Protein 8GQZ (pdb70)

Solvent-accessible surface area: 33503 Å² total; per-residue (Å²): 150,129,78,116,95,65,69,6,59,90,58,1,45,109,22,10,78,74,73,25,102,90,20,136,109,8,74,178,94,56,2,152,24,58,10,25,102,3,37,0,65,24,7,19,20,11,0,152,44,3,57,1,8,23,6,17,6,1,20,20,32,64,91,72,0,2,62,0,51,41,54,22,3,81,72,1,42,200,76,1,12,68,18,181,67,13,85,13,1,10,0,2,0,0,0,5,0,2,1,0,22,56,54,4,68,103,56,27,2,159,56,7,10,46,53,3,12,86,43,13,142,4,30,106,37,0,53,104,11,2,79,90,16,34,137,116,0,78,6,4,1,1,0,3,1,0,0,6,0,0,21,32,74,6,90,5,40,138,2,58,90,117,63,31,57,138,184,74,20,34,31,69,4,4,36,0,0,1,13,0,2,3,21,0,5,21,0,0,0,14,0,0,37,23,24,57,85,85,34,145,59,80,99,33,50,90,130,3,15,10,0,63,10,0,0,30,5,0,47,33,127,66,107,56,0,15,7,3,0,12,2,5,0,0,1,4,0,1,40,16,1,4,24,2,2,0,0,0,2,19,0,0,1,1,0,16,9,3,4,1,8,0,4,1,0,2,3,4,0,1,26,0,23,84,33,4,65,32,12,13,77,9,7,96,34,6,61,123,0,80,144,119,19,188,39,64,20,43,103,140,33,0,76,131,28,1,69,65,7,16,111,61,68,133,104,9,12,15,23,23,63,48,76,11,143,84,16,4,10,24,1,52,3,3,53,91,6,0,81,130,41,10,64,128,54,76,1,3,96,0,4,22,3,7,60,102,17,0,12,26,5,4,84,156,36,59,160,40,130,18,15,100,2,39,7,25,7,0,0,4,2,1,0,23,94,28,34,0,70,35,31,49,0,2,7,0,0,25,0,0,0,8,0,2,3,1,0,2,8,5,0,8,4,18,23,44,31,28,55,25,2,113,2,54,1,39,5,8,105,74,0,73,98,44,3,149,154,66,87,82,216,147,65,67,6,59,92,58,2,46,105,21,10,82,75,68,26,102,75,17,135,118,10,68,176,98,52,2,149,23,60,10,24,102,1,39,0,62,24,6,16,20,10,0,150,42,4,58,1,8,25,6,17,6,1,18,23,32,62,82,66,0,2,59,0,53,37,53,16,2,78,62,0,53,165,52,1,13,62,19,187,86,14,102,11,0,7,0,2,0,0,0,5,0,2,1,1,24,56,56,4,66,102,57,28,6,155,57,9,11,44,53,4,12,85,47,9,150,6,32,110,35,0,44,97,12,2,75,89,14,32,143,108,0,78,8,3,1,2,0,3,1,0,0,5,0,0,20,23,65,0,84,4,39,110,3,57,89,144,61,30,54,139,172,76,19,33,31,61,4,3,34,0,0,3,11,0,2,2,21,0,4,21,0,0,0,16,0,0,38,22,27,58,98,89,30,153,58,93,98,35,52,88,127,4,16,12,0,62,9,0,0,42,4,0,44,28,134,81,157,28,0,10,20,2,0,19,2,5,0,0,0,3,0,1,41,16,1,4,23,3,3,0,0,0,1,19,0,0,1,1,0,14,9,3,2,0,9,0,4,2,0,2,3,5,0,0,26,0,26,86,33,4,71,29,9,8,67,8,7,94,26,6,70,111,0,74,129,110,18,191,38,64,35,54,102,147,33,0,68,132,18,0,83,71,13,18,112,57,69,157,99,10,9,12,26,22,66,53,72,11,153,92,18,6,17,21,1,55,5,2,50,84,3,0,69,139,53,7,70,103,50,71,1,3,102,0,5,25,22,5,53,113,6,0,10,29,6,4,85,156,38,62,165,38,150,25,15,88,2,41,5,21,7,0,1,4,1,1,1,22,92,28,34,0,71,34,28,48,0,1,6,0,0,21,0,0,0,8,0,1,2,1,0,3,8,5,0,9,3,16,24,37,33,27,55,24,1,123,3,54,1,38,7,11,112,76,0,63,93,47,3,151,166,75,90,124

Foldseek 3Di:
DPDDDDALVRLLVVPQVVVLVVVVVCCVPCVPPDDDDDDPVCQVPVVPPPPDDDAQQWDADLAQFIAGLNHGPVRQQPQADDDVPDSGHFLLQSLSCSQNVDGDDPVNQQVLQLLLQVLADDDPVLVVVLLPDDLPPFLLVNLLVSLLVCLVVQQLVVCVVVVDDLQCNLVSLVVLLSSSLSHLLVSLLQSLCNNPHPSDFDGADSRDGDLCRSQVRVPHNDDLSSSLSRLLLNLLADDDQPAQLNVQLVQVCQVVDHSSNSLSRSSVSLPDCVHPQLLVVLVVVLVVLCVVVVLPLDLVSVLVVLCVCVVVVHDNGFWADPRRQEAHVLQVVLLVSCCVPPVVDSSVSNLVSCQVRQVVSVVVVPDGHNGHGYNSSRSQVVCVVVPVNPSSSVSSSSSSSHSSRNSSVSSSCSNSVPHNDDDDDDDPVVVVVVVCVVVVD/DDALVRLLVVPQVVVLVVVVVCCVVCVPPDPDDDDPVCQVPVVPPPPDDDAQQWDADQAQFIAGLNHGPVRQLPQEDDDPPASFHFLLQSLSCSQNVDGDDPVNQQVLQLLLQVLADADPVLLVVLLPDDLVPFLLLNLLVSLLVCLVVQPLVVCVVVPDDLLCNLVSLVVVLSSSLSHLLVSLLQNLCNNPHPSDFDGADSRDGDLCSSCVRVPHNPVLSSSVSRLLLNLLADDDQPAQLLVQLVQVCQVVDHSSNSLSRSSVSCPPCVHPQLLVVLVVVLVVLCVVLVLPLDLVSLLVVLVVCVVVVHDNGFWADPRRQEAHVLQVVLLVSCVVPPCPPSSNSNLVSCQVRVVVSVVVVPDGHNGHGYNSSRSQVVCVVSPVNPSSSVSSSSSSSHSSRNSSRSSSCSNSVPHNDDDDDDDPVVVVVVVVVVVD

Structure (mmCIF, N/CA/C/O backbone):
data_8GQZ
#
_entry.id   8GQZ
#
_cell.length_a   62.328
_cell.length_b   102.398
_cell.length_c   146.870
_cell.angle_alpha   90.000
_cell.angle_beta   90.000
_cell.angle_gamma   90.000
#
_symmetry.space_group_name_H-M   'P 21 21 21'
#
loop_
_entity.id
_entity.type
_entity.pdbx_description
1 polymer 'Citrate synthase'
2 non-polymer 'SODIUM ION'
3 non-polymer 'CHLORIDE ION'
4 non-polymer 'ACETATE ION'
5 non-polymer GLYCEROL
6 water water
#
loop_
_atom_site.group_PDB
_atom_site.id
_atom_site.type_symbol
_atom_site.label_atom_id
_atom_site.label_alt_id
_atom_site.label_comp_id
_atom_site.label_asym_id
_atom_site.label_entity_id
_atom_site.label_seq_id
_atom_site.pdbx_PDB_ins_code
_atom_site.Cartn_x
_atom_site.Cartn_y
_atom_site.Cartn_z
_atom_site.occupancy
_atom_site.B_iso_or_equiv
_atom_site.auth_seq_id
_atom_site.auth_comp_id
_atom_site.auth_asym_id
_atom_site.auth_atom_id
_atom_site.pdbx_PDB_model_num
ATOM 1 N N . SER A 1 38 ? 38.41256 130.18927 9.13437 1.000 37.81469 38 SER A N 1
ATOM 2 C CA . SER A 1 38 ? 38.86172 130.63377 10.45757 1.000 30.21223 38 SER A CA 1
ATOM 3 C C . SER A 1 38 ? 40.08573 129.88029 10.93950 1.000 36.91179 38 SER A C 1
ATOM 4 O O . SER A 1 38 ? 40.16213 128.65029 10.80818 1.000 33.48793 38 SER A O 1
ATOM 7 N N . SER A 1 39 ? 41.03461 130.60722 11.53668 1.000 24.73739 39 SER A N 1
ATOM 8 C CA . SER A 1 39 ? 42.20899 129.98906 12.12493 1.000 26.62326 39 SER A CA 1
ATOM 9 C C . SER A 1 39 ? 42.03265 129.80201 13.63033 1.000 31.96882 39 SER A C 1
ATOM 10 O O . SER A 1 39 ? 43.00197 129.57964 14.36400 1.000 34.28930 39 SER A O 1
ATOM 13 N N . ALA A 1 40 ? 40.80035 129.88354 14.10466 1.000 31.33547 40 ALA A N 1
ATOM 14 C CA . ALA A 1 40 ? 40.50810 129.54716 15.49349 1.000 39.84158 40 ALA A CA 1
ATOM 15 C C . ALA A 1 40 ? 39.96350 128.11401 15.54339 1.000 34.72144 40 ALA A C 1
ATOM 16 O O . ALA A 1 40 ? 39.23908 127.69226 14.63343 1.000 42.93503 40 ALA A O 1
ATOM 18 N N . SER A 1 41 ? 40.29887 127.36955 16.60326 1.000 57.86859 41 SER A N 1
ATOM 19 C CA . SER A 1 41 ? 39.79891 125.99691 16.78010 1.000 53.72101 41 SER A CA 1
ATOM 20 C C . SER A 1 41 ? 38.30561 125.96451 17.14770 1.000 54.29863 41 SER A C 1
ATOM 21 O O . SER A 1 41 ? 37.76664 126.92950 17.70346 1.000 50.63858 41 SER A O 1
ATOM 24 N N . GLU A 1 42 ? 37.64436 124.82884 16.83754 1.000 46.91368 42 GLU A N 1
ATOM 25 C CA . GLU A 1 42 ? 36.22442 124.59959 17.15016 1.000 50.19890 42 GLU A CA 1
ATOM 26 C C . GLU A 1 42 ? 36.00319 124.44929 18.67210 1.000 32.53261 42 GLU A C 1
ATOM 27 O O . GLU A 1 42 ? 36.93056 124.20748 19.45666 1.000 45.63932 42 GLU A O 1
ATOM 33 N N . GLN A 1 43 ? 34.75820 124.61707 19.09302 1.000 37.83332 43 GLN A N 1
ATOM 34 C CA . GLN A 1 43 ? 34.47711 124.42929 20.50917 1.000 29.44365 43 GLN A CA 1
ATOM 35 C C . GLN A 1 43 ? 34.62873 122.95652 20.88144 1.000 28.09235 43 GLN A C 1
ATOM 36 O O . GLN A 1 43 ? 34.18793 122.05845 20.14226 1.000 28.85758 43 GLN A O 1
ATOM 42 N N . THR A 1 44 ? 35.19674 122.72684 22.06815 1.000 30.79281 44 THR A N 1
ATOM 43 C CA . THR A 1 44 ? 35.10649 121.40703 22.67981 1.000 26.62973 44 THR A CA 1
ATOM 44 C C . THR A 1 44 ? 33.72812 121.17510 23.29971 1.000 22.79347 44 THR A C 1
ATOM 45 O O . THR A 1 44 ? 32.89550 122.07987 23.45043 1.000 23.61545 44 THR A O 1
ATOM 49 N N . LEU A 1 45 ? 33.52159 119.93630 23.73707 1.000 20.51433 45 LEU A N 1
ATOM 50 C CA . LEU A 1 45 ? 32.22091 119.61775 24.33247 1.000 19.56731 45 LEU A CA 1
ATOM 51 C C . LEU A 1 45 ? 31.96252 120.48838 25.56447 1.000 17.86714 45 LEU A C 1
ATOM 52 O O . LEU A 1 45 ? 30.86715 121.04317 25.72896 1.000 19.16907 45 LEU A O 1
ATOM 57 N N . LYS A 1 46 ? 32.96000 120.57364 26.44101 1.000 17.81209 46 LYS A N 1
ATOM 58 C CA . LYS A 1 46 ? 32.76664 121.33317 27.67015 1.000 17.19968 46 LYS A CA 1
ATOM 59 C C . LYS A 1 46 ? 32.46401 122.80312 27.37078 1.000 20.91287 46 LYS A C 1
ATOM 60 O O . LYS A 1 46 ? 31.58213 123.40922 27.99968 1.000 22.02590 46 LYS A O 1
ATOM 66 N N . GLU A 1 47 ? 33.17351 123.37370 26.37002 1.000 25.11708 47 GLU A N 1
ATOM 67 C CA . GLU A 1 47 ? 32.94701 124.77700 26.02215 1.000 23.13433 47 GLU A CA 1
ATOM 68 C C . GLU A 1 47 ? 31.56441 124.97246 25.42347 1.000 21.51553 47 GLU A C 1
ATOM 69 O O . GLU A 1 47 ? 30.88590 125.96684 25.73322 1.000 23.56554 47 GLU A O 1
ATOM 75 N N . ARG A 1 48 ? 31.14123 124.06914 24.53564 1.000 21.85035 48 ARG A N 1
ATOM 76 C CA . ARG A 1 48 ? 29.80357 124.19928 23.98536 1.000 21.41498 48 ARG A CA 1
ATOM 77 C C . ARG A 1 48 ? 28.72830 124.06600 25.07153 1.000 23.90914 48 ARG A C 1
ATOM 78 O O . ARG A 1 48 ? 27.78685 124.84308 25.11038 1.000 19.57987 48 ARG A O 1
ATOM 86 N N . PHE A 1 49 ? 28.83718 123.06289 25.95927 1.000 22.25694 49 PHE A N 1
ATOM 87 C CA . PHE A 1 49 ? 27.82903 122.95540 27.02100 1.000 19.55956 49 PHE A CA 1
ATOM 88 C C . PHE A 1 49 ? 27.80099 124.21663 27.88598 1.000 18.04861 49 PHE A C 1
ATOM 89 O O . PHE A 1 49 ? 26.73414 124.70785 28.24837 1.000 18.25964 49 PHE A O 1
ATOM 97 N N . ALA A 1 50 ? 28.97803 124.71788 28.24613 1.000 19.17250 50 ALA A N 1
ATOM 98 C CA . ALA A 1 50 ? 29.00247 125.91373 29.09458 1.000 23.65687 50 ALA A CA 1
ATOM 99 C C . ALA A 1 50 ? 28.31736 127.09817 28.42056 1.000 21.59431 50 ALA A C 1
ATOM 100 O O . ALA A 1 50 ? 27.70510 127.93150 29.11938 1.000 25.21845 50 ALA A O 1
ATOM 102 N N . GLU A 1 51 ? 28.39753 127.15284 27.07032 1.000 22.34701 51 GLU A N 1
ATOM 103 C CA . GLU A 1 51 ? 27.77130 128.25841 26.34508 1.000 26.29952 51 GLU A CA 1
ATOM 104 C C . GLU A 1 51 ? 26.26460 128.16157 26.36035 1.000 27.88040 51 GLU A C 1
ATOM 105 O O . GLU A 1 51 ? 25.57136 129.16923 26.55443 1.000 27.48366 51 GLU A O 1
ATOM 111 N N . ILE A 1 52 ? 25.72459 126.96013 26.20001 1.000 21.23369 52 ILE A N 1
ATOM 112 C CA . ILE A 1 52 ? 24.28565 126.83241 26.03232 1.000 22.07388 52 ILE A CA 1
ATOM 113 C C . ILE A 1 52 ? 23.48370 126.56281 27.31639 1.000 17.64284 52 ILE A C 1
ATOM 114 O O . ILE A 1 52 ? 22.27618 126.80677 27.32985 1.000 19.21529 52 ILE A O 1
ATOM 119 N N . ILE A 1 53 ? 24.09547 125.97937 28.36333 1.000 19.79206 53 ILE A N 1
ATOM 120 C CA . ILE A 1 53 ? 23.31132 125.54640 29.53413 1.000 19.46617 53 ILE A CA 1
ATOM 121 C C . ILE A 1 53 ? 22.66596 126.66434 30.37399 1.000 18.16435 53 ILE A C 1
ATOM 122 O O . ILE A 1 53 ? 21.53824 126.49573 30.84509 1.000 20.72120 53 ILE A O 1
ATOM 127 N N . PRO A 1 54 ? 23.26331 127.84885 30.48295 1.000 21.51922 54 PRO A N 1
ATOM 128 C CA . PRO A 1 54 ? 22.60377 128.88589 31.30350 1.000 23.03916 54 PRO A CA 1
ATOM 129 C C . PRO A 1 54 ? 21.24608 129.27956 30.78208 1.000 22.67684 54 PRO A C 1
ATOM 130 O O . PRO A 1 54 ? 20.28244 129.39222 31.55619 1.000 22.49838 54 PRO A O 1
ATOM 134 N N . ALA A 1 55 ? 21.11242 129.46910 29.45871 1.000 23.99190 55 ALA A N 1
ATOM 135 C CA . ALA A 1 55 ? 19.79995 129.79304 28.98029 1.000 21.60560 55 ALA A CA 1
ATOM 136 C C . ALA A 1 55 ? 18.81039 128.65771 29.17696 1.000 24.72934 55 ALA A C 1
ATOM 137 O O . ALA A 1 55 ? 17.63049 128.90642 29.45937 1.000 24.08915 55 ALA A O 1
ATOM 139 N N . LYS A 1 56 ? 19.26234 127.39365 29.04919 1.000 19.94180 56 LYS A N 1
ATOM 140 C CA . LYS A 1 56 ? 18.31299 126.30041 29.26070 1.000 20.19441 56 LYS A CA 1
ATOM 141 C C . LYS A 1 56 ? 17.89134 126.21172 30.72640 1.000 18.35849 56 LYS A C 1
ATOM 142 O O . LYS A 1 56 ? 16.73782 125.86253 31.02197 1.000 22.06786 56 LYS A O 1
ATOM 148 N N . ALA A 1 57 ? 18.85392 126.41954 31.62137 1.000 20.50802 57 ALA A N 1
ATOM 149 C CA . ALA A 1 57 ? 18.56743 126.42799 33.06397 1.000 21.06460 57 ALA A CA 1
ATOM 150 C C . ALA A 1 57 ? 17.58250 127.54606 33.38642 1.000 27.83705 57 ALA A C 1
ATOM 151 O O . ALA A 1 57 ? 16.60858 127.35017 34.12721 1.000 24.51962 57 ALA A O 1
ATOM 153 N N . GLU A 1 58 ? 17.78169 128.70797 32.77283 1.000 27.77949 58 GLU A N 1
ATOM 154 C CA . GLU A 1 58 ? 16.85046 129.81100 32.97723 1.000 28.95298 58 GLU A CA 1
ATOM 155 C C . GLU A 1 58 ? 15.44315 129.49596 32.47027 1.000 33.00017 58 GLU A C 1
ATOM 156 O O . GLU A 1 58 ? 14.44692 129.87226 33.09942 1.000 28.43911 58 GLU A O 1
ATOM 162 N N . GLU A 1 59 ? 15.33115 128.81248 31.32006 1.000 24.20840 59 GLU A N 1
ATOM 163 C CA . GLU A 1 59 ? 14.03531 128.39848 30.81373 1.000 21.51449 59 GLU A CA 1
ATOM 164 C C . GLU A 1 59 ? 13.36043 127.41774 31.77198 1.000 24.61967 59 GLU A C 1
ATOM 165 O O . GLU A 1 59 ? 12.14012 127.48494 31.98653 1.000 23.77574 59 GLU A O 1
ATOM 171 N N . ILE A 1 60 ? 14.14128 126.48030 32.35904 1.000 21.91636 60 ILE A N 1
ATOM 172 C CA . ILE A 1 60 ? 13.54207 125.53960 33.30129 1.000 23.16761 60 ILE A CA 1
ATOM 173 C C . ILE A 1 60 ? 13.01931 126.28399 34.52990 1.000 23.49595 60 ILE A C 1
ATOM 174 O O . ILE A 1 60 ? 11.89712 126.03599 35.00799 1.000 23.69260 60 ILE A O 1
ATOM 179 N N . LYS A 1 61 ? 13.83797 127.20252 35.03320 1.000 24.46592 61 LYS A N 1
ATOM 180 C CA . LYS A 1 61 ? 13.46911 127.99897 36.21072 1.000 25.45347 61 LYS A CA 1
ATOM 181 C C . LYS A 1 61 ? 12.18376 128.76967 35.96474 1.000 29.03443 61 LYS A C 1
ATOM 182 O O . LYS A 1 61 ? 11.26565 128.74952 36.78923 1.000 30.62440 61 LYS A O 1
ATOM 188 N N . LYS A 1 62 ? 12.06795 129.41019 34.79969 1.000 28.14060 62 LYS A N 1
ATOM 189 C CA . LYS A 1 62 ? 10.84987 130.14194 34.48050 1.000 25.54535 62 LYS A CA 1
ATOM 190 C C . LYS A 1 62 ? 9.65280 129.21559 34.28691 1.000 32.46413 62 LYS A C 1
ATOM 191 O O . LYS A 1 62 ? 8.52837 129.54288 34.67934 1.000 27.05962 62 LYS A O 1
ATOM 197 N N . PHE A 1 63 ? 9.86496 128.04518 33.67624 1.000 23.74463 63 PHE A N 1
ATOM 198 C CA . PHE A 1 63 ? 8.79033 127.08863 33.48863 1.000 24.26263 63 PHE A CA 1
ATOM 199 C C . PHE A 1 63 ? 8.21273 126.66267 34.85464 1.000 24.51353 63 PHE A C 1
ATOM 200 O O . PHE A 1 63 ? 6.98316 126.61974 35.05731 1.000 24.83888 63 PHE A O 1
ATOM 208 N N . LYS A 1 64 ? 9.11984 126.32918 35.79031 1.000 24.72722 64 LYS A N 1
ATOM 209 C CA . LYS A 1 64 ? 8.70772 125.94609 37.13813 1.000 26.93282 64 LYS A CA 1
ATOM 210 C C . LYS A 1 64 ? 7.98487 127.08255 37.83132 1.000 31.08912 64 LYS A C 1
ATOM 211 O O . LYS A 1 64 ? 6.96176 126.85493 38.47541 1.000 27.92531 64 LYS A O 1
ATOM 217 N N . LYS A 1 65 ? 8.50079 128.30910 37.70373 1.000 28.51097 65 LYS A N 1
ATOM 218 C CA . LYS A 1 65 ? 7.82310 129.46070 38.33341 1.000 32.75269 65 LYS A CA 1
ATOM 219 C C . LYS A 1 65 ? 6.42101 129.68703 37.78206 1.000 36.57190 65 LYS A C 1
ATOM 220 O O . LYS A 1 65 ? 5.46958 129.87679 38.54469 1.000 34.89720 65 LYS A O 1
ATOM 226 N N . GLU A 1 66 ? 6.26666 129.70905 36.45834 1.000 28.10788 66 GLU A N 1
ATOM 227 C CA . GLU A 1 66 ? 4.99380 130.07974 35.85353 1.000 26.59306 66 GLU A CA 1
ATOM 228 C C . GLU A 1 66 ? 4.00705 128.94169 35.69428 1.000 40.19035 66 GLU A C 1
ATOM 229 O O . GLU A 1 66 ? 2.81146 129.20332 35.52080 1.000 36.82227 66 GLU A O 1
ATOM 235 N N . HIS A 1 67 ? 4.44548 127.68373 35.74862 1.000 24.53999 67 HIS A N 1
ATOM 236 C CA . HIS A 1 67 ? 3.51447 126.59588 35.54185 1.000 23.66836 67 HIS A CA 1
ATOM 237 C C . HIS A 1 67 ? 3.61984 125.51933 36.60944 1.000 17.23623 67 HIS A C 1
ATOM 238 O O . HIS A 1 67 ? 2.92496 124.49524 36.48681 1.000 21.73876 67 HIS A O 1
ATOM 245 N N . GLY A 1 68 ? 4.41119 125.75142 37.64837 1.000 23.15066 68 GLY A N 1
ATOM 246 C CA . GLY A 1 68 ? 4.61900 124.74049 38.69109 1.000 23.06034 68 GLY A CA 1
ATOM 247 C C . GLY A 1 68 ? 3.36776 124.25828 39.37250 1.000 26.35302 68 GLY A C 1
ATOM 248 O O . GLY A 1 68 ? 3.32689 123.11565 39.86325 1.000 21.88709 68 GLY A O 1
ATOM 249 N N . LYS A 1 69 ? 2.30616 125.10845 39.44210 1.000 24.12646 69 LYS A N 1
ATOM 250 C CA . LYS A 1 69 ? 1.09928 124.71588 40.13051 1.000 26.29070 69 LYS A CA 1
ATOM 251 C C . LYS A 1 69 ? 0.10819 123.98706 39.22680 1.000 21.07741 69 LYS A C 1
ATOM 252 O O . LYS A 1 69 ? -0.93374 123.52009 39.70476 1.000 26.16424 69 LYS A O 1
ATOM 258 N N . THR A 1 70 ? 0.44510 123.78412 37.93329 1.000 21.90802 70 THR A N 1
ATOM 259 C CA . THR A 1 70 ? -0.42064 123.02461 37.05816 1.000 23.17384 70 THR A CA 1
ATOM 260 C C . THR A 1 70 ? -0.43899 121.54144 37.41505 1.000 23.75220 70 THR A C 1
ATOM 261 O O . THR A 1 70 ? 0.61977 120.92730 37.62866 1.000 22.41882 70 THR A O 1
ATOM 265 N N . VAL A 1 71 ? -1.62626 120.95682 37.47481 1.000 23.22022 71 VAL A N 1
ATOM 266 C CA . VAL A 1 71 ? -1.80316 119.53658 37.75488 1.000 22.89748 71 VAL A CA 1
ATOM 267 C C . VAL A 1 71 ? -1.52805 118.73463 36.48902 1.000 26.53124 71 VAL A C 1
ATOM 268 O O . VAL A 1 71 ? -2.18241 118.93357 35.45712 1.000 26.44063 71 VAL A O 1
ATOM 272 N N . ILE A 1 72 ? -0.52464 117.85387 36.55017 1.000 23.59664 72 ILE A N 1
ATOM 273 C CA . ILE A 1 72 ? -0.15111 117.02466 35.39396 1.000 20.90006 72 ILE A CA 1
ATOM 274 C C . I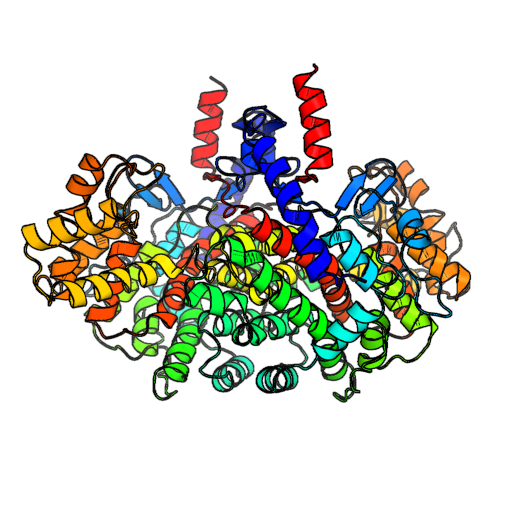LE A 1 72 ? -0.57068 115.57161 35.52449 1.000 22.23670 72 ILE A C 1
ATOM 275 O O . ILE A 1 72 ? -0.42245 114.81568 34.54312 1.000 24.51259 72 ILE A O 1
ATOM 280 N N . GLY A 1 73 ? -1.08974 115.15247 36.66061 1.000 19.75768 73 GLY A N 1
ATOM 281 C CA . GLY A 1 73 ? -1.55765 113.78517 36.82700 1.000 19.97750 73 GLY A CA 1
ATOM 282 C C . GLY A 1 73 ? -2.20209 113.58431 38.17341 1.000 20.05429 73 GLY A C 1
ATOM 283 O O . GLY A 1 73 ? -2.21613 114.48580 39.02848 1.000 24.34083 73 GLY A O 1
ATOM 284 N N . GLU A 1 74 ? -2.77450 112.39169 38.35271 1.000 23.78749 74 GLU A N 1
ATOM 285 C CA . GLU A 1 74 ? -3.33765 111.95178 39.61371 1.000 23.90065 74 GLU A CA 1
ATOM 286 C C . GLU A 1 74 ? -2.55597 110.73000 40.03142 1.000 25.33353 74 GLU A C 1
ATOM 287 O O . GLU A 1 74 ? -2.15445 109.94618 39.18210 1.000 25.92615 74 GLU A O 1
ATOM 293 N N . VAL A 1 75 ? -2.35370 110.56639 41.33123 1.000 21.00716 75 VAL A N 1
ATOM 294 C CA . VAL A 1 75 ? -1.80190 109.36397 41.90497 1.000 17.49565 75 VAL A CA 1
ATOM 295 C C . VAL A 1 75 ? -2.94172 108.49260 42.41710 1.000 19.68988 75 VAL A C 1
ATOM 296 O O . VAL A 1 75 ? -3.72988 108.93554 43.27713 1.000 19.92641 75 VAL A O 1
ATOM 300 N N . LEU A 1 76 ? -3.04324 107.26050 41.91849 1.000 17.61903 76 LEU A N 1
ATOM 301 C CA . LEU A 1 76 ? -3.98850 106.26335 42.40390 1.000 19.92329 76 LEU A CA 1
ATOM 302 C C . LEU A 1 76 ? -3.29696 105.38494 43.42760 1.000 17.31554 76 LEU A C 1
ATOM 303 O O . LEU A 1 76 ? -2.06408 105.18614 43.37227 1.000 17.02532 76 LEU A O 1
ATOM 308 N N . LEU A 1 77 ? -4.08253 104.83034 44.32792 1.000 17.11268 77 LEU A N 1
ATOM 309 C CA . LEU A 1 77 ? -3.54116 103.90310 45.30538 1.000 15.44070 77 LEU A CA 1
ATOM 310 C C . LEU A 1 77 ? -2.79376 102.77505 44.59918 1.000 17.78621 77 LEU A C 1
ATOM 311 O O . LEU A 1 77 ? -1.72170 102.34861 45.05220 1.000 16.51953 77 LEU A O 1
ATOM 316 N N . GLU A 1 78 ? -3.31319 102.29595 43.45722 1.000 17.49048 78 GLU A N 1
ATOM 317 C CA . GLU A 1 78 ? -2.65110 101.17971 42.79485 1.000 16.62166 78 GLU A CA 1
ATOM 318 C C . GLU A 1 78 ? -1.25196 101.56842 42.25806 1.000 17.64512 78 GLU A C 1
ATOM 319 O O . GLU A 1 78 ? -0.44366 100.67746 42.00176 1.000 19.13922 78 GLU A O 1
ATOM 325 N N . GLN A 1 79 ? -0.98826 102.85084 42.07377 1.000 14.65169 79 GLN A N 1
ATOM 326 C CA . GLN A 1 79 ? 0.36557 103.29144 41.63754 1.000 13.40136 79 GLN A CA 1
ATOM 327 C C . GLN A 1 79 ? 1.32456 103.23174 42.79688 1.000 15.94193 79 GLN A C 1
ATOM 328 O O . GLN A 1 79 ? 2.48207 102.83682 42.58694 1.000 16.87375 79 GLN A O 1
ATOM 334 N N . ALA A 1 80 ? 0.92328 103.61396 44.00452 1.000 16.33833 80 ALA A N 1
ATOM 335 C CA . ALA A 1 80 ? 1.85969 103.47591 45.13185 1.000 15.62007 80 ALA A CA 1
ATOM 336 C C . ALA A 1 80 ? 2.17341 102.02137 45.39304 1.000 16.80059 80 ALA A C 1
ATOM 337 O O . ALA A 1 80 ? 3.27993 101.69729 45.84062 1.000 18.23323 80 ALA A O 1
ATOM 339 N N . TYR A 1 81 ? 1.20250 101.08891 45.17101 1.000 15.15743 81 TYR A N 1
ATOM 340 C CA . TYR A 1 81 ? 1.42494 99.67255 45.31263 1.000 15.35675 81 TYR A CA 1
ATOM 341 C C . TYR A 1 81 ? 1.85818 99.02783 44.00034 1.000 16.24162 81 TYR A C 1
ATOM 342 O O . TYR A 1 81 ? 1.95094 97.80416 43.94835 1.000 20.61168 81 TYR A O 1
ATOM 351 N N . GLY A 1 82 ? 2.18566 99.81392 43.01477 1.000 14.46045 82 GLY A N 1
ATOM 352 C CA . GLY A 1 82 ? 2.51136 99.33302 41.66486 1.000 13.18428 82 GLY A CA 1
ATOM 353 C C . GLY A 1 82 ? 3.78269 99.91694 41.11702 1.000 14.36954 82 GLY A C 1
ATOM 354 O O . GLY A 1 82 ? 3.93945 100.15189 39.91711 1.000 16.11175 82 GLY A O 1
ATOM 355 N N . GLY A 1 83 ? 4.74034 100.11892 42.01588 1.000 13.28312 83 GLY A N 1
ATOM 356 C CA . GLY A 1 83 ? 6.04147 100.61651 41.54476 1.000 16.27210 83 GLY A CA 1
ATOM 357 C C . GLY A 1 83 ? 6.04013 102.00658 40.95584 1.000 13.33217 83 GLY A C 1
ATOM 358 O O . GLY A 1 83 ? 6.91613 102.33522 40.14629 1.000 16.02210 83 GLY A O 1
ATOM 359 N N . MET A 1 84 ? 5.06369 102.85805 41.27650 1.000 12.98359 84 MET A N 1
ATOM 360 C CA A MET A 1 84 ? 4.94531 104.19546 40.72877 0.519 14.30784 84 MET A CA 1
ATOM 361 C CA B MET A 1 84 ? 4.97792 104.19661 40.72412 0.481 14.32686 84 MET A CA 1
ATOM 362 C C . MET A 1 84 ? 4.68663 104.20660 39.23479 1.000 14.03553 84 MET A C 1
ATOM 363 O O . MET A 1 84 ? 4.91884 105.22451 38.57355 1.000 14.53178 84 MET A O 1
ATOM 372 N N . ARG A 1 85 ? 4.17403 103.07889 38.69734 1.000 15.13092 85 ARG A N 1
ATOM 373 C CA . ARG A 1 85 ? 3.97876 102.99097 37.24872 1.000 15.74754 85 ARG A CA 1
ATOM 374 C C . ARG A 1 85 ? 3.05675 104.08289 36.75907 1.000 17.73990 85 ARG A C 1
ATOM 375 O O . ARG A 1 85 ? 1.96470 104.26936 37.32818 1.000 16.48818 85 ARG A O 1
ATOM 383 N N . GLY A 1 86 ? 3.49792 104.85357 35.77195 1.000 15.19971 86 GLY A N 1
ATOM 384 C CA . GLY A 1 86 ? 2.65869 105.90413 35.21484 1.000 17.69011 86 GLY A CA 1
ATOM 385 C C . GLY A 1 86 ? 2.76251 107.23971 35.92595 1.000 17.40165 86 GLY A C 1
ATOM 386 O O . GLY A 1 86 ? 2.29557 108.24399 35.36729 1.000 21.14742 86 GLY A O 1
ATOM 387 N N . ILE A 1 87 ? 3.43840 107.31235 37.08573 1.000 14.31918 87 ILE A N 1
ATOM 388 C CA . ILE A 1 87 ? 3.53222 108.62107 37.72527 1.000 15.15559 87 ILE A CA 1
ATOM 389 C C . ILE A 1 87 ? 4.52084 109.47892 36.98041 1.000 14.53493 87 ILE A C 1
ATOM 390 O O . ILE A 1 87 ? 5.68900 109.07651 36.82162 1.000 14.72744 87 ILE A O 1
ATOM 395 N N . LYS A 1 88 ? 4.10603 110.67317 36.54287 1.000 15.64121 88 LYS A N 1
ATOM 396 C CA . LYS A 1 88 ? 4.97564 111.57918 35.80084 1.000 16.81798 88 LYS A CA 1
ATOM 397 C C . LYS A 1 88 ? 5.82290 112.37118 36.76954 1.000 17.50275 88 LYS A C 1
ATOM 398 O O . LYS A 1 88 ? 5.58795 113.54629 37.04926 1.000 20.59890 88 LYS A O 1
ATOM 404 N N . GLY A 1 89 ? 6.87436 111.71651 37.26207 1.000 14.91154 89 GLY A N 1
ATOM 405 C CA . GLY A 1 89 ? 7.61735 112.26570 38.38163 1.000 16.77996 89 GLY A CA 1
ATOM 406 C C . GLY A 1 89 ? 9.06152 112.63380 38.10241 1.000 14.63336 89 GLY A C 1
ATOM 407 O O . GLY A 1 89 ? 9.74593 113.17087 38.99096 1.000 17.80755 89 GLY A O 1
ATOM 408 N N . LEU A 1 90 ? 9.56819 112.29400 36.90856 1.000 13.75858 90 LEU A N 1
ATOM 409 C CA . LEU A 1 90 ? 10.98840 112.48649 36.62614 1.000 14.59927 90 LEU A CA 1
ATOM 410 C C . LEU A 1 90 ? 11.21170 113.37528 35.41606 1.000 12.71518 90 LEU A C 1
ATOM 411 O O . LEU A 1 90 ? 10.39342 113.32947 34.46065 1.000 14.39649 90 LEU A O 1
ATOM 416 N N . VAL A 1 91 ? 12.33667 114.09119 35.39002 1.000 13.00813 91 VAL A N 1
ATOM 417 C CA . VAL A 1 91 ? 12.71667 114.90169 34.23545 1.000 13.59624 91 VAL A CA 1
ATOM 418 C C . VAL A 1 91 ? 13.97542 114.26380 33.68545 1.000 14.28688 91 VAL A C 1
ATOM 419 O O . VAL A 1 91 ? 14.96013 114.07949 34.39894 1.000 16.56213 91 VAL A O 1
ATOM 423 N N . TRP A 1 92 ? 13.94069 113.85267 32.41168 1.000 14.20908 92 TRP A N 1
ATOM 424 C CA . TRP A 1 92 ? 15.09823 113.21150 31.78896 1.000 14.10498 92 TRP A CA 1
ATOM 425 C C . TRP A 1 92 ? 15.17196 113.78633 30.38222 1.000 13.25722 92 TRP A C 1
ATOM 426 O O . TRP A 1 92 ? 14.26221 113.50958 29.56382 1.000 13.92095 92 TRP A O 1
ATOM 437 N N . GLU A 1 93 ? 16.21069 114.54923 30.06897 1.000 14.38638 93 GLU A N 1
ATOM 438 C CA . GLU A 1 93 ? 16.22148 115.33971 28.84939 1.000 14.42254 93 GLU A CA 1
ATOM 439 C C . GLU A 1 93 ? 16.58689 114.52315 27.60998 1.000 14.40643 93 GLU A C 1
ATOM 440 O O . GLU A 1 93 ? 16.19158 114.90851 26.49269 1.000 17.50939 93 GLU A O 1
ATOM 446 N N . GLY A 1 94 ? 17.41395 113.47092 27.74308 1.000 14.83947 94 GLY A N 1
ATOM 447 C CA . GLY A 1 94 ? 18.09689 112.93947 26.55540 1.000 13.75682 94 GLY A CA 1
ATOM 448 C C . GLY A 1 94 ? 17.24695 112.05588 25.67717 1.000 12.35900 94 GLY A C 1
ATOM 449 O O . GLY A 1 94 ? 17.55226 111.94963 24.47952 1.000 14.71069 94 GLY A O 1
ATOM 450 N N . SER A 1 95 ? 16.25536 111.36534 26.22886 1.000 12.41381 95 SER A N 1
ATOM 451 C CA . SER A 1 95 ? 15.47269 110.44852 25.42220 1.000 13.94374 95 SER A CA 1
ATOM 452 C C . SER A 1 95 ? 14.06640 110.33431 25.96378 1.000 15.88158 95 SER A C 1
ATOM 453 O O . SER A 1 95 ? 13.81523 110.53404 27.18272 1.000 15.10216 95 SER A O 1
ATOM 456 N N . VAL A 1 96 ? 13.13214 110.13502 25.03505 1.000 14.96070 96 VAL A N 1
ATOM 457 C CA . VAL A 1 96 ? 11.70335 109.95693 25.33274 1.000 16.90607 96 VAL A CA 1
ATOM 458 C C . VAL A 1 96 ? 11.13791 108.89025 24.41412 1.000 13.03428 96 VAL A C 1
ATOM 459 O O . VAL A 1 96 ? 11.48050 108.87786 23.22576 1.000 15.74361 96 VAL A O 1
ATOM 463 N N . LEU A 1 97 ? 10.34516 107.95564 24.94998 1.000 14.68488 97 LEU A N 1
ATOM 464 C CA . LEU A 1 97 ? 9.73283 106.94101 24.09763 1.000 16.23641 97 LEU A CA 1
ATOM 465 C C . LEU A 1 97 ? 8.51326 107.52155 23.37709 1.000 18.73867 97 LEU A C 1
ATOM 466 O O . LEU A 1 97 ? 7.57976 107.98779 24.03582 1.000 19.02826 97 LEU A O 1
ATOM 471 N N . ASP A 1 98 ? 8.53137 107.45846 22.06531 1.000 16.89394 98 ASP A N 1
ATOM 472 C CA . ASP A 1 98 ? 7.37513 107.83763 21.22196 1.000 16.83124 98 ASP A CA 1
ATOM 473 C C . ASP A 1 98 ? 6.56857 106.56363 21.04669 1.000 22.41612 98 ASP A C 1
ATOM 474 O O . ASP A 1 98 ? 7.08119 105.59416 20.45905 1.000 20.93331 98 ASP A O 1
ATOM 479 N N . PRO A 1 99 ? 5.34013 106.47967 21.57349 1.000 24.21423 99 PRO A N 1
ATOM 480 C CA . PRO A 1 99 ? 4.61345 105.20656 21.51034 1.000 24.75886 99 PRO A CA 1
ATOM 481 C C . PRO A 1 99 ? 4.28486 104.78159 20.09417 1.000 28.39058 99 PRO A C 1
ATOM 482 O O . PRO A 1 99 ? 3.99545 103.59639 19.86969 1.000 31.62912 99 PRO A O 1
ATOM 486 N N . GLU A 1 100 ? 4.40605 105.67920 19.11700 1.000 31.69709 100 GLU A N 1
ATOM 487 C CA . GLU A 1 100 ? 4.19004 105.31353 17.72986 1.000 37.35580 100 GLU A CA 1
ATOM 488 C C . GLU A 1 100 ? 5.46760 105.07999 16.94004 1.000 36.44705 100 GLU A C 1
ATOM 489 O O . GLU A 1 100 ? 5.41273 104.45097 15.88754 1.000 46.07288 100 GLU A O 1
ATOM 495 N N A GLU A 1 101 ? 6.63079 105.55210 17.41492 0.492 28.03868 101 GLU A N 1
ATOM 496 N N B GLU A 1 101 ? 6.59961 105.57680 17.39144 0.508 28.06929 101 GLU A N 1
ATOM 497 C CA A GLU A 1 101 ? 7.84871 105.51107 16.61420 0.492 26.47538 101 GLU A CA 1
ATOM 498 C CA B GLU A 1 101 ? 7.80318 105.39217 16.61672 0.508 26.66223 101 GLU A CA 1
ATOM 499 C C A GLU A 1 101 ? 9.09067 105.00431 17.35498 0.492 23.60228 101 GLU A C 1
ATOM 500 C C B GLU A 1 101 ? 8.84550 104.52652 17.31209 0.508 25.14864 101 GLU A C 1
ATOM 501 O O A GLU A 1 101 ? 10.18660 104.98450 16.75365 0.492 20.92312 101 GLU A O 1
ATOM 502 O O B GLU A 1 101 ? 9.51990 103.74850 16.63944 0.508 28.44999 101 GLU A O 1
ATOM 513 N N . GLY A 1 102 ? 8.95802 104.59521 18.63142 1.000 22.31909 102 GLY A N 1
ATOM 514 C CA . GLY A 1 102 ? 10.08642 104.01118 19.31831 1.000 18.15230 102 GLY A CA 1
ATOM 515 C C . GLY A 1 102 ? 10.85258 105.07914 20.08903 1.000 19.55920 102 GLY A C 1
ATOM 516 O O . GLY A 1 102 ? 10.46998 106.26009 20.14731 1.000 17.33613 102 GLY A O 1
ATOM 517 N N . ILE A 1 103 ? 11.98968 104.66215 20.65525 1.000 14.90694 103 ILE A N 1
ATOM 518 C CA . ILE A 1 103 ? 12.74259 105.62505 21.46439 1.000 15.54004 103 ILE A CA 1
ATOM 519 C C . ILE A 1 103 ? 13.32192 106.71183 20.57535 1.000 15.25895 103 ILE A C 1
ATOM 520 O O . ILE A 1 103 ? 13.76697 106.45216 19.44440 1.000 16.36381 103 ILE A O 1
ATOM 525 N N . ARG A 1 104 ? 13.33516 107.96695 21.04239 1.000 13.60809 104 ARG A N 1
ATOM 526 C CA . ARG A 1 104 ? 13.98734 109.05037 20.35930 1.000 14.15232 104 ARG A CA 1
ATOM 527 C C . ARG A 1 104 ? 15.07505 109.62379 21.25341 1.000 12.41260 104 ARG A C 1
ATOM 528 O O . ARG A 1 104 ? 14.89050 109.69731 22.48283 1.000 15.24290 104 ARG A O 1
ATOM 536 N N . PHE A 1 105 ? 16.19270 110.04509 20.64662 1.000 13.78749 105 PHE A N 1
ATOM 537 C CA . PHE A 1 105 ? 17.32785 110.61845 21.34131 1.000 12.34531 105 PHE A CA 1
ATOM 538 C C . PHE A 1 105 ? 17.33747 112.08330 20.94411 1.000 15.73388 105 PHE A C 1
ATOM 539 O O . PHE A 1 105 ? 17.58808 112.43621 19.76553 1.000 14.03756 105 PHE A O 1
ATOM 547 N N . ARG A 1 106 ? 17.02714 112.96295 21.91456 1.000 15.17733 106 ARG A N 1
ATOM 548 C CA . ARG A 1 106 ? 16.94401 114.38417 21.61631 1.000 14.41563 106 ARG A CA 1
ATOM 549 C C . ARG A 1 106 ? 16.04209 114.62361 20.40718 1.000 13.22561 106 ARG A C 1
ATOM 550 O O . ARG A 1 106 ? 16.33825 115.45335 19.55057 1.000 17.84117 106 ARG A O 1
ATOM 558 N N . GLY A 1 107 ? 14.93810 113.90757 20.36187 1.000 14.04492 107 GLY A N 1
ATOM 559 C CA . GLY A 1 107 ? 13.94419 114.06742 19.30405 1.000 15.34618 107 GLY A CA 1
ATOM 560 C C . GLY A 1 107 ? 14.21713 113.25839 18.04378 1.000 15.46652 107 GLY A C 1
ATOM 561 O O . GLY A 1 107 ? 13.32646 113.22160 17.17223 1.000 19.06477 107 GLY A O 1
ATOM 562 N N . ARG A 1 108 ? 15.36771 112.62686 17.91093 1.000 14.55055 108 ARG A N 1
ATOM 563 C CA . ARG A 1 108 ? 15.69549 111.89976 16.66623 1.000 14.03394 108 ARG A CA 1
ATOM 564 C C . ARG A 1 108 ? 15.38501 110.42464 16.83025 1.000 14.63606 108 ARG A C 1
ATOM 565 O O . ARG A 1 108 ? 15.75494 109.80415 17.84716 1.000 15.94542 108 ARG A O 1
ATOM 573 N N . THR A 1 109 ? 14.87773 109.79686 15.78194 1.000 16.85331 109 THR A N 1
ATOM 574 C CA . THR A 1 109 ? 14.64149 108.35175 15.79561 1.000 15.69325 109 THR A CA 1
ATOM 575 C C . THR A 1 109 ? 15.94738 107.63579 15.59198 1.000 12.36764 109 THR A C 1
ATOM 576 O O . THR A 1 109 ? 16.95525 108.23788 15.23366 1.000 14.53458 109 THR A O 1
ATOM 580 N N . ILE A 1 110 ? 15.92452 106.31187 15.83675 1.000 13.94103 110 ILE A N 1
ATOM 581 C CA . ILE A 1 110 ? 17.13880 105.50559 15.57124 1.000 15.47906 110 ILE A CA 1
ATOM 582 C C . ILE A 1 110 ? 17.63061 105.68999 14.12489 1.000 15.29053 110 ILE A C 1
ATOM 583 O O . ILE A 1 110 ? 18.82910 105.94945 13.91806 1.000 17.08829 110 ILE A O 1
ATOM 588 N N . PRO A 1 111 ? 16.77299 105.57836 13.07971 1.000 13.84378 111 PRO A N 1
ATOM 589 C CA . PRO A 1 111 ? 17.29936 105.84135 11.74135 1.000 15.35207 111 PRO A CA 1
ATOM 590 C C . PRO A 1 111 ? 17.87230 107.22990 11.55808 1.000 15.46746 111 PRO A C 1
ATOM 591 O O . PRO A 1 111 ? 18.85626 107.38804 10.82066 1.000 16.96998 111 PRO A O 1
ATOM 595 N N . GLU A 1 112 ? 17.26639 108.24417 12.18478 1.000 14.16471 112 GLU A N 1
ATOM 596 C CA . GLU A 1 112 ? 17.81824 109.59416 12.10569 1.000 15.11691 112 GLU A CA 1
ATOM 597 C C . GLU A 1 112 ? 19.17513 109.70057 12.77671 1.000 17.77944 112 GLU A C 1
ATOM 598 O O . GLU A 1 112 ? 20.06971 110.34202 12.23306 1.000 17.08001 112 GLU A O 1
ATOM 604 N N . ILE A 1 113 ? 19.34516 109.06172 13.95399 1.000 17.33174 113 ILE A N 1
ATOM 605 C CA . ILE A 1 113 ? 20.66295 108.98732 14.61284 1.000 18.07553 113 ILE A CA 1
ATOM 606 C C . ILE A 1 113 ? 21.69819 108.34495 13.68641 1.000 17.46865 113 ILE A C 1
ATOM 607 O O . ILE A 1 113 ? 22.84371 108.80983 13.53465 1.000 17.85084 113 ILE A O 1
ATOM 612 N N . GLN A 1 114 ? 21.29608 107.24694 13.05579 1.000 16.56772 114 GLN A N 1
ATOM 613 C CA . GLN A 1 114 ? 22.21435 106.54479 12.18562 1.000 18.25809 114 GLN A CA 1
ATOM 614 C C . GLN A 1 114 ? 22.60948 107.43269 11.01989 1.000 21.02844 114 GLN A C 1
ATOM 615 O O . GLN A 1 114 ? 23.76689 107.39744 10.59176 1.000 22.73350 114 GLN A O 1
ATOM 621 N N . ARG A 1 115 ? 21.68519 108.24905 10.51183 1.000 18.13033 115 ARG A N 1
ATOM 622 C CA . ARG A 1 115 ? 22.04185 109.08213 9.36446 1.000 19.44480 115 ARG A CA 1
ATOM 623 C C . ARG A 1 115 ? 22.91021 110.25317 9.78059 1.000 18.74274 115 ARG A C 1
ATOM 624 O O . ARG A 1 115 ? 23.89926 110.57154 9.09074 1.000 21.48760 115 ARG A O 1
ATOM 632 N N . GLU A 1 116 ? 22.54814 110.91115 10.89208 1.000 19.00220 116 GLU A N 1
ATOM 633 C CA . GLU A 1 116 ? 23.10385 112.23320 11.16929 1.000 18.98899 116 GLU A CA 1
ATOM 634 C C . GLU A 1 116 ? 24.34427 112.21870 12.05229 1.000 19.74333 116 GLU A C 1
ATOM 635 O O . GLU A 1 116 ? 25.14604 113.12278 11.92076 1.000 18.55391 116 GLU A O 1
ATOM 641 N N . LEU A 1 117 ? 24.56678 111.20823 12.88321 1.000 15.79840 117 LEU A N 1
ATOM 642 C CA . LEU A 1 117 ? 25.77151 111.24571 13.72127 1.000 15.43141 117 LEU A CA 1
ATOM 643 C C . LEU A 1 117 ? 27.03281 110.95290 12.92006 1.000 17.29961 117 LEU A C 1
ATOM 644 O O . LEU A 1 117 ? 27.02045 110.10394 12.03387 1.000 19.46745 117 LEU A O 1
ATOM 649 N N . PRO A 1 118 ? 28.13866 111.61250 13.24071 1.000 16.29056 118 PRO A N 1
ATOM 650 C CA . PRO A 1 118 ? 29.43639 111.26890 12.65396 1.000 18.50845 118 PRO A CA 1
ATOM 651 C C . PRO A 1 118 ? 29.77736 109.78764 12.79629 1.000 19.78644 118 PRO A C 1
ATOM 652 O O . PRO A 1 118 ? 29.42041 109.12554 13.78635 1.000 17.98074 118 PRO A O 1
ATOM 656 N N . LYS A 1 119 ? 30.50993 109.28352 11.79374 1.000 17.43419 119 LYS A N 1
ATOM 657 C CA . LYS A 1 119 ? 30.96936 107.92110 11.67751 1.000 17.52900 119 LYS A CA 1
ATOM 658 C C . LYS A 1 119 ? 32.49733 107.87105 11.64394 1.000 17.94381 119 LYS A C 1
ATOM 659 O O . LYS A 1 119 ? 33.13928 108.82587 11.20246 1.000 21.83571 119 LYS A O 1
ATOM 665 N N . ALA A 1 120 ? 33.08171 106.75704 12.06426 1.000 17.31274 120 ALA A N 1
ATOM 666 C CA . ALA A 1 120 ? 34.53420 106.59723 11.91829 1.000 19.75258 120 ALA A CA 1
ATOM 667 C C . ALA A 1 120 ? 34.86972 106.50790 10.43796 1.000 24.49359 120 ALA A C 1
ATOM 668 O O . ALA A 1 120 ? 34.06063 106.07582 9.63199 1.000 20.59572 120 ALA A O 1
ATOM 670 N N . GLU A 1 121 ? 36.09053 106.90616 10.08405 1.000 24.27705 121 GLU A N 1
ATOM 671 C CA . GLU A 1 121 ? 36.50510 106.74282 8.69849 1.000 28.14814 121 GLU A CA 1
ATOM 672 C C . GLU A 1 121 ? 36.37925 105.28492 8.27905 1.000 22.81148 121 GLU A C 1
ATOM 673 O O . GLU A 1 121 ? 36.77759 104.38010 9.02773 1.000 27.23292 121 GLU A O 1
ATOM 679 N N . GLY A 1 122 ? 35.81081 105.06092 7.10231 1.000 26.46083 122 GLY A N 1
ATOM 680 C CA . GLY A 1 122 ? 35.62667 103.71619 6.61792 1.000 30.83747 122 GLY A CA 1
ATOM 681 C C . GLY A 1 122 ? 34.36183 103.02420 7.07288 1.000 30.45305 122 GLY A C 1
ATOM 682 O O . GLY A 1 122 ? 34.06061 101.93081 6.57898 1.000 28.48480 122 GLY A O 1
ATOM 683 N N . SER A 1 123 ? 33.60188 103.62008 7.98963 1.000 20.69194 123 SER A N 1
ATOM 684 C CA . SER A 1 123 ? 32.48663 102.90608 8.59270 1.000 18.22775 123 SER A CA 1
ATOM 685 C C . SER A 1 123 ? 31.15904 103.62614 8.33453 1.000 17.90932 123 SER A C 1
ATOM 686 O O . SER A 1 123 ? 31.11062 104.84292 8.14834 1.000 20.80136 123 SER A O 1
ATOM 689 N N . THR A 1 124 ? 30.07411 102.87688 8.39512 1.000 16.63205 124 THR A N 1
ATOM 690 C CA . THR A 1 124 ? 28.75382 103.47077 8.32542 1.000 18.31064 124 THR A CA 1
ATOM 691 C C . THR A 1 124 ? 28.03361 103.52589 9.67488 1.000 19.47570 124 THR A C 1
ATOM 692 O O . THR A 1 124 ? 26.85399 103.89874 9.73598 1.000 20.22160 124 THR A O 1
ATOM 696 N N . GLU A 1 125 ? 28.68224 103.10738 10.75562 1.000 15.27463 125 GLU A N 1
ATOM 697 C CA . GLU A 1 125 ? 27.98913 103.03124 12.07320 1.000 16.70792 125 GLU A CA 1
ATOM 698 C C . GLU A 1 125 ? 28.06212 104.37380 12.81405 1.000 15.94392 125 GLU A C 1
ATOM 699 O O . GLU A 1 125 ? 29.09674 105.08605 12.77477 1.000 18.96600 125 GLU A O 1
ATOM 705 N N . PRO A 1 126 ? 27.01113 104.76883 13.51489 1.000 17.03497 126 PRO A N 1
ATOM 706 C CA . PRO A 1 126 ? 27.07311 105.98745 14.32440 1.000 17.71333 126 PRO A CA 1
ATOM 707 C C . PRO A 1 126 ? 28.04816 105.80379 15.47808 1.000 17.35918 126 PRO A C 1
ATOM 708 O O . PRO A 1 126 ? 28.11523 104.72493 16.06231 1.000 21.66095 126 PRO A O 1
ATOM 712 N N . LEU A 1 127 ? 28.84965 106.84422 15.73742 1.000 17.40705 127 LEU A N 1
ATOM 713 C CA . LEU A 1 127 ? 29.81080 106.74863 16.86889 1.000 16.19816 127 LEU A CA 1
ATOM 714 C C . LEU A 1 127 ? 29.12145 107.02676 18.21215 1.000 14.99035 127 LEU A C 1
ATOM 715 O O . LEU A 1 127 ? 28.44826 108.06046 18.36518 1.000 15.89211 127 LEU A O 1
ATOM 720 N N . PRO A 1 128 ? 29.26202 106.14095 19.17850 1.000 14.31396 128 PRO A N 1
ATOM 721 C CA . PRO A 1 128 ? 28.59545 106.38178 20.48279 1.000 13.76850 128 PRO A CA 1
ATOM 722 C C . PRO A 1 128 ? 29.06655 107.64172 21.17970 1.000 15.63929 128 PRO A C 1
ATOM 723 O O . PRO A 1 128 ? 28.23948 108.23614 21.91906 1.000 14.66795 128 PRO A O 1
ATOM 727 N N . GLU A 1 129 ? 30.32942 108.05162 21.02264 1.000 14.34810 129 GLU A N 1
ATOM 728 C CA . GLU A 1 129 ? 30.70617 109.31946 21.62339 1.000 15.43540 129 GLU A CA 1
ATOM 729 C C . GLU A 1 129 ? 30.02709 110.49787 20.94044 1.000 15.49800 129 GLU A C 1
ATOM 730 O O . GLU A 1 129 ? 29.83468 111.55173 21.54818 1.000 16.21201 129 GLU A O 1
ATOM 736 N N . ALA A 1 130 ? 29.69521 110.38230 19.64399 1.000 15.42202 130 ALA A N 1
ATOM 737 C CA . ALA A 1 130 ? 28.86746 111.41126 19.00885 1.000 14.77431 130 ALA A CA 1
ATOM 738 C C . ALA A 1 130 ? 27.49829 111.47061 19.64283 1.000 15.12553 130 ALA A C 1
ATOM 739 O O . ALA A 1 130 ? 26.93325 112.55765 19.81706 1.000 15.41001 130 ALA A O 1
ATOM 741 N N . LEU A 1 131 ? 26.94776 110.31441 20.00843 1.000 15.11328 131 LEU A N 1
ATOM 742 C CA . LEU A 1 131 ? 25.67402 110.32547 20.70283 1.000 12.81127 131 LEU A CA 1
ATOM 743 C C . LEU A 1 131 ? 25.81181 110.95240 22.08587 1.000 15.65836 131 LEU A C 1
ATOM 744 O O . LEU A 1 131 ? 24.93499 111.72400 22.47942 1.000 14.82361 131 LEU A O 1
ATOM 749 N N . PHE A 1 132 ? 26.93653 110.70306 22.78481 1.000 14.56788 132 PHE A N 1
ATOM 750 C CA . PHE A 1 132 ? 27.14373 111.34460 24.09726 1.000 14.11694 132 PHE A CA 1
ATOM 751 C C . PHE A 1 132 ? 27.04718 112.86097 23.92718 1.000 15.80756 132 PHE A C 1
ATOM 752 O O . PHE A 1 132 ? 26.38388 113.55826 24.69297 1.000 14.45313 132 PHE A O 1
ATOM 760 N N . TRP A 1 133 ? 27.70736 113.39837 22.88438 1.000 14.91366 133 TRP A N 1
ATOM 761 C CA . TRP A 1 133 ? 27.61946 114.82600 22.59074 1.000 14.32051 133 TRP A CA 1
ATOM 762 C C . TRP A 1 133 ? 26.17880 115.28087 22.39544 1.000 15.22142 133 TRP A C 1
ATOM 763 O O . TRP A 1 133 ? 25.73615 116.27963 22.95290 1.000 15.88511 133 TRP A O 1
ATOM 774 N N . LEU A 1 134 ? 25.43901 114.58069 21.53559 1.000 13.65425 134 LEU A N 1
ATOM 775 C CA . LEU A 1 134 ? 24.04871 114.93433 21.27919 1.000 14.30393 134 LEU A CA 1
ATOM 776 C C . LEU A 1 134 ? 23.20583 114.86806 22.56891 1.000 14.60954 134 LEU A C 1
ATOM 777 O O . LEU A 1 134 ? 22.34639 115.71801 22.81547 1.000 15.96637 134 LEU A O 1
ATOM 782 N N . LEU A 1 135 ? 23.36863 113.81211 23.36347 1.000 14.50413 135 LEU A N 1
ATOM 783 C CA . LEU A 1 135 ? 22.54736 113.70840 24.57860 1.000 14.56738 135 LEU A CA 1
ATOM 784 C C . LEU A 1 135 ? 22.82682 114.86879 25.50766 1.000 15.58189 135 LEU A C 1
ATOM 785 O O . LEU A 1 135 ? 21.87386 115.42137 26.08682 1.000 14.26479 135 LEU A O 1
ATOM 790 N N . LEU A 1 136 ? 24.07633 115.27839 25.62981 1.000 13.89004 136 LEU A N 1
ATOM 791 C CA . LEU A 1 136 ? 24.41668 116.32858 26.59922 1.000 15.77038 136 LEU A CA 1
ATOM 792 C C . LEU A 1 136 ? 23.98951 117.70819 26.08969 1.000 15.83211 136 LEU A C 1
ATOM 793 O O . LEU A 1 136 ? 23.46358 118.51846 26.86096 1.000 16.63197 136 LEU A O 1
ATOM 798 N N . THR A 1 137 ? 24.16061 117.98466 24.77150 1.000 16.79168 137 THR A N 1
ATOM 799 C CA . THR A 1 137 ? 23.95396 119.33445 24.25440 1.000 18.77020 137 THR A CA 1
ATOM 800 C C . THR A 1 137 ? 22.64894 119.49639 23.48038 1.000 17.91495 137 THR A C 1
ATOM 801 O O . THR A 1 137 ? 22.23864 120.64706 23.25988 1.000 20.01131 137 THR A O 1
ATOM 805 N N . GLY A 1 138 ? 22.01149 118.41351 23.03368 1.000 16.83624 138 GLY A N 1
ATOM 806 C CA . GLY A 1 138 ? 20.87790 118.53181 22.11404 1.000 17.35835 138 GLY A CA 1
ATOM 807 C C . GLY A 1 138 ? 21.29027 118.85687 20.68995 1.000 22.85497 138 GLY A C 1
ATOM 808 O O . GLY A 1 138 ? 20.40563 119.11838 19.86214 1.000 21.17250 138 GLY A O 1
ATOM 809 N N . GLU A 1 139 ? 22.58412 118.80959 20.37511 1.000 16.87583 139 GLU A N 1
ATOM 810 C CA . GLU A 1 139 ? 23.12107 119.22436 19.05632 1.000 17.66632 139 GLU A CA 1
ATOM 811 C C . GLU A 1 139 ? 23.93847 118.09626 18.44979 1.000 20.39356 139 GLU A C 1
ATOM 812 O O . GLU A 1 139 ? 24.56969 117.31194 19.15057 1.000 18.63737 139 GLU A O 1
ATOM 818 N N . ILE A 1 140 ? 23.98485 118.06173 17.10758 1.000 19.66338 140 ILE A N 1
ATOM 819 C CA . ILE A 1 140 ? 24.80427 117.09708 16.38132 1.000 21.54687 140 ILE A CA 1
ATOM 820 C C . ILE A 1 140 ? 26.21639 117.66574 16.24656 1.000 20.46309 140 ILE A C 1
ATOM 821 O O . ILE A 1 140 ? 26.37975 118.77375 15.69815 1.000 24.38780 140 ILE A O 1
ATOM 826 N N . PRO A 1 141 ? 27.24853 116.96747 16.69696 1.000 20.39199 141 PRO A N 1
ATOM 827 C CA . PRO A 1 141 ? 28.61946 117.45063 16.54382 1.000 18.55520 141 PRO A CA 1
ATOM 828 C C . PRO A 1 141 ? 29.13610 117.23108 15.11960 1.000 21.19188 141 PRO A C 1
ATOM 829 O O . PRO A 1 141 ? 28.61659 116.37787 14.39570 1.000 21.63264 141 PRO A O 1
ATOM 833 N N . THR A 1 142 ? 30.17766 117.99761 14.76664 1.000 21.37391 142 THR A N 1
ATOM 834 C CA . THR A 1 142 ? 30.90826 117.76880 13.51036 1.000 21.10023 142 THR A CA 1
ATOM 835 C C . THR A 1 142 ? 31.88211 116.59796 13.65265 1.000 23.93321 142 THR A C 1
ATOM 836 O O . THR A 1 142 ? 32.18444 116.13599 14.76034 1.000 20.63349 142 THR A O 1
ATOM 840 N N . ASP A 1 143 ? 32.36915 116.09065 12.51866 1.000 21.73436 143 ASP A N 1
ATOM 841 C CA . ASP A 1 143 ? 33.41582 115.06631 12.51173 1.000 19.04161 143 ASP A CA 1
ATOM 842 C C . ASP A 1 143 ? 34.60752 115.50799 13.36135 1.000 25.12861 143 ASP A C 1
ATOM 843 O O . ASP A 1 143 ? 35.15193 114.72339 14.14331 1.000 20.61791 143 ASP A O 1
ATOM 848 N N . ALA A 1 144 ? 35.05245 116.75045 13.18946 1.000 20.75641 144 ALA A N 1
ATOM 849 C CA . ALA A 1 144 ? 36.24768 117.18212 13.89472 1.000 21.12433 144 ALA A CA 1
ATOM 850 C C . ALA A 1 144 ? 36.01057 117.25970 15.40412 1.000 20.16167 144 ALA A C 1
ATOM 851 O O . ALA A 1 144 ? 36.88718 116.86577 16.19841 1.000 21.55709 144 ALA A O 1
ATOM 853 N N . GLN A 1 145 ? 34.83614 117.72617 15.79466 1.000 18.45111 145 GLN A N 1
ATOM 854 C CA . GLN A 1 145 ? 34.48452 117.75534 17.22694 1.000 20.52820 145 GLN A CA 1
ATOM 855 C C . GLN A 1 145 ? 34.50506 116.34531 17.80646 1.000 21.86870 145 GLN A C 1
ATOM 856 O O . GLN A 1 145 ? 34.98772 116.12360 18.92515 1.000 19.86168 145 GLN A O 1
ATOM 862 N N . VAL A 1 146 ? 33.91576 115.39150 17.10162 1.000 19.55238 146 VAL A N 1
ATOM 863 C CA . VAL A 1 146 ? 33.90090 114.02030 17.60852 1.000 19.09750 146 VAL A CA 1
ATOM 864 C C . VAL A 1 146 ? 35.31744 113.46031 17.69781 1.000 21.02746 146 VAL A C 1
ATOM 865 O O . VAL A 1 146 ? 35.65468 112.74925 18.66161 1.000 19.10334 146 VAL A O 1
ATOM 869 N N . LYS A 1 147 ? 36.16511 113.70242 16.67668 1.000 20.37520 147 LYS A N 1
ATOM 870 C CA . LYS A 1 147 ? 37.53096 113.17435 16.74164 1.000 18.57071 147 LYS A CA 1
ATOM 871 C C . LYS A 1 147 ? 38.25714 113.69059 17.97105 1.000 17.91265 147 LYS A C 1
ATOM 872 O O . LYS A 1 147 ? 38.99589 112.94069 18.61027 1.000 20.75651 147 LYS A O 1
ATOM 878 N N . ALA A 1 148 ? 38.03753 114.95052 18.31410 1.000 18.55882 148 ALA A N 1
ATOM 879 C CA . ALA A 1 148 ? 38.68555 115.53429 19.48669 1.000 17.79660 148 ALA A CA 1
ATOM 880 C C . ALA A 1 148 ? 38.10853 114.96596 20.77083 1.000 21.36761 148 ALA A C 1
ATOM 881 O O . ALA A 1 148 ? 38.85134 114.75901 21.74254 1.000 19.23226 148 ALA A O 1
ATOM 883 N N . LEU A 1 149 ? 36.79648 114.74731 20.81039 1.000 17.47027 149 LEU A N 1
ATOM 884 C CA . LEU A 1 149 ? 36.21898 114.09338 21.99794 1.000 17.71549 149 LEU A CA 1
ATOM 885 C C . LEU A 1 149 ? 36.73991 112.67565 22.14773 1.000 16.95938 149 LEU A C 1
ATOM 886 O O . LEU A 1 149 ? 37.06054 112.23877 23.25640 1.000 16.40673 149 LEU A O 1
ATOM 891 N N . SER A 1 150 ? 36.82365 111.91661 21.05794 1.000 16.55577 150 SER A N 1
ATOM 892 C CA . SER A 1 150 ? 37.39987 110.57220 21.12304 1.000 15.33384 150 SER A CA 1
ATOM 893 C C . SER A 1 150 ? 38.82456 110.61061 21.67187 1.000 15.46524 150 SER A C 1
ATOM 894 O O . SER A 1 150 ? 39.18600 109.80099 22.53473 1.000 17.21466 150 SER A O 1
ATOM 897 N N . ALA A 1 151 ? 39.63515 111.58470 21.22146 1.000 16.21432 151 ALA A N 1
ATOM 898 C CA . ALA A 1 151 ? 40.99748 111.68136 21.71860 1.000 17.07373 151 ALA A CA 1
ATOM 899 C C . ALA A 1 151 ? 41.02273 112.01587 23.21397 1.000 17.29128 151 ALA A C 1
ATOM 900 O O . ALA A 1 151 ? 41.86340 111.50546 23.94373 1.000 18.70271 151 ALA A O 1
ATOM 902 N N . ASP A 1 152 ? 40.08630 112.84247 23.67103 1.000 17.67749 152 ASP A N 1
ATOM 903 C CA . ASP A 1 152 ? 40.01836 113.20839 25.09741 1.000 16.62574 152 ASP A CA 1
ATOM 904 C C . ASP A 1 152 ? 39.62842 111.99354 25.94647 1.000 18.32354 152 ASP A C 1
ATOM 905 O O . ASP A 1 152 ? 40.27712 111.68171 26.96902 1.000 18.21884 152 ASP A O 1
ATOM 910 N N . LEU A 1 153 ? 38.63538 111.21330 25.47837 1.000 17.51358 153 LEU A N 1
ATOM 911 C CA . LEU A 1 153 ? 38.25627 110.00484 26.21092 1.000 15.55011 153 LEU A CA 1
ATOM 912 C C . LEU A 1 153 ? 39.40187 109.01695 26.25586 1.000 16.10986 153 LEU A C 1
ATOM 913 O O . LEU A 1 153 ? 39.63932 108.37785 27.29440 1.000 17.75800 153 LEU A O 1
ATOM 918 N N . ALA A 1 154 ? 40.13658 108.87493 25.12906 1.000 16.06193 154 ALA A N 1
ATOM 919 C CA . ALA A 1 154 ? 41.26266 107.94290 25.13158 1.000 17.12476 154 ALA A CA 1
ATOM 920 C C . ALA A 1 154 ? 42.37493 108.40684 26.07358 1.000 17.34870 154 ALA A C 1
ATOM 921 O O . ALA A 1 154 ? 42.99610 107.57672 26.76653 1.000 19.05461 154 ALA A O 1
ATOM 923 N N . ALA A 1 155 ? 42.57731 109.70692 26.19012 1.000 16.22994 155 ALA A N 1
ATOM 924 C CA . ALA A 1 155 ? 43.60618 110.21828 27.10427 1.000 18.33243 155 ALA A CA 1
ATOM 925 C C . ALA A 1 155 ? 43.23267 110.00144 28.56515 1.000 23.86799 155 ALA A C 1
ATOM 926 O O . ALA A 1 155 ? 44.12295 110.01489 29.43981 1.000 21.66873 155 ALA A O 1
ATOM 928 N N . ARG A 1 156 ? 41.92927 109.81033 28.84923 1.000 16.15758 156 ARG A N 1
ATOM 929 C CA . ARG A 1 156 ? 41.43729 109.64653 30.22356 1.000 16.84945 156 ARG A CA 1
ATOM 930 C C . ARG A 1 156 ? 41.27593 108.18374 30.58824 1.000 18.41303 156 ARG A C 1
ATOM 931 O O . ARG A 1 156 ? 40.67122 107.88137 31.64859 1.000 23.35684 156 ARG A O 1
ATOM 939 N N . SER A 1 157 ? 41.80156 107.26765 29.80202 1.000 16.31707 157 SER A N 1
ATOM 940 C CA . SER A 1 157 ? 41.49378 105.85845 29.95123 1.000 20.68525 157 SER A CA 1
ATOM 941 C C . SER A 1 157 ? 42.34425 105.08305 30.95656 1.000 20.05466 157 SER A C 1
ATOM 942 O O . SER A 1 157 ? 41.99656 103.93389 31.22336 1.000 23.56973 157 SER A O 1
ATOM 945 N N . GLU A 1 158 ? 43.43161 105.63734 31.49925 1.000 20.55926 158 GLU A N 1
ATOM 946 C CA . GLU A 1 158 ? 44.26657 104.83923 32.40359 1.000 21.47626 158 GLU A CA 1
ATOM 947 C C . GLU A 1 158 ? 43.57185 104.65013 33.75584 1.000 18.99664 158 GLU A C 1
ATOM 948 O O . GLU A 1 158 ? 43.03035 105.60527 34.31542 1.000 23.09103 158 GLU A O 1
ATOM 954 N N . ILE A 1 159 ? 43.55928 103.41993 34.26236 1.000 18.49737 159 ILE A N 1
ATOM 955 C CA . ILE A 1 159 ? 43.08027 103.23581 35.63508 1.000 17.68349 159 ILE A CA 1
ATOM 956 C C . ILE A 1 159 ? 44.24447 103.21142 36.61869 1.000 17.60652 159 ILE A C 1
ATOM 957 O O . ILE A 1 159 ? 45.34645 102.75102 36.27201 1.000 19.77721 159 ILE A O 1
ATOM 962 N N . PRO A 1 160 ? 44.00631 103.66352 37.83593 1.000 16.82597 160 PRO A N 1
ATOM 963 C CA . PRO A 1 160 ? 45.07022 103.64764 38.85153 1.000 15.94522 160 PRO A CA 1
ATOM 964 C C . PRO A 1 160 ? 45.50745 102.24988 39.21048 1.000 20.31582 160 PRO A C 1
ATOM 965 O O . PRO A 1 160 ? 44.76013 101.25655 39.13789 1.000 17.35248 160 PRO A O 1
ATOM 969 N N . GLU A 1 161 ? 46.74084 102.19886 39.75839 1.000 18.33671 161 GLU A N 1
ATOM 970 C CA . GLU A 1 161 ? 47.29762 100.91099 40.10967 1.000 19.12811 161 GLU A CA 1
ATOM 971 C C . GLU A 1 161 ? 46.41593 100.13166 41.07288 1.000 15.26432 161 GLU A C 1
ATOM 972 O O . GLU A 1 161 ? 46.34024 98.89741 40.98968 1.000 16.40994 161 GLU A O 1
ATOM 978 N N . HIS A 1 162 ? 45.81304 100.79978 42.08118 1.000 15.40303 162 HIS A N 1
ATOM 979 C CA . HIS A 1 162 ? 45.03713 100.02996 43.03510 1.000 15.84561 162 HIS A CA 1
ATOM 980 C C . HIS A 1 162 ? 43.82997 99.35258 42.38329 1.000 16.26649 162 HIS A C 1
ATOM 981 O O . HIS A 1 162 ? 43.37912 98.30393 42.86797 1.000 17.81804 162 HIS A O 1
ATOM 988 N N . VAL A 1 163 ? 43.32028 99.94006 41.28983 1.000 16.37378 163 VAL A N 1
ATOM 989 C CA . VAL A 1 163 ? 42.15541 99.33320 40.64052 1.000 16.65100 163 VAL A CA 1
ATOM 990 C C . VAL A 1 163 ? 42.60135 98.16584 39.76277 1.000 15.16627 163 VAL A C 1
ATOM 991 O O . VAL A 1 163 ? 41.96056 97.11191 39.72451 1.000 13.93583 163 VAL A O 1
ATOM 995 N N . ILE A 1 164 ? 43.76785 98.30024 39.11977 1.000 14.45983 164 ILE A N 1
ATOM 996 C CA . ILE A 1 164 ? 44.36145 97.19355 38.37441 1.000 13.53317 164 ILE A CA 1
ATOM 997 C C . ILE A 1 164 ? 44.57788 96.00938 39.27236 1.000 15.00116 164 ILE A C 1
ATOM 998 O O . ILE A 1 164 ? 44.17738 94.88226 38.98060 1.000 16.25199 164 ILE A O 1
ATOM 1003 N N . GLN A 1 165 ? 45.22518 96.24426 40.45378 1.000 14.48030 165 GLN A N 1
ATOM 1004 C CA . GLN A 1 165 ? 45.50487 95.11456 41.32050 1.000 16.02904 165 GLN A CA 1
ATOM 1005 C C . GLN A 1 165 ? 44.25181 94.55215 41.94762 1.000 14.54080 165 GLN A C 1
ATOM 1006 O O . GLN A 1 165 ? 44.12731 93.33154 42.12261 1.000 17.62592 165 GLN A O 1
ATOM 1012 N N . LEU A 1 166 ? 43.26491 95.41537 42.28661 1.000 17.56024 166 LEU A N 1
ATOM 1013 C CA . LEU A 1 166 ? 42.05138 94.87107 42.87948 1.000 17.07581 166 LEU A CA 1
ATOM 1014 C C . LEU A 1 166 ? 41.32578 93.98274 41.85624 1.000 15.20440 166 LEU A C 1
ATOM 1015 O O . LEU A 1 166 ? 40.90670 92.87795 42.18865 1.000 16.41711 166 LEU A O 1
ATOM 1020 N N . LEU A 1 167 ? 41.24998 94.43207 40.60125 1.000 15.35326 167 LEU A N 1
ATOM 1021 C CA . LEU A 1 167 ? 40.56696 93.60983 39.58990 1.000 16.72574 167 LEU A CA 1
ATOM 1022 C C . LEU A 1 167 ? 41.29696 92.29912 39.38079 1.000 18.60607 167 LEU A C 1
ATOM 1023 O O . LEU A 1 167 ? 40.67527 91.23768 39.29323 1.000 19.55709 167 LEU A O 1
ATOM 1028 N N . ASP A 1 168 ? 42.64626 92.33849 39.34266 1.000 17.03907 168 ASP A N 1
ATOM 1029 C CA . ASP A 1 168 ? 43.35960 91.12194 39.05528 1.000 16.19480 168 ASP A CA 1
ATOM 1030 C C . ASP A 1 168 ? 43.28792 90.15295 40.22199 1.000 18.85389 168 ASP A C 1
ATOM 1031 O O . ASP A 1 168 ? 43.56194 88.96982 40.03898 1.000 23.80622 168 ASP A O 1
ATOM 1036 N N . SER A 1 169 ? 42.89791 90.60653 41.42278 1.000 17.06519 169 SER A N 1
ATOM 1037 C CA . SER A 1 169 ? 42.75477 89.71614 42.56155 1.000 18.32736 169 SER A CA 1
ATOM 1038 C C . SER A 1 169 ? 41.33257 89.22994 42.84517 1.000 17.31555 169 SER A C 1
ATOM 1039 O O . SER A 1 169 ? 41.15785 88.35917 43.69658 1.000 19.33471 169 SER A O 1
ATOM 1042 N N . LEU A 1 170 ? 40.29619 89.74368 42.13225 1.000 16.41071 170 LEU A N 1
ATOM 1043 C CA . LEU A 1 170 ? 38.97960 89.26383 42.45984 1.000 15.76500 170 LEU A CA 1
ATOM 1044 C C . LEU A 1 170 ? 38.78550 87.82785 41.96840 1.000 14.91584 170 LEU A C 1
ATOM 1045 O O . LEU A 1 170 ? 39.32279 87.45135 40.90713 1.000 16.24246 170 LEU A O 1
ATOM 1050 N N . PRO A 1 171 ? 37.99255 87.03756 42.67066 1.000 16.00787 171 PRO A N 1
ATOM 1051 C CA . PRO A 1 171 ? 37.74209 85.65634 42.23063 1.000 16.85622 171 PRO A CA 1
ATOM 1052 C C . PRO A 1 171 ? 37.03163 85.65234 40.88326 1.000 19.34941 171 PRO A C 1
ATOM 1053 O O . PRO A 1 171 ? 36.13224 86.46632 40.61063 1.000 17.21720 171 PRO A O 1
ATOM 1057 N N . LYS A 1 172 ? 37.41883 84.66967 40.06457 1.000 18.38470 172 LYS A N 1
ATOM 1058 C CA . LYS A 1 172 ? 36.78342 84.54693 38.74319 1.000 17.40642 172 LYS A CA 1
ATOM 1059 C C . LYS A 1 172 ? 35.31282 84.20536 38.87131 1.000 23.14160 172 LYS A C 1
ATOM 1060 O O . LYS A 1 172 ? 34.57202 84.42751 37.88880 1.000 26.92847 172 LYS A O 1
ATOM 1066 N N . ASP A 1 173 ? 34.85700 83.62997 39.97161 1.000 19.60268 173 ASP A N 1
ATOM 1067 C CA . ASP A 1 173 ? 33.44839 83.35752 40.23363 1.000 21.57840 173 ASP A CA 1
ATOM 1068 C C . ASP A 1 173 ? 32.66065 84.53501 40.81007 1.000 25.74349 173 ASP A C 1
ATOM 1069 O O . ASP A 1 173 ? 31.47644 84.36963 41.13348 1.000 25.69584 173 ASP A O 1
ATOM 1074 N N . LEU A 1 174 ? 33.27532 85.70003 41.04671 1.000 16.13579 174 LEU A N 1
ATOM 1075 C CA . LEU A 1 174 ? 32.49462 86.87121 41.44229 1.000 14.95077 174 LEU A CA 1
ATOM 1076 C C . LEU A 1 174 ? 31.91993 87.45941 40.14264 1.000 14.97726 174 LEU A C 1
ATOM 1077 O O . LEU A 1 174 ? 32.67337 87.75697 39.21360 1.000 15.64310 174 LEU A O 1
ATOM 1082 N N . HIS A 1 175 ? 30.58885 87.61170 40.10187 1.000 14.85791 175 HIS A N 1
ATOM 1083 C CA . HIS A 1 175 ? 29.87685 87.90539 38.85048 1.000 12.47781 175 HIS A CA 1
ATOM 1084 C C . HIS A 1 175 ? 30.48609 89.13438 38.18734 1.000 13.73700 175 HIS A C 1
ATOM 1085 O O . HIS A 1 175 ? 30.83675 90.12169 38.87021 1.000 12.76266 175 HIS A O 1
ATOM 1092 N N . PRO A 1 176 ? 30.62048 89.15613 36.86592 1.000 12.25180 176 PRO A N 1
ATOM 1093 C CA . PRO A 1 176 ? 31.19352 90.32001 36.21101 1.000 12.12822 176 PRO A CA 1
ATOM 1094 C C . PRO A 1 176 ? 30.55428 91.63879 36.56880 1.000 12.06729 176 PRO A C 1
ATOM 1095 O O . PRO A 1 176 ? 31.27237 92.65026 36.61705 1.000 11.66708 176 PRO A O 1
ATOM 1099 N N . MET A 1 177 ? 29.22772 91.68957 36.80239 1.000 11.52301 177 MET A N 1
ATOM 1100 C CA . MET A 1 177 ? 28.63333 92.98396 37.15198 1.000 13.55885 177 MET A CA 1
ATOM 1101 C C . MET A 1 177 ? 29.05752 93.43514 38.54496 1.000 11.47841 177 MET A C 1
ATOM 1102 O O . MET A 1 177 ? 29.16785 94.64242 38.75605 1.000 11.93105 177 MET A O 1
ATOM 1107 N N . ALA A 1 178 ? 29.26925 92.50627 39.47250 1.000 11.15281 178 ALA A N 1
ATOM 1108 C CA . ALA A 1 178 ? 29.76675 92.90948 40.79690 1.000 10.88544 178 ALA A CA 1
ATOM 1109 C C . ALA A 1 178 ? 31.21020 93.40878 40.69961 1.000 12.77743 178 ALA A C 1
ATOM 1110 O O . ALA A 1 178 ? 31.55973 94.42122 41.30470 1.000 12.32985 178 ALA A O 1
ATOM 1112 N N . GLN A 1 179 ? 32.05411 92.76171 39.88370 1.000 12.05275 179 GLN A N 1
ATOM 1113 C CA . GLN A 1 179 ? 33.40482 93.28589 39.66621 1.000 10.77159 179 GLN A CA 1
ATOM 1114 C C . GLN A 1 179 ? 33.35892 94.66411 39.07214 1.000 11.23077 179 GLN A C 1
ATOM 1115 O O . GLN A 1 179 ? 34.16881 95.53740 39.39765 1.000 11.98081 179 GLN A O 1
ATOM 1121 N N . PHE A 1 180 ? 32.44460 94.87518 38.11379 1.000 11.01152 180 PHE A N 1
ATOM 1122 C CA . PHE A 1 180 ? 32.36911 96.15436 37.42936 1.000 10.84738 180 PHE A CA 1
ATOM 1123 C C . PHE A 1 180 ? 32.01261 97.27766 38.40347 1.000 10.73770 180 PHE A C 1
ATOM 1124 O O . PHE A 1 180 ? 32.66924 98.31660 38.42835 1.000 12.13193 180 PHE A O 1
ATOM 1132 N N . SER A 1 181 ? 30.95428 97.08554 39.21037 1.000 11.49222 181 SER A N 1
ATOM 1133 C CA A SER A 1 181 ? 30.62064 98.17303 40.09787 0.597 11.21410 181 SER A CA 1
ATOM 1134 C CA B SER A 1 181 ? 30.56730 98.10797 40.17371 0.403 11.37280 181 SER A CA 1
ATOM 1135 C C . SER A 1 181 ? 31.65008 98.34778 41.21512 1.000 11.94386 181 SER A C 1
ATOM 1136 O O . SER A 1 181 ? 31.87355 99.50670 41.62614 1.000 12.40445 181 SER A O 1
ATOM 1141 N N . ILE A 1 182 ? 32.32849 97.27629 41.63951 1.000 10.60496 182 ILE A N 1
ATOM 1142 C CA . ILE A 1 182 ? 33.42043 97.44093 42.60816 1.000 10.89150 182 ILE A CA 1
ATOM 1143 C C . ILE A 1 182 ? 34.50970 98.31692 42.01661 1.000 11.39438 182 ILE A C 1
ATOM 1144 O O . ILE A 1 182 ? 34.99122 99.23654 42.68046 1.000 12.92718 182 ILE A O 1
ATOM 1149 N N . ALA A 1 183 ? 34.91615 98.06132 40.75334 1.000 11.18826 183 ALA A N 1
ATOM 1150 C CA . ALA A 1 183 ? 35.99348 98.84202 40.19092 1.000 11.68859 183 ALA A CA 1
ATOM 1151 C C . ALA A 1 183 ? 35.61961 100.29880 40.01062 1.000 13.15840 183 ALA A C 1
ATOM 1152 O O . ALA A 1 183 ? 36.43560 101.21154 40.25561 1.000 13.46312 183 ALA A O 1
ATOM 1154 N N . VAL A 1 184 ? 34.35668 100.57768 39.58606 1.000 11.99201 184 VAL A N 1
ATOM 1155 C CA . VAL A 1 184 ? 33.92975 101.95488 39.45635 1.000 12.59964 184 VAL A CA 1
ATOM 1156 C C . VAL A 1 184 ? 33.92223 102.65981 40.81578 1.000 13.12793 184 VAL A C 1
ATOM 1157 O O . VAL A 1 184 ? 34.37577 103.81380 40.92048 1.000 13.62995 184 VAL A O 1
ATOM 1161 N N . THR A 1 185 ? 33.43627 101.97230 41.86163 1.000 11.29228 185 THR A N 1
ATOM 1162 C CA . THR A 1 185 ? 33.44614 102.59122 43.19379 1.000 11.80363 185 THR A CA 1
ATOM 1163 C C . THR A 1 185 ? 34.88044 102.85623 43.67749 1.000 13.06650 185 THR A C 1
ATOM 1164 O O . THR A 1 185 ? 35.13125 103.89006 44.33653 1.000 13.56926 185 THR A O 1
ATOM 1168 N N . ALA A 1 186 ? 35.79480 101.97188 43.32862 1.000 10.75779 186 ALA A N 1
ATOM 1169 C CA . ALA A 1 186 ? 37.17579 102.15194 43.78492 1.000 12.38794 186 ALA A CA 1
ATOM 1170 C C . ALA A 1 186 ? 37.85164 103.34534 43.13612 1.000 13.55350 186 ALA A C 1
ATOM 1171 O O . ALA A 1 186 ? 38.87540 103.81916 43.68221 1.000 14.09527 186 ALA A O 1
ATOM 1173 N N . LEU A 1 187 ? 37.32718 103.91565 42.06406 1.000 13.31132 187 LEU A N 1
ATOM 1174 C CA . LEU A 1 187 ? 37.82412 105.17601 41.49542 1.000 14.09449 187 LEU A CA 1
ATOM 1175 C C . LEU A 1 187 ? 37.38080 106.41696 42.27381 1.000 14.36587 187 LEU A C 1
ATOM 1176 O O . LEU A 1 187 ? 37.81161 107.52460 41.92187 1.000 15.77352 187 LEU A O 1
ATOM 1181 N N . GLU A 1 188 ? 36.53052 106.26311 43.30283 1.000 14.82661 188 GLU A N 1
ATOM 1182 C CA . GLU A 1 188 ? 36.05953 107.42761 44.06441 1.000 15.23654 188 GLU A CA 1
ATOM 1183 C C . GLU A 1 188 ? 37.20210 108.22973 44.65792 1.000 14.87454 188 GLU A C 1
ATOM 1184 O O . GLU A 1 188 ? 37.05023 109.44690 44.82250 1.000 16.60676 188 GLU A O 1
ATOM 1190 N N . SER A 1 189 ? 38.36582 107.59611 44.90660 1.000 14.81836 189 SER A N 1
ATOM 1191 C CA . SER A 1 189 ? 39.50101 108.36823 45.41587 1.000 17.23339 189 SER A CA 1
ATOM 1192 C C . SER A 1 189 ? 39.98180 109.39749 44.41596 1.000 18.19511 189 SER A C 1
ATOM 1193 O O . SER A 1 189 ? 40.64870 110.35129 44.84261 1.000 23.51280 189 SER A O 1
ATOM 1196 N N . GLU A 1 190 ? 39.61088 109.27694 43.14547 1.000 16.23210 190 GLU A N 1
ATOM 1197 C CA . GLU A 1 190 ? 39.96426 110.21666 42.09027 1.000 21.47419 190 GLU A CA 1
ATOM 1198 C C . GLU A 1 190 ? 38.93930 111.32194 41.92502 1.000 19.48910 190 GLU A C 1
ATOM 1199 O O . GLU A 1 190 ? 39.12187 112.20773 41.08468 1.000 20.69664 190 GLU A O 1
ATOM 1205 N N . SER A 1 191 ? 37.84015 111.28638 42.65737 1.000 15.08007 191 SER A N 1
ATOM 1206 C CA . SER A 1 191 ? 36.72944 112.17767 42.30213 1.000 15.47159 191 SER A CA 1
ATOM 1207 C C . SER A 1 191 ? 37.03742 113.65795 42.47362 1.000 13.75790 191 SER A C 1
ATOM 1208 O O . SER A 1 191 ? 37.27878 114.12348 43.61621 1.000 16.00416 191 SER A O 1
ATOM 1211 N N . LYS A 1 192 ? 36.94785 114.41590 41.38299 1.000 14.44356 192 LYS A N 1
ATOM 1212 C CA . LYS A 1 192 ? 37.13685 115.86690 41.41728 1.000 16.32953 192 LYS A CA 1
ATOM 1213 C C . LYS A 1 192 ? 35.93895 116.57447 42.01599 1.000 15.89320 192 LYS A C 1
ATOM 1214 O O . LYS A 1 192 ? 36.09032 117.57720 42.71494 1.000 16.31414 192 LYS A O 1
ATOM 1220 N N . PHE A 1 193 ? 34.72337 116.03308 41.80230 1.000 14.90820 193 PHE A N 1
ATOM 1221 C CA . PHE A 1 193 ? 33.55734 116.63241 42.42743 1.000 13.54527 193 PHE A CA 1
ATOM 1222 C C . PHE A 1 193 ? 33.59892 116.46242 43.93938 1.000 14.49142 193 PHE A C 1
ATOM 1223 O O . PHE A 1 193 ? 33.32691 117.40916 44.66773 1.000 16.15164 193 PHE A O 1
ATOM 1231 N N . ALA A 1 194 ? 33.93123 115.25388 44.42029 1.000 14.79687 194 ALA A N 1
ATOM 1232 C CA . ALA A 1 194 ? 33.99359 115.07038 45.88320 1.000 13.91374 194 ALA A CA 1
ATOM 1233 C C . ALA A 1 194 ? 34.99241 116.01179 46.52063 1.000 16.13014 194 ALA A C 1
ATOM 1234 O O . ALA A 1 194 ? 34.71484 116.58908 47.58239 1.000 16.92969 194 ALA A O 1
ATOM 1236 N N . LYS A 1 195 ? 36.14195 116.21045 45.87791 1.000 15.53397 195 LYS A N 1
ATOM 1237 C CA . LYS A 1 195 ? 37.14281 117.11486 46.45110 1.000 18.66999 195 LYS A CA 1
ATOM 1238 C C . LYS A 1 195 ? 36.65217 118.56029 46.43297 1.000 19.87326 195 LYS A C 1
ATOM 1239 O O . LYS A 1 195 ? 36.79431 119.27677 47.43124 1.000 18.62723 195 LYS A O 1
ATOM 1245 N N . ALA A 1 196 ? 36.05450 119.00383 45.31794 1.000 16.99602 196 ALA A N 1
ATOM 1246 C CA . ALA A 1 196 ? 35.53231 120.37203 45.25907 1.000 17.71822 196 ALA A CA 1
ATOM 1247 C C . ALA A 1 196 ? 34.43464 120.58875 46.29221 1.000 19.66798 196 ALA A C 1
ATOM 1248 O O . ALA A 1 196 ? 34.37140 121.64217 46.93230 1.000 18.81367 196 ALA A O 1
ATOM 1250 N N . TYR A 1 197 ? 33.51085 119.61326 46.45487 1.000 17.91198 197 TYR A N 1
ATOM 1251 C CA . TYR A 1 197 ? 32.47604 119.78490 47.47776 1.000 16.97341 197 TYR A CA 1
ATOM 1252 C C . TYR A 1 197 ? 33.09934 119.95320 48.84225 1.000 18.63586 197 TYR A C 1
ATOM 1253 O O . TYR A 1 197 ? 32.66323 120.81525 49.64602 1.000 21.19312 197 TYR A O 1
ATOM 1262 N N . ALA A 1 198 ? 34.11609 119.13799 49.13760 1.000 17.18783 198 ALA A N 1
ATOM 1263 C CA . ALA A 1 198 ? 34.74246 119.21533 50.46085 1.000 20.59382 198 ALA A CA 1
ATOM 1264 C C . ALA A 1 198 ? 35.41966 120.56337 50.67130 1.000 21.06135 198 ALA A C 1
ATOM 1265 O O . ALA A 1 198 ? 35.58220 121.02310 51.82705 1.000 22.93793 198 ALA A O 1
ATOM 1267 N N . GLN A 1 199 ? 35.85944 121.21121 49.58521 1.000 24.28603 199 GLN A N 1
ATOM 1268 C CA . GLN A 1 199 ? 36.42489 122.57482 49.69827 1.000 21.25589 199 GLN A CA 1
ATOM 1269 C C . GLN A 1 199 ? 35.37408 123.65187 49.72268 1.000 23.02627 199 GLN A C 1
ATOM 1270 O O . GLN A 1 199 ? 35.72577 124.83561 49.77589 1.000 26.67788 199 GLN A O 1
ATOM 1276 N N . GLY A 1 200 ? 34.09525 123.30343 49.67661 1.000 19.25521 200 GLY A N 1
ATOM 1277 C CA . GLY A 1 200 ? 33.05659 124.29233 49.80558 1.000 20.74986 200 GLY A CA 1
ATOM 1278 C C . GLY A 1 200 ? 32.87621 125.15998 48.56771 1.000 22.21738 200 GLY A C 1
ATOM 1279 O O . GLY A 1 200 ? 32.34871 126.28477 48.68110 1.000 25.77544 200 GLY A O 1
ATOM 1280 N N . VAL A 1 201 ? 33.15451 124.63044 47.36473 1.000 19.95905 201 VAL A N 1
ATOM 1281 C CA . VAL A 1 201 ? 32.89850 125.41138 46.14534 1.000 20.77328 201 VAL A CA 1
ATOM 1282 C C . VAL A 1 201 ? 31.43918 125.81337 45.98680 1.000 22.89356 201 VAL A C 1
ATOM 1283 O O . VAL A 1 201 ? 30.49742 125.13574 46.43737 1.000 20.40759 201 VAL A O 1
ATOM 1287 N N . SER A 1 202 ? 31.24748 126.92821 45.29347 1.000 21.58621 202 SER A N 1
ATOM 1288 C CA . SER A 1 202 ? 29.91962 127.39549 44.98592 1.000 21.24818 202 SER A CA 1
ATOM 1289 C C . SER A 1 202 ? 29.16050 126.33082 44.18602 1.000 21.07854 202 SER A C 1
ATOM 1290 O O . SER A 1 202 ? 29.72593 125.62131 43.34147 1.000 20.90868 202 SER A O 1
ATOM 1293 N N . LYS A 1 203 ? 27.84220 126.24542 44.41236 1.000 20.77189 203 LYS A N 1
ATOM 1294 C CA . LYS A 1 203 ? 27.00534 125.40953 43.54461 1.000 20.66140 203 LYS A CA 1
ATOM 1295 C C . LYS A 1 203 ? 27.14963 125.73945 42.05510 1.000 23.34379 203 LYS A C 1
ATOM 1296 O O . LYS A 1 203 ? 26.85644 124.87904 41.20148 1.000 22.56254 203 LYS A O 1
ATOM 1302 N N . LYS A 1 204 ? 27.61050 126.95000 41.69647 1.000 23.82048 204 LYS A N 1
ATOM 1303 C CA . LYS A 1 204 ? 27.71228 127.31517 40.27018 1.000 24.76523 204 LYS A CA 1
ATOM 1304 C C . LYS A 1 204 ? 28.69931 126.39907 39.57054 1.000 26.21090 204 LYS A C 1
ATOM 1305 O O . LYS A 1 204 ? 28.64918 126.24087 38.34514 1.000 26.66096 204 LYS A O 1
ATOM 1311 N N . GLU A 1 205 ? 29.65387 125.87601 40.31422 1.000 20.02241 205 GLU A N 1
ATOM 1312 C CA . GLU A 1 205 ? 30.76872 125.08724 39.81635 1.000 19.92339 205 GLU A CA 1
ATOM 1313 C C . GLU A 1 205 ? 30.47540 123.59443 39.80809 1.000 16.24156 205 GLU A C 1
ATOM 1314 O O . GLU A 1 205 ? 31.30525 122.82153 39.30849 1.000 18.96463 205 GLU A O 1
ATOM 1320 N N . TYR A 1 206 ? 29.31140 123.17548 40.31411 1.000 19.13902 206 TYR A N 1
ATOM 1321 C CA . TYR A 1 206 ? 29.05486 121.74117 40.44952 1.000 18.70592 206 TYR A CA 1
ATOM 1322 C C . TYR A 1 206 ? 29.07649 121.02100 39.09665 1.000 16.72730 206 TYR A C 1
ATOM 1323 O O . TYR A 1 206 ? 29.65731 119.93964 38.99249 1.000 18.07543 206 TYR A O 1
ATOM 1332 N N . TRP A 1 207 ? 28.38278 121.55308 38.06883 1.000 16.77004 207 TRP A N 1
ATOM 1333 C CA . TRP A 1 207 ? 28.36664 120.78130 36.82823 1.000 15.05766 207 TRP A CA 1
ATOM 1334 C C . TRP A 1 207 ? 29.74634 120.61178 36.23255 1.000 17.87370 207 TRP A C 1
ATOM 1335 O O . TRP A 1 207 ? 30.03203 119.56868 35.62996 1.000 16.18224 207 TRP A O 1
ATOM 1346 N N . SER A 1 208 ? 30.62330 121.62895 36.34965 1.000 16.80974 208 SER A N 1
ATOM 1347 C CA . SER A 1 208 ? 31.94213 121.53479 35.74735 1.000 16.51636 208 SER A CA 1
ATOM 1348 C C . SER A 1 208 ? 32.73181 120.35878 36.33409 1.000 16.89366 208 SER A C 1
ATOM 1349 O O . SER A 1 208 ? 33.35257 119.56512 35.59161 1.000 16.15655 208 SER A O 1
ATOM 1352 N N . TYR A 1 209 ? 32.71468 120.22213 37.68199 1.000 15.16064 209 TYR A N 1
ATOM 1353 C CA . TYR A 1 209 ? 33.42975 119.10059 38.27411 1.000 17.38573 209 TYR A CA 1
ATOM 1354 C C . TYR A 1 209 ? 32.72379 117.77544 37.98848 1.000 15.29403 209 TYR A C 1
ATOM 1355 O O . TYR A 1 209 ? 33.40261 116.75426 37.81739 1.000 15.32570 209 TYR A O 1
ATOM 1364 N N . THR A 1 210 ? 31.39295 117.79145 37.92782 1.000 14.94732 210 THR A N 1
ATOM 1365 C CA . THR A 1 210 ? 30.69188 116.56477 37.55711 1.000 15.05369 210 THR A CA 1
ATOM 1366 C C . THR A 1 210 ? 31.01643 116.16059 36.11722 1.000 15.94013 210 THR A C 1
ATOM 1367 O O . THR A 1 210 ? 31.16745 114.95847 35.82332 1.000 14.72990 210 THR A O 1
ATOM 1371 N N . PHE A 1 211 ? 31.16396 117.14490 35.20643 1.000 15.33850 211 PHE A N 1
ATOM 1372 C CA . PHE A 1 211 ? 31.56764 116.87116 33.83213 1.000 14.15486 211 PHE A CA 1
ATOM 1373 C C . PHE A 1 211 ? 32.94580 116.19000 33.79636 1.000 15.26130 211 PHE A C 1
ATOM 1374 O O . PHE A 1 211 ? 33.13945 115.19180 33.09085 1.000 14.89133 211 PHE A O 1
ATOM 1382 N N . GLU A 1 212 ? 33.93641 116.72312 34.54041 1.000 14.78293 212 GLU A N 1
ATOM 1383 C CA . GLU A 1 212 ? 35.26635 116.12019 34.51724 1.000 16.26691 212 GLU A CA 1
ATOM 1384 C C . GLU A 1 212 ? 35.23528 114.70203 35.02972 1.000 14.81246 212 GLU A C 1
ATOM 1385 O O . GLU A 1 212 ? 35.81726 113.80234 34.41378 1.000 14.92892 212 GLU A O 1
ATOM 1391 N N . ASP A 1 213 ? 34.54732 114.46934 36.16783 1.000 14.24461 213 ASP A N 1
ATOM 1392 C CA . ASP A 1 213 ? 34.45505 113.09857 36.67504 1.000 13.68960 213 ASP A CA 1
ATOM 1393 C C . ASP A 1 213 ? 33.75076 112.19681 35.67216 1.000 15.90094 213 ASP A C 1
ATOM 1394 O O . ASP A 1 213 ? 34.09799 111.01628 35.54049 1.000 14.45097 213 ASP A O 1
ATOM 1399 N N . SER A 1 214 ? 32.72309 112.73892 34.98661 1.000 14.40467 214 SER A N 1
ATOM 1400 C CA . SER A 1 214 ? 31.94510 111.91640 34.06800 1.000 14.58871 214 SER A CA 1
ATOM 1401 C C . SER A 1 214 ? 32.80679 111.49323 32.90087 1.000 15.05208 214 SER A C 1
ATOM 1402 O O . SER A 1 214 ? 32.72746 110.33057 32.46967 1.000 14.65634 214 SER A O 1
ATOM 1405 N N . LEU A 1 215 ? 33.55965 112.43134 32.30975 1.000 14.23129 215 LEU A N 1
ATOM 1406 C CA . LEU A 1 215 ? 34.41948 112.04356 31.16688 1.000 14.77834 215 LEU A CA 1
ATOM 1407 C C . LEU A 1 215 ? 35.55958 111.13910 31.61745 1.000 14.56853 215 LEU A C 1
ATOM 1408 O O . LEU A 1 215 ? 35.94192 110.18192 30.91127 1.000 14.44376 215 LEU A O 1
ATOM 1413 N N . ASP A 1 216 ? 36.09893 111.40610 32.81751 1.000 14.07857 216 ASP A N 1
ATOM 1414 C CA . ASP A 1 216 ? 37.13161 110.51469 33.32924 1.000 16.19039 216 ASP A CA 1
ATOM 1415 C C . ASP A 1 216 ? 36.57227 109.11335 33.49856 1.000 16.67967 216 ASP A C 1
ATOM 1416 O O . ASP A 1 216 ? 37.22339 108.12139 33.15958 1.000 17.23170 216 ASP A O 1
ATOM 1421 N N . LEU A 1 217 ? 35.37731 108.99827 34.08367 1.000 13.99611 217 LEU A N 1
ATOM 1422 C CA . LEU A 1 217 ? 34.79551 107.68805 34.28904 1.000 14.47428 217 LEU A CA 1
ATOM 1423 C C . LEU A 1 217 ? 34.46629 107.00622 32.96503 1.000 13.40481 217 LEU A C 1
ATOM 1424 O O . LEU A 1 217 ? 34.82132 105.83505 32.77544 1.000 12.52675 217 LEU A O 1
ATOM 1429 N N . LEU A 1 218 ? 33.80765 107.73568 32.05285 1.000 12.80371 218 LEU A N 1
ATOM 1430 C CA . LEU A 1 218 ? 33.48007 107.13894 30.74866 1.000 11.40211 218 LEU A CA 1
ATOM 1431 C C . LEU A 1 218 ? 34.75366 106.59383 30.08068 1.000 14.29417 218 LEU A C 1
ATOM 1432 O O . LEU A 1 218 ? 34.78004 105.46724 29.54043 1.000 14.82619 218 LEU A O 1
ATOM 1437 N N . GLY A 1 219 ? 35.84003 107.39033 30.11961 1.000 12.94018 219 GLY A N 1
ATOM 1438 C CA . GLY A 1 219 ? 37.08189 106.98763 29.45414 1.000 14.30475 219 GLY A CA 1
ATOM 1439 C C . GLY A 1 219 ? 37.65365 105.70317 30.03232 1.000 14.31637 219 GLY A C 1
ATOM 1440 O O . GLY A 1 219 ? 38.28676 104.89826 29.30093 1.000 14.97194 219 GLY A O 1
ATOM 1441 N N . LYS A 1 220 ? 37.40019 105.43424 31.30245 1.000 12.09469 220 LYS A N 1
ATOM 1442 C CA . LYS A 1 220 ? 37.95665 104.22828 31.91725 1.000 12.26955 220 LYS A CA 1
ATOM 1443 C C . LYS A 1 220 ? 37.07273 102.99549 31.77156 1.000 14.03214 220 LYS A C 1
ATOM 1444 O O . LYS A 1 220 ? 37.54387 101.89172 32.03607 1.000 15.52939 220 LYS A O 1
ATOM 1450 N N . LEU A 1 221 ? 35.77666 103.12721 31.37381 1.000 13.30656 221 LEU A N 1
ATOM 1451 C CA . LEU A 1 221 ? 34.95291 101.92014 31.38580 1.000 14.11447 221 LEU A CA 1
ATOM 1452 C C . LEU A 1 221 ? 35.43452 100.84544 30.42535 1.000 12.38645 221 LEU A C 1
ATOM 1453 O O . LEU A 1 221 ? 35.33883 99.65993 30.78002 1.000 14.26650 221 LEU A O 1
ATOM 1458 N N . PRO A 1 222 ? 35.93447 101.16068 29.21468 1.000 14.93348 222 PRO A N 1
ATOM 1459 C CA . PRO A 1 222 ? 36.41238 100.06505 28.34897 1.000 15.45501 222 PRO A CA 1
ATOM 1460 C C . PRO A 1 222 ? 37.54753 99.28448 28.94350 1.000 14.24347 222 PRO A C 1
ATOM 1461 O O . PRO A 1 222 ? 37.57897 98.05214 28.80644 1.000 15.54153 222 PRO A O 1
ATOM 1465 N N . VAL A 1 223 ? 38.46529 99.95406 29.65975 1.000 14.74929 223 VAL A N 1
ATOM 1466 C CA . VAL A 1 223 ? 39.57258 99.23216 30.28970 1.000 17.48899 223 VAL A CA 1
ATOM 1467 C C . VAL A 1 223 ? 39.08836 98.38627 31.44703 1.000 14.18858 223 VAL A C 1
ATOM 1468 O O . VAL A 1 223 ? 39.51413 97.23911 31.61438 1.000 15.69323 223 VAL A O 1
ATOM 1472 N N . ILE A 1 224 ? 38.16001 98.91191 32.26058 1.000 12.82421 224 ILE A N 1
ATOM 1473 C CA . ILE A 1 224 ? 37.65088 98.11083 33.36613 1.000 13.43663 224 ILE A CA 1
ATOM 1474 C C . ILE A 1 224 ? 36.90320 96.88355 32.83414 1.000 12.03827 224 ILE A C 1
ATOM 1475 O O . ILE A 1 224 ? 37.10771 95.74158 33.28234 1.000 13.64463 224 ILE A O 1
ATOM 1480 N N . ALA A 1 225 ? 35.93738 97.12482 31.90042 1.000 11.92093 225 ALA A N 1
ATOM 1481 C CA . ALA A 1 225 ? 35.13478 96.02689 31.43119 1.000 12.09675 225 ALA A CA 1
ATOM 1482 C C . ALA A 1 225 ? 36.00631 94.97042 30.72853 1.000 12.21839 225 ALA A C 1
ATOM 1483 O O . ALA A 1 225 ? 35.77910 93.77028 30.90411 1.000 12.89478 225 ALA A O 1
ATOM 1485 N N . SER A 1 226 ? 37.02698 95.42818 29.98333 1.000 13.37439 226 SER A N 1
ATOM 1486 C CA . SER A 1 226 ? 37.87344 94.48700 29.27316 1.000 15.28938 226 SER A CA 1
ATOM 1487 C C . SER A 1 226 ? 38.79027 93.73312 30.18657 1.000 15.72540 226 SER A C 1
ATOM 1488 O O . SER A 1 226 ? 39.00400 92.54264 29.94537 1.000 13.23243 226 SER A O 1
ATOM 1491 N N . LYS A 1 227 ? 39.27321 94.35805 31.27765 1.000 12.78564 227 LYS A N 1
ATOM 1492 C CA . LYS A 1 227 ? 40.08269 93.58826 32.22791 1.000 15.25127 227 LYS A CA 1
ATOM 1493 C C . LYS A 1 227 ? 39.24687 92.50293 32.85164 1.000 13.54483 227 LYS A C 1
ATOM 1494 O O . LYS A 1 227 ? 39.70417 91.37988 33.09309 1.000 14.64564 227 LYS A O 1
ATOM 1500 N N . ILE A 1 228 ? 37.98551 92.82689 33.22958 1.000 12.14145 228 ILE A N 1
ATOM 1501 C CA . ILE A 1 228 ? 37.12621 91.77423 33.74586 1.000 11.68082 228 ILE A CA 1
ATOM 1502 C C . ILE A 1 228 ? 37.02199 90.63403 32.71893 1.000 11.99795 228 ILE A C 1
ATOM 1503 O O . ILE A 1 228 ? 37.08556 89.46020 33.06965 1.000 13.93108 228 ILE A O 1
ATOM 1508 N N . TYR A 1 229 ? 36.70113 90.96842 31.46534 1.000 12.80437 229 TYR A N 1
ATOM 1509 C CA . TYR A 1 229 ? 36.54426 89.91045 30.47457 1.000 12.28255 229 TYR A CA 1
ATOM 1510 C C . TYR A 1 229 ? 37.83559 89.07114 30.30974 1.000 12.11280 229 TYR A C 1
ATOM 1511 O O . TYR A 1 229 ? 37.76128 87.82532 30.31946 1.000 13.48597 229 TYR A O 1
ATOM 1520 N N . ARG A 1 230 ? 38.97782 89.74724 30.17291 1.000 13.14810 230 ARG A N 1
ATOM 1521 C CA . ARG A 1 230 ? 40.23111 89.00142 29.96775 1.000 14.05111 230 ARG A CA 1
ATOM 1522 C C . ARG A 1 230 ? 40.57507 88.15147 31.18412 1.000 16.13980 230 ARG A C 1
ATOM 1523 O O . ARG A 1 230 ? 40.97988 86.98251 31.05242 1.000 16.52177 230 ARG A O 1
ATOM 1531 N N . ASN A 1 231 ? 40.34161 88.68204 32.41577 1.000 14.10419 231 ASN A N 1
ATOM 1532 C CA . ASN A 1 231 ? 40.68221 87.93131 33.62152 1.000 14.21725 231 ASN A CA 1
ATOM 1533 C C . ASN A 1 231 ? 39.75355 86.76111 33.82436 1.000 16.06389 231 ASN A C 1
ATOM 1534 O O . ASN A 1 231 ? 40.18014 85.65529 34.16185 1.000 17.52074 231 ASN A O 1
ATOM 1539 N N . VAL A 1 232 ? 38.43879 86.98054 33.70726 1.000 13.67239 232 VAL A N 1
ATOM 1540 C CA . VAL A 1 232 ? 37.48954 85.93956 34.06884 1.000 14.15379 232 VAL A CA 1
ATOM 1541 C C . VAL A 1 232 ? 37.43749 84.84962 33.00743 1.000 16.25674 232 VAL A C 1
ATOM 1542 O O . VAL A 1 232 ? 37.37348 83.65163 33.32877 1.000 18.48848 232 VAL A O 1
ATOM 1546 N N . PHE A 1 233 ? 37.38389 85.27106 31.75333 1.000 15.70714 233 PHE A N 1
ATOM 1547 C CA . PHE A 1 233 ? 37.10829 84.35270 30.63571 1.000 16.89993 233 PHE A CA 1
ATOM 1548 C C . PHE A 1 233 ? 38.31103 84.00188 29.78150 1.000 21.42050 233 PHE A C 1
ATOM 1549 O O . PHE A 1 233 ? 38.23034 83.00974 29.05647 1.000 22.90458 233 PHE A O 1
ATOM 1557 N N . LYS A 1 234 ? 39.39862 84.78100 29.80729 1.000 18.79868 234 LYS A N 1
ATOM 1558 C CA . LYS A 1 234 ? 40.52522 84.50438 28.91417 1.000 17.78036 234 LYS A CA 1
ATOM 1559 C C . LYS A 1 234 ? 41.82030 84.34025 29.73870 1.000 16.51270 234 LYS A C 1
ATOM 1560 O O . LYS A 1 234 ? 41.77448 83.71151 30.79421 1.000 19.96682 234 LYS A O 1
ATOM 1566 N N . ASP A 1 235 ? 42.93148 84.86349 29.24905 1.000 19.67338 235 ASP A N 1
ATOM 1567 C CA . ASP A 1 235 ? 44.23537 84.55288 29.81537 1.000 17.79989 235 ASP A CA 1
ATOM 1568 C C . ASP A 1 235 ? 44.76560 85.68663 30.68325 1.000 22.21131 235 ASP A C 1
ATOM 1569 O O . ASP A 1 235 ? 45.95377 85.67021 31.04903 1.000 24.84061 235 ASP A O 1
ATOM 1574 N N . GLY A 1 236 ? 43.91182 86.66476 31.05391 1.000 18.32475 236 GLY A N 1
ATOM 1575 C CA . GLY A 1 236 ? 44.33203 87.78584 31.88575 1.000 19.59433 236 GLY A CA 1
ATOM 1576 C C . GLY A 1 236 ? 45.16110 88.81963 31.19564 1.000 22.41066 236 GLY A C 1
ATOM 1577 O O . GLY A 1 236 ? 45.57366 89.78822 31.85019 1.000 27.15162 236 GLY A O 1
ATOM 1578 N N . LYS A 1 237 ? 45.46907 88.64710 29.91581 1.000 20.30309 237 LYS A N 1
ATOM 1579 C CA . LYS A 1 237 ? 46.38867 89.54205 29.24336 1.000 22.80044 237 LYS A CA 1
ATOM 1580 C C . LYS A 1 237 ? 45.57169 90.56705 28.49446 1.000 23.73168 237 LYS A C 1
ATOM 1581 O O . LYS A 1 237 ? 44.54826 90.23052 27.89345 1.000 22.41406 237 LYS A O 1
ATOM 1587 N N . ILE A 1 238 ? 45.97216 91.81518 28.56273 1.000 20.15968 238 ILE A N 1
ATOM 1588 C CA . ILE A 1 238 ? 45.18426 92.86849 27.92403 1.000 20.05092 238 ILE A CA 1
ATOM 1589 C C . ILE A 1 238 ? 46.13321 93.79364 27.17634 1.000 21.36486 238 ILE A C 1
ATOM 1590 O O . ILE A 1 238 ? 47.25379 94.05725 27.65543 1.000 24.28023 238 ILE A O 1
ATOM 1595 N N . THR A 1 239 ? 45.69908 94.28836 26.01749 1.000 18.45637 239 THR A N 1
ATOM 1596 C CA . THR A 1 239 ? 46.41314 95.30259 25.27162 1.000 21.67712 239 THR A CA 1
ATOM 1597 C C . THR A 1 239 ? 46.21548 96.67021 25.92513 1.000 20.77002 239 THR A C 1
ATOM 1598 O O . THR A 1 239 ? 45.55316 96.81608 26.95352 1.000 22.33768 239 THR A O 1
ATOM 1602 N N . SER A 1 240 ? 46.79875 97.70554 25.32148 1.000 25.98446 240 SER A N 1
ATOM 1603 C CA . SER A 1 240 ? 46.67031 99.05743 25.83314 1.000 25.14187 240 SER A CA 1
ATOM 1604 C C . SER A 1 240 ? 45.77555 99.86336 24.90351 1.000 20.65858 240 SER A C 1
ATOM 1605 O O . SER A 1 240 ? 45.53764 99.46844 23.76046 1.000 27.02359 240 SER A O 1
ATOM 1608 N N . THR A 1 241 ? 45.22160 100.95965 25.42577 1.000 23.74658 241 THR A N 1
ATOM 1609 C CA . THR A 1 241 ? 44.35667 101.85912 24.65633 1.000 21.32283 241 THR A CA 1
ATOM 1610 C C . THR A 1 241 ? 45.13372 102.47128 23.49411 1.000 24.00215 241 THR A C 1
ATOM 1611 O O . THR A 1 241 ? 46.29533 102.88304 23.65145 1.000 23.15728 241 THR A O 1
ATOM 1615 N N . ASP A 1 242 ? 44.49284 102.57159 22.33864 1.000 18.39694 242 ASP A N 1
ATOM 1616 C CA . ASP A 1 242 ? 45.03944 103.27019 21.18554 1.000 18.44589 242 ASP A CA 1
ATOM 1617 C C . ASP A 1 242 ? 44.61107 104.74046 21.29530 1.000 20.32088 242 ASP A C 1
ATOM 1618 O O . ASP A 1 242 ? 43.38780 105.03794 21.28396 1.000 19.07046 242 ASP A O 1
ATOM 1623 N N . PRO A 1 243 ? 45.54495 105.68919 21.48347 1.000 18.75699 243 PRO A N 1
ATOM 1624 C CA . PRO A 1 243 ? 45.17200 107.10147 21.58953 1.000 19.62126 243 PRO A CA 1
ATOM 1625 C C . PRO A 1 243 ? 44.36722 107.64622 20.44594 1.000 21.33538 243 PRO A C 1
ATOM 1626 O O . PRO A 1 243 ? 43.71716 108.67654 20.64859 1.000 21.73544 243 PRO A O 1
ATOM 1630 N N . ASN A 1 244 ? 44.44425 107.06650 19.24536 1.000 19.85203 244 ASN A N 1
ATOM 1631 C CA . ASN A 1 244 ? 43.73889 107.63596 18.11120 1.000 21.19488 244 ASN A CA 1
ATOM 1632 C C . ASN A 1 244 ? 42.46303 106.88368 17.78032 1.000 19.80147 244 ASN A C 1
ATOM 1633 O O . ASN A 1 244 ? 41.80794 107.17949 16.76181 1.000 23.85239 244 ASN A O 1
ATOM 1638 N N . ALA A 1 245 ? 42.10656 105.89274 18.59435 1.000 19.27578 245 ALA A N 1
ATOM 1639 C CA . ALA A 1 245 ? 40.90100 105.11606 18.29930 1.000 17.46342 245 ALA A CA 1
ATOM 1640 C C . ALA A 1 245 ? 39.67262 105.74558 18.94023 1.000 16.52266 245 ALA A C 1
ATOM 1641 O O . ALA A 1 245 ? 39.73299 106.38483 19.99681 1.000 16.59884 245 ALA A O 1
ATOM 1643 N N . ASP A 1 246 ? 38.52269 105.57384 18.28188 1.000 16.66008 246 ASP A N 1
ATOM 1644 C CA . ASP A 1 246 ? 37.24197 105.95531 18.90675 1.000 14.66057 246 ASP A CA 1
ATOM 1645 C C . ASP A 1 246 ? 36.86224 104.93402 19.98913 1.000 16.42643 246 ASP A C 1
ATOM 1646 O O . ASP A 1 246 ? 37.52761 103.89918 20.18533 1.000 16.12545 246 ASP A O 1
ATOM 1651 N N . TYR A 1 247 ? 35.80007 105.27914 20.73040 1.000 15.71914 247 TYR A N 1
ATOM 1652 C CA . TYR A 1 247 ? 35.46336 104.58702 21.97409 1.000 14.24840 247 TYR A CA 1
ATOM 1653 C C . TYR A 1 247 ? 35.12184 103.10690 21.78154 1.000 14.82094 247 TYR A C 1
ATOM 1654 O O . TYR A 1 247 ? 35.62024 102.22695 22.51004 1.000 14.93366 247 TYR A O 1
ATOM 1663 N N . GLY A 1 248 ? 34.18544 102.81622 20.84132 1.000 13.87092 248 GLY A N 1
ATOM 1664 C CA . GLY A 1 248 ? 33.83317 101.42637 20.58674 1.000 14.85795 248 GLY A CA 1
ATOM 1665 C C . GLY A 1 248 ? 34.99143 100.61734 20.03621 1.000 13.47660 248 GLY A C 1
ATOM 1666 O O . GLY A 1 248 ? 35.10456 99.41297 20.31457 1.000 14.75527 248 GLY A O 1
ATOM 1667 N N . LYS A 1 249 ? 35.83710 101.25568 19.20060 1.000 14.75450 249 LYS A N 1
ATOM 1668 C CA . LYS A 1 249 ? 37.04536 100.58645 18.71880 1.000 16.30916 249 LYS A CA 1
ATOM 1669 C C . LYS A 1 249 ? 38.01758 100.21827 19.85620 1.000 16.21000 249 LYS A C 1
ATOM 1670 O O . LYS A 1 249 ? 38.52465 99.08516 19.90963 1.000 16.53235 249 LYS A O 1
ATOM 1676 N N . ASN A 1 250 ? 38.23936 101.13177 20.83038 1.000 13.85920 250 ASN A N 1
ATOM 1677 C CA . ASN A 1 250 ? 39.08090 100.73702 21.95959 1.000 15.99124 250 ASN A CA 1
ATOM 1678 C C . ASN A 1 250 ? 38.41014 99.62335 22.77374 1.000 13.63292 250 ASN A C 1
ATOM 1679 O O . ASN A 1 250 ? 39.07534 98.66918 23.17729 1.000 15.79857 250 ASN A O 1
ATOM 1684 N N . LEU A 1 251 ? 37.07453 99.68041 23.00250 1.000 12.15490 251 LEU A N 1
ATOM 1685 C CA . LEU A 1 251 ? 36.46537 98.56227 23.73014 1.000 13.94897 251 LEU A CA 1
ATOM 1686 C C . LEU A 1 251 ? 36.70937 97.24835 22.99741 1.000 12.73078 251 LEU A C 1
ATOM 1687 O O . LEU A 1 251 ? 37.08676 96.22643 23.60822 1.000 13.89656 251 LEU A O 1
ATOM 1692 N N . ALA A 1 252 ? 36.47798 97.25594 21.66953 1.000 14.33846 252 ALA A N 1
ATOM 1693 C CA . ALA A 1 252 ? 36.63470 95.99925 20.92383 1.000 15.22229 252 ALA A CA 1
ATOM 1694 C C . ALA A 1 252 ? 38.06011 95.46841 20.97963 1.000 15.82194 252 ALA A C 1
ATOM 1695 O O . ALA A 1 252 ? 38.24545 94.28206 21.24889 1.000 15.93080 252 ALA A O 1
ATOM 1697 N N . GLN A 1 253 ? 39.05746 96.35394 20.83390 1.000 16.02152 253 GLN A N 1
ATOM 1698 C CA . GLN A 1 253 ? 40.43740 95.88148 20.81336 1.000 17.31656 253 GLN A CA 1
ATOM 1699 C C . GLN A 1 253 ? 40.89531 95.45584 22.21556 1.000 15.08994 253 GLN A C 1
ATOM 1700 O O . GLN A 1 253 ? 41.60704 94.44974 22.35974 1.000 18.47360 253 GLN A O 1
ATOM 1706 N N . LEU A 1 254 ? 40.46318 96.18270 23.26791 1.000 14.32710 254 LEU A N 1
ATOM 1707 C CA . LEU A 1 254 ? 40.79656 95.73714 24.61531 1.000 14.15304 254 LEU A CA 1
ATOM 1708 C C . LEU A 1 254 ? 40.18307 94.38437 24.97649 1.000 12.94286 254 LEU A C 1
ATOM 1709 O O . LEU A 1 254 ? 40.79057 93.57177 25.70493 1.000 15.40247 254 LEU A O 1
ATOM 1714 N N . LEU A 1 255 ? 38.96954 94.08673 24.44621 1.000 12.68422 255 LEU A N 1
ATOM 1715 C CA . LEU A 1 255 ? 38.39627 92.77095 24.67336 1.000 13.02238 255 LEU A CA 1
ATOM 1716 C C . LEU A 1 255 ? 39.17409 91.68292 23.91344 1.000 13.15140 255 LEU A C 1
ATOM 1717 O O . LEU A 1 255 ? 39.03619 90.52087 24.26181 1.000 17.54340 255 LEU A O 1
ATOM 1722 N N A GLY A 1 256 ? 39.94304 92.00919 22.88994 0.482 15.67023 256 GLY A N 1
ATOM 1723 N N B GLY A 1 256 ? 39.88879 92.09513 22.85015 0.518 15.53611 256 GLY A N 1
ATOM 1724 C CA A GLY A 1 256 ? 40.65573 90.97462 22.16631 0.482 13.96590 256 GLY A CA 1
ATOM 1725 C CA B GLY A 1 256 ? 40.83381 91.31338 22.07541 0.518 15.12928 256 GLY A CA 1
ATOM 1726 C C A GLY A 1 256 ? 40.04034 90.58962 20.84819 0.482 14.64811 256 GLY A C 1
ATOM 1727 C C B GLY A 1 256 ? 40.52373 91.28657 20.58811 0.518 15.74343 256 GLY A C 1
ATOM 1728 O O A GLY A 1 256 ? 40.38900 89.52937 20.32332 0.482 16.85528 256 GLY A O 1
ATOM 1729 O O B GLY A 1 256 ? 41.04263 90.39470 19.92518 0.518 14.50840 256 GLY A O 1
ATOM 1730 N N A TYR A 1 257 ? 39.14916 91.40498 20.29873 0.482 13.04522 257 TYR A N 1
ATOM 1731 N N B TYR A 1 257 ? 39.77631 92.25610 20.04015 0.518 14.56946 257 TYR A N 1
ATOM 1732 C CA A TYR A 1 257 ? 38.49553 91.16544 19.01286 0.482 13.53313 257 TYR A CA 1
ATOM 1733 C CA B TYR A 1 257 ? 39.28241 92.19701 18.65390 0.518 15.27218 257 TYR A CA 1
ATOM 1734 C C A TYR A 1 257 ? 38.85849 92.30820 18.06366 0.482 16.28000 257 TYR A C 1
ATOM 1735 C C B TYR A 1 257 ? 39.79712 93.40204 17.89035 0.518 16.60446 257 TYR A C 1
ATOM 1736 O O A TYR A 1 257 ? 38.03666 93.19907 17.77718 0.482 21.96213 257 TYR A O 1
ATOM 1737 O O B TYR A 1 257 ? 39.54314 94.55017 18.27189 0.518 18.77785 257 TYR A O 1
ATOM 1754 N N A GLU A 1 258 ? 40.03625 92.22942 17.48317 0.482 25.14594 258 GLU A N 1
ATOM 1755 N N B GLU A 1 258 ? 40.47964 93.16375 16.77731 0.518 25.88181 258 GLU A N 1
ATOM 1756 C CA A GLU A 1 258 ? 40.54557 93.31141 16.63865 0.482 25.58551 258 GLU A CA 1
ATOM 1757 C CA B GLU A 1 258 ? 41.04228 94.24575 15.97965 0.518 23.26844 258 GLU A CA 1
ATOM 1758 C C A GLU A 1 258 ? 40.21570 93.04752 15.16836 0.482 31.49876 258 GLU A C 1
ATOM 1759 C C B GLU A 1 258 ? 40.37181 94.33106 14.63422 0.518 20.67490 258 GLU A C 1
ATOM 1760 O O A GLU A 1 258 ? 41.07535 92.68309 14.36535 0.482 42.64057 258 GLU A O 1
ATOM 1761 O O B GLU A 1 258 ? 40.73732 95.20365 13.83653 0.518 20.72373 258 GLU A O 1
ATOM 1772 N N A ASN A 1 259 ? 38.94808 93.25003 14.80870 0.482 22.09003 259 ASN A N 1
ATOM 1773 N N B ASN A 1 259 ? 39.42091 93.42408 14.37838 0.518 20.31459 259 ASN A N 1
ATOM 1774 C CA A ASN A 1 259 ? 38.52660 93.19897 13.40638 0.482 22.99342 259 ASN A CA 1
ATOM 1775 C CA B ASN A 1 259 ? 38.77395 93.27179 13.08883 0.518 24.43248 259 ASN A CA 1
ATOM 1776 C C A ASN A 1 259 ? 37.46878 94.26617 13.10533 0.482 23.68421 259 ASN A C 1
ATOM 1777 C C B ASN A 1 259 ? 37.51533 94.10492 13.01630 0.518 23.68352 259 ASN A C 1
ATOM 1778 O O A ASN A 1 259 ? 36.70876 94.68753 13.98668 0.482 15.84472 259 ASN A O 1
ATOM 1779 O O B ASN A 1 259 ? 36.64329 94.08682 13.91925 0.518 20.91627 259 ASN A O 1
ATOM 1788 N N . LYS A 1 260 ? 37.40078 94.69297 11.84260 1.000 21.90968 260 LYS A N 1
ATOM 1789 C CA . LYS A 1 260 ? 36.53865 95.81128 11.52598 1.000 23.23453 260 LYS A CA 1
ATOM 1790 C C . LYS A 1 260 ? 35.10917 95.51938 11.90566 1.000 16.97746 260 LYS A C 1
ATOM 1791 O O . LYS A 1 260 ? 34.40565 96.41792 12.37827 1.000 17.51298 260 LYS A O 1
ATOM 1797 N N . ASP A 1 261 ? 34.60784 94.32947 11.59930 1.000 15.74688 261 ASP A N 1
ATOM 1798 C CA . ASP A 1 261 ? 33.14838 94.16793 11.72190 1.000 15.47358 261 ASP A CA 1
ATOM 1799 C C . ASP A 1 261 ? 32.73017 94.14283 13.18882 1.000 17.29988 261 ASP A C 1
ATOM 1800 O O . ASP A 1 261 ? 31.64194 94.64100 13.51866 1.000 15.76880 261 ASP A O 1
ATOM 1805 N N . PHE A 1 262 ? 33.55727 93.56915 14.06474 1.000 15.04879 262 PHE A N 1
ATOM 1806 C CA . PHE A 1 262 ? 33.20769 93.56579 15.50046 1.000 12.67289 262 PHE A CA 1
ATOM 1807 C C . PHE A 1 262 ? 33.37901 94.95143 16.07406 1.000 13.99507 262 PHE A C 1
ATOM 1808 O O . PHE A 1 262 ? 32.58317 95.35554 16.95473 1.000 13.46839 262 PHE A O 1
ATOM 1816 N N . ILE A 1 263 ? 34.35061 95.73793 15.60918 1.000 13.56100 263 ILE A N 1
ATOM 1817 C CA . ILE A 1 263 ? 34.44772 97.14996 15.96238 1.000 14.03760 263 ILE A CA 1
ATOM 1818 C C . ILE A 1 263 ? 33.13696 97.86240 15.62944 1.000 13.57797 263 ILE A C 1
ATOM 1819 O O . ILE A 1 263 ? 32.57272 98.59307 16.44479 1.000 14.73372 263 ILE A O 1
ATOM 1824 N N . ASP A 1 264 ? 32.64227 97.66985 14.39361 1.000 13.97952 264 ASP A N 1
ATOM 1825 C CA . ASP A 1 264 ? 31.37054 98.24849 14.00368 1.000 13.09990 264 ASP A CA 1
ATOM 1826 C C . ASP A 1 264 ? 30.21954 97.76409 14.87760 1.000 12.35707 264 ASP A C 1
ATOM 1827 O O . ASP A 1 264 ? 29.34283 98.57888 15.20574 1.000 13.03871 264 ASP A O 1
ATOM 1832 N N . LEU A 1 265 ? 30.19188 96.48791 15.27388 1.000 11.62084 265 LEU A N 1
ATOM 1833 C CA . LEU A 1 265 ? 29.13821 96.02125 16.15098 1.000 12.30567 265 LEU A CA 1
ATOM 1834 C C . LEU A 1 265 ? 29.21930 96.79785 17.46038 1.000 13.47396 265 LEU A C 1
ATOM 1835 O O . LEU A 1 265 ? 28.18043 97.17546 18.02667 1.000 13.74336 265 LEU A O 1
ATOM 1840 N N . MET A 1 266 ? 30.41133 96.97807 18.02073 1.000 13.00692 266 MET A N 1
ATOM 1841 C CA . MET A 1 266 ? 30.48174 97.70076 19.30491 1.000 12.78217 266 MET A CA 1
ATOM 1842 C C . MET A 1 266 ? 30.02361 99.14069 19.16045 1.000 12.14347 266 MET A C 1
ATOM 1843 O O . MET A 1 266 ? 29.31387 99.67729 20.05134 1.000 12.34293 266 MET A O 1
ATOM 1848 N N . ARG A 1 267 ? 30.35487 99.81110 18.05739 1.000 12.13242 267 ARG A N 1
ATOM 1849 C CA . ARG A 1 267 ? 29.83636 101.15278 17.84565 1.000 11.63911 267 ARG A CA 1
ATOM 1850 C C . ARG A 1 267 ? 28.30715 101.17043 17.83106 1.000 12.86367 267 ARG A C 1
ATOM 1851 O O . ARG A 1 267 ? 27.67363 101.99636 18.51242 1.000 13.89919 267 ARG A O 1
ATOM 1859 N N . LEU A 1 268 ? 27.70372 100.24268 17.08587 1.000 12.15025 268 LEU A N 1
ATOM 1860 C CA . LEU A 1 268 ? 26.23786 100.21571 17.02104 1.000 12.29338 268 LEU A CA 1
ATOM 1861 C C . LEU A 1 268 ? 25.64481 99.82945 18.36539 1.000 12.12676 268 LEU A C 1
ATOM 1862 O O . LEU A 1 268 ? 24.67490 100.44069 18.83946 1.000 12.46638 268 LEU A O 1
ATOM 1867 N N . TYR A 1 269 ? 26.17899 98.77463 18.98444 1.000 11.70900 269 TYR A N 1
ATOM 1868 C CA . TYR A 1 269 ? 25.62794 98.25586 20.24786 1.000 12.23637 269 TYR A CA 1
ATOM 1869 C C . TYR A 1 269 ? 25.63745 99.36437 21.30396 1.000 12.52068 269 TYR A C 1
ATOM 1870 O O . TYR A 1 269 ? 24.63529 99.59524 22.01385 1.000 12.35143 269 TYR A O 1
ATOM 1879 N N . LEU A 1 270 ? 26.77587 100.04677 21.45341 1.000 10.87233 270 LEU A N 1
ATOM 1880 C CA . LEU A 1 270 ? 26.83448 101.08097 22.50009 1.000 12.14158 270 LEU A CA 1
ATOM 1881 C C . LEU A 1 270 ? 25.86032 102.21279 22.20852 1.000 12.06337 270 LEU A C 1
ATOM 1882 O O . LEU A 1 270 ? 25.18001 102.69679 23.12026 1.000 13.90641 270 LEU A O 1
ATOM 1887 N N . THR A 1 271 ? 25.72592 102.59522 20.94403 1.000 11.67247 271 THR A N 1
ATOM 1888 C CA . THR A 1 271 ? 24.81842 103.66321 20.55786 1.000 11.74570 271 THR A CA 1
ATOM 1889 C C . THR A 1 271 ? 23.39100 103.27618 20.89439 1.000 13.29572 271 THR A C 1
ATOM 1890 O O . THR A 1 271 ? 22.66988 104.05651 21.52022 1.000 13.20929 271 THR A O 1
ATOM 1894 N N . ILE A 1 272 ? 22.95537 102.06610 20.51695 1.000 11.97572 272 ILE A N 1
ATOM 1895 C CA . ILE A 1 272 ? 21.51999 101.78040 20.66481 1.000 13.19089 272 ILE A CA 1
ATOM 1896 C C . ILE A 1 272 ? 21.11323 101.46204 22.08305 1.000 13.41093 272 ILE A C 1
ATOM 1897 O O . ILE A 1 272 ? 19.93170 101.59322 22.42678 1.000 14.61838 272 ILE A O 1
ATOM 1902 N N . HIS A 1 273 ? 22.03459 101.01852 22.93179 1.000 12.13556 273 HIS A N 1
ATOM 1903 C CA . HIS A 1 273 ? 21.74555 100.67642 24.31993 1.000 12.73123 273 HIS A CA 1
ATOM 1904 C C . HIS A 1 273 ? 21.97935 101.84901 25.26390 1.000 11.66428 273 HIS A C 1
ATOM 1905 O O . HIS A 1 273 ? 21.69924 101.72447 26.47378 1.000 13.99838 273 HIS A O 1
ATOM 1912 N N . SER A 1 274 ? 22.41388 102.98555 24.75125 1.000 12.35801 274 SER A N 1
ATOM 1913 C CA . SER A 1 274 ? 22.88309 104.10867 25.56054 1.000 11.92999 274 SER A CA 1
ATOM 1914 C C . SER A 1 274 ? 21.81781 104.61804 26.51642 1.000 12.69003 274 SER A C 1
ATOM 1915 O O . SER A 1 274 ? 22.09135 104.87023 27.70735 1.000 14.27012 274 SER A O 1
ATOM 1918 N N . ASP A 1 275 ? 20.58774 104.84081 26.04003 1.000 11.97474 275 ASP A N 1
ATOM 1919 C CA . ASP A 1 275 ? 19.61898 105.57394 26.84304 1.000 13.66828 275 ASP A CA 1
ATOM 1920 C C . ASP A 1 275 ? 18.22336 105.10140 26.51926 1.000 11.74634 275 ASP A C 1
ATOM 1921 O O . ASP A 1 275 ? 17.92775 104.75734 25.35921 1.000 13.63786 275 ASP A O 1
ATOM 1926 N N . HIS A 1 276 ? 17.36644 105.08987 27.54490 1.000 12.27168 276 HIS A N 1
ATOM 1927 C CA . HIS A 1 276 ? 15.96291 104.79135 27.29492 1.000 12.79681 276 HIS A CA 1
ATOM 1928 C C . HIS A 1 276 ? 15.10325 105.40058 28.40116 1.000 12.09167 276 HIS A C 1
ATOM 1929 O O . HIS A 1 276 ? 14.54158 104.68298 29.26303 1.000 13.35130 276 HIS A O 1
ATOM 1936 N N . GLU A 1 277 ? 15.00680 106.73191 28.34497 1.000 12.55224 277 GLU A N 1
ATOM 1937 C CA . GLU A 1 277 ? 14.23838 107.51766 29.35900 1.000 12.29266 277 GLU A CA 1
ATOM 1938 C C . GLU A 1 277 ? 14.85287 107.43077 30.75323 1.000 14.03451 277 GLU A C 1
ATOM 1939 O O . GLU A 1 277 ? 15.93570 106.85416 30.97114 1.000 13.84915 277 GLU A O 1
ATOM 1945 N N . GLY A 1 278 ? 14.20031 108.05821 31.73218 1.000 12.44755 278 GLY A N 1
ATOM 1946 C CA . GLY A 1 278 ? 14.80571 108.16126 33.04390 1.000 12.73114 278 GLY A CA 1
ATOM 1947 C C . GLY A 1 278 ? 14.14247 107.25892 34.02864 1.000 11.87592 278 GLY A C 1
ATOM 1948 O O . GLY A 1 278 ? 14.64809 107.13021 35.16864 1.000 13.62314 278 GLY A O 1
ATOM 1949 N N . GLY A 1 279 ? 13.05980 106.58514 33.68519 1.000 12.20033 279 GLY A N 1
ATOM 1950 C CA . GLY A 1 279 ? 12.39907 105.73069 34.65113 1.000 12.40919 279 GLY A CA 1
ATOM 1951 C C . GLY A 1 279 ? 12.83903 104.30608 34.74625 1.000 11.78241 279 GLY A C 1
ATOM 1952 O O . GLY A 1 279 ? 12.38049 103.59104 35.64929 1.000 15.06106 279 GLY A O 1
ATOM 1953 N N . ASN A 1 280 ? 13.73111 103.85084 33.84204 1.000 11.45940 280 ASN A N 1
ATOM 1954 C CA . ASN A 1 280 ? 14.25726 102.50310 34.02005 1.000 11.25259 280 ASN A CA 1
ATOM 1955 C C . ASN A 1 280 ? 15.18185 102.45108 35.24023 1.000 11.42750 280 ASN A C 1
ATOM 1956 O O . ASN A 1 280 ? 15.67335 103.49209 35.69355 1.000 12.40901 280 ASN A O 1
ATOM 1961 N N . VAL A 1 281 ? 15.38953 101.24552 35.78568 1.000 10.84973 281 VAL A N 1
ATOM 1962 C CA . VAL A 1 281 ? 16.01583 101.19318 37.10871 1.000 10.45925 281 VAL A CA 1
ATOM 1963 C C . VAL A 1 281 ? 17.43483 101.75304 37.08374 1.000 11.43645 281 VAL A C 1
ATOM 1964 O O . VAL A 1 281 ? 17.83699 102.41974 38.05346 1.000 12.15588 281 VAL A O 1
ATOM 1968 N N . SER A 1 282 ? 18.22539 101.46093 36.05444 1.000 11.96427 282 SER A N 1
ATOM 1969 C CA . SER A 1 282 ? 19.62299 101.95155 36.07442 1.000 12.31937 282 SER A CA 1
ATOM 1970 C C . SER A 1 282 ? 19.71512 103.47173 35.93487 1.000 13.74238 282 SER A C 1
ATOM 1971 O O . SER A 1 282 ? 20.45734 104.13212 36.69042 1.000 13.55427 282 SER A O 1
ATOM 1974 N N . ALA A 1 283 ? 18.94013 104.07894 35.05475 1.000 11.06046 283 ALA A N 1
ATOM 1975 C CA . ALA A 1 283 ? 18.92884 105.53286 34.92062 1.000 10.52885 283 ALA A CA 1
ATOM 1976 C C . ALA A 1 283 ? 18.38355 106.17233 36.19630 1.000 12.32768 283 ALA A C 1
ATOM 1977 O O . ALA A 1 283 ? 18.97365 107.14384 36.68957 1.000 12.09076 283 ALA A O 1
ATOM 1979 N N . HIS A 1 284 ? 17.28072 105.63348 36.71609 1.000 10.30250 284 HIS A N 1
ATOM 1980 C CA . HIS A 1 284 ? 16.65094 106.22353 37.89081 1.000 11.18700 284 HIS A CA 1
ATOM 1981 C C . HIS A 1 284 ? 17.58756 106.10379 39.08273 1.000 10.79989 284 HIS A C 1
ATOM 1982 O O . HIS A 1 284 ? 17.75605 107.07528 39.82778 1.000 11.73907 284 HIS A O 1
ATOM 1989 N N . THR A 1 285 ? 18.22000 104.93929 39.26564 1.000 9.69620 285 THR A N 1
ATOM 1990 C CA . THR A 1 285 ? 19.11823 104.79524 40.42485 1.000 9.76295 285 THR A CA 1
ATOM 1991 C C . THR A 1 285 ? 20.27266 105.77724 40.28397 1.000 11.28986 285 THR A C 1
ATOM 1992 O O . THR A 1 285 ? 20.69715 106.40105 41.28112 1.000 11.41841 285 THR A O 1
ATOM 1996 N N . THR A 1 286 ? 20.87414 105.88471 39.09850 1.000 11.08759 286 THR A N 1
ATOM 1997 C CA . THR A 1 286 ? 21.98334 106.83038 38.94280 1.000 12.18003 286 THR A CA 1
ATOM 1998 C C . THR A 1 286 ? 21.57900 108.25254 39.28889 1.000 12.36842 286 THR A C 1
ATOM 1999 O O . THR A 1 286 ? 22.28983 108.96045 40.02205 1.000 11.55594 286 THR A O 1
ATOM 2003 N N . HIS A 1 287 ? 20.41835 108.68232 38.81837 1.000 12.06454 287 HIS A N 1
ATOM 2004 C CA . HIS A 1 287 ? 19.93025 110.00430 39.12818 1.000 11.83290 287 HIS A CA 1
ATOM 2005 C C . HIS A 1 287 ? 19.63234 110.15627 40.62672 1.000 12.44403 287 HIS A C 1
ATOM 2006 O O . HIS A 1 287 ? 19.92663 111.21400 41.19265 1.000 12.82615 287 HIS A O 1
ATOM 2013 N N . LEU A 1 288 ? 18.98546 109.14751 41.22556 1.000 10.96975 288 LEU A N 1
ATOM 2014 C CA . LEU A 1 288 ? 18.61285 109.21351 42.63829 1.000 9.92178 288 LEU A CA 1
ATOM 2015 C C . LEU A 1 288 ? 19.84958 109.35455 43.53555 1.000 12.15581 288 LEU A C 1
ATOM 2016 O O . LEU A 1 288 ? 19.92152 110.26242 44.41075 1.000 12.27875 288 LEU A O 1
ATOM 2021 N N . VAL A 1 289 ? 20.83423 108.46339 43.35487 1.000 11.58218 289 VAL A N 1
ATOM 2022 C CA . VAL A 1 289 ? 22.07068 108.58079 44.14440 1.000 10.95984 289 VAL A CA 1
ATOM 2023 C C . VAL A 1 289 ? 22.77398 109.87908 43.82546 1.000 10.76635 289 VAL A C 1
ATOM 2024 O O . VAL A 1 289 ? 23.27351 110.55518 44.75478 1.000 12.23572 289 VAL A O 1
ATOM 2028 N N . GLY A 1 290 ? 22.83706 110.29645 42.55531 1.000 11.25132 290 GLY A N 1
ATOM 2029 C CA . GLY A 1 290 ? 23.44819 111.58868 42.25379 1.000 10.35555 290 GLY A CA 1
ATOM 2030 C C . GLY A 1 290 ? 22.74471 112.76204 42.89614 1.000 13.26248 290 GLY A C 1
ATOM 2031 O O . GLY A 1 290 ? 23.37332 113.79751 43.13550 1.000 13.08465 290 GLY A O 1
ATOM 2032 N N . SER A 1 291 ? 21.42696 112.64659 43.12450 1.000 11.88685 291 SER A N 1
ATOM 2033 C CA . SER A 1 291 ? 20.67065 113.78333 43.66942 1.000 12.51362 291 SER A CA 1
ATOM 2034 C C . SER A 1 291 ? 21.07432 114.08207 45.11046 1.000 12.08487 291 SER A C 1
ATOM 2035 O O . SER A 1 291 ? 20.78031 115.18946 45.56867 1.000 14.03815 291 SER A O 1
ATOM 2038 N N . ALA A 1 292 ? 21.73801 113.16349 45.77771 1.000 11.84150 292 ALA A N 1
ATOM 2039 C CA . ALA A 1 292 ? 22.27895 113.41461 47.12554 1.000 12.55990 292 ALA A CA 1
ATOM 2040 C C . ALA A 1 292 ? 23.70441 113.94930 47.05005 1.000 12.70327 292 ALA A C 1
ATOM 2041 O O . ALA A 1 292 ? 24.37166 114.10251 48.08463 1.000 12.53520 292 ALA A O 1
ATOM 2043 N N . LEU A 1 293 ? 24.16434 114.23105 45.83514 1.000 11.86833 293 LEU A N 1
ATOM 2044 C CA . LEU A 1 293 ? 25.47929 114.76764 45.51147 1.000 13.48963 293 LEU A CA 1
ATOM 2045 C C . LEU A 1 293 ? 26.59441 113.74477 45.65608 1.000 13.77944 293 LEU A C 1
ATOM 2046 O O . LEU A 1 293 ? 27.75237 114.12482 45.75648 1.000 14.63955 293 LEU A O 1
ATOM 2051 N N . SER A 1 294 ? 26.28874 112.44410 45.64367 1.000 12.41692 294 SER A N 1
ATOM 2052 C CA . SER A 1 294 ? 27.36730 111.46601 45.39209 1.000 12.34501 294 SER A CA 1
ATOM 2053 C C . SER A 1 294 ? 27.94338 111.70663 43.99870 1.000 14.18163 294 SER A C 1
ATOM 2054 O O . SER A 1 294 ? 27.22973 112.08742 43.06540 1.000 13.81279 294 SER A O 1
ATOM 2057 N N . SER A 1 295 ? 29.22893 111.41247 43.84000 1.000 13.53067 295 SER A N 1
ATOM 2058 C CA . SER A 1 295 ? 29.90785 111.70620 42.60343 1.000 13.12546 295 SER A CA 1
ATOM 2059 C C . SER A 1 295 ? 29.44842 110.77678 41.49593 1.000 12.63940 295 SER A C 1
ATOM 2060 O O . SER A 1 295 ? 28.75694 109.79736 41.75587 1.000 13.69031 295 SER A O 1
ATOM 2063 N N . PRO A 1 296 ? 29.84663 111.04098 40.26795 1.000 12.51973 296 PRO A N 1
ATOM 2064 C CA . PRO A 1 296 ? 29.48978 110.10118 39.19358 1.000 12.09931 296 PRO A CA 1
ATOM 2065 C C . PRO A 1 296 ? 29.97578 108.69524 39.41302 1.000 11.64195 296 PRO A C 1
ATOM 2066 O O . PRO A 1 296 ? 29.31800 107.73940 38.93907 1.000 12.31376 296 PRO A O 1
ATOM 2070 N N . TYR A 1 297 ? 31.09894 108.50486 40.13553 1.000 10.56383 297 TYR A N 1
ATOM 2071 C CA . TYR A 1 297 ? 31.56617 107.15821 40.40826 1.000 10.92437 297 TYR A CA 1
ATOM 2072 C C . TYR A 1 297 ? 30.59262 106.38557 41.29832 1.000 12.00907 297 TYR A C 1
ATOM 2073 O O . TYR A 1 297 ? 30.20264 105.23965 40.99454 1.000 12.90619 297 TYR A O 1
ATOM 2082 N N . LEU A 1 298 ? 30.19298 106.97911 42.44142 1.000 11.72453 298 LEU A N 1
ATOM 2083 C CA . LEU A 1 298 ? 29.26406 106.26749 43.30286 1.000 11.88971 298 LEU A CA 1
ATOM 2084 C C . LEU A 1 298 ? 27.87567 106.16887 42.67130 1.000 11.47633 298 LEU A C 1
ATOM 2085 O O . LEU A 1 298 ? 27.19886 105.16746 42.90657 1.000 11.62446 298 LEU A O 1
ATOM 2090 N N . SER A 1 299 ? 27.46580 107.18936 41.91570 1.000 11.28034 299 SER A N 1
ATOM 2091 C CA . SER A 1 299 ? 26.13605 107.14773 41.23970 1.000 11.24846 299 SER A CA 1
ATOM 2092 C C . SER A 1 299 ? 26.07958 106.05881 40.17683 1.000 11.96526 299 SER A C 1
ATOM 2093 O O . SER A 1 299 ? 25.11464 105.26001 40.13515 1.000 11.30928 299 SER A O 1
ATOM 2096 N N . LEU A 1 300 ? 27.10225 105.99906 39.30841 1.000 12.02204 300 LEU A N 1
ATOM 2097 C CA . LEU A 1 300 ? 27.07495 104.95297 38.28719 1.000 11.64818 300 LEU A CA 1
ATOM 2098 C C . LEU A 1 300 ? 27.23453 103.57866 38.91293 1.000 13.09225 300 LEU A C 1
ATOM 2099 O O . LEU A 1 300 ? 26.60278 102.62132 38.48054 1.000 11.91599 300 LEU A O 1
ATOM 2104 N N . ALA A 1 301 ? 28.07231 103.42455 39.94675 1.000 11.32598 301 ALA A N 1
ATOM 2105 C CA . ALA A 1 301 ? 28.16407 102.11774 40.57010 1.000 11.74436 301 ALA A CA 1
ATOM 2106 C C . ALA A 1 301 ? 26.81425 101.66354 41.08186 1.000 12.80811 301 ALA A C 1
ATOM 2107 O O . ALA A 1 301 ? 26.46423 100.47748 40.91387 1.000 11.74367 301 ALA A O 1
ATOM 2109 N N . ALA A 1 302 ? 26.04593 102.56848 41.73377 1.000 11.38609 302 ALA A N 1
ATOM 2110 C CA . ALA A 1 302 ? 24.70271 102.17246 42.19187 1.000 11.00074 302 ALA A CA 1
ATOM 2111 C C . ALA A 1 302 ? 23.80438 101.80127 40.99390 1.000 11.78437 302 ALA A C 1
ATOM 2112 O O . ALA A 1 302 ? 23.06840 100.79789 41.04824 1.000 11.63365 302 ALA A O 1
ATOM 2114 N N . GLY A 1 303 ? 23.84540 102.61656 39.93379 1.000 11.49710 303 GLY A N 1
ATOM 2115 C CA . GLY A 1 303 ? 23.06034 102.30670 38.72777 1.000 11.84289 303 GLY A CA 1
ATOM 2116 C C . GLY A 1 303 ? 23.42528 100.96495 38.12997 1.000 13.83025 303 GLY A C 1
ATOM 2117 O O . GLY A 1 303 ? 22.54798 100.23544 37.64669 1.000 12.66707 303 GLY A O 1
ATOM 2118 N N . LEU A 1 304 ? 24.72680 100.62176 38.17376 1.000 10.73822 304 LEU A N 1
ATOM 2119 C CA . LEU A 1 304 ? 25.14138 99.31338 37.67978 1.000 11.89554 304 LEU A CA 1
ATOM 2120 C C . LEU A 1 304 ? 24.57378 98.19733 38.53180 1.000 12.85911 304 LEU A C 1
ATOM 2121 O O . LEU A 1 304 ? 24.16824 97.13621 37.98895 1.000 13.28751 304 LEU A O 1
ATOM 2126 N N . ASN A 1 305 ? 24.41474 98.40899 39.85513 1.000 10.79000 305 ASN A N 1
ATOM 2127 C CA . ASN A 1 305 ? 23.80808 97.37391 40.70212 1.000 10.61952 305 ASN A CA 1
ATOM 2128 C C . ASN A 1 305 ? 22.32120 97.21575 40.35769 1.000 10.58650 305 ASN A C 1
ATOM 2129 O O . ASN A 1 305 ? 21.79429 96.10645 40.49290 1.000 13.00233 305 ASN A O 1
ATOM 2134 N N . GLY A 1 306 ? 21.69095 98.31310 39.91148 1.000 12.31443 306 GLY A N 1
ATOM 2135 C CA . GLY A 1 306 ? 20.30676 98.19919 39.42766 1.000 11.84411 306 GLY A CA 1
ATOM 2136 C C . GLY A 1 306 ? 20.24730 97.46081 38.09469 1.000 12.19174 306 GLY A C 1
ATOM 2137 O O . GLY A 1 306 ? 19.38842 96.59559 37.88855 1.000 13.40081 306 GLY A O 1
ATOM 2138 N N . LEU A 1 307 ? 21.18296 97.77860 37.18196 1.000 12.72039 307 LEU A N 1
ATOM 2139 C CA . LEU A 1 307 ? 21.23073 97.06568 35.89734 1.000 11.46763 307 LEU A CA 1
ATOM 2140 C C . LEU A 1 307 ? 21.49500 95.57428 36.10609 1.000 12.41222 307 LEU A C 1
ATOM 2141 O O . LEU A 1 307 ? 21.01906 94.72377 35.28567 1.000 13.80827 307 LEU A O 1
ATOM 2146 N N . ALA A 1 308 ? 22.23128 95.20527 37.16052 1.000 12.41668 308 ALA A N 1
ATOM 2147 C CA . ALA A 1 308 ? 22.48945 93.81376 37.45810 1.000 11.56801 308 ALA A CA 1
ATOM 2148 C C . ALA A 1 308 ? 21.23614 93.05492 37.87320 1.000 12.68765 308 ALA A C 1
ATOM 2149 O O . ALA A 1 308 ? 21.25973 91.80494 37.97270 1.000 16.30711 308 ALA A O 1
ATOM 2151 N N . GLY A 1 309 ? 20.15754 93.74415 38.20194 1.000 14.17260 309 GLY A N 1
ATOM 2152 C CA . GLY A 1 309 ? 18.96985 93.01961 38.61665 1.000 13.50428 309 GLY A CA 1
ATOM 2153 C C . GLY A 1 309 ? 18.37596 92.27295 37.43057 1.000 14.41615 309 GLY A C 1
ATOM 2154 O O . GLY A 1 309 ? 18.23540 92.81665 36.31977 1.000 15.58867 309 GLY A O 1
ATOM 2155 N N . PRO A 1 310 ? 17.96418 91.02441 37.67472 1.000 13.16582 310 PRO A N 1
ATOM 2156 C CA . PRO A 1 310 ? 17.53166 90.20398 36.50502 1.000 16.96598 310 PRO A CA 1
ATOM 2157 C C . PRO A 1 310 ? 16.26504 90.67790 35.86224 1.000 19.80818 310 PRO A C 1
ATOM 2158 O O . PRO A 1 310 ? 16.01545 90.25001 34.73608 1.000 21.85314 310 PRO A O 1
ATOM 2162 N N . LEU A 1 311 ? 15.48436 91.55650 36.47447 1.000 15.39905 311 LEU A N 1
ATOM 2163 C CA . LEU A 1 311 ? 14.30133 92.13862 35.81831 1.000 15.30240 311 LEU A CA 1
ATOM 2164 C C . LEU A 1 311 ? 14.64599 93.33691 34.98051 1.000 14.33947 311 LEU A C 1
ATOM 2165 O O . LEU A 1 311 ? 13.76368 93.91739 34.30239 1.000 17.91032 311 LEU A O 1
ATOM 2170 N N . HIS A 1 312 ? 15.92070 93.76276 35.00700 1.000 13.95520 312 HIS A N 1
ATOM 2171 C CA . HIS A 1 312 ? 16.29969 94.91517 34.21819 1.000 12.25652 312 HIS A CA 1
ATOM 2172 C C . HIS A 1 312 ? 17.39711 94.63995 33.21542 1.000 14.51558 312 HIS A C 1
ATOM 2173 O O . HIS A 1 312 ? 17.23200 94.99530 32.04292 1.000 16.75616 312 HIS A O 1
ATOM 2180 N N . GLY A 1 313 ? 18.48802 93.97101 33.60542 1.000 13.96885 313 GLY A N 1
ATOM 2181 C CA . GLY A 1 313 ? 19.60376 93.93078 32.68871 1.000 14.94605 313 GLY A CA 1
ATOM 2182 C C . GLY A 1 313 ? 19.93999 92.61509 32.01963 1.000 15.08749 313 GLY A C 1
ATOM 2183 O O . GLY A 1 313 ? 21.00289 92.53552 31.37993 1.000 15.65190 313 GLY A O 1
ATOM 2184 N N . ARG A 1 314 ? 19.08507 91.57257 32.11554 1.000 14.35111 314 ARG A N 1
ATOM 2185 C CA . ARG A 1 314 ? 19.47288 90.24153 31.60634 1.000 16.09341 314 ARG A CA 1
ATOM 2186 C C . ARG A 1 314 ? 18.50435 89.71382 30.53370 1.000 16.39462 314 ARG A C 1
ATOM 2187 O O . ARG A 1 314 ? 18.53650 88.52509 30.17894 1.000 17.01545 314 ARG A O 1
ATOM 2195 N N . ALA A 1 315 ? 17.75647 90.59073 29.92364 1.000 14.13642 315 ALA A N 1
ATOM 2196 C CA . ALA A 1 315 ? 16.80557 90.13336 28.90938 1.000 13.51836 315 ALA A CA 1
ATOM 2197 C C . ALA A 1 315 ? 17.52203 89.56396 27.69195 1.000 15.54167 315 ALA A C 1
ATOM 2198 O O . ALA A 1 315 ? 16.99236 88.62768 27.07841 1.000 15.73971 315 ALA A O 1
ATOM 2200 N N . ASN A 1 316 ? 18.69646 90.08966 27.29477 1.000 13.45374 316 ASN A N 1
ATOM 2201 C CA . ASN A 1 316 ? 19.48699 89.50557 26.20859 1.000 14.89136 316 ASN A CA 1
ATOM 2202 C C . ASN A 1 316 ? 19.80255 88.05087 26.52782 1.000 13.11574 316 ASN A C 1
ATOM 2203 O O . ASN A 1 316 ? 19.58005 87.15452 25.69737 1.000 14.16643 316 ASN A O 1
ATOM 2208 N N . GLN A 1 317 ? 20.27382 87.78059 27.73363 1.000 12.93192 317 GLN A N 1
ATOM 2209 C CA . GLN A 1 317 ? 20.64319 86.42160 28.10635 1.000 13.46115 317 GLN A CA 1
ATOM 2210 C C . GLN A 1 317 ? 19.42387 85.52658 28.20818 1.000 15.08490 317 GLN A C 1
ATOM 2211 O O . GLN A 1 317 ? 19.50233 84.33065 27.90456 1.000 15.73894 317 GLN A O 1
ATOM 2217 N N . GLU A 1 318 ? 18.31593 86.04682 28.71297 1.000 14.10602 318 GLU A N 1
ATOM 2218 C CA . GLU A 1 318 ? 17.07339 85.26940 28.80440 1.000 15.49134 318 GLU A CA 1
ATOM 2219 C C . GLU A 1 318 ? 16.59839 84.85713 27.40622 1.000 14.87443 318 GLU A C 1
ATOM 2220 O O . GLU A 1 318 ? 16.19822 83.70666 27.18946 1.000 15.51687 318 GLU A O 1
ATOM 2226 N N . VAL A 1 319 ? 16.66658 85.76860 26.44121 1.000 13.20791 319 VAL A N 1
ATOM 2227 C CA . VAL A 1 319 ? 16.32853 85.38633 25.05806 1.000 14.41225 319 VAL A CA 1
ATOM 2228 C C . VAL A 1 319 ? 17.29002 84.32427 24.54859 1.000 14.91122 319 VAL A C 1
ATOM 2229 O O . VAL A 1 319 ? 16.85556 83.32457 23.94266 1.000 14.06380 319 VAL A O 1
ATOM 2233 N N A LEU A 1 320 ? 18.60568 84.53282 24.74815 0.559 13.87051 320 LEU A N 1
ATOM 2234 N N B LEU A 1 320 ? 18.61515 84.49371 24.76024 0.441 13.88411 320 LEU A N 1
ATOM 2235 C CA A LEU A 1 320 ? 19.59510 83.56309 24.29232 0.559 14.29950 320 LEU A CA 1
ATOM 2236 C CA B LEU A 1 320 ? 19.55133 83.49233 24.23027 0.441 14.26962 320 LEU A CA 1
ATOM 2237 C C A LEU A 1 320 ? 19.30357 82.16473 24.83816 0.559 15.23772 320 LEU A C 1
ATOM 2238 C C B LEU A 1 320 ? 19.32316 82.11657 24.84391 0.441 15.29126 320 LEU A C 1
ATOM 2239 O O A LEU A 1 320 ? 19.29584 81.18846 24.07800 0.559 16.11625 320 LEU A O 1
ATOM 2240 O O B LEU A 1 320 ? 19.42405 81.10174 24.14423 0.441 16.02937 320 LEU A O 1
ATOM 2249 N N . GLU A 1 321 ? 19.04745 82.05052 26.14643 1.000 14.20521 321 GLU A N 1
ATOM 2250 C CA . GLU A 1 321 ? 18.78662 80.74848 26.75855 1.000 15.71849 321 GLU A CA 1
ATOM 2251 C C . GLU A 1 321 ? 17.57862 80.10358 26.09942 1.000 15.86292 321 GLU A C 1
ATOM 2252 O O . GLU A 1 321 ? 17.55947 78.88119 25.84762 1.000 17.78748 321 GLU A O 1
ATOM 2258 N N . TRP A 1 322 ? 16.53597 80.89974 25.86217 1.000 14.39480 322 TRP A N 1
ATOM 2259 C CA . TRP A 1 322 ? 15.33483 80.38349 25.23173 1.000 13.91601 322 TRP A CA 1
ATOM 2260 C C . TRP A 1 322 ? 15.62638 79.92094 23.80454 1.000 16.34668 322 TRP A C 1
ATOM 2261 O O . TRP A 1 322 ? 15.15318 78.85464 23.38989 1.000 15.97307 322 TRP A O 1
ATOM 2272 N N . LEU A 1 323 ? 16.42658 80.70370 23.03962 1.000 14.96062 323 LEU A N 1
ATOM 2273 C CA . LEU A 1 323 ? 16.76178 80.27101 21.67940 1.000 13.80449 323 LEU A CA 1
ATOM 2274 C C . LEU A 1 323 ? 17.56608 78.98083 21.69624 1.000 15.13657 323 LEU A C 1
ATOM 2275 O O . LEU A 1 323 ? 17.37109 78.11160 20.81427 1.000 16.80721 323 LEU A O 1
ATOM 2280 N N . PHE A 1 324 ? 18.50077 78.83845 22.63798 1.000 14.39716 324 PHE A N 1
ATOM 2281 C CA . PHE A 1 324 ? 19.32677 77.61097 22.65644 1.000 14.74959 324 PHE A CA 1
ATOM 2282 C C . PHE A 1 324 ? 18.48025 76.39015 23.02295 1.000 16.93539 324 PHE A C 1
ATOM 2283 O O . PHE A 1 324 ? 18.69414 75.30541 22.45146 1.000 18.97217 324 PHE A O 1
ATOM 2291 N N . LYS A 1 325 ? 17.51447 76.55239 23.94705 1.000 16.36551 325 LYS A N 1
ATOM 2292 C CA . LYS A 1 325 ? 16.60514 75.45030 24.28804 1.000 17.17113 325 LYS A CA 1
ATOM 2293 C C . LYS A 1 325 ? 15.76519 75.07952 23.06992 1.000 20.41592 325 LYS A C 1
ATOM 2294 O O . LYS A 1 325 ? 15.60092 73.90269 22.74151 1.000 19.30541 325 LYS A O 1
ATOM 2300 N N . LEU A 1 326 ? 15.25688 76.07916 22.35954 1.000 16.63997 326 LEU A N 1
ATOM 2301 C CA . LEU A 1 326 ? 14.48959 75.81462 21.14195 1.000 17.64448 326 LEU A CA 1
ATOM 2302 C C . LEU A 1 326 ? 15.34351 75.06764 20.14058 1.000 20.48306 326 LEU A C 1
ATOM 2303 O O . LEU A 1 326 ? 14.89605 74.06743 19.56805 1.000 20.31099 326 LEU A O 1
ATOM 2308 N N . ARG A 1 327 ? 16.56363 75.58306 19.86296 1.000 16.93484 327 ARG A N 1
ATOM 2309 C CA . ARG A 1 327 ? 17.48095 74.95068 18.91013 1.000 18.65174 327 ARG A CA 1
ATOM 2310 C C . ARG A 1 327 ? 17.74920 73.48193 19.23721 1.000 21.79298 327 ARG A C 1
ATOM 2311 O O . ARG A 1 327 ? 17.83707 72.63712 18.31320 1.000 23.35717 327 ARG A O 1
ATOM 2319 N N . GLU A 1 328 ? 17.93014 73.14360 20.51057 1.000 23.24681 328 GLU A N 1
ATOM 2320 C CA . GLU A 1 328 ? 18.14881 71.73014 20.85862 1.000 24.83176 328 GLU A CA 1
ATOM 2321 C C . GLU A 1 328 ? 16.87928 70.91253 20.65660 1.000 27.78224 328 GLU A C 1
ATOM 2322 O O . GLU A 1 328 ? 16.92688 69.77798 20.17602 1.000 31.99569 328 GLU A O 1
ATOM 2328 N N . GLU A 1 329 ? 15.73335 71.47544 20.97644 1.000 21.94904 329 GLU A N 1
ATOM 2329 C CA . GLU A 1 329 ? 14.48285 70.72902 20.86053 1.000 25.68208 329 GLU A CA 1
ATOM 2330 C C . GLU A 1 329 ? 14.10687 70.44676 19.40201 1.000 34.43367 329 GLU A C 1
ATOM 2331 O O . GLU A 1 329 ? 13.57682 69.37084 19.09969 1.000 34.17600 329 GLU A O 1
ATOM 2337 N N . VAL A 1 330 ? 14.33070 71.40286 18.48233 1.000 24.32888 330 VAL A N 1
ATOM 2338 C CA . VAL A 1 330 ? 13.90625 71.21326 17.08653 1.000 24.62887 330 VAL A CA 1
ATOM 2339 C C . VAL A 1 330 ? 15.04579 70.67597 16.24410 1.000 31.64460 330 VAL A C 1
ATOM 2340 O O . VAL A 1 330 ? 14.89046 70.48936 15.02151 1.000 30.10342 330 VAL A O 1
ATOM 2344 N N . LYS A 1 331 ? 16.18735 70.39799 16.86514 1.000 29.02916 331 LYS A N 1
ATOM 2345 C CA . LYS A 1 331 ? 17.34015 69.84703 16.18737 1.000 33.12385 331 LYS A CA 1
ATOM 2346 C C . LYS A 1 331 ? 17.66239 70.65307 14.93297 1.000 42.15139 331 LYS A C 1
ATOM 2347 O O . LYS A 1 331 ? 17.87241 70.11898 13.83575 1.000 35.13936 331 LYS A O 1
ATOM 2353 N N . GLY A 1 332 ? 17.65541 71.97489 15.10787 1.000 34.78151 332 GLY A N 1
ATOM 2354 C CA . GLY A 1 332 ? 18.10625 72.88379 14.08167 1.000 28.18607 332 GLY A CA 1
ATOM 2355 C C . GLY A 1 332 ? 17.14045 73.07523 12.92151 1.000 34.77817 332 GLY A C 1
ATOM 2356 O O . GLY A 1 332 ? 17.48675 73.79043 11.98068 1.000 38.90175 332 GLY A O 1
ATOM 2357 N N . ASP A 1 333 ? 15.93114 72.48135 12.96595 1.000 33.49407 333 ASP A N 1
ATOM 2358 C CA . ASP A 1 333 ? 14.90833 72.63517 11.90701 1.000 27.66826 333 ASP A CA 1
ATOM 2359 C C . ASP A 1 333 ? 14.22289 73.97022 12.13822 1.000 26.72554 333 ASP A C 1
ATOM 2360 O O . ASP A 1 333 ? 13.38380 74.10347 13.04351 1.000 24.77884 333 ASP A O 1
ATOM 2365 N N . TYR A 1 334 ? 14.61280 74.98438 11.36414 1.000 25.89687 334 TYR A N 1
ATOM 2366 C CA . TYR A 1 334 ? 13.99717 76.30301 11.46746 1.000 27.14947 334 TYR A CA 1
ATOM 2367 C C . TYR A 1 334 ? 12.95156 76.57100 10.39607 1.000 23.65716 334 TYR A C 1
ATOM 2368 O O . TYR A 1 334 ? 12.67726 77.73929 10.07398 1.000 25.76184 334 TYR A O 1
ATOM 2377 N N . SER A 1 335 ? 12.27489 75.52949 9.90394 1.000 28.46724 335 SER A N 1
ATOM 2378 C CA . SER A 1 335 ? 11.15931 75.79073 9.00095 1.000 29.26389 335 SER A CA 1
ATOM 2379 C C . SER A 1 335 ? 10.09913 76.61295 9.71538 1.000 24.15173 335 SER A C 1
ATOM 2380 O O . SER A 1 335 ? 9.90341 76.51720 10.93661 1.000 21.13675 335 SER A O 1
ATOM 2383 N N . LYS A 1 336 ? 9.39960 77.43903 8.95049 1.000 23.73606 336 LYS A N 1
ATOM 2384 C CA . LYS A 1 336 ? 8.33618 78.21241 9.55355 1.000 22.33082 336 LYS A CA 1
ATOM 2385 C C . LYS A 1 336 ? 7.32489 77.31908 10.27251 1.000 20.86603 336 LYS A C 1
ATOM 2386 O O . LYS A 1 336 ? 6.86766 77.66560 11.36265 1.000 21.82710 336 LYS A O 1
ATOM 2392 N N . GLU A 1 337 ? 6.96529 76.15574 9.69209 1.000 22.10928 337 GLU A N 1
ATOM 2393 C CA . GLU A 1 337 ? 5.97155 75.32283 10.34664 1.000 21.51304 337 GLU A CA 1
ATOM 2394 C C . GLU A 1 337 ? 6.47843 74.75985 11.68285 1.000 19.73463 337 GLU A C 1
ATOM 2395 O O . GLU A 1 337 ? 5.68827 74.63165 12.62404 1.000 20.42402 337 GLU A O 1
ATOM 2401 N N . THR A 1 338 ? 7.76596 74.41057 11.78128 1.000 21.79566 338 THR A N 1
ATOM 2402 C CA . THR A 1 338 ? 8.27884 73.84819 13.04377 1.000 18.68204 338 THR A CA 1
ATOM 2403 C C . THR A 1 338 ? 8.37142 74.94450 14.09583 1.000 22.24859 338 THR A C 1
ATOM 2404 O O . THR A 1 338 ? 8.04116 74.73201 15.26860 1.000 19.23005 338 THR A O 1
ATOM 2408 N N . ILE A 1 339 ? 8.78021 76.14608 13.66910 1.000 18.52343 339 ILE A N 1
ATOM 2409 C CA . ILE A 1 339 ? 8.87326 77.23885 14.64270 1.000 17.67556 339 ILE A CA 1
ATOM 2410 C C . ILE A 1 339 ? 7.48457 77.65483 15.09941 1.000 19.48190 339 ILE A C 1
ATOM 2411 O O . ILE A 1 339 ? 7.24410 77.89232 16.30566 1.000 18.77977 339 ILE A O 1
ATOM 2416 N N . GLU A 1 340 ? 6.51110 77.71659 14.16388 1.000 18.52414 340 GLU A N 1
ATOM 2417 C CA . GLU A 1 340 ? 5.13846 78.03525 14.52930 1.000 17.92499 340 GLU A CA 1
ATOM 2418 C C . GLU A 1 340 ? 4.60682 77.01377 15.54430 1.000 18.43672 340 GLU A C 1
ATOM 2419 O O . GLU A 1 340 ? 3.99774 77.39251 16.55297 1.000 21.07943 340 GLU A O 1
ATOM 2425 N N . LYS A 1 341 ? 4.90621 75.71973 15.32672 1.000 18.86124 341 LYS A N 1
ATOM 2426 C CA . LYS A 1 341 ? 4.40843 74.71502 16.26115 1.000 20.27770 341 LYS A CA 1
ATOM 2427 C C . LYS A 1 341 ? 5.08642 74.87629 17.62196 1.000 21.72396 341 LYS A C 1
ATOM 2428 O O . LYS A 1 341 ? 4.42678 74.75668 18.66051 1.000 22.07446 341 LYS A O 1
ATOM 2434 N N . TYR A 1 342 ? 6.38100 75.20956 17.62441 1.000 19.04654 342 TYR A N 1
ATOM 2435 C CA . TYR A 1 342 ? 7.08715 75.38558 18.90238 1.000 17.05849 342 TYR A CA 1
ATOM 2436 C C . TYR A 1 342 ? 6.50859 76.53942 19.69770 1.000 19.04296 342 TYR A C 1
ATOM 2437 O O . TYR A 1 342 ? 6.35164 76.44780 20.92462 1.000 17.80052 342 TYR A O 1
ATOM 2446 N N . LEU A 1 343 ? 6.17786 77.64219 19.01449 1.000 17.56256 343 LEU A N 1
ATOM 2447 C CA . LEU A 1 343 ? 5.60054 78.79426 19.68007 1.000 17.10937 343 LEU A CA 1
ATOM 2448 C C . LEU A 1 343 ? 4.21417 78.49012 20.20428 1.000 20.76715 343 LEU A C 1
ATOM 2449 O O . LEU A 1 343 ? 3.89973 78.86085 21.33255 1.000 19.70003 343 LEU A O 1
ATOM 2454 N N . TRP A 1 344 ? 3.36509 77.82130 19.41817 1.000 19.33345 344 TRP A N 1
ATOM 2455 C CA . TRP A 1 344 ? 2.06163 77.41578 19.93281 1.000 19.19149 344 TRP A CA 1
ATOM 2456 C C . TRP A 1 344 ? 2.24274 76.46882 21.10239 1.000 19.73719 344 TRP A C 1
ATOM 2457 O O . TRP A 1 344 ? 1.54626 76.62103 22.10975 1.000 23.76606 344 TRP A O 1
ATOM 2468 N N . ASP A 1 345 ? 3.11925 75.47098 20.98304 1.000 19.41391 345 ASP A N 1
ATOM 2469 C CA . ASP A 1 345 ? 3.30747 74.55540 22.12946 1.000 22.59616 345 ASP A CA 1
ATOM 2470 C C . ASP A 1 345 ? 3.74831 75.30299 23.38970 1.000 24.59042 345 ASP A C 1
ATOM 2471 O O . ASP A 1 345 ? 3.21215 75.06292 24.49343 1.000 25.76394 345 ASP A O 1
ATOM 2476 N N . THR A 1 346 ? 4.70809 76.22938 23.25865 1.000 20.46699 346 THR A N 1
ATOM 2477 C CA . THR A 1 346 ? 5.11484 77.08832 24.38960 1.000 22.08928 346 THR A CA 1
ATOM 2478 C C . THR A 1 346 ? 3.93693 77.81466 25.01961 1.000 25.62260 346 THR A C 1
ATOM 2479 O O . THR A 1 346 ? 3.73660 77.79045 26.25831 1.000 22.59902 346 THR A O 1
ATOM 2483 N N . LEU A 1 347 ? 3.16686 78.52189 24.19728 1.000 20.92074 347 LEU A N 1
ATOM 2484 C CA . LEU A 1 347 ? 2.09034 79.36328 24.69472 1.000 23.73071 347 LEU A CA 1
ATOM 2485 C C . LEU A 1 347 ? 0.99930 78.49523 25.29889 1.000 27.99833 347 LEU A C 1
ATOM 2486 O O . LEU A 1 347 ? 0.48483 78.80942 26.38221 1.000 26.88841 347 LEU A O 1
ATOM 2491 N N . ASN A 1 348 ? 0.69118 77.37975 24.64172 1.000 24.07523 348 ASN A N 1
ATOM 2492 C CA . ASN A 1 348 ? -0.37949 76.50848 25.13415 1.000 26.82889 348 ASN A CA 1
ATOM 2493 C C . ASN A 1 348 ? -0.02563 75.86081 26.45819 1.000 31.30392 348 ASN A C 1
ATOM 2494 O O . ASN A 1 348 ? -0.94119 75.49730 27.21157 1.000 30.26213 348 ASN A O 1
ATOM 2499 N N . ALA A 1 349 ? 1.26659 75.70378 26.76599 1.000 25.82124 349 ALA A N 1
ATOM 2500 C CA . ALA A 1 349 ? 1.74197 75.18403 28.04216 1.000 26.05686 349 ALA A CA 1
ATOM 2501 C C . ALA A 1 349 ? 1.78056 76.24270 29.13598 1.000 25.53068 349 ALA A C 1
ATOM 2502 O O . ALA A 1 349 ? 2.05574 75.90028 30.29817 1.000 26.62829 349 ALA A O 1
ATOM 2504 N N . GLY A 1 350 ? 1.45011 77.47880 28.83520 1.000 24.60147 350 GLY A N 1
ATOM 2505 C CA . GLY A 1 350 ? 1.50098 78.52771 29.81664 1.000 31.10949 350 GLY A CA 1
ATOM 2506 C C . GLY A 1 350 ? 2.80756 79.25643 29.92727 1.000 34.99662 350 GLY A C 1
ATOM 2507 O O . GLY A 1 350 ? 2.94737 80.07136 30.85096 1.000 30.97277 350 GLY A O 1
ATOM 2508 N N . ARG A 1 351 ? 3.77879 78.97814 29.02860 1.000 26.21714 351 ARG A N 1
ATOM 2509 C CA . ARG A 1 351 ? 5.09630 79.61506 29.02259 1.000 24.29804 351 ARG A CA 1
ATOM 2510 C C . ARG A 1 351 ? 5.09250 80.86050 28.12988 1.000 25.46940 351 ARG A C 1
ATOM 2511 O O . ARG A 1 351 ? 4.17783 81.07790 27.34362 1.000 26.52371 351 ARG A O 1
ATOM 2519 N N . VAL A 1 352 ? 6.07291 81.74389 28.34625 1.000 25.92229 352 VAL A N 1
ATOM 2520 C CA . VAL A 1 352 ? 6.13017 83.00943 27.60390 1.000 24.51591 352 VAL A CA 1
ATOM 2521 C C . VAL A 1 352 ? 7.17643 82.92735 26.49707 1.000 22.69378 352 VAL A C 1
ATOM 2522 O O . VAL A 1 352 ? 8.07865 82.07915 26.51233 1.000 24.46644 352 VAL A O 1
ATOM 2526 N N . VAL A 1 353 ? 7.02000 83.80765 25.51758 1.000 24.28315 353 VAL A N 1
ATOM 2527 C CA . VAL A 1 353 ? 8.02207 84.02330 24.47413 1.000 19.96398 353 VAL A CA 1
ATOM 2528 C C . VAL A 1 353 ? 8.81032 85.26487 24.88019 1.000 21.98203 353 VAL A C 1
ATOM 2529 O O . VAL A 1 353 ? 8.27546 86.39286 24.76886 1.000 22.78806 353 VAL A O 1
ATOM 2533 N N . PRO A 1 354 ? 10.05205 85.12638 25.35072 1.000 17.34090 354 PRO A N 1
ATOM 2534 C CA . PRO A 1 354 ? 10.78592 86.29566 25.83408 1.000 18.56216 354 PRO A CA 1
ATOM 2535 C C . PRO A 1 354 ? 11.11691 87.24809 24.70913 1.000 15.93949 354 PRO A C 1
ATOM 2536 O O . PRO A 1 354 ? 11.33629 86.83443 23.55819 1.000 17.68591 354 PRO A O 1
ATOM 2540 N N . GLY A 1 355 ? 11.13003 88.53923 25.03441 1.000 16.82627 355 GLY A N 1
ATOM 2541 C CA . GLY A 1 355 ? 11.60281 89.55611 24.10668 1.000 17.73646 355 GLY A CA 1
ATOM 2542 C C . GLY A 1 355 ? 10.57482 90.05228 23.11865 1.000 17.04970 355 GLY A C 1
ATOM 2543 O O . GLY A 1 355 ? 10.97269 90.71066 22.14335 1.000 17.48834 355 GLY A O 1
ATOM 2544 N N . TYR A 1 356 ? 9.29114 89.66022 23.26153 1.000 17.65001 356 TYR A N 1
ATOM 2545 C CA . TYR A 1 356 ? 8.22140 90.09570 22.37616 1.000 16.99494 356 TYR A CA 1
ATOM 2546 C C . TYR A 1 356 ? 7.11390 90.66759 23.24684 1.000 20.07559 356 TYR A C 1
ATOM 2547 O O . TYR A 1 356 ? 6.86799 90.15815 24.33629 1.000 23.78707 356 TYR A O 1
ATOM 2556 N N . GLY A 1 357 ? 6.46832 91.70893 22.75078 1.000 18.52148 357 GLY A N 1
ATOM 2557 C CA . GLY A 1 357 ? 5.37107 92.31875 23.50360 1.000 20.90986 357 GLY A CA 1
ATOM 2558 C C . GLY A 1 357 ? 5.79540 93.60109 24.18974 1.000 22.73319 357 GLY A C 1
ATOM 2559 O O . GLY A 1 357 ? 6.82590 93.64508 24.85541 1.000 28.05691 357 GLY A O 1
ATOM 2560 N N A HIS A 1 358 ? 5.00671 94.65242 24.06393 0.594 25.42536 358 HIS A N 1
ATOM 2561 N N B HIS A 1 358 ? 4.99470 94.66254 24.03020 0.406 25.47234 358 HIS A N 1
ATOM 2562 C CA A HIS A 1 358 ? 5.30461 95.84550 24.81767 0.594 22.64656 358 HIS A CA 1
ATOM 2563 C CA B HIS A 1 358 ? 5.26794 95.99414 24.55589 0.406 23.59113 358 HIS A CA 1
ATOM 2564 C C A HIS A 1 358 ? 4.00999 96.41051 25.35956 0.594 29.75249 358 HIS A C 1
ATOM 2565 C C B HIS A 1 358 ? 4.00503 96.48342 25.27926 0.406 29.87829 358 HIS A C 1
ATOM 2566 O O A HIS A 1 358 ? 2.92682 96.24327 24.78453 0.594 30.43983 358 HIS A O 1
ATOM 2567 O O B HIS A 1 358 ? 2.89248 96.29225 24.77302 0.406 30.43004 358 HIS A O 1
ATOM 2580 N N . ALA A 1 359 ? 4.16535 97.10757 26.46113 1.000 32.86941 359 ALA A N 1
ATOM 2581 C CA . ALA A 1 359 ? 3.02301 97.71470 27.14035 1.000 43.36200 359 ALA A CA 1
ATOM 2582 C C . ALA A 1 359 ? 2.45017 98.88574 26.34727 1.000 44.82807 359 ALA A C 1
ATOM 2583 O O . ALA A 1 359 ? 1.22280 99.03702 26.24351 1.000 50.75669 359 ALA A O 1
ATOM 2585 N N . VAL A 1 360 ? 3.31119 99.71890 25.75676 1.000 36.66274 360 VAL A N 1
ATOM 2586 C CA . VAL A 1 360 ? 2.86349 100.91373 25.05625 1.000 42.96740 360 VAL A CA 1
ATOM 2587 C C . VAL A 1 360 ? 3.35344 100.97110 23.62398 1.000 39.94090 360 VAL A C 1
ATOM 2588 O O . VAL A 1 360 ? 2.60473 101.37756 22.73717 1.000 37.71368 360 VAL A O 1
ATOM 2592 N N . LEU A 1 361 ? 4.58255 100.53613 23.35990 1.000 32.06156 361 LEU A N 1
ATOM 2593 C CA . LEU A 1 361 ? 5.11834 100.69976 22.01855 1.000 28.29690 361 LEU A CA 1
ATOM 2594 C C . LEU A 1 361 ? 4.36537 99.81368 21.01362 1.000 29.34809 361 LEU A C 1
ATOM 2595 O O . LEU A 1 361 ? 4.23533 98.60787 21.21308 1.000 31.64076 361 LEU A O 1
ATOM 2600 N N . ARG A 1 362 ? 3.94245 100.38396 19.90259 1.000 25.97163 362 ARG A N 1
ATOM 2601 C CA . ARG A 1 362 ? 2.97075 99.72344 19.03520 1.000 25.79111 362 ARG A CA 1
ATOM 2602 C C . ARG A 1 362 ? 3.55427 99.06912 17.80437 1.000 30.92233 362 ARG A C 1
ATOM 2603 O O . ARG A 1 362 ? 2.80228 98.58267 16.96443 1.000 34.18103 362 ARG A O 1
ATOM 2611 N N . LYS A 1 363 ? 4.87505 99.04580 17.64660 1.000 26.09949 363 LYS A N 1
ATOM 2612 C CA . LYS A 1 363 ? 5.45796 98.35216 16.50527 1.000 24.64426 363 LYS A CA 1
ATOM 2613 C C . LYS A 1 363 ? 6.81913 97.80351 16.96227 1.000 17.28683 363 LYS A C 1
ATOM 2614 O O . LYS A 1 363 ? 7.19591 97.98465 18.10873 1.000 19.87658 363 LYS A O 1
ATOM 2620 N N . THR A 1 364 ? 7.50252 97.13101 16.04012 1.000 20.19013 364 THR A N 1
ATOM 2621 C CA . THR A 1 364 ? 8.85302 96.59562 16.34870 1.000 16.24081 364 THR A CA 1
ATOM 2622 C C . THR A 1 364 ? 9.72777 97.72554 16.84283 1.000 15.95234 364 THR A C 1
ATOM 2623 O O . THR A 1 364 ? 9.74020 98.82521 16.26624 1.000 17.40482 364 THR A O 1
ATOM 2627 N N . ASP A 1 365 ? 10.52211 97.41849 17.87244 1.000 14.35888 365 ASP A N 1
ATOM 2628 C CA . ASP A 1 365 ? 11.47320 98.39156 18.41538 1.000 14.78179 365 ASP A CA 1
ATOM 2629 C C . ASP A 1 365 ? 12.50118 98.75439 17.34068 1.000 13.94897 365 ASP A C 1
ATOM 2630 O O . ASP A 1 365 ? 13.13486 97.85164 16.76376 1.000 14.14662 365 ASP A O 1
ATOM 2635 N N . PRO A 1 366 ? 12.68690 100.03123 17.00296 1.000 13.96170 366 PRO A N 1
ATOM 2636 C CA . PRO A 1 366 ? 13.67236 100.36980 15.98946 1.000 13.89895 366 PRO A CA 1
ATOM 2637 C C . PRO A 1 366 ? 15.07588 99.92470 16.39712 1.000 12.28311 366 PRO A C 1
ATOM 2638 O O . PRO A 1 366 ? 15.91377 99.81935 15.47285 1.000 13.81036 366 PRO A O 1
ATOM 2642 N N . ARG A 1 367 ? 15.35113 99.69713 17.69814 1.000 13.29672 367 ARG A N 1
ATOM 2643 C CA . ARG A 1 367 ? 16.66808 99.16513 18.06045 1.000 12.85093 367 ARG A CA 1
ATOM 2644 C C . ARG A 1 367 ? 16.79892 97.71278 17.64115 1.000 15.58970 367 ARG A C 1
ATOM 2645 O O . ARG A 1 367 ? 17.92988 97.25612 17.36741 1.000 14.24475 367 ARG A O 1
ATOM 2653 N N . TYR A 1 368 ? 15.68781 96.94813 17.59350 1.000 13.25498 368 TYR A N 1
ATOM 2654 C CA . TYR A 1 368 ? 15.73083 95.60816 16.99422 1.000 12.31395 368 TYR A CA 1
ATOM 2655 C C . TYR A 1 368 ? 15.99899 95.70361 15.51441 1.000 14.04492 368 TYR A C 1
ATOM 2656 O O . TYR A 1 368 ? 16.86103 94.99309 14.99344 1.000 13.09558 368 TYR A O 1
ATOM 2665 N N . THR A 1 369 ? 15.25590 96.54826 14.80700 1.000 13.01609 369 THR A N 1
ATOM 2666 C CA . THR A 1 369 ? 15.41985 96.67778 13.36684 1.000 11.78643 369 THR A CA 1
ATOM 2667 C C . THR A 1 369 ? 16.87786 97.02637 13.01924 1.000 13.08292 369 THR A C 1
ATOM 2668 O O . THR A 1 369 ? 17.43510 96.49654 12.05520 1.000 13.80257 369 THR A O 1
ATOM 2672 N N . ALA A 1 370 ? 17.50927 97.91661 13.79189 1.000 12.07902 370 ALA A N 1
ATOM 2673 C CA . ALA A 1 370 ? 18.89811 98.28848 13.46441 1.000 12.40545 370 ALA A CA 1
ATOM 2674 C C . ALA A 1 370 ? 19.82622 97.08369 13.57899 1.000 11.43247 370 ALA A C 1
ATOM 2675 O O . ALA A 1 370 ? 20.75651 96.92693 12.79309 1.000 12.49498 370 ALA A O 1
ATOM 2677 N N . GLN A 1 371 ? 19.58625 96.23633 14.54167 1.000 11.69881 371 GLN A N 1
ATOM 2678 C CA . GLN A 1 371 ? 20.38863 95.02322 14.67311 1.000 11.62659 371 GLN A CA 1
ATOM 2679 C C . GLN A 1 371 ? 20.07957 94.00374 13.56715 1.000 12.22078 371 GLN A C 1
ATOM 2680 O O . GLN A 1 371 ? 21.01329 93.33061 13.07770 1.000 12.21810 371 GLN A O 1
ATOM 2686 N N . ARG A 1 372 ? 18.80789 93.85140 13.15927 1.000 12.13186 372 ARG A N 1
ATOM 2687 C CA . ARG A 1 372 ? 18.48687 93.00279 12.02140 1.000 12.25155 372 ARG A CA 1
ATOM 2688 C C . ARG A 1 372 ? 19.20029 93.49953 10.78404 1.000 12.10301 372 ARG A C 1
ATOM 2689 O O . ARG A 1 372 ? 19.76169 92.69854 10.03407 1.000 12.33189 372 ARG A O 1
ATOM 2697 N N . GLU A 1 373 ? 19.21060 94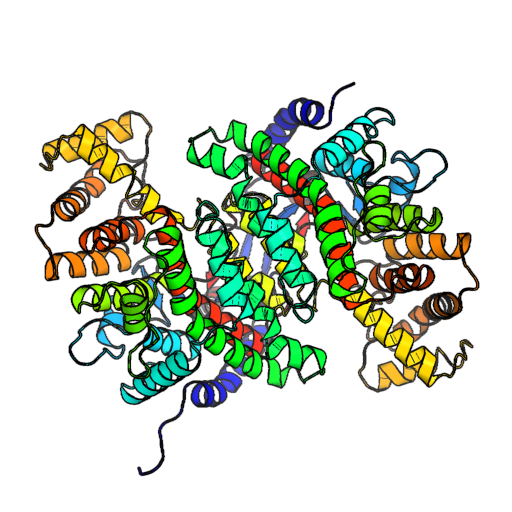.81475 10.56412 1.000 11.92358 373 GLU A N 1
ATOM 2698 C CA . GLU A 1 373 ? 19.91054 95.36116 9.39531 1.000 12.56709 373 GLU A CA 1
ATOM 2699 C C . GLU A 1 373 ? 21.39860 95.02120 9.46021 1.000 11.14025 373 GLU A C 1
ATOM 2700 O O . GLU A 1 373 ? 22.03351 94.72860 8.42755 1.000 13.55636 373 GLU A O 1
ATOM 2706 N N . PHE A 1 374 ? 21.99064 95.07716 10.65815 1.000 12.85962 374 PHE A N 1
ATOM 2707 C CA . PHE A 1 374 ? 23.39664 94.72100 10.80331 1.000 11.93924 374 PHE A CA 1
ATOM 2708 C C . PHE A 1 374 ? 23.62799 93.27546 10.43114 1.000 11.82000 374 PHE A C 1
ATOM 2709 O O . PHE A 1 374 ? 24.56504 92.97077 9.68210 1.000 12.31694 374 PHE A O 1
ATOM 2717 N N . ALA A 1 375 ? 22.76794 92.37478 10.90762 1.000 11.90686 375 ALA A N 1
ATOM 2718 C CA . ALA A 1 375 ? 22.89623 90.94277 10.56452 1.000 11.81242 375 ALA A CA 1
ATOM 2719 C C . ALA A 1 375 ? 22.71528 90.69015 9.07343 1.000 13.51563 375 ALA A C 1
ATOM 2720 O O . ALA A 1 375 ? 23.47435 89.90078 8.48349 1.000 12.72170 375 ALA A O 1
ATOM 2722 N N . LEU A 1 376 ? 21.72609 91.33959 8.45900 1.000 11.88972 376 LEU A N 1
ATOM 2723 C CA . LEU A 1 376 ? 21.52997 91.08708 7.02197 1.000 12.39616 376 LEU A CA 1
ATOM 2724 C C . LEU A 1 376 ? 22.72193 91.58822 6.21562 1.000 13.93779 376 LEU A C 1
ATOM 2725 O O . LEU A 1 376 ? 23.04258 91.03618 5.12934 1.000 15.72698 376 LEU A O 1
ATOM 2730 N N . LYS A 1 377 ? 23.37282 92.65972 6.64360 1.000 13.27243 377 LYS A N 1
ATOM 2731 C CA . LYS A 1 377 ? 24.52996 93.17371 5.90739 1.000 13.97184 377 LYS A CA 1
ATOM 2732 C C . LYS A 1 377 ? 25.75804 92.29457 6.10470 1.000 13.80053 377 LYS A C 1
ATOM 2733 O O . LYS A 1 377 ? 26.57785 92.14830 5.17678 1.000 16.64996 377 LYS A O 1
ATOM 2739 N N . HIS A 1 378 ? 25.96560 91.74134 7.32630 1.000 13.27051 378 HIS A N 1
ATOM 2740 C CA . HIS A 1 378 ? 27.22838 91.04839 7.62652 1.000 13.79733 378 HIS A CA 1
ATOM 2741 C C . HIS A 1 378 ? 27.16320 89.53957 7.60187 1.000 13.32210 378 HIS A C 1
ATOM 2742 O O . HIS A 1 378 ? 28.21505 88.90157 7.31033 1.000 16.98640 378 HIS A O 1
ATOM 2749 N N . PHE A 1 379 ? 26.05097 88.91586 7.91813 1.000 13.17112 379 PHE A N 1
ATOM 2750 C CA . PHE A 1 379 ? 25.98173 87.46582 8.03766 1.000 13.76309 379 PHE A CA 1
ATOM 2751 C C . PHE A 1 379 ? 24.55613 86.96506 7.88627 1.000 14.45634 379 PHE A C 1
ATOM 2752 O O . PHE A 1 379 ? 23.99268 86.33890 8.76635 1.000 13.81983 379 PHE A O 1
ATOM 2760 N N . PRO A 1 380 ? 23.93584 87.23788 6.72712 1.000 14.09479 380 PRO A N 1
ATOM 2761 C CA . PRO A 1 380 ? 22.51457 86.93372 6.57892 1.000 13.21967 380 PRO A CA 1
ATOM 2762 C C . PRO A 1 380 ? 22.13892 85.49632 6.69407 1.000 11.75324 380 PRO A C 1
ATOM 2763 O O . PRO A 1 380 ? 20.96530 85.19617 6.90916 1.000 16.16545 380 PRO A O 1
ATOM 2767 N N . ASP A 1 381 ? 23.10174 84.54185 6.53652 1.000 14.90565 381 ASP A N 1
ATOM 2768 C CA . ASP A 1 381 ? 22.72290 83.13252 6.61589 1.000 15.75090 381 ASP A CA 1
ATOM 2769 C C . ASP A 1 381 ? 23.39207 82.42587 7.78338 1.000 16.04182 381 ASP A C 1
ATOM 2770 O O . ASP A 1 381 ? 23.36245 81.19092 7.86670 1.000 17.58914 381 ASP A O 1
ATOM 2775 N N . TYR A 1 382 ? 23.92638 83.21197 8.74859 1.000 13.72592 382 TYR A N 1
ATOM 2776 C CA . TYR A 1 382 ? 24.37756 82.59338 10.00943 1.000 13.59268 382 TYR A CA 1
ATOM 2777 C C . TYR A 1 382 ? 23.21871 81.83875 10.65733 1.000 14.20262 382 TYR A C 1
ATOM 2778 O O . TYR A 1 382 ? 22.11028 82.36755 10.78829 1.000 14.21763 382 TYR A O 1
ATOM 2787 N N . GLU A 1 383 ? 23.45376 80.60879 11.11079 1.000 14.65921 383 GLU A N 1
ATOM 2788 C CA . GLU A 1 383 ? 22.37102 79.75904 11.53284 1.000 15.91741 383 GLU A CA 1
ATOM 2789 C C . GLU A 1 383 ? 21.54868 80.37324 12.67796 1.000 13.96267 383 GLU A C 1
ATOM 2790 O O . GLU A 1 383 ? 20.32186 80.29777 12.70406 1.000 15.63104 383 GLU A O 1
ATOM 2796 N N . LEU A 1 384 ? 22.22621 80.96596 13.68826 1.000 14.51197 384 LEU A N 1
ATOM 2797 C CA . LEU A 1 384 ? 21.43457 81.45758 14.81409 1.000 13.25100 384 LEU A CA 1
ATOM 2798 C C . LEU A 1 384 ? 20.65290 82.67823 14.38874 1.000 12.59834 384 LEU A C 1
ATOM 2799 O O . LEU A 1 384 ? 19.56776 82.91270 14.91829 1.000 14.27659 384 LEU A O 1
ATOM 2804 N N . PHE A 1 385 ? 21.17682 83.43561 13.41672 1.000 12.67083 385 PHE A N 1
ATOM 2805 C CA . PHE A 1 385 ? 20.36837 84.51056 12.86875 1.000 12.43088 385 PHE A CA 1
ATOM 2806 C C . PHE A 1 385 ? 19.18713 83.98073 12.06957 1.000 14.07919 385 PHE A C 1
ATOM 2807 O O . PHE A 1 385 ? 18.08925 84.56011 12.14066 1.000 14.47696 385 PHE A O 1
ATOM 2815 N N . LYS A 1 386 ? 19.37222 82.88187 11.31984 1.000 13.65369 386 LYS A N 1
ATOM 2816 C CA . LYS A 1 386 ? 18.20142 82.30768 10.66101 1.000 14.31517 386 LYS A CA 1
ATOM 2817 C C . LYS A 1 386 ? 17.12109 81.97713 11.66380 1.000 13.57172 386 LYS A C 1
ATOM 2818 O O . LYS A 1 386 ? 15.93246 82.20669 11.38807 1.000 13.60629 386 LYS A O 1
ATOM 2824 N N . LEU A 1 387 ? 17.48646 81.42470 12.84231 1.000 13.46468 387 LEU A N 1
ATOM 2825 C CA . LEU A 1 387 ? 16.46274 81.15137 13.85546 1.000 13.67492 387 LEU A CA 1
ATOM 2826 C C . LEU A 1 387 ? 15.77802 82.46852 14.33137 1.000 13.16797 387 LEU A C 1
ATOM 2827 O O . LEU A 1 387 ? 14.53936 82.57188 14.37656 1.000 13.28571 387 LEU A O 1
ATOM 2832 N N . VAL A 1 388 ? 16.59061 83.48668 14.69542 1.000 13.36765 388 VAL A N 1
ATOM 2833 C CA . VAL A 1 388 ? 16.04587 84.77566 15.12559 1.000 13.31465 388 VAL A CA 1
ATOM 2834 C C . VAL A 1 388 ? 15.12215 85.34165 14.05027 1.000 12.78195 388 VAL A C 1
ATOM 2835 O O . VAL A 1 388 ? 14.05889 85.87761 14.37101 1.000 12.82035 388 VAL A O 1
ATOM 2839 N N . SER A 1 389 ? 15.52267 85.20660 12.78834 1.000 13.03817 389 SER A N 1
ATOM 2840 C CA A SER A 1 389 ? 14.73688 85.73475 11.67126 0.618 12.57018 389 SER A CA 1
ATOM 2841 C CA B SER A 1 389 ? 14.73695 85.71959 11.65992 0.382 12.52697 389 SER A CA 1
ATOM 2842 C C . SER A 1 389 ? 13.43004 84.97121 11.49383 1.000 13.74261 389 SER A C 1
ATOM 2843 O O . SER A 1 389 ? 12.40941 85.57512 11.15715 1.000 13.52937 389 SER A O 1
ATOM 2848 N N . THR A 1 390 ? 13.45918 83.65012 11.67315 1.000 13.41346 390 THR A N 1
ATOM 2849 C CA . THR A 1 390 ? 12.23201 82.88630 11.56807 1.000 12.90380 390 THR A CA 1
ATOM 2850 C C . THR A 1 390 ? 11.26264 83.22927 12.69577 1.000 14.58820 390 THR A C 1
ATOM 2851 O O . THR A 1 390 ? 10.05090 83.38704 12.46846 1.000 14.24851 390 THR A O 1
ATOM 2855 N N . ILE A 1 391 ? 11.77561 83.42219 13.92445 1.000 13.88442 391 ILE A N 1
ATOM 2856 C CA . ILE A 1 391 ? 10.90386 83.90739 14.99963 1.000 13.23911 391 ILE A CA 1
ATOM 2857 C C . ILE A 1 391 ? 10.31544 85.26559 14.63140 1.000 12.99507 391 ILE A C 1
ATOM 2858 O O . ILE A 1 391 ? 9.13151 85.53519 14.89654 1.000 14.16267 391 ILE A O 1
ATOM 2863 N N . TYR A 1 392 ? 11.14104 86.16850 14.06073 1.000 13.73599 392 TYR A N 1
ATOM 2864 C CA A TYR A 1 392 ? 10.60894 87.47507 13.71419 0.628 13.64020 392 TYR A CA 1
ATOM 2865 C CA B TYR A 1 392 ? 10.66093 87.48844 13.64931 0.372 13.74616 392 TYR A CA 1
ATOM 2866 C C . TYR A 1 392 ? 9.45818 87.34311 12.71855 1.000 12.86140 392 TYR A C 1
ATOM 2867 O O . TYR A 1 392 ? 8.47752 88.09727 12.79084 1.000 15.58473 392 TYR A O 1
ATOM 2884 N N . GLU A 1 393 ? 9.54700 86.38664 11.80942 1.000 12.95115 393 GLU A N 1
ATOM 2885 C CA . GLU A 1 393 ? 8.50861 86.19494 10.80421 1.000 13.43471 393 GLU A CA 1
ATOM 2886 C C . GLU A 1 393 ? 7.26334 85.56425 11.39079 1.000 16.33689 393 GLU A C 1
ATOM 2887 O O . GLU A 1 393 ? 6.15646 85.94867 11.01810 1.000 15.71649 393 GLU A O 1
ATOM 2893 N N . VAL A 1 394 ? 7.41482 84.58375 12.31232 1.000 14.80202 394 VAL A N 1
ATOM 2894 C CA . VAL A 1 394 ? 6.25875 83.77038 12.72084 1.000 15.06531 394 VAL A CA 1
ATOM 2895 C C . VAL A 1 394 ? 5.65663 84.21857 14.04761 1.000 17.16943 394 VAL A C 1
ATOM 2896 O O . VAL A 1 394 ? 4.44196 84.06829 14.26823 1.000 17.60956 394 VAL A O 1
ATOM 2900 N N . ALA A 1 395 ? 6.47521 84.72093 14.98062 1.000 14.82693 395 ALA A N 1
ATOM 2901 C CA . ALA A 1 395 ? 5.95221 85.01826 16.31133 1.000 15.05400 395 ALA A CA 1
ATOM 2902 C C . ALA A 1 395 ? 4.86742 86.08816 16.35687 1.000 16.28484 395 ALA A C 1
ATOM 2903 O O . ALA A 1 395 ? 3.89547 85.89295 17.10946 1.000 17.55880 395 ALA A O 1
ATOM 2905 N N . PRO A 1 396 ? 4.93949 87.19768 15.60096 1.000 17.01462 396 PRO A N 1
ATOM 2906 C CA . PRO A 1 396 ? 3.87884 88.21977 15.75146 1.000 18.60815 396 PRO A CA 1
ATOM 2907 C C . PRO A 1 396 ? 2.49729 87.64970 15.45800 1.000 17.66993 396 PRO A C 1
ATOM 2908 O O . PRO A 1 396 ? 1.54189 87.94604 16.20771 1.000 19.25257 396 PRO A O 1
ATOM 2912 N N . GLY A 1 397 ? 2.36903 86.87452 14.38548 1.000 17.21214 397 GLY A N 1
ATOM 2913 C CA . GLY A 1 397 ? 1.07489 86.28759 14.04693 1.000 18.41116 397 GLY A CA 1
ATOM 2914 C C . GLY A 1 397 ? 0.59353 85.30983 15.10244 1.000 18.56336 397 GLY A C 1
ATOM 2915 O O . GLY A 1 397 ? -0.59586 85.29975 15.44473 1.000 21.66658 397 GLY A O 1
ATOM 2916 N N . VAL A 1 398 ? 1.48166 84.41229 15.58122 1.000 18.21527 398 VAL A N 1
ATOM 2917 C CA . VAL A 1 398 ? 1.06890 83.42819 16.58012 1.000 18.55297 398 VAL A CA 1
ATOM 2918 C C . VAL A 1 398 ? 0.65071 84.13066 17.85869 1.000 22.05187 398 VAL A C 1
ATOM 2919 O O . VAL A 1 398 ? -0.37063 83.80008 18.47255 1.000 21.43580 398 VAL A O 1
ATOM 2923 N N . LEU A 1 399 ? 1.46694 85.09011 18.30483 1.000 17.75550 399 LEU A N 1
ATOM 2924 C CA . LEU A 1 399 ? 1.14313 85.80461 19.52389 1.000 18.34989 399 LEU A CA 1
ATOM 2925 C C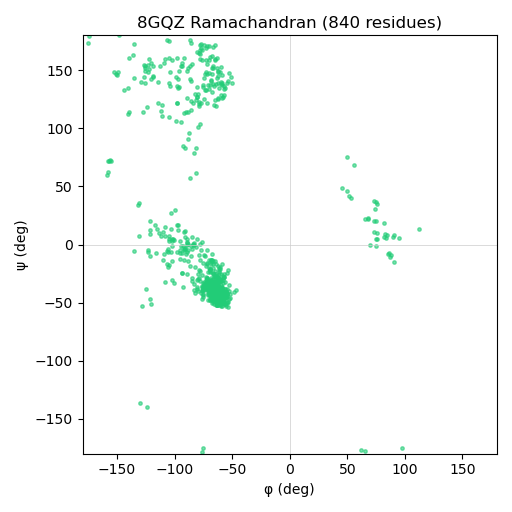 . LEU A 1 399 ? -0.16357 86.56626 19.38797 1.000 17.78544 399 LEU A C 1
ATOM 2926 O O . LEU A 1 399 ? -0.91558 86.65484 20.37171 1.000 21.91265 399 LEU A O 1
ATOM 2931 N N . THR A 1 400 ? -0.42416 87.14379 18.21303 1.000 19.97699 400 THR A N 1
ATOM 2932 C CA . THR A 1 400 ? -1.69756 87.83287 17.98147 1.000 20.65250 400 THR A CA 1
ATOM 2933 C C . THR A 1 400 ? -2.87099 86.85806 18.07686 1.000 20.31690 400 THR A C 1
ATOM 2934 O O . THR A 1 400 ? -3.88478 87.15324 18.72758 1.000 23.21101 400 THR A O 1
ATOM 2938 N N . LYS A 1 401 ? -2.77129 85.71784 17.40450 1.000 22.24696 401 LYS A N 1
ATOM 2939 C CA . LYS A 1 401 ? -3.88693 84.76605 17.39975 1.000 20.84746 401 LYS A CA 1
ATOM 2940 C C . LYS A 1 401 ? -4.10058 84.17734 18.77852 1.000 28.71357 401 LYS A C 1
ATOM 2941 O O . LYS A 1 401 ? -5.24737 83.92011 19.18091 1.000 27.59719 401 LYS A O 1
ATOM 2947 N N . HIS A 1 402 ? -3.01944 83.94998 19.52854 1.000 23.36125 402 HIS A N 1
ATOM 2948 C CA . HIS A 1 402 ? -3.18826 83.45249 20.89205 1.000 19.58397 402 HIS A CA 1
ATOM 2949 C C . HIS A 1 402 ? -3.92480 84.46620 21.76674 1.000 29.80848 402 HIS A C 1
ATOM 2950 O O . HIS A 1 402 ? -4.60248 84.08199 22.73530 1.000 31.34438 402 HIS A O 1
ATOM 2957 N N . GLY A 1 403 ? -3.72742 85.76157 21.50478 1.000 26.63527 403 GLY A N 1
ATOM 2958 C CA . GLY A 1 403 ? -4.55652 86.82001 22.05051 1.000 29.24174 403 GLY A CA 1
ATOM 2959 C C . GLY A 1 403 ? -4.25402 87.30265 23.45330 1.000 32.93421 403 GLY A C 1
ATOM 2960 O O . GLY A 1 403 ? -5.11165 87.95264 24.04697 1.000 32.92691 403 GLY A O 1
ATOM 2961 N N . LYS A 1 404 ? -3.06925 87.04460 23.99818 1.000 27.74054 404 LYS A N 1
ATOM 2962 C CA . LYS A 1 404 ? -2.72721 87.44181 25.36314 1.000 29.28223 404 LYS A CA 1
ATOM 2963 C C . LYS A 1 404 ? -1.50936 88.35417 25.42445 1.000 36.35950 404 LYS A C 1
ATOM 2964 O O . LYS A 1 404 ? -0.98560 88.57389 26.50968 1.000 35.59314 404 LYS A O 1
ATOM 2970 N N . THR A 1 405 ? -1.05251 88.89266 24.29353 1.000 34.05066 405 THR A N 1
ATOM 2971 C CA . THR A 1 405 ? 0.17893 89.68361 24.24091 1.000 32.17033 405 THR A CA 1
ATOM 2972 C C . THR A 1 405 ? -0.13167 91.00604 23.57241 1.000 27.20308 405 THR A C 1
ATOM 2973 O O . THR A 1 405 ? -0.43312 91.05463 22.37367 1.000 32.12126 405 THR A O 1
ATOM 2977 N N . LYS A 1 406 ? -0.03860 92.08814 24.32360 1.000 35.01245 406 LYS A N 1
ATOM 2978 C CA . LYS A 1 406 ? -0.24933 93.38782 23.71369 1.000 34.01981 406 LYS A CA 1
ATOM 2979 C C . LYS A 1 406 ? 0.99531 93.75686 22.89724 1.000 28.78407 406 LYS A C 1
ATOM 2980 O O . LYS A 1 406 ? 2.12685 93.54188 23.35622 1.000 36.70690 406 LYS A O 1
ATOM 2986 N N . ASN A 1 407 ? 0.77184 94.27347 21.67788 1.000 28.91072 407 ASN A N 1
ATOM 2987 C CA . ASN A 1 407 ? 1.83413 94.72563 20.76289 1.000 25.64400 407 ASN A CA 1
ATOM 2988 C C . ASN A 1 407 ? 2.92034 93.67005 20.59425 1.000 27.04724 407 ASN A C 1
ATOM 2989 O O . ASN A 1 407 ? 4.03817 93.83336 21.10162 1.000 25.60828 407 ASN A O 1
ATOM 2994 N N . PRO A 1 408 ? 2.64373 92.61745 19.82108 1.000 23.17108 408 PRO A N 1
ATOM 2995 C CA . PRO A 1 408 ? 3.43100 91.37246 19.85353 1.000 21.29728 408 PRO A CA 1
ATOM 2996 C C . PRO A 1 408 ? 4.64110 91.43820 18.93102 1.000 19.63593 408 PRO A C 1
ATOM 2997 O O . PRO A 1 408 ? 4.77876 90.67788 17.95724 1.000 23.20043 408 PRO A O 1
ATOM 3001 N N . TRP A 1 409 ? 5.46270 92.42963 19.18898 1.000 19.96624 409 TRP A N 1
ATOM 3002 C CA . TRP A 1 409 ? 6.60485 92.76818 18.36227 1.000 18.23265 409 TRP A CA 1
ATOM 3003 C C . TRP A 1 409 ? 7.84750 92.73311 19.23389 1.000 15.70264 409 TRP A C 1
ATOM 3004 O O . TRP A 1 409 ? 7.79278 92.90552 20.45410 1.000 17.02486 409 TRP A O 1
ATOM 3015 N N . PRO A 1 410 ? 9.01238 92.50060 18.60710 1.000 15.13443 410 PRO A N 1
ATOM 3016 C CA . PRO A 1 410 ? 10.21645 92.30733 19.44704 1.000 17.30034 410 PRO A CA 1
ATOM 3017 C C . PRO A 1 410 ? 10.89537 93.60621 19.86074 1.000 15.56417 410 PRO A C 1
ATOM 3018 O O . PRO A 1 410 ? 10.79925 94.65214 19.20643 1.000 15.93291 410 PRO A O 1
ATOM 3022 N N . ASN A 1 411 ? 11.61818 93.50257 20.99493 1.000 17.11345 411 ASN A N 1
ATOM 3023 C CA . ASN A 1 411 ? 12.45842 94.59788 21.49719 1.000 15.88016 411 ASN A CA 1
ATOM 3024 C C . ASN A 1 411 ? 13.94151 94.31780 21.25822 1.000 16.30637 411 ASN A C 1
ATOM 3025 O O . ASN A 1 411 ? 14.32806 93.23607 20.75411 1.000 15.40474 411 ASN A O 1
ATOM 3030 N N . VAL A 1 412 ? 14.75402 95.33210 21.60173 1.000 13.73611 412 VAL A N 1
ATOM 3031 C CA . VAL A 1 412 ? 16.21493 95.28441 21.40453 1.000 15.48515 412 VAL A CA 1
ATOM 3032 C C . VAL A 1 412 ? 16.83417 93.96640 21.89515 1.000 14.85080 412 VAL A C 1
ATOM 3033 O O . VAL A 1 412 ? 17.78375 93.42591 21.26697 1.000 14.52246 412 VAL A O 1
ATOM 3037 N N . ASP A 1 413 ? 16.34112 93.43994 23.02983 1.000 13.84916 413 ASP A N 1
ATOM 3038 C CA . ASP A 1 413 ? 17.00860 92.28210 23.62004 1.000 14.60082 413 ASP A CA 1
ATOM 3039 C C . ASP A 1 413 ? 16.74620 90.98987 22.85289 1.000 13.81238 413 ASP A C 1
ATOM 3040 O O . ASP A 1 413 ? 17.42316 89.97457 23.11578 1.000 15.31470 413 ASP A O 1
ATOM 3045 N N . SER A 1 414 ? 15.83978 90.99710 21.90287 1.000 12.34858 414 SER A N 1
ATOM 3046 C CA . SER A 1 414 ? 15.60795 89.80948 21.07539 1.000 11.91573 414 SER A CA 1
ATOM 3047 C C . SER A 1 414 ? 16.70917 89.63360 20.05125 1.000 12.60612 414 SER A C 1
ATOM 3048 O O . SER A 1 414 ? 16.81367 88.55980 19.44505 1.000 14.83003 414 SER A O 1
ATOM 3051 N N . HIS A 1 415 ? 17.52644 90.67324 19.79836 1.000 11.94405 415 HIS A N 1
ATOM 3052 C CA . HIS A 1 415 ? 18.48369 90.63290 18.68209 1.000 12.32639 415 HIS A CA 1
ATOM 3053 C C . HIS A 1 415 ? 19.92340 90.81433 19.13011 1.000 12.51293 415 HIS A C 1
ATOM 3054 O O . HIS A 1 415 ? 20.80413 90.62615 18.29150 1.000 13.41424 415 HIS A O 1
ATOM 3061 N N . SER A 1 416 ? 20.20096 91.17789 20.35978 1.000 12.75365 416 SER A N 1
ATOM 3062 C CA . SER A 1 416 ? 21.57931 91.53233 20.66360 1.000 12.34434 416 SER A CA 1
ATOM 3063 C C . SER A 1 416 ? 22.45429 90.30222 20.88838 1.000 12.00362 416 SER A C 1
ATOM 3064 O O . SER A 1 416 ? 23.62855 90.27215 20.42248 1.000 13.41369 416 SER A O 1
ATOM 3067 N N . GLY A 1 417 ? 21.93019 89.26807 21.52615 1.000 11.80805 417 GLY A N 1
ATOM 3068 C CA . GLY A 1 417 ? 22.76005 88.09527 21.78549 1.000 13.22503 417 GLY A CA 1
ATOM 3069 C C . GLY A 1 417 ? 23.26042 87.39875 20.53128 1.000 13.27904 417 GLY A C 1
ATOM 3070 O O . GLY A 1 417 ? 24.42083 87.01292 20.46935 1.000 13.61664 417 GLY A O 1
ATOM 3071 N N . VAL A 1 418 ? 22.42580 87.28219 19.50280 1.000 11.89763 418 VAL A N 1
ATOM 3072 C CA . VAL A 1 418 ? 22.87815 86.57724 18.29971 1.000 11.94384 418 VAL A CA 1
ATOM 3073 C C . VAL A 1 418 ? 24.05189 87.30380 17.67331 1.000 12.01872 418 VAL A C 1
ATOM 3074 O O . VAL A 1 418 ? 24.94285 86.67062 17.05923 1.000 13.24020 418 VAL A O 1
ATOM 3078 N N . LEU A 1 419 ? 24.06960 88.62993 17.70526 1.000 12.58606 419 LEU A N 1
ATOM 3079 C CA . LEU A 1 419 ? 25.18020 89.39628 17.12816 1.000 13.24573 419 LEU A CA 1
ATOM 3080 C C . LEU A 1 419 ? 26.47489 89.15573 17.87989 1.000 13.20349 419 LEU A C 1
ATOM 3081 O O . LEU A 1 419 ? 27.53976 88.94716 17.24215 1.000 13.07303 419 LEU A O 1
ATOM 3086 N N . LEU A 1 420 ? 26.42255 89.11872 19.21317 1.000 11.50033 420 LEU A N 1
ATOM 3087 C CA . LEU A 1 420 ? 27.64406 88.85460 19.97539 1.000 11.61524 420 LEU A CA 1
ATOM 3088 C C . LEU A 1 420 ? 28.10621 87.42451 19.73690 1.000 11.82186 420 LEU A C 1
ATOM 3089 O O . LEU A 1 420 ? 29.31860 87.17658 19.58683 1.000 12.64551 420 LEU A O 1
ATOM 3094 N N . GLN A 1 421 ? 27.17754 86.46573 19.69509 1.000 12.69995 421 GLN A N 1
ATOM 3095 C CA . GLN A 1 421 ? 27.53036 85.07962 19.43482 1.000 12.44068 421 GLN A CA 1
ATOM 3096 C C . GLN A 1 421 ? 28.28780 84.93165 18.10435 1.000 13.49028 421 GLN A C 1
ATOM 3097 O O . GLN A 1 421 ? 29.23898 84.13987 18.01046 1.000 14.03702 421 GLN A O 1
ATOM 3103 N N . TYR A 1 422 ? 27.84811 85.62139 17.07355 1.000 11.79561 422 TYR A N 1
ATOM 3104 C CA . TYR A 1 422 ? 28.49327 85.45074 15.76805 1.000 11.76306 422 TYR A CA 1
ATOM 3105 C C . TYR A 1 422 ? 29.98398 85.68999 15.88656 1.000 12.34501 422 TYR A C 1
ATOM 3106 O O . TYR A 1 422 ? 30.79997 84.97920 15.25929 1.000 13.59392 422 TYR A O 1
ATOM 3115 N N . TYR A 1 423 ? 30.39246 86.72821 16.63115 1.000 12.82781 423 TYR A N 1
ATOM 3116 C CA . TYR A 1 423 ? 31.77207 87.16684 16.74572 1.000 11.88935 423 TYR A CA 1
ATOM 3117 C C . TYR A 1 423 ? 32.53967 86.39442 17.79320 1.000 13.43240 423 TYR A C 1
ATOM 3118 O O . TYR A 1 423 ? 33.74722 86.68000 17.96832 1.000 16.02576 423 TYR A O 1
ATOM 3127 N N . GLY A 1 424 ? 31.90113 85.43587 18.46330 1.000 11.10636 424 GLY A N 1
ATOM 3128 C CA . GLY A 1 424 ? 32.58700 84.60018 19.43393 1.000 12.62809 424 GLY A CA 1
ATOM 3129 C C . GLY A 1 424 ? 32.56163 85.11999 20.83461 1.000 15.09320 424 GLY A C 1
ATOM 3130 O O . GLY A 1 424 ? 33.22052 84.52340 21.67301 1.000 14.66585 424 GLY A O 1
ATOM 3131 N N . LEU A 1 425 ? 31.80017 86.15932 21.10301 1.000 13.81675 425 LEU A N 1
ATOM 3132 C CA . LEU A 1 425 ? 31.67437 86.66993 22.49052 1.000 13.37117 425 LEU A CA 1
ATOM 3133 C C . LEU A 1 425 ? 30.45957 85.95146 23.05345 1.000 12.47928 425 LEU A C 1
ATOM 3134 O O . LEU A 1 425 ? 29.30260 86.42991 22.98628 1.000 13.86344 425 LEU A O 1
ATOM 3139 N N . THR A 1 426 ? 30.70590 84.74491 23.54821 1.000 11.97906 426 THR A N 1
ATOM 3140 C CA . THR A 1 426 ? 29.69712 83.75898 23.91105 1.000 12.61012 426 THR A CA 1
ATOM 3141 C C . THR A 1 426 ? 29.43754 83.66882 25.39697 1.000 14.44032 426 THR A C 1
ATOM 3142 O O . THR A 1 426 ? 28.63728 82.84343 25.83096 1.000 16.66353 426 THR A O 1
ATOM 3146 N N . GLU A 1 427 ? 30.16089 84.46635 26.18757 1.000 13.39892 427 GLU A N 1
ATOM 3147 C CA . GLU A 1 427 ? 30.06950 84.34895 27.64246 1.000 13.84178 427 GLU A CA 1
ATOM 3148 C C . GLU A 1 427 ? 28.91696 85.23567 28.09736 1.000 11.82020 427 GLU A C 1
ATOM 3149 O O . GLU A 1 427 ? 29.10757 86.42612 28.35204 1.000 13.50780 427 GLU A O 1
ATOM 3155 N N . ALA A 1 428 ? 27.74908 84.59883 28.26384 1.000 13.55619 428 ALA A N 1
ATOM 3156 C CA . ALA A 1 428 ? 26.52658 85.37181 28.51683 1.000 15.09075 428 ALA A CA 1
ATOM 3157 C C . ALA A 1 428 ? 26.57366 86.10928 29.83421 1.000 14.73877 428 ALA A C 1
ATOM 3158 O O . ALA A 1 428 ? 25.95027 87.18151 29.94426 1.000 13.83555 428 ALA A O 1
ATOM 3160 N N . SER A 1 429 ? 27.33667 85.59269 30.81797 1.000 14.45567 429 SER A N 1
ATOM 3161 C CA . SER A 1 429 ? 27.37955 86.29332 32.08204 1.000 14.48428 429 SER A CA 1
ATOM 3162 C C . SER A 1 429 ? 28.15084 87.58836 32.00519 1.000 16.33458 429 SER A C 1
ATOM 3163 O O . SER A 1 429 ? 28.17312 88.33903 33.03110 1.000 15.42186 429 SER A O 1
ATOM 3166 N N . PHE A 1 430 ? 28.76911 87.91539 30.86947 1.000 12.84442 430 PHE A N 1
ATOM 3167 C CA . PHE A 1 430 ? 29.41358 89.20031 30.68295 1.000 11.28763 430 PHE A CA 1
ATOM 3168 C C . PHE A 1 430 ? 28.49512 90.20260 29.99449 1.000 11.08643 430 PHE A C 1
ATOM 3169 O O . PHE A 1 430 ? 28.83500 91.38859 29.88983 1.000 13.22428 430 PHE A O 1
ATOM 3177 N N . TYR A 1 431 ? 27.35776 89.74333 29.41996 1.000 11.93544 431 TYR A N 1
ATOM 3178 C CA . TYR A 1 431 ? 26.62728 90.64872 28.50774 1.000 12.69642 431 TYR A CA 1
ATOM 3179 C C . TYR A 1 431 ? 26.11339 91.92597 29.19350 1.000 12.99022 431 TYR A C 1
ATOM 3180 O O . TYR A 1 431 ? 26.08370 92.97505 28.54446 1.000 12.30596 431 TYR A O 1
ATOM 3189 N N . THR A 1 432 ? 25.73041 91.85582 30.46411 1.000 12.30348 432 THR A N 1
ATOM 3190 C CA . THR A 1 432 ? 25.24167 93.07328 31.09516 1.000 13.31395 432 THR A CA 1
ATOM 3191 C C . THR A 1 432 ? 26.37768 94.04386 31.37617 1.000 10.22763 432 THR A C 1
ATOM 3192 O O . THR A 1 432 ? 26.11698 95.25894 31.47731 1.000 11.81228 432 THR A O 1
ATOM 3196 N N . VAL A 1 433 ? 27.64426 93.59679 31.40277 1.000 11.01847 433 VAL A N 1
ATOM 3197 C CA . VAL A 1 433 ? 28.73956 94.56585 31.50661 1.000 10.98676 433 VAL A CA 1
ATOM 3198 C C . VAL A 1 433 ? 28.78398 95.45513 30.28206 1.000 11.41708 433 VAL A C 1
ATOM 3199 O O . VAL A 1 433 ? 29.00533 96.66938 30.34769 1.000 11.46040 433 VAL A O 1
ATOM 3203 N N . LEU A 1 434 ? 28.59516 94.84926 29.08438 1.000 10.81547 434 LEU A N 1
ATOM 3204 C CA . LEU A 1 434 ? 28.55523 95.63631 27.84851 1.000 11.38323 434 LEU A CA 1
ATOM 3205 C C . LEU A 1 434 ? 27.40445 96.62250 27.88926 1.000 11.18022 434 LEU A C 1
ATOM 3206 O O . LEU A 1 434 ? 27.54885 97.78715 27.51712 1.000 12.38858 434 LEU A O 1
ATOM 3211 N N . PHE A 1 435 ? 26.24252 96.14152 28.34976 1.000 11.22465 435 PHE A N 1
ATOM 3212 C CA . PHE A 1 435 ? 25.09886 97.03668 28.50331 1.000 11.30997 435 PHE A CA 1
ATOM 3213 C C . PHE A 1 435 ? 25.42984 98.18579 29.44971 1.000 11.03257 435 PHE A C 1
ATOM 3214 O O . PHE A 1 435 ? 25.07349 99.33433 29.18389 1.000 12.32212 435 PHE A O 1
ATOM 3222 N N . GLY A 1 436 ? 26.17129 97.89706 30.52878 1.000 11.39861 436 GLY A N 1
ATOM 3223 C CA . GLY A 1 436 ? 26.52395 98.95412 31.47699 1.000 13.25232 436 GLY A CA 1
ATOM 3224 C C . GLY A 1 436 ? 27.47164 99.98785 30.90167 1.000 11.67729 436 GLY A C 1
ATOM 3225 O O . GLY A 1 436 ? 27.33060 101.18202 31.15402 1.000 12.73169 436 GLY A O 1
ATOM 3226 N N . VAL A 1 437 ? 28.42499 99.56767 30.05085 1.000 11.96059 437 VAL A N 1
ATOM 3227 C CA . VAL A 1 437 ? 29.25954 100.52709 29.36023 1.000 13.30322 437 VAL A CA 1
ATOM 3228 C C . VAL A 1 437 ? 28.36940 101.42203 28.50975 1.000 13.21840 437 VAL A C 1
ATOM 3229 O O . VAL A 1 437 ? 28.50378 102.66261 28.51096 1.000 14.09238 437 VAL A O 1
ATOM 3233 N N . ALA A 1 438 ? 27.46026 100.80383 27.74440 1.000 12.31310 438 ALA A N 1
ATOM 3234 C CA . ALA A 1 438 ? 26.57135 101.61865 26.90379 1.000 12.98295 438 ALA A CA 1
ATOM 3235 C C . ALA A 1 438 ? 25.72970 102.58694 27.75856 1.000 12.39426 438 ALA A C 1
ATOM 3236 O O . ALA A 1 438 ? 25.57387 103.77237 27.40731 1.000 12.27971 438 ALA A O 1
ATOM 3238 N N . ARG A 1 439 ? 25.15519 102.07825 28.84821 1.000 11.89084 439 ARG A N 1
ATOM 3239 C CA . ARG A 1 439 ? 24.21334 102.88038 29.62168 1.000 11.85916 439 ARG A CA 1
ATOM 3240 C C . ARG A 1 439 ? 24.87669 104.06329 30.30332 1.000 12.67752 439 ARG A C 1
ATOM 3241 O O . ARG A 1 439 ? 24.20482 105.09155 30.56809 1.000 12.82353 439 ARG A O 1
ATOM 3249 N N . ALA A 1 440 ? 26.18975 103.99285 30.56693 1.000 11.85803 440 ALA A N 1
ATOM 3250 C CA . ALA A 1 440 ? 26.87055 105.16095 31.07708 1.000 12.41880 440 ALA A CA 1
ATOM 3251 C C . ALA A 1 440 ? 26.82288 106.32265 30.09822 1.000 13.35711 440 ALA A C 1
ATOM 3252 O O . ALA A 1 440 ? 26.82709 107.48790 30.52110 1.000 14.35889 440 ALA A O 1
ATOM 3254 N N . ILE A 1 441 ? 26.78354 106.04999 28.77887 1.000 12.03563 441 ILE A N 1
ATOM 3255 C CA . ILE A 1 441 ? 26.62881 107.10969 27.79659 1.000 13.23079 441 ILE A CA 1
ATOM 3256 C C . ILE A 1 441 ? 25.34338 107.88248 27.98597 1.000 12.00026 441 ILE A C 1
ATOM 3257 O O . ILE A 1 441 ? 25.31873 109.09678 27.78350 1.000 14.86756 441 ILE A O 1
ATOM 3262 N N . GLY A 1 442 ? 24.24144 107.18207 28.36567 1.000 13.98798 442 GLY A N 1
ATOM 3263 C CA . GLY A 1 442 ? 22.97131 107.85150 28.58515 1.000 14.05317 442 GLY A CA 1
ATOM 3264 C C . GLY A 1 442 ? 22.89254 108.53035 29.94034 1.000 12.92154 442 GLY A C 1
ATOM 3265 O O . GLY A 1 442 ? 22.32064 109.61715 30.06326 1.000 14.25850 442 GLY A O 1
ATOM 3266 N N . VAL A 1 443 ? 23.39833 107.91241 31.00366 1.000 11.88538 443 VAL A N 1
ATOM 3267 C CA . VAL A 1 443 ? 23.08013 108.45489 32.32725 1.000 11.82488 443 VAL A CA 1
ATOM 3268 C C . VAL A 1 443 ? 24.02914 109.56288 32.71602 1.000 13.32837 443 VAL A C 1
ATOM 3269 O O . VAL A 1 443 ? 23.65699 110.44558 33.49795 1.000 15.32272 443 VAL A O 1
ATOM 3273 N N . LEU A 1 444 ? 25.29050 109.51432 32.26280 1.000 12.52263 444 LEU A N 1
ATOM 3274 C CA . LEU A 1 444 ? 26.22681 110.55986 32.69856 1.000 14.07964 444 LEU A CA 1
ATOM 3275 C C . LEU A 1 444 ? 25.82741 111.95671 32.21267 1.000 15.67706 444 LEU A C 1
ATOM 3276 O O . LEU A 1 444 ? 25.91259 112.90937 33.00733 1.000 15.47531 444 LEU A O 1
ATOM 3281 N N . PRO A 1 445 ? 25.30277 112.14178 30.99012 1.000 14.37113 445 PRO A N 1
ATOM 3282 C CA . PRO A 1 445 ? 24.86139 113.46985 30.60107 1.000 14.81949 445 PRO A CA 1
ATOM 3283 C C . PRO A 1 445 ? 23.78654 113.98665 31.52738 1.000 15.94730 445 PRO A C 1
ATOM 3284 O O . PRO A 1 445 ? 23.78251 115.19814 31.82396 1.000 15.83734 445 PRO A O 1
ATOM 3288 N N . GLN A 1 446 ? 22.86778 113.12733 31.99712 1.000 15.05102 446 GLN A N 1
ATOM 3289 C CA . GLN A 1 446 ? 21.81282 113.66364 32.84083 1.000 16.31538 446 GLN A CA 1
ATOM 3290 C C . GLN A 1 446 ? 22.35691 114.05185 34.22375 1.000 14.47538 446 GLN A C 1
ATOM 3291 O O . GLN A 1 446 ? 21.84864 114.99445 34.80965 1.000 16.09151 446 GLN A O 1
ATOM 3297 N N . LEU A 1 447 ? 23.40732 113.39955 34.71485 1.000 15.91756 447 LEU A N 1
ATOM 3298 C CA . LEU A 1 447 ? 24.00016 113.84638 35.99025 1.000 14.24977 447 LEU A CA 1
ATOM 3299 C C . LEU A 1 447 ? 24.57983 115.22446 35.82311 1.000 13.51486 447 LEU A C 1
ATOM 3300 O O . LEU A 1 447 ? 24.38238 116.10371 36.68345 1.000 15.24298 447 LEU A O 1
ATOM 3305 N N . ILE A 1 448 ? 25.28618 115.45133 34.69948 1.000 13.93938 448 ILE A N 1
ATOM 3306 C CA . ILE A 1 448 ? 25.86728 116.75066 34.45389 1.000 14.12703 448 ILE A CA 1
ATOM 3307 C C . ILE A 1 448 ? 24.77524 117.80966 34.34376 1.000 15.96296 448 ILE A C 1
ATOM 3308 O O . ILE A 1 448 ? 24.86915 118.89717 34.95059 1.000 17.21058 448 ILE A O 1
ATOM 3313 N N . ILE A 1 449 ? 23.68872 117.50719 33.58003 1.000 14.57060 449 ILE A N 1
ATOM 3314 C CA . ILE A 1 449 ? 22.56520 118.44265 33.44736 1.000 14.35689 449 ILE A CA 1
ATOM 3315 C C . ILE A 1 449 ? 21.88236 118.69108 34.78783 1.000 16.76427 449 ILE A C 1
ATOM 3316 O O . ILE A 1 449 ? 21.56315 119.83731 35.11714 1.000 16.37389 449 ILE A O 1
ATOM 3321 N N . ASP A 1 450 ? 21.65475 117.62459 35.57796 1.000 14.24331 450 ASP A N 1
ATOM 3322 C CA . ASP A 1 450 ? 21.02095 117.80402 36.88401 1.000 15.06009 450 ASP A CA 1
ATOM 3323 C C . ASP A 1 450 ? 21.80312 118.80575 37.72513 1.000 17.39248 450 ASP A C 1
ATOM 3324 O O . ASP A 1 450 ? 21.20564 119.68741 38.37747 1.000 17.52118 450 ASP A O 1
ATOM 3329 N N . ARG A 1 451 ? 23.13533 118.67957 37.74628 1.000 14.24544 451 ARG A N 1
ATOM 3330 C CA . ARG A 1 451 ? 23.95439 119.62725 38.51272 1.000 14.64540 451 ARG A CA 1
ATOM 3331 C C . ARG A 1 451 ? 23.93750 121.01758 37.92131 1.000 18.20492 451 ARG A C 1
ATOM 3332 O O . ARG A 1 451 ? 23.98029 122.00901 38.66620 1.000 19.94088 451 ARG A O 1
ATOM 3340 N N . ALA A 1 452 ? 23.83189 121.14667 36.59995 1.000 16.55709 452 ALA A N 1
ATOM 3341 C CA . ALA A 1 452 ? 23.85432 122.47183 36.00425 1.000 18.00148 452 ALA A CA 1
ATOM 3342 C C . ALA A 1 452 ? 22.56679 123.22280 36.28675 1.000 20.09748 452 ALA A C 1
ATOM 3343 O O . ALA A 1 452 ? 22.60250 124.44832 36.44926 1.000 23.73893 452 ALA A O 1
ATOM 3345 N N . VAL A 1 453 ? 21.42903 122.51668 36.36690 1.000 19.60239 453 VAL A N 1
ATOM 3346 C CA . VAL A 1 453 ? 20.11026 123.12096 36.57519 1.000 20.19858 453 VAL A CA 1
ATOM 3347 C C . VAL A 1 453 ? 19.74956 123.11607 38.05270 1.000 24.36512 453 VAL A C 1
ATOM 3348 O O . VAL A 1 453 ? 18.73656 123.71324 38.43064 1.000 30.91723 453 VAL A O 1
ATOM 3352 N N . GLY A 1 454 ? 20.54186 122.46810 38.90717 1.000 19.93831 454 GLY A N 1
ATOM 3353 C CA . GLY A 1 454 ? 20.26777 122.45224 40.34924 1.000 19.83029 454 GLY A CA 1
ATOM 3354 C C . GLY A 1 454 ? 19.12512 121.53414 40.74245 1.000 24.15778 454 GLY A C 1
ATOM 3355 O O . GLY A 1 454 ? 18.34928 121.87668 41.64306 1.000 22.82197 454 GLY A O 1
ATOM 3356 N N . ALA A 1 455 ? 18.97868 120.39851 40.09369 1.000 18.70533 455 ALA A N 1
ATOM 3357 C CA . ALA A 1 455 ? 17.94681 119.45043 40.46819 1.000 18.30794 455 ALA A CA 1
ATOM 3358 C C . ALA A 1 455 ? 18.11951 119.06560 41.93880 1.000 18.59871 455 ALA A C 1
ATOM 3359 O O . ALA A 1 455 ? 19.25611 118.83497 42.39671 1.000 18.04002 455 ALA A O 1
ATOM 3361 N N . PRO A 1 456 ? 17.04603 119.00308 42.69998 1.000 16.56256 456 PRO A N 1
ATOM 3362 C CA . PRO A 1 456 ? 17.16230 118.77002 44.15238 1.000 14.71788 456 PRO A CA 1
ATOM 3363 C C . PRO A 1 456 ? 17.23560 117.28778 44.50114 1.000 15.67876 456 PRO A C 1
ATOM 3364 O O . PRO A 1 456 ? 17.08089 116.40688 43.65712 1.000 15.59806 456 PRO A O 1
ATOM 3368 N N . ILE A 1 457 ? 17.47547 117.00751 45.77296 1.000 14.74415 457 ILE A N 1
ATOM 3369 C CA . ILE A 1 457 ? 17.48005 115.61948 46.21076 1.000 13.88897 457 ILE A CA 1
ATOM 3370 C C . ILE A 1 457 ? 16.10573 114.98880 45.93594 1.000 15.87123 457 ILE A C 1
ATOM 3371 O O . ILE A 1 457 ? 15.03896 115.59077 46.15593 1.000 15.82586 457 ILE A O 1
ATOM 3376 N N . GLU A 1 458 ? 16.10940 113.75040 45.44617 1.000 12.63538 458 GLU A N 1
ATOM 3377 C CA . GLU A 1 458 ? 14.84639 113.05068 45.18381 1.000 14.86250 458 GLU A CA 1
ATOM 3378 C C . GLU A 1 458 ? 14.28884 112.48396 46.49524 1.000 14.52021 458 GLU A C 1
ATOM 3379 O O . GLU A 1 458 ? 14.98170 111.77336 47.23474 1.000 15.68089 458 GLU A O 1
ATOM 3385 N N . ARG A 1 459 ? 13.00566 112.76049 46.78763 1.000 13.93897 459 ARG A N 1
ATOM 3386 C CA . ARG A 1 459 ? 12.44522 112.39423 48.07309 1.000 16.10226 459 ARG A CA 1
ATOM 3387 C C . ARG A 1 459 ? 10.93709 112.28238 47.93910 1.000 16.04023 459 ARG A C 1
ATOM 3388 O O . ARG A 1 459 ? 10.20422 113.13524 48.45555 1.000 18.99463 459 ARG A O 1
ATOM 3396 N N . PRO A 1 460 ? 10.43028 111.25858 47.26681 1.000 14.69879 460 PRO A N 1
ATOM 3397 C CA . PRO A 1 460 ? 8.98769 110.96302 47.32378 1.000 14.19493 460 PRO A CA 1
ATOM 3398 C C . PRO A 1 460 ? 8.65036 110.56336 48.74236 1.000 13.77773 460 PRO A C 1
ATOM 3399 O O . PRO A 1 460 ? 9.52602 110.34203 49.59652 1.000 14.46716 460 PRO A O 1
ATOM 3403 N N . LYS A 1 461 ? 7.34635 110.43188 48.99625 1.000 14.76557 461 LYS A N 1
ATOM 3404 C CA . LYS A 1 461 ? 6.84641 110.09156 50.31361 1.000 13.42617 461 LYS A CA 1
ATOM 3405 C C . LYS A 1 461 ? 6.39180 108.63924 50.37691 1.000 14.73535 461 LYS A C 1
ATOM 3406 O O . LYS A 1 461 ? 5.72404 108.13142 49.45851 1.000 14.15311 461 LYS A O 1
ATOM 3412 N N . SER A 1 462 ? 6.69010 107.96820 51.46726 1.000 11.88009 462 SER A N 1
ATOM 3413 C CA . SER A 1 462 ? 6.13515 106.66190 51.79115 1.000 13.48048 462 SER A CA 1
ATOM 3414 C C . SER A 1 462 ? 5.15403 106.74949 52.93925 1.000 13.57115 462 SER A C 1
ATOM 3415 O O . SER A 1 462 ? 5.15955 107.68862 53.77665 1.000 14.21326 462 SER A O 1
ATOM 3418 N N . PHE A 1 463 ? 4.27805 105.73361 52.93455 1.000 13.97454 463 PHE A N 1
ATOM 3419 C CA . PHE A 1 463 ? 3.44789 105.39373 54.08297 1.000 12.73330 463 PHE A CA 1
ATOM 3420 C C . PHE A 1 463 ? 3.43333 103.89223 54.28609 1.000 14.24368 463 PHE A C 1
ATOM 3421 O O . PHE A 1 463 ? 3.74623 103.12975 53.35623 1.000 13.10845 463 PHE A O 1
ATOM 3429 N N . SER A 1 464 ? 3.01892 103.42853 55.49333 1.000 12.76589 464 SER A N 1
ATOM 3430 C CA . SER A 1 464 ? 2.77625 102.00790 55.71966 1.000 13.31766 464 SER A CA 1
ATOM 3431 C C . SER A 1 464 ? 1.36761 101.65037 55.16487 1.000 13.11574 464 SER A C 1
ATOM 3432 O O . SER A 1 464 ? 0.60234 102.55761 54.90606 1.000 14.78996 464 SER A O 1
ATOM 3435 N N . THR A 1 465 ? 1.12816 100.36170 55.03474 1.000 14.32663 465 THR A N 1
ATOM 3436 C CA . THR A 1 465 ? -0.23192 99.92613 54.61627 1.000 14.17267 465 THR A CA 1
ATOM 3437 C C . THR A 1 465 ? -1.25864 100.39508 55.65530 1.000 16.45602 465 THR A C 1
ATOM 3438 O O . THR A 1 465 ? -2.33644 100.90994 55.28904 1.000 16.57675 465 THR A O 1
ATOM 3442 N N . GLU A 1 466 ? -0.92333 100.35095 56.96148 1.000 16.04991 466 GLU A N 1
ATOM 3443 C CA . GLU A 1 466 ? -1.94823 100.83971 57.88594 1.000 16.82695 466 GLU A CA 1
ATOM 3444 C C . GLU A 1 466 ? -2.23561 102.33298 57.69011 1.000 19.58752 466 GLU A C 1
ATOM 3445 O O . GLU A 1 466 ? -3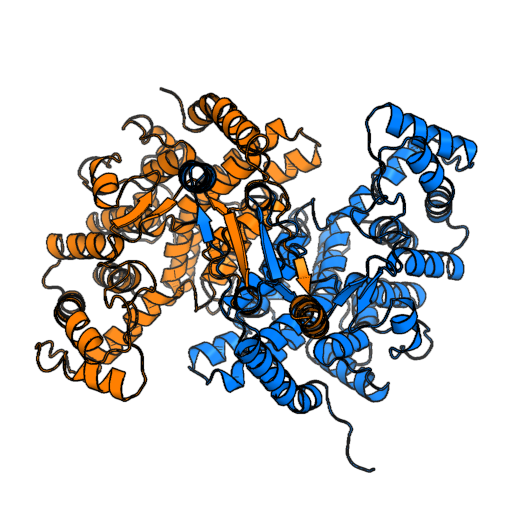.38927 102.77807 57.80191 1.000 17.71744 466 GLU A O 1
ATOM 3451 N N . LYS A 1 467 ? -1.24077 103.15816 57.37876 1.000 15.84357 467 LYS A N 1
ATOM 3452 C CA . LYS A 1 467 ? -1.53463 104.54426 57.15165 1.000 16.09183 467 LYS A CA 1
ATOM 3453 C C . LYS A 1 467 ? -2.18722 104.79645 55.79405 1.000 18.39088 467 LYS A C 1
ATOM 3454 O O . LYS A 1 467 ? -2.95839 105.75579 55.65625 1.000 18.56241 467 LYS A O 1
ATOM 3460 N N . TYR A 1 468 ? -1.78880 104.05110 54.75103 1.000 15.12303 468 TYR A N 1
ATOM 3461 C CA . TYR A 1 468 ? -2.54566 104.16862 53.50835 1.000 17.61991 468 TYR A CA 1
ATOM 3462 C C . TYR A 1 468 ? -4.02968 103.85159 53.71922 1.000 16.12814 468 TYR A C 1
ATOM 3463 O O . TYR A 1 468 ? -4.86182 104.48620 53.07343 1.000 18.38376 468 TYR A O 1
ATOM 3472 N N . LYS A 1 469 ? -4.31767 102.78903 54.47402 1.000 16.36227 469 LYS A N 1
ATOM 3473 C CA . LYS A 1 469 ? -5.72157 102.43319 54.74471 1.000 15.92395 469 LYS A CA 1
ATOM 3474 C C . LYS A 1 469 ? -6.43225 103.57649 55.42247 1.000 21.79686 469 LYS A C 1
ATOM 3475 O O . LYS A 1 469 ? -7.59373 103.86380 55.08024 1.000 19.06204 469 LYS A O 1
ATOM 3481 N N . GLU A 1 470 ? -5.76998 104.24790 56.38607 1.000 18.67110 470 GLU A N 1
ATOM 3482 C CA . GLU A 1 470 ? -6.38686 105.39661 57.05227 1.000 19.15305 470 GLU A CA 1
ATOM 3483 C C . GLU A 1 470 ? -6.62076 106.51540 56.07269 1.000 20.75219 470 GLU A C 1
ATOM 3484 O O . GLU A 1 470 ? -7.70706 107.11104 56.03491 1.000 22.25600 470 GLU A O 1
ATOM 3490 N N . LEU A 1 471 ? -5.65253 106.75245 55.18502 1.000 19.09955 471 LEU A N 1
ATOM 3491 C CA . LEU A 1 471 ? -5.75821 107.85493 54.25213 1.000 18.51635 471 LEU A CA 1
ATOM 3492 C C . LEU A 1 471 ? -6.86398 107.57626 53.23664 1.000 23.72410 471 LEU A C 1
ATOM 3493 O O . LEU A 1 471 ? -7.65133 108.46925 52.92298 1.000 24.98416 471 LEU A O 1
ATOM 3498 N N . VAL A 1 472 ? -6.95657 106.33011 52.75615 1.000 18.41605 472 VAL A N 1
ATOM 3499 C CA . VAL A 1 472 ? -7.98560 105.97313 51.78444 1.000 21.41752 472 VAL A CA 1
ATOM 3500 C C . VAL A 1 472 ? -9.36697 106.05627 52.43191 1.000 19.82521 472 VAL A C 1
ATOM 3501 O O . VAL A 1 472 ? -10.31498 106.53705 51.79598 1.000 24.30907 472 VAL A O 1
ATOM 3505 N N . LYS A 1 473 ? -9.48571 105.61948 53.69897 1.000 19.74444 473 LYS A N 1
ATOM 3506 C CA . LYS A 1 473 ? -10.78355 105.69884 54.36648 1.000 21.87524 473 LYS A CA 1
ATOM 3507 C C . LYS A 1 473 ? -11.23134 107.13003 54.45642 1.000 24.20875 473 LYS A C 1
ATOM 3508 O O . LYS A 1 473 ? -12.43284 107.43793 54.30815 1.000 22.79412 473 LYS A O 1
ATOM 3514 N N . LYS A 1 474 ? -10.30918 108.01957 54.78358 1.000 22.15629 474 LYS A N 1
ATOM 3515 C CA . LYS A 1 474 ? -10.61263 109.43590 54.84993 1.000 23.10714 474 LYS A CA 1
ATOM 3516 C C . LYS A 1 474 ? -11.11238 109.95778 53.51875 1.000 29.68982 474 LYS A C 1
ATOM 3517 O O . LYS A 1 474 ? -12.14994 110.63079 53.45430 1.000 29.60984 474 LYS A O 1
ATOM 3523 N N . ILE A 1 475 ? -10.41094 109.63415 52.42603 1.000 24.71724 475 ILE A N 1
ATOM 3524 C CA . ILE A 1 475 ? -10.83529 110.05303 51.07976 1.000 27.62146 475 ILE A CA 1
ATOM 3525 C C . ILE A 1 475 ? -12.17015 109.43262 50.70802 1.000 21.00724 475 ILE A C 1
ATOM 3526 O O . ILE A 1 475 ? -13.06846 110.11822 50.20347 1.000 27.16496 475 ILE A O 1
ATOM 3531 N N . GLU A 1 476 ? -12.36506 108.13836 50.97955 1.000 25.31463 476 GLU A N 1
ATOM 3532 C CA . GLU A 1 476 ? -13.55843 107.48778 50.47059 1.000 22.09190 476 GLU A CA 1
ATOM 3533 C C . GLU A 1 476 ? -14.79152 107.80722 51.32377 1.000 36.64625 476 GLU A C 1
ATOM 3534 O O . GLU A 1 476 ? -15.91720 107.45463 50.93559 1.000 34.44522 476 GLU A O 1
ATOM 3540 N N . SER A 1 477 ? -14.59513 108.44501 52.48082 1.000 33.76264 477 SER A N 1
ATOM 3541 C CA . SER A 1 477 ? -15.67002 108.83853 53.39545 1.000 44.72145 477 SER A CA 1
ATOM 3542 C C . SER A 1 477 ? -16.15583 110.24556 53.12584 1.000 50.83415 477 SER A C 1
ATOM 3543 O O . SER A 1 477 ? -17.35754 110.51210 53.25710 1.000 69.16505 477 SER A O 1
ATOM 3546 N N . LYS A 1 478 ? -15.24229 111.13912 52.75446 1.000 32.67876 478 LYS A N 1
ATOM 3547 C CA . LYS A 1 478 ? -15.58850 112.47655 52.26003 1.000 49.44256 478 LYS A CA 1
ATOM 3548 C C . LYS A 1 478 ? -14.38138 113.19495 51.66349 1.000 53.60961 478 LYS A C 1
ATOM 3549 O O . LYS A 1 478 ? -14.53249 114.11808 50.85438 1.000 73.57062 478 LYS A O 1
ATOM 3555 N N . GLU B 1 42 ? 10.43565 78.64538 71.50328 1.000 41.06196 42 GLU B N 1
ATOM 3556 C CA . GLU B 1 42 ? 9.59290 79.69801 70.93842 1.000 30.92179 42 GLU B CA 1
ATOM 3557 C C . GLU B 1 42 ? 9.96162 79.82154 69.44079 1.000 23.67855 42 GLU B C 1
ATOM 3558 O O . GLU B 1 42 ? 11.03515 79.36331 69.03434 1.000 30.88912 42 GLU B O 1
ATOM 3564 N N . GLN B 1 43 ? 9.09096 80.44614 68.65891 1.000 24.72927 43 GLN B N 1
ATOM 3565 C CA . GLN B 1 43 ? 9.40312 80.60688 67.23715 1.000 25.83162 43 GLN B CA 1
ATOM 3566 C C . GLN B 1 43 ? 10.66188 81.45634 67.03468 1.000 24.76843 43 GLN B C 1
ATOM 3567 O O . GLN B 1 43 ? 10.96225 82.37720 67.81503 1.000 24.07983 43 GLN B O 1
ATOM 3573 N N . THR B 1 44 ? 11.41777 81.10444 66.00639 1.000 23.87864 44 THR B N 1
ATOM 3574 C CA . THR B 1 44 ? 12.48412 81.97406 65.51892 1.000 18.23370 44 THR B CA 1
ATOM 3575 C C . THR B 1 44 ? 11.86507 83.09740 64.69271 1.000 18.14687 44 THR B C 1
ATOM 3576 O O . THR B 1 44 ? 10.68828 83.10754 64.36705 1.000 19.83106 44 THR B O 1
ATOM 3580 N N . LEU B 1 45 ? 12.72037 84.06985 64.33302 1.000 18.42228 45 LEU B N 1
ATOM 3581 C CA . LEU B 1 45 ? 12.20171 85.17096 63.54510 1.000 18.32835 45 LEU B CA 1
ATOM 3582 C C . LEU B 1 45 ? 11.64195 84.66178 62.21127 1.000 16.72570 45 LEU B C 1
ATOM 3583 O O . LEU B 1 45 ? 10.59024 85.14795 61.76958 1.000 17.15109 45 LEU B O 1
ATOM 3588 N N . LYS B 1 46 ? 12.39285 83.74459 61.53290 1.000 16.54929 46 LYS B N 1
ATOM 3589 C CA . LYS B 1 46 ? 11.93475 83.24360 60.21194 1.000 16.83564 46 LYS B CA 1
ATOM 3590 C C . LYS B 1 46 ? 10.61456 82.47398 60.33150 1.000 17.02415 46 LYS B C 1
ATOM 3591 O O . LYS B 1 46 ? 9.68933 82.67096 59.51739 1.000 17.83648 46 LYS B O 1
ATOM 3597 N N . GLU B 1 47 ? 10.49867 81.69633 61.42125 1.000 18.91002 47 GLU B N 1
ATOM 3598 C CA . GLU B 1 47 ? 9.25433 80.95722 61.65849 1.000 20.83943 47 GLU B CA 1
ATOM 3599 C C . GLU B 1 47 ? 8.08773 81.89435 61.91688 1.000 19.49347 47 GLU B C 1
ATOM 3600 O O . GLU B 1 47 ? 6.98173 81.66045 61.41598 1.000 21.51901 47 GLU B O 1
ATOM 3606 N N . ARG B 1 48 ? 8.26813 82.90406 62.77662 1.000 19.48059 48 ARG B N 1
ATOM 3607 C CA . ARG B 1 48 ? 7.17955 83.83319 63.02278 1.000 17.71708 48 ARG B CA 1
ATOM 3608 C C . ARG B 1 48 ? 6.78842 84.56261 61.75556 1.000 20.48313 48 ARG B C 1
ATOM 3609 O O . ARG B 1 48 ? 5.60121 84.70945 61.44394 1.000 20.68262 48 ARG B O 1
ATOM 3617 N N . PHE B 1 49 ? 7.78552 85.03720 60.99656 1.000 18.68690 49 PHE B N 1
ATOM 3618 C CA . PHE B 1 49 ? 7.43471 85.74406 59.78836 1.000 17.90979 49 PHE B CA 1
ATOM 3619 C C . PHE B 1 49 ? 6.67482 84.83721 58.81430 1.000 15.78862 49 PHE B C 1
ATOM 3620 O O . PHE B 1 49 ? 5.70505 85.29764 58.18865 1.000 17.48799 49 PHE B O 1
ATOM 3628 N N . ALA B 1 50 ? 7.14710 83.58373 58.65627 1.000 18.40987 50 ALA B N 1
ATOM 3629 C CA . ALA B 1 50 ? 6.47871 82.62929 57.74778 1.000 19.99031 50 ALA B CA 1
ATOM 3630 C C . ALA B 1 50 ? 5.02848 82.39750 58.15725 1.000 20.84074 50 ALA B C 1
ATOM 3631 O O . ALA B 1 50 ? 4.14097 82.34035 57.29225 1.000 21.38615 50 ALA B O 1
ATOM 3633 N N . GLU B 1 51 ? 4.76056 82.37588 59.47527 1.000 21.53668 51 GLU B N 1
ATOM 3634 C CA . GLU B 1 51 ? 3.39676 82.18294 59.95133 1.000 20.12898 51 GLU B CA 1
ATOM 3635 C C . GLU B 1 51 ? 2.49545 83.37877 59.64444 1.000 22.15604 51 GLU B C 1
ATOM 3636 O O . GLU B 1 51 ? 1.33105 83.20970 59.21620 1.000 22.85774 51 GLU B O 1
ATOM 3642 N N . ILE B 1 52 ? 2.99391 84.61249 59.86624 1.000 19.67974 52 ILE B N 1
ATOM 3643 C CA . ILE B 1 52 ? 2.14122 85.79331 59.78512 1.000 18.76797 52 ILE B CA 1
ATOM 3644 C C . ILE B 1 52 ? 2.05070 86.43080 58.40915 1.000 20.33896 52 ILE B C 1
ATOM 3645 O O . ILE B 1 52 ? 1.09693 87.15930 58.12398 1.000 20.06735 52 ILE B O 1
ATOM 3650 N N . ILE B 1 53 ? 3.06312 86.24761 57.56429 1.000 18.77943 53 ILE B N 1
ATOM 3651 C CA . ILE B 1 53 ? 3.05140 87.02267 56.31732 1.000 18.30895 53 ILE B CA 1
ATOM 3652 C C . ILE B 1 53 ? 1.94565 86.63407 55.32127 1.000 20.36110 53 ILE B C 1
ATOM 3653 O O . ILE B 1 53 ? 1.43411 87.53297 54.65530 1.000 20.28090 53 ILE B O 1
ATOM 3658 N N . PRO B 1 54 ? 1.47195 85.37286 55.25010 1.000 19.64439 54 PRO B N 1
ATOM 3659 C CA . PRO B 1 54 ? 0.43703 85.10718 54.21879 1.000 21.79273 54 PRO B CA 1
ATOM 3660 C C . PRO B 1 54 ? -0.80370 85.96710 54.39225 1.000 21.04140 54 PRO B C 1
ATOM 3661 O O . PRO B 1 54 ? -1.34493 86.51391 53.40668 1.000 23.50176 54 PRO B O 1
ATOM 3665 N N . ALA B 1 55 ? -1.30747 86.07589 55.63111 1.000 21.75979 55 ALA B N 1
ATOM 3666 C CA . ALA B 1 55 ? -2.50938 86.86643 55.82523 1.000 21.04791 55 ALA B CA 1
ATOM 3667 C C . ALA B 1 55 ? -2.26503 88.33394 55.58090 1.000 21.39577 55 ALA B C 1
ATOM 3668 O O . ALA B 1 55 ? -3.14007 89.03582 55.10755 1.000 20.93812 55 ALA B O 1
ATOM 3670 N N . LYS B 1 56 ? -1.05414 88.84262 55.90027 1.000 20.47075 56 LYS B N 1
ATOM 3671 C CA . LYS B 1 56 ? -0.79123 90.25168 55.61979 1.000 18.47137 56 LYS B CA 1
ATOM 3672 C C . LYS B 1 56 ? -0.67730 90.52592 54.12125 1.000 16.88554 56 LYS B C 1
ATOM 3673 O O . LYS B 1 56 ? -1.13314 91.58038 53.64360 1.000 18.78114 56 LYS B O 1
ATOM 3679 N N . ALA B 1 57 ? -0.07691 89.57965 53.38270 1.000 18.29976 57 ALA B N 1
ATOM 3680 C CA . ALA B 1 57 ? 0.00797 89.67649 51.92511 1.000 18.69911 57 ALA B CA 1
ATOM 3681 C C . ALA B 1 57 ? -1.39334 89.64655 51.32206 1.000 21.11992 57 ALA B C 1
ATOM 3682 O O . ALA B 1 57 ? -1.72109 90.44755 50.43210 1.000 20.72043 57 ALA B O 1
ATOM 3684 N N . GLU B 1 58 ? -2.26064 88.76847 51.84355 1.000 20.81889 58 GLU B N 1
ATOM 3685 C CA . GLU B 1 58 ? -3.64351 88.71109 51.32601 1.000 24.60016 58 GLU B CA 1
ATOM 3686 C C . GLU B 1 58 ? -4.42058 89.98975 51.64482 1.000 22.53394 58 GLU B C 1
ATOM 3687 O O . GLU B 1 58 ? -5.16751 90.50437 50.80183 1.000 23.76634 58 GLU B O 1
ATOM 3693 N N . GLU B 1 59 ? -4.21977 90.55963 52.83450 1.000 19.00860 59 GLU B N 1
ATOM 3694 C CA . GLU B 1 59 ? -4.82305 91.83404 53.15310 1.000 19.62954 59 GLU B CA 1
ATOM 3695 C C . GLU B 1 59 ? -4.38699 92.93177 52.18693 1.000 20.10601 59 GLU B C 1
ATOM 3696 O O . GLU B 1 59 ? -5.19158 93.74011 51.72799 1.000 20.10227 59 GLU B O 1
ATOM 3702 N N . ILE B 1 60 ? -3.08707 92.99744 51.85457 1.000 19.21712 60 ILE B N 1
ATOM 3703 C CA . ILE B 1 60 ? -2.65766 94.01608 50.91228 1.000 17.71859 60 ILE B CA 1
ATOM 3704 C C . ILE B 1 60 ? -3.25023 93.75559 49.51666 1.000 18.05050 60 ILE B C 1
ATOM 3705 O O . ILE B 1 60 ? -3.60588 94.69077 48.80285 1.000 20.38564 60 ILE B O 1
ATOM 3710 N N . LYS B 1 61 ? -3.34028 92.48957 49.12239 1.000 18.14103 61 LYS B N 1
ATOM 3711 C CA . LYS B 1 61 ? -3.89456 92.16445 47.80123 1.000 23.78125 61 LYS B CA 1
ATOM 3712 C C . LYS B 1 61 ? -5.34295 92.62372 47.70078 1.000 19.74595 61 LYS B C 1
ATOM 3713 O O . LYS B 1 61 ? -5.74558 93.23670 46.68835 1.000 21.51945 61 LYS B O 1
ATOM 3719 N N . LYS B 1 62 ? -6.14580 92.34456 48.74973 1.000 23.70059 62 LYS B N 1
ATOM 3720 C CA . LYS B 1 62 ? -7.53853 92.80303 48.77452 1.000 22.17137 62 LYS B CA 1
ATOM 3721 C C . LYS B 1 62 ? -7.59070 94.32424 48.79639 1.000 21.30655 62 LYS B C 1
ATOM 3722 O O . LYS B 1 62 ? -8.40044 94.94643 48.13030 1.000 21.43390 62 LYS B O 1
ATOM 3728 N N . PHE B 1 63 ? -6.72316 94.97280 49.59797 1.000 21.90642 63 PHE B N 1
ATOM 3729 C CA . PHE B 1 63 ? -6.76289 96.42560 49.64949 1.000 17.77303 63 PHE B CA 1
ATOM 3730 C C . PHE B 1 63 ? -6.46050 97.02585 48.28369 1.000 19.24136 63 PHE B C 1
ATOM 3731 O O . PHE B 1 63 ? -7.12257 97.96763 47.83160 1.000 19.33023 63 PHE B O 1
ATOM 3739 N N . LYS B 1 64 ? -5.42313 96.51237 47.59637 1.000 18.37716 64 LYS B N 1
ATOM 3740 C CA A LYS B 1 64 ? -5.10937 96.98461 46.25345 0.467 19.37539 64 LYS B CA 1
ATOM 3741 C CA B LYS B 1 64 ? -5.10850 96.99559 46.25803 0.533 19.37352 64 LYS B CA 1
ATOM 3742 C C . LYS B 1 64 ? -6.27201 96.78825 45.28756 1.000 19.21847 64 LYS B C 1
ATOM 3743 O O . LYS B 1 64 ? -6.57920 97.67467 44.51209 1.000 21.13108 64 LYS B O 1
ATOM 3754 N N . LYS B 1 65 ? -6.87564 95.60091 45.29780 1.000 20.48934 65 LYS B N 1
ATOM 3755 C CA . LYS B 1 65 ? -7.94941 95.33685 44.31525 1.000 20.14941 65 LYS B CA 1
ATOM 3756 C C . LYS B 1 65 ? -9.15271 96.20888 44.61577 1.000 23.47358 65 LYS B C 1
ATOM 3757 O O . LYS B 1 65 ? -9.68667 96.89507 43.70720 1.000 23.13778 65 LYS B O 1
ATOM 3763 N N . GLU B 1 66 ? -9.55410 96.26261 45.89602 1.000 19.90003 66 GLU B N 1
ATOM 3764 C CA . GLU B 1 66 ? -10.81148 96.95217 46.21808 1.000 20.70459 66 GLU B CA 1
ATOM 3765 C C . GLU B 1 66 ? -10.66109 98.46412 46.15060 1.000 27.19175 66 GLU B C 1
ATOM 3766 O O . GLU B 1 66 ? -11.56965 99.16592 45.70027 1.000 23.19163 66 GLU B O 1
ATOM 3772 N N . HIS B 1 67 ? -9.48240 99.01072 46.50637 1.000 19.03845 67 HIS B N 1
ATOM 3773 C CA . HIS B 1 67 ? -9.35660 100.45080 46.58017 1.000 14.63794 67 HIS B CA 1
ATOM 3774 C C . HIS B 1 67 ? -8.27631 101.01440 45.66761 1.000 16.63230 67 HIS B C 1
ATOM 3775 O O . HIS B 1 67 ? -8.03234 102.22347 45.70384 1.000 17.39998 67 HIS B O 1
ATOM 3782 N N . GLY B 1 68 ? -7.71913 100.18334 44.80659 1.000 18.42032 68 GLY B N 1
ATOM 3783 C CA . GLY B 1 68 ? -6.63234 100.65687 43.93745 1.000 16.99876 68 GLY B CA 1
ATOM 3784 C C . GLY B 1 68 ? -6.98521 101.85360 43.07864 1.000 19.90310 68 GLY B C 1
ATOM 3785 O O . GLY B 1 68 ? -6.10367 102.59183 42.61132 1.000 19.29869 68 GLY B O 1
ATOM 3786 N N . LYS B 1 69 ? -8.27332 102.02037 42.71777 1.000 18.82004 69 LYS B N 1
ATOM 3787 C CA . LYS B 1 69 ? -8.58158 103.12399 41.83853 1.000 16.21889 69 LYS B CA 1
ATOM 3788 C C . LYS B 1 69 ? -8.89704 104.40678 42.55539 1.000 17.43959 69 LYS B C 1
ATOM 3789 O O . LYS B 1 69 ? -9.16929 105.42999 41.92600 1.000 21.08010 69 LYS B O 1
ATOM 3795 N N . THR B 1 70 ? -8.76980 104.41127 43.86127 1.000 17.45134 70 THR B N 1
ATOM 3796 C CA . THR B 1 70 ? -8.99488 105.62545 44.61451 1.000 18.66455 70 THR B CA 1
ATOM 3797 C C . THR B 1 70 ? -7.84943 106.59513 44.40124 1.000 23.01181 70 THR B C 1
ATOM 3798 O O . THR B 1 70 ? -6.67393 106.20795 44.43595 1.000 19.43509 70 THR B O 1
ATOM 3802 N N . VAL B 1 71 ? -8.17256 107.84616 44.12910 1.000 19.91897 71 VAL B N 1
ATOM 3803 C CA . VAL B 1 71 ? -7.20670 108.89032 43.89021 1.000 18.83682 71 VAL B CA 1
ATOM 3804 C C . VAL B 1 71 ? -6.67503 109.35595 45.24434 1.000 23.92914 71 VAL B C 1
ATOM 3805 O O . VAL B 1 71 ? -7.44342 109.78968 46.10392 1.000 21.81538 71 VAL B O 1
ATOM 3809 N N . ILE B 1 72 ? -5.35617 109.25754 45.45323 1.000 19.69447 72 ILE B N 1
ATOM 3810 C CA . ILE B 1 72 ? -4.74656 109.61646 46.73664 1.000 19.53267 72 ILE B CA 1
ATOM 3811 C C . ILE B 1 72 ? -3.92329 110.88656 46.64913 1.000 18.08417 72 ILE B C 1
ATOM 3812 O O . ILE B 1 72 ? -3.44721 111.39090 47.70251 1.000 20.90671 72 ILE B O 1
ATOM 3817 N N . GLY B 1 73 ? -3.70752 111.42184 45.46130 1.000 20.18083 73 GLY B N 1
ATOM 3818 C CA . GLY B 1 73 ? -3.08475 112.72923 45.33740 1.000 19.04229 73 GLY B CA 1
ATOM 3819 C C . GLY B 1 73 ? -3.06006 113.21485 43.90553 1.000 20.41981 73 GLY B C 1
ATOM 3820 O O . GLY B 1 73 ? -3.56340 112.55809 43.00008 1.000 22.04005 73 GLY B O 1
ATOM 3821 N N . GLU B 1 74 ? -2.51659 114.41100 43.71238 1.000 22.71853 74 GLU B N 1
ATOM 3822 C CA . GLU B 1 74 ? -2.35015 115.03807 42.41259 1.000 23.61969 74 GLU B CA 1
ATOM 3823 C C . GLU B 1 74 ? -0.86697 115.28869 42.23725 1.000 24.69371 74 GLU B C 1
ATOM 3824 O O . GLU B 1 74 ? -0.19750 115.64458 43.19347 1.000 24.50694 74 GLU B O 1
ATOM 3830 N N . VAL B 1 75 ? -0.35294 115.12582 41.02258 1.000 20.69260 75 VAL B N 1
ATOM 3831 C CA . VAL B 1 75 ? 1.03496 115.45463 40.71642 1.000 18.05949 75 VAL B CA 1
ATOM 3832 C C . VAL B 1 75 ? 1.02915 116.82304 40.08227 1.000 20.02140 75 VAL B C 1
ATOM 3833 O O . VAL B 1 75 ? 0.37513 117.01293 39.03792 1.000 19.50009 75 VAL B O 1
ATOM 3837 N N . LEU B 1 76 ? 1.75968 117.76742 40.70346 1.000 18.58079 76 LEU B N 1
ATOM 3838 C CA . LEU B 1 76 ? 1.97363 119.09624 40.14392 1.000 17.78728 76 LEU B CA 1
ATOM 3839 C C . LEU B 1 76 ? 3.26368 119.12219 39.34314 1.000 20.19551 76 LEU B C 1
ATOM 3840 O O . LEU B 1 76 ? 4.23142 118.38172 39.63943 1.000 19.14807 76 LEU B O 1
ATOM 3845 N N . LEU B 1 77 ? 3.31231 120.02450 38.36186 1.000 19.92375 77 LEU B N 1
ATOM 3846 C CA . LEU B 1 77 ? 4.55840 120.21098 37.60844 1.000 18.44549 77 LEU B CA 1
ATOM 3847 C C . LEU B 1 77 ? 5.74445 120.44781 38.54959 1.000 22.48204 77 LEU B C 1
ATOM 3848 O O . LEU B 1 77 ? 6.82941 119.86873 38.37108 1.000 19.81827 77 LEU B O 1
ATOM 3853 N N . GLU B 1 78 ? 5.55535 121.27329 39.59166 1.000 19.07151 78 GLU B N 1
ATOM 3854 C CA . GLU B 1 78 ? 6.65486 121.54038 40.50175 1.000 19.77104 78 GLU B CA 1
ATOM 3855 C C . GLU B 1 78 ? 7.16355 120.27330 41.21273 1.000 17.64965 78 GLU B C 1
ATOM 3856 O O . GLU B 1 78 ? 8.32097 120.30121 41.70435 1.000 21.30116 78 GLU B O 1
ATOM 3862 N N . GLN B 1 79 ? 6.35160 119.21582 41.34036 1.000 17.16047 79 GLN B N 1
ATOM 3863 C CA . GLN B 1 79 ? 6.83561 117.97565 41.96748 1.000 16.02916 79 GLN B CA 1
ATOM 3864 C C . GLN B 1 79 ? 7.73992 117.18191 41.02577 1.000 17.99421 79 GLN B C 1
ATOM 3865 O O . GLN B 1 79 ? 8.75890 116.62411 41.45689 1.000 17.29036 79 GLN B O 1
ATOM 3871 N N . ALA B 1 80 ? 7.43916 117.17638 39.72659 1.000 16.86878 80 ALA B N 1
ATOM 3872 C CA . ALA B 1 80 ? 8.32550 116.50566 38.79257 1.000 16.51076 80 ALA B CA 1
ATOM 3873 C C . ALA B 1 80 ? 9.65852 117.21961 38.73295 1.000 17.75296 80 ALA B C 1
ATOM 3874 O O . ALA B 1 80 ? 10.70001 116.57757 38.58047 1.000 18.66398 80 ALA B O 1
ATOM 3876 N N . TYR B 1 81 ? 9.67770 118.56492 38.84613 1.000 16.79719 81 TYR B N 1
ATOM 3877 C CA . TYR B 1 81 ? 10.89026 119.36356 38.87812 1.000 15.29997 81 TYR B CA 1
ATOM 3878 C C . TYR B 1 81 ? 11.40396 119.58928 40.30996 1.000 17.05657 81 TYR B C 1
ATOM 3879 O O . TYR B 1 81 ? 12.33302 120.39294 40.50622 1.000 21.43328 81 TYR B O 1
ATOM 3888 N N . GLY B 1 82 ? 10.84988 118.85767 41.26466 1.000 16.74500 82 GLY B N 1
ATOM 3889 C CA . GLY B 1 82 ? 11.16342 119.08211 42.68627 1.000 16.55450 82 GLY B CA 1
ATOM 3890 C C . GLY B 1 82 ? 11.48355 117.79039 43.40292 1.000 16.44760 82 GLY B C 1
ATOM 3891 O O . GLY B 1 82 ? 11.19037 117.61650 44.60301 1.000 17.17009 82 GLY B O 1
ATOM 3892 N N . GLY B 1 83 ? 12.11103 116.85103 42.68773 1.000 16.50673 83 GLY B N 1
ATOM 3893 C CA . GLY B 1 83 ? 12.50831 115.62504 43.34887 1.000 15.53039 83 GLY B CA 1
ATOM 3894 C C . GLY B 1 83 ? 11.37811 114.72857 43.79639 1.000 16.77719 83 GLY B C 1
ATOM 3895 O O . GLY B 1 83 ? 11.57665 113.92389 44.71411 1.000 15.73803 83 GLY B O 1
ATOM 3896 N N . MET B 1 84 ? 10.20068 114.84640 43.21873 1.000 15.58591 84 MET B N 1
ATOM 3897 C CA A MET B 1 84 ? 9.03986 114.04144 43.63093 0.463 16.02629 84 MET B CA 1
ATOM 3898 C CA B MET B 1 84 ? 9.00916 114.08591 43.60733 0.537 16.00349 84 MET B CA 1
ATOM 3899 C C . MET B 1 84 ? 8.53618 114.36681 45.04355 1.000 13.37166 84 MET B C 1
ATOM 3900 O O . MET B 1 84 ? 7.78126 113.56670 45.62517 1.000 16.46333 84 MET B O 1
ATOM 3909 N N . ARG B 1 85 ? 8.93699 115.52085 45.57318 1.000 15.98915 85 ARG B N 1
ATOM 3910 C CA . ARG B 1 85 ? 8.60270 115.86727 46.96684 1.000 15.89092 85 ARG B CA 1
ATOM 3911 C C . ARG B 1 85 ? 7.08701 115.84984 47.13457 1.000 15.49128 85 ARG B C 1
ATOM 3912 O O . ARG B 1 85 ? 6.36717 116.46477 46.33827 1.000 17.98434 85 ARG B O 1
ATOM 3920 N N . GLY B 1 86 ? 6.60733 115.10242 48.12184 1.000 17.44352 86 GLY B N 1
ATOM 3921 C CA . GLY B 1 86 ? 5.18970 115.05431 48.38602 1.000 18.17341 86 GLY B CA 1
ATOM 3922 C C . GLY B 1 86 ? 4.41641 113.98006 47.66836 1.000 16.86115 86 GLY B C 1
ATOM 3923 O O . GLY B 1 86 ? 3.26308 113.74983 48.01890 1.000 20.35525 86 GLY B O 1
ATOM 3924 N N . ILE B 1 87 ? 4.98383 113.35016 46.62778 1.000 15.41714 87 ILE B N 1
ATOM 3925 C CA . ILE B 1 87 ? 4.25437 112.33671 45.89625 1.000 16.73358 87 ILE B CA 1
ATOM 3926 C C . ILE B 1 87 ? 4.13983 111.10489 46.76425 1.000 17.06896 87 ILE B C 1
ATOM 3927 O O . ILE B 1 87 ? 5.16350 110.52693 47.17213 1.000 14.41088 87 ILE B O 1
ATOM 3932 N N . LYS B 1 88 ? 2.91742 110.65595 47.03941 1.000 15.77118 88 LYS B N 1
ATOM 3933 C CA . LYS B 1 88 ? 2.67780 109.46170 47.82517 1.000 17.80442 88 LYS B CA 1
ATOM 3934 C C . LYS B 1 88 ? 2.82779 108.24241 46.94098 1.000 20.07402 88 LYS B C 1
ATOM 3935 O O . LYS B 1 88 ? 1.85772 107.60255 46.47612 1.000 19.77194 88 LYS B O 1
ATOM 3941 N N . GLY B 1 89 ? 4.07805 107.83099 46.77506 1.000 15.32218 89 GLY B N 1
ATOM 3942 C CA . GLY B 1 89 ? 4.34771 106.85937 45.71696 1.000 16.58031 89 GLY B CA 1
ATOM 3943 C C . GLY B 1 89 ? 5.01288 105.61107 46.23180 1.000 15.79575 89 GLY B C 1
ATOM 3944 O O . GLY B 1 89 ? 5.21405 104.65916 45.45467 1.000 16.45432 89 GLY B O 1
ATOM 3945 N N . LEU B 1 90 ? 5.37132 105.54094 47.50943 1.000 13.38648 90 LEU B N 1
ATOM 3946 C CA . LEU B 1 90 ? 6.07994 104.40838 48.06465 1.000 14.12982 90 LEU B CA 1
ATOM 3947 C C . LEU B 1 90 ? 5.36487 103.76860 49.24227 1.000 12.04930 90 LEU B C 1
ATOM 3948 O O . LEU B 1 90 ? 4.65253 104.47141 50.00545 1.000 13.52757 90 LEU B O 1
ATOM 3953 N N . VAL B 1 91 ? 5.51965 102.45947 49.40275 1.000 13.05089 91 VAL B N 1
ATOM 3954 C CA . VAL B 1 91 ? 4.97960 101.70453 50.52150 1.000 14.82846 91 VAL B CA 1
ATOM 3955 C C . VAL B 1 91 ? 6.13601 101.24816 51.37756 1.000 14.30036 91 VAL B C 1
ATOM 3956 O O . VAL B 1 91 ? 7.02563 100.54192 50.89399 1.000 15.38636 91 VAL B O 1
ATOM 3960 N N . TRP B 1 92 ? 6.15142 101.66036 52.66005 1.000 12.30628 92 TRP B N 1
ATOM 3961 C CA . TRP B 1 92 ? 7.28206 101.28019 53.51388 1.000 14.28786 92 TRP B CA 1
ATOM 3962 C C . TRP B 1 92 ? 6.67422 100.96422 54.87998 1.000 13.28362 92 TRP B C 1
ATOM 3963 O O . TRP B 1 92 ? 6.09887 101.86311 55.49404 1.000 15.45968 92 TRP B O 1
ATOM 3974 N N . GLU B 1 93 ? 6.70834 99.70955 55.28848 1.000 12.29474 93 GLU B N 1
ATOM 3975 C CA . GLU B 1 93 ? 5.89742 99.27005 56.44394 1.000 14.00014 93 GLU B CA 1
ATOM 3976 C C . GLU B 1 93 ? 6.48866 99.66235 57.80066 1.000 15.56981 93 GLU B C 1
ATOM 3977 O O . GLU B 1 93 ? 5.75170 99.83168 58.79034 1.000 16.24589 93 GLU B O 1
ATOM 3983 N N . GLY B 1 94 ? 7.81888 99.72344 57.89761 1.000 14.44251 94 GLY B N 1
ATOM 3984 C CA . GLY B 1 94 ? 8.39761 99.70142 59.22951 1.000 15.07899 94 GLY B CA 1
ATOM 3985 C C . GLY B 1 94 ? 8.37494 101.00934 59.98995 1.000 13.76413 94 GLY B C 1
ATOM 3986 O O . GLY B 1 94 ? 8.45770 100.98280 61.21661 1.000 14.52788 94 GLY B O 1
ATOM 3987 N N . SER B 1 95 ? 8.33079 102.13899 59.32108 1.000 13.45277 95 SER B N 1
ATOM 3988 C CA . SER B 1 95 ? 8.35159 103.42796 60.00597 1.000 12.60923 95 SER B CA 1
ATOM 3989 C C . SER B 1 95 ? 7.65266 104.49682 59.20638 1.000 13.64258 95 SER B C 1
ATOM 3990 O O . SER B 1 95 ? 7.63089 104.47631 57.95129 1.000 13.39149 95 SER B O 1
ATOM 3993 N N . VAL B 1 96 ? 7.05705 105.43829 59.94266 1.000 14.95960 96 VAL B N 1
ATOM 3994 C CA . VAL B 1 96 ? 6.26140 106.53287 59.38175 1.000 13.58848 96 VAL B CA 1
ATOM 3995 C C . VAL B 1 96 ? 6.52904 107.73377 60.25902 1.000 13.55580 96 VAL B C 1
ATOM 3996 O O . VAL B 1 96 ? 6.53378 107.61198 61.49109 1.000 15.05091 96 VAL B O 1
ATOM 4000 N N . LEU B 1 97 ? 6.79449 108.87174 59.66373 1.000 14.21288 97 LEU B N 1
ATOM 4001 C CA . LEU B 1 97 ? 6.97693 110.11518 60.44430 1.000 16.47369 97 LEU B CA 1
ATOM 4002 C C . LEU B 1 97 ? 5.64326 110.67406 60.90654 1.000 19.22270 97 LEU B C 1
ATOM 4003 O O . LEU B 1 97 ? 4.77946 110.98488 60.09061 1.000 19.87266 97 LEU B O 1
ATOM 4008 N N . ASP B 1 98 ? 5.48599 110.82023 62.21290 1.000 18.11193 98 ASP B N 1
ATOM 4009 C CA . ASP B 1 98 ? 4.29533 111.45501 62.78880 1.000 17.94427 98 ASP B CA 1
ATOM 4010 C C . ASP B 1 98 ? 4.63987 112.93532 62.94164 1.000 21.55188 98 ASP B C 1
ATOM 4011 O O . ASP B 1 98 ? 5.58839 113.26799 63.67006 1.000 21.11920 98 ASP B O 1
ATOM 4016 N N . PRO B 1 99 ? 3.99476 113.84269 62.20255 1.000 25.42600 99 PRO B N 1
ATOM 4017 C CA . PRO B 1 99 ? 4.38935 115.26621 62.29222 1.000 26.28886 99 PRO B CA 1
ATOM 4018 C C . PRO B 1 99 ? 4.27794 115.84467 63.68381 1.000 29.42859 99 PRO B C 1
ATOM 4019 O O . PRO B 1 99 ? 4.90635 116.87584 63.96336 1.000 29.75258 99 PRO B O 1
ATOM 4023 N N . GLU B 1 100 ? 3.55232 115.19120 64.58437 1.000 26.32139 100 GLU B N 1
ATOM 4024 C CA . GLU B 1 100 ? 3.40369 115.73763 65.91841 1.000 31.49298 100 GLU B CA 1
ATOM 4025 C C . GLU B 1 100 ? 4.27987 115.05437 66.93923 1.000 34.22027 100 GLU B C 1
ATOM 4026 O O . GLU B 1 100 ? 4.42232 115.57933 68.03473 1.000 41.69283 100 GLU B O 1
ATOM 4032 N N . GLU B 1 101 ? 4.85176 113.88351 66.62392 1.000 24.02020 101 GLU B N 1
ATOM 4033 C CA . GLU B 1 101 ? 5.53838 113.07266 67.62863 1.000 22.33291 101 GLU B CA 1
ATOM 4034 C C . GLU B 1 101 ? 6.87660 112.51424 67.16262 1.000 24.08136 101 GLU B C 1
ATOM 4035 O O . GLU B 1 101 ? 7.49580 111.76158 67.93812 1.000 27.00861 101 GLU B O 1
ATOM 4041 N N . GLY B 1 102 ? 7.25029 112.70555 65.90636 1.000 19.79258 102 GLY B N 1
ATOM 4042 C CA . GLY B 1 102 ? 8.53630 112.20574 65.45789 1.000 18.57598 102 GLY B CA 1
ATOM 4043 C C . GLY B 1 102 ? 8.37359 110.87387 64.75683 1.000 19.73274 102 GLY B C 1
ATOM 4044 O O . GLY B 1 102 ? 7.27640 110.35481 64.55384 1.000 16.94809 102 GLY B O 1
ATOM 4045 N N . ILE B 1 103 ? 9.50833 110.27776 64.40317 1.000 14.97850 103 ILE B N 1
ATOM 4046 C CA . ILE B 1 103 ? 9.45578 109.00243 63.70188 1.000 13.19752 103 ILE B CA 1
ATOM 4047 C C . ILE B 1 103 ? 8.88681 107.93055 64.61250 1.000 13.74416 103 ILE B C 1
ATOM 4048 O O . ILE B 1 103 ? 9.19649 107.87825 65.80332 1.000 15.68855 103 ILE B O 1
ATOM 4053 N N . ARG B 1 104 ? 7.99241 107.09568 64.07499 1.000 13.61530 104 ARG B N 1
ATOM 4054 C CA . ARG B 1 104 ? 7.48738 105.93980 64.79244 1.000 13.25242 104 ARG B CA 1
ATOM 4055 C C . ARG B 1 104 ? 7.92660 104.66420 64.09440 1.000 14.63145 104 ARG B C 1
ATOM 4056 O O . ARG B 1 104 ? 7.92923 104.61484 62.84619 1.000 15.48773 104 ARG B O 1
ATOM 4064 N N . PHE B 1 105 ? 8.30708 103.66487 64.87000 1.000 12.84554 105 PHE B N 1
ATOM 4065 C CA . PHE B 1 105 ? 8.72843 102.34466 64.38432 1.000 12.71745 105 PHE B CA 1
ATOM 4066 C C . PHE B 1 105 ? 7.58182 101.38488 64.66806 1.000 15.29055 105 PHE B C 1
ATOM 4067 O O . PHE B 1 105 ? 7.27734 101.09732 65.82127 1.000 15.09421 105 PHE B O 1
ATOM 4075 N N . ARG B 1 106 ? 6.91701 100.93741 63.62075 1.000 13.56865 106 ARG B N 1
ATOM 4076 C CA . ARG B 1 106 ? 5.70054 100.09604 63.75821 1.000 14.11659 106 ARG B CA 1
ATOM 4077 C C . ARG B 1 106 ? 4.77959 100.70658 64.81940 1.000 14.37758 106 ARG B C 1
ATOM 4078 O O . ARG B 1 106 ? 4.22081 100.00649 65.67117 1.000 16.92546 106 ARG B O 1
ATOM 4086 N N . GLY B 1 107 ? 4.55282 102.01381 64.67368 1.000 14.80701 107 GLY B N 1
ATOM 4087 C CA . GLY B 1 107 ? 3.57598 102.73238 65.49444 1.000 15.11525 107 GLY B CA 1
ATOM 4088 C C . GLY B 1 107 ? 4.12827 103.24710 66.79750 1.000 18.39049 107 GLY B C 1
ATOM 4089 O O . GLY B 1 107 ? 3.44440 104.07787 67.44436 1.000 19.15039 107 GLY B O 1
ATOM 4090 N N . ARG B 1 108 ? 5.34564 102.83429 67.20269 1.000 15.39262 108 ARG B N 1
ATOM 4091 C CA . ARG B 1 108 ? 5.89236 103.21486 68.51316 1.000 15.71617 108 ARG B CA 1
ATOM 4092 C C . ARG B 1 108 ? 6.81211 104.43004 68.40753 1.000 15.04574 108 ARG B C 1
ATOM 4093 O O . ARG B 1 108 ? 7.65786 104.49713 67.51330 1.000 15.38913 108 ARG B O 1
ATOM 4101 N N . THR B 1 109 ? 6.67176 105.39132 69.33337 1.000 15.67492 109 THR B N 1
ATOM 4102 C CA . THR B 1 109 ? 7.62201 106.50129 69.38345 1.000 15.38343 109 THR B CA 1
ATOM 4103 C C . THR B 1 109 ? 8.96318 106.01694 69.94518 1.000 14.33173 109 THR B C 1
ATOM 4104 O O . THR B 1 109 ? 9.09498 104.91599 70.46922 1.000 15.14494 109 THR B O 1
ATOM 4108 N N . ILE B 1 110 ? 9.99745 106.86617 69.84804 1.000 15.20280 110 ILE B N 1
ATOM 4109 C CA . ILE B 1 110 ? 11.29010 106.48254 70.44468 1.000 16.20530 110 ILE B CA 1
ATOM 4110 C C . ILE B 1 110 ? 11.18611 106.13251 71.92739 1.000 15.81749 110 ILE B C 1
ATOM 4111 O O . ILE B 1 110 ? 11.72294 105.09214 72.33359 1.000 14.89153 110 ILE B O 1
ATOM 4116 N N . PRO B 1 111 ? 10.49504 106.90980 72.77706 1.000 15.43635 111 PRO B N 1
ATOM 4117 C CA . PRO B 1 111 ? 10.42544 106.48116 74.17606 1.000 14.49337 111 PRO B CA 1
ATOM 4118 C C . PRO B 1 111 ? 9.68341 105.19317 74.34467 1.000 15.36113 111 PRO B C 1
ATOM 4119 O O . PRO B 1 111 ? 9.99790 104.39401 75.23734 1.000 16.37742 111 PRO B O 1
ATOM 4123 N N . GLU B 1 112 ? 8.67856 104.93486 73.48636 1.000 15.40078 112 GLU B N 1
ATOM 4124 C CA . GLU B 1 112 ? 7.97145 103.65120 73.56757 1.000 17.98717 112 GLU B CA 1
ATOM 4125 C C . GLU B 1 112 ? 8.87469 102.49900 73.16407 1.000 18.12259 112 GLU B C 1
ATOM 4126 O O . GLU B 1 112 ? 8.87701 101.44795 73.78882 1.000 17.34656 112 GLU B O 1
ATOM 4132 N N . ILE B 1 113 ? 9.69051 102.69585 72.11801 1.000 15.82081 113 ILE B N 1
ATOM 4133 C CA . ILE B 1 113 ? 10.67863 101.69296 71.75981 1.000 17.20189 113 ILE B CA 1
ATOM 4134 C C . ILE B 1 113 ? 11.66267 101.46389 72.90451 1.000 16.34097 113 ILE B C 1
ATOM 4135 O O . ILE B 1 113 ? 12.03536 100.33907 73.19384 1.000 15.82148 113 ILE B O 1
ATOM 4140 N N . GLN B 1 114 ? 12.14790 102.54043 73.54408 1.000 15.36632 114 GLN B N 1
ATOM 4141 C CA . GLN B 1 114 ? 13.06352 102.34771 74.66934 1.000 15.21506 114 GLN B CA 1
ATOM 4142 C C . GLN B 1 114 ? 12.45186 101.53839 75.79592 1.000 18.78248 114 GLN B C 1
ATOM 4143 O O . GLN B 1 114 ? 13.17741 100.77825 76.46251 1.000 20.87474 114 GLN B O 1
ATOM 4149 N N . ARG B 1 115 ? 11.14935 101.69271 76.04409 1.000 16.85831 115 ARG B N 1
ATOM 4150 C CA . ARG B 1 115 ? 10.50059 100.92738 77.10111 1.000 19.88463 115 ARG B CA 1
ATOM 4151 C C . ARG B 1 115 ? 10.26130 99.46945 76.67137 1.000 17.38881 115 ARG B C 1
ATOM 4152 O O . ARG B 1 115 ? 10.59792 98.54100 77.41607 1.000 20.16646 115 ARG B O 1
ATOM 4160 N N . GLU B 1 116 ? 9.72613 99.27855 75.43857 1.000 16.73145 116 GLU B N 1
ATOM 4161 C CA . GLU B 1 116 ? 9.15368 97.99422 75.06889 1.000 18.23362 116 GLU B CA 1
ATOM 4162 C C . GLU B 1 116 ? 10.19465 96.98280 74.59333 1.000 17.91737 116 GLU B C 1
ATOM 4163 O O . GLU B 1 116 ? 10.00386 95.78576 74.81150 1.000 19.42187 116 GLU B O 1
ATOM 4169 N N . LEU B 1 117 ? 11.28059 97.40808 73.90949 1.000 16.14826 117 LEU B N 1
ATOM 4170 C CA . LEU B 1 117 ? 12.20749 96.42066 73.36192 1.000 16.30692 117 LEU B CA 1
ATOM 4171 C C . LEU B 1 117 ? 13.02745 95.79143 74.47627 1.000 16.33619 117 LEU B C 1
ATOM 4172 O O . LEU B 1 117 ? 13.37513 96.45799 75.46189 1.000 18.34515 117 LEU B O 1
ATOM 4177 N N . PRO B 1 118 ? 13.38928 94.52393 74.34495 1.000 14.44943 118 PRO B N 1
ATOM 4178 C CA . PRO B 1 118 ? 14.26604 93.88432 75.31886 1.000 17.47443 118 PRO B CA 1
ATOM 4179 C C . PRO B 1 118 ? 15.64036 94.51702 75.35985 1.000 19.92245 118 PRO B C 1
ATOM 4180 O O . PRO B 1 118 ? 16.09197 95.23223 74.44720 1.000 17.37667 118 PRO B O 1
ATOM 4184 N N . LYS B 1 119 ? 16.29819 94.25967 76.46842 1.000 18.37077 119 LYS B N 1
ATOM 4185 C CA . LYS B 1 119 ? 17.57281 94.84609 76.85182 1.000 18.93354 119 LYS B CA 1
ATOM 4186 C C . LYS B 1 119 ? 18.57097 93.74690 77.15266 1.000 20.39655 119 LYS B C 1
ATOM 4187 O O . LYS B 1 119 ? 18.18715 92.66676 77.62284 1.000 22.18073 119 LYS B O 1
ATOM 4193 N N . ALA B 1 120 ? 19.84748 94.01596 76.90484 1.000 17.54142 120 ALA B N 1
ATOM 4194 C CA . ALA B 1 120 ? 20.89917 93.13313 77.41133 1.000 18.01888 120 ALA B CA 1
ATOM 4195 C C . ALA B 1 120 ? 20.92944 93.20357 78.94625 1.000 21.96135 120 ALA B C 1
ATOM 4196 O O . ALA B 1 120 ? 20.52806 94.19694 79.55532 1.000 17.90117 120 ALA B O 1
ATOM 4198 N N . GLU B 1 121 ? 21.36058 92.12614 79.59366 1.000 24.33249 121 GLU B N 1
ATOM 4199 C CA . GLU B 1 121 ? 21.33194 92.16801 81.06717 1.000 26.24481 121 GLU B CA 1
ATOM 4200 C C . GLU B 1 121 ? 22.23391 93.29373 81.57481 1.000 22.34765 121 GLU B C 1
ATOM 4201 O O . GLU B 1 121 ? 23.35203 93.47403 81.07160 1.000 25.84233 121 GLU B O 1
ATOM 4207 N N . GLY B 1 122 ? 21.73833 94.08663 82.54510 1.000 21.67544 122 GLY B N 1
ATOM 4208 C CA . GLY B 1 122 ? 22.54402 95.17257 83.06855 1.000 24.99106 122 GLY B CA 1
ATOM 4209 C C . GLY B 1 122 ? 22.48873 96.43519 82.23381 1.000 29.21742 122 GLY B C 1
ATOM 4210 O O . GLY B 1 122 ? 23.17486 97.40400 82.56335 1.000 26.73223 122 GLY B O 1
ATOM 4211 N N . SER B 1 123 ? 21.64471 96.47729 81.19689 1.000 20.69423 123 SER B N 1
ATOM 4212 C CA . SER B 1 123 ? 21.54704 97.64621 80.34536 1.000 17.01318 123 SER B CA 1
ATOM 4213 C C . SER B 1 123 ? 20.11597 98.09469 80.26485 1.000 18.01542 123 SER B C 1
ATOM 4214 O O . SER B 1 123 ? 19.19720 97.28271 80.39893 1.000 18.43612 123 SER B O 1
ATOM 4217 N N . THR B 1 124 ? 19.89839 99.38281 79.98453 1.000 16.17979 124 THR B N 1
ATOM 4218 C CA . THR B 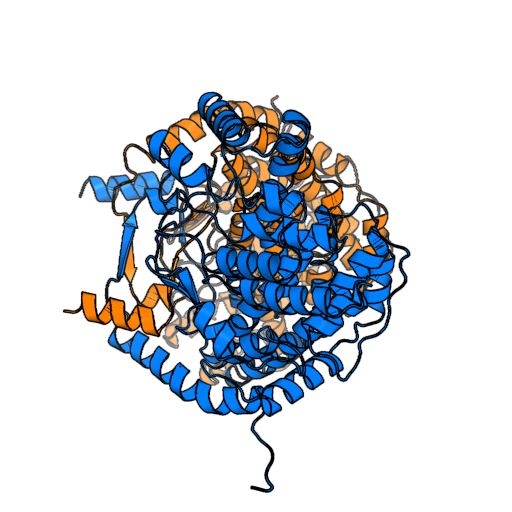1 124 ? 18.55343 99.84459 79.68729 1.000 18.66004 124 THR B CA 1
ATOM 4219 C C . THR B 1 124 ? 18.43669 100.35193 78.26369 1.000 15.89342 124 THR B C 1
ATOM 4220 O O . THR B 1 124 ? 17.47180 101.03665 77.92895 1.000 18.77585 124 THR B O 1
ATOM 4224 N N . GLU B 1 125 ? 19.44938 100.05629 77.41319 1.000 14.45939 125 GLU B N 1
ATOM 4225 C CA . GLU B 1 125 ? 19.29962 100.45994 76.00608 1.000 15.38785 125 GLU B CA 1
ATOM 4226 C C . GLU B 1 125 ? 18.54460 99.40293 75.21213 1.000 14.30528 125 GLU B C 1
ATOM 4227 O O . GLU B 1 125 ? 18.81560 98.20646 75.36415 1.000 18.54117 125 GLU B O 1
ATOM 4233 N N . PRO B 1 126 ? 17.68719 99.86336 74.31561 1.000 16.15111 126 PRO B N 1
ATOM 4234 C CA . PRO B 1 126 ? 16.95896 98.93146 73.45603 1.000 16.48862 126 PRO B CA 1
ATOM 4235 C C . PRO B 1 126 ? 17.93017 98.19344 72.55259 1.000 19.53558 126 PRO B C 1
ATOM 4236 O O . PRO B 1 126 ? 18.88265 98.78151 72.03286 1.000 23.70320 126 PRO B O 1
ATOM 4240 N N . LEU B 1 127 ? 17.71994 96.86921 72.38443 1.000 16.06811 127 LEU B N 1
ATOM 4241 C CA . LEU B 1 127 ? 18.65500 96.11224 71.50291 1.000 14.24284 127 LEU B CA 1
ATOM 4242 C C . LEU B 1 127 ? 18.29832 96.28659 70.03446 1.000 13.71273 127 LEU B C 1
ATOM 4243 O O . LEU B 1 127 ? 17.15607 96.05612 69.62802 1.000 15.04448 127 LEU B O 1
ATOM 4248 N N . PRO B 1 128 ? 19.24534 96.69549 69.20249 1.000 13.78001 128 PRO B N 1
ATOM 4249 C CA . PRO B 1 128 ? 18.89041 96.93141 67.78587 1.000 13.24265 128 PRO B CA 1
ATOM 4250 C C . PRO B 1 128 ? 18.45102 95.66488 67.06000 1.000 13.40740 128 PRO B C 1
ATOM 4251 O O . PRO B 1 128 ? 17.63527 95.77406 66.12485 1.000 14.40232 128 PRO B O 1
ATOM 4255 N N . GLU B 1 129 ? 18.95088 94.48424 67.42397 1.000 14.48415 129 GLU B N 1
ATOM 4256 C CA . GLU B 1 129 ? 18.39381 93.29045 66.79693 1.000 15.55031 129 GLU B CA 1
ATOM 4257 C C . GLU B 1 129 ? 16.97812 92.99952 67.23415 1.000 14.28030 129 GLU B C 1
ATOM 4258 O O . GLU B 1 129 ? 16.21955 92.39682 66.46461 1.000 14.44664 129 GLU B O 1
ATOM 4264 N N . ALA B 1 130 ? 16.54506 93.48140 68.41077 1.000 14.58364 130 ALA B N 1
ATOM 4265 C CA . ALA B 1 130 ? 15.12444 93.39082 68.72015 1.000 14.29593 130 ALA B CA 1
ATOM 4266 C C . ALA B 1 130 ? 14.31346 94.37391 67.89696 1.000 15.04412 130 ALA B C 1
ATOM 4267 O O . ALA B 1 130 ? 13.15499 94.09130 67.55258 1.000 15.10209 130 ALA B O 1
ATOM 4269 N N . LEU B 1 131 ? 14.89501 95.53906 67.53149 1.000 14.27929 131 LEU B N 1
ATOM 4270 C CA . LEU B 1 131 ? 14.18336 96.43084 66.60365 1.000 14.28024 131 LEU B CA 1
ATOM 4271 C C . LEU B 1 131 ? 14.06170 95.78842 65.21386 1.000 13.09858 131 LEU B C 1
ATOM 4272 O O . LEU B 1 131 ? 13.03083 95.93390 64.54539 1.000 14.07943 131 LEU B O 1
ATOM 4277 N N . PHE B 1 132 ? 15.10444 95.08106 64.76812 1.000 13.66666 132 PHE B N 1
ATOM 4278 C CA . PHE B 1 132 ? 15.03710 94.33895 63.47793 1.000 13.21417 132 PHE B CA 1
ATOM 4279 C C . PHE B 1 132 ? 13.84178 93.38249 63.46980 1.000 13.79086 132 PHE B C 1
ATOM 4280 O O . PHE B 1 132 ? 13.03869 93.38765 62.52561 1.000 13.94343 132 PHE B O 1
ATOM 4288 N N . TRP B 1 133 ? 13.67113 92.65747 64.57053 1.000 14.25728 133 TRP B N 1
ATOM 4289 C CA . TRP B 1 133 ? 12.50571 91.77250 64.73415 1.000 13.79708 133 TRP B CA 1
ATOM 4290 C C . TRP B 1 133 ? 11.19829 92.52831 64.63752 1.000 15.48120 133 TRP B C 1
ATOM 4291 O O . TRP B 1 133 ? 10.28217 92.10335 63.90060 1.000 15.42509 133 TRP B O 1
ATOM 4302 N N . LEU B 1 134 ? 11.07580 93.65087 65.35718 1.000 15.39028 134 LEU B N 1
ATOM 4303 C CA . LEU B 1 134 ? 9.85676 94.46040 65.33027 1.000 14.97937 134 LEU B CA 1
ATOM 4304 C C . LEU B 1 134 ? 9.59255 95.01866 63.92596 1.000 15.31268 134 LEU B C 1
ATOM 4305 O O . LEU B 1 134 ? 8.46034 95.01181 63.44369 1.000 15.47437 134 LEU B O 1
ATOM 4310 N N . LEU B 1 135 ? 10.62494 95.53173 63.24546 1.000 15.15106 135 LEU B N 1
ATOM 4311 C CA . LEU B 1 135 ? 10.38208 96.12423 61.93452 1.000 12.71232 135 LEU B CA 1
ATOM 4312 C C . LEU B 1 135 ? 9.87220 95.07389 60.97309 1.000 13.57359 135 LEU B C 1
ATOM 4313 O O . LEU B 1 135 ? 8.95168 95.36371 60.18128 1.000 14.60778 135 LEU B O 1
ATOM 4318 N N . LEU B 1 136 ? 10.41746 93.85613 61.05990 1.000 14.15373 136 LEU B N 1
ATOM 4319 C CA . LEU B 1 136 ? 10.00735 92.79832 60.09344 1.000 12.66708 136 LEU B CA 1
ATOM 4320 C C . LEU B 1 136 ? 8.62256 92.23481 60.40595 1.000 15.69052 136 LEU B C 1
ATOM 4321 O O . LEU B 1 136 ? 7.83979 91.99519 59.46875 1.000 16.98670 136 LEU B O 1
ATOM 4326 N N . THR B 1 137 ? 8.28664 92.04930 61.69958 1.000 15.60539 137 THR B N 1
ATOM 4327 C CA . THR B 1 137 ? 7.05823 91.32739 62.03521 1.000 16.84970 137 THR B CA 1
ATOM 4328 C C . THR B 1 137 ? 5.94899 92.22655 62.56153 1.000 17.48162 137 THR B C 1
ATOM 4329 O O . THR B 1 137 ? 4.81569 91.75877 62.69556 1.000 18.39585 137 THR B O 1
ATOM 4333 N N . GLY B 1 138 ? 6.24355 93.45432 62.99081 1.000 16.06076 138 GLY B N 1
ATOM 4334 C CA . GLY B 1 138 ? 5.30613 94.24080 63.78159 1.000 16.71388 138 GLY B CA 1
ATOM 4335 C C . GLY B 1 138 ? 5.13131 93.77599 65.21494 1.000 17.31870 138 GLY B C 1
ATOM 4336 O O . GLY B 1 138 ? 4.19564 94.24333 65.87695 1.000 22.09972 138 GLY B O 1
ATOM 4337 N N . GLU B 1 139 ? 5.94015 92.88182 65.69957 1.000 16.60014 139 GLU B N 1
ATOM 4338 C CA . GLU B 1 139 ? 5.79547 92.32315 67.04724 1.000 20.47687 139 GLU B CA 1
ATOM 4339 C C . GLU B 1 139 ? 7.09443 92.48893 67.84935 1.000 17.73001 139 GLU B C 1
ATOM 4340 O O . GLU B 1 139 ? 8.20964 92.53255 67.31139 1.000 18.42289 139 GLU B O 1
ATOM 4346 N N . ILE B 1 140 ? 6.96116 92.53882 69.18905 1.000 20.10432 140 ILE B N 1
ATOM 4347 C CA . ILE B 1 140 ? 8.10119 92.63988 70.09440 1.000 19.79178 140 ILE B CA 1
ATOM 4348 C C . ILE B 1 140 ? 8.58030 91.23374 70.44328 1.000 19.24608 140 ILE B C 1
ATOM 4349 O O . ILE B 1 140 ? 7.76253 90.42237 70.95695 1.000 22.23351 140 ILE B O 1
ATOM 4354 N N . PRO B 1 141 ? 9.84284 90.88636 70.26708 1.000 17.87754 141 PRO B N 1
ATOM 4355 C CA . PRO B 1 141 ? 10.31750 89.56194 70.65318 1.000 18.38575 141 PRO B CA 1
ATOM 4356 C C . PRO B 1 141 ? 10.48272 89.46799 72.16860 1.000 21.39006 141 PRO B C 1
ATOM 4357 O O . PRO B 1 141 ? 10.64943 90.47889 72.86200 1.000 20.55134 141 PRO B O 1
ATOM 4361 N N . THR B 1 142 ? 10.46891 88.22392 72.66331 1.000 18.89939 142 THR B N 1
ATOM 4362 C CA . THR B 1 142 ? 10.81393 87.96571 74.05723 1.000 24.10094 142 THR B CA 1
ATOM 4363 C C . THR B 1 142 ? 12.33251 88.03902 74.26178 1.000 21.19019 142 THR B C 1
ATOM 4364 O O . THR B 1 142 ? 13.11720 88.03966 73.31613 1.000 21.22847 142 THR B O 1
ATOM 4368 N N . ASP B 1 143 ? 12.76981 88.07529 75.51700 1.000 21.81566 143 ASP B N 1
ATOM 4369 C CA . ASP B 1 143 ? 14.19800 87.98412 75.82443 1.000 20.33620 143 ASP B CA 1
ATOM 4370 C C . ASP B 1 143 ? 14.83632 86.76817 75.16280 1.000 24.72971 143 ASP B C 1
ATOM 4371 O O . ASP B 1 143 ? 15.94791 86.84083 74.61212 1.000 20.54296 143 ASP B O 1
ATOM 4376 N N . ALA B 1 144 ? 14.18213 85.60753 75.28584 1.000 20.20218 144 ALA B N 1
ATOM 4377 C CA . ALA B 1 144 ? 14.76569 84.38268 74.74779 1.000 21.43757 144 ALA B CA 1
ATOM 4378 C C . ALA B 1 144 ? 14.83234 84.42754 73.21506 1.000 18.73952 144 ALA B C 1
ATOM 4379 O O . ALA B 1 144 ? 15.80482 83.93062 72.63890 1.000 21.42167 144 ALA B O 1
ATOM 4381 N N . GLN B 1 145 ? 13.79841 85.00119 72.57364 1.000 19.62404 145 GLN B N 1
ATOM 4382 C CA . GLN B 1 145 ? 13.83728 85.11686 71.10393 1.000 15.63782 145 GLN B CA 1
ATOM 4383 C C . GLN B 1 145 ? 15.00793 86.00372 70.67821 1.000 17.90790 145 GLN B C 1
ATOM 4384 O O . GLN B 1 145 ? 15.72976 85.69595 69.70846 1.000 19.54469 145 GLN B O 1
ATOM 4390 N N . VAL B 1 146 ? 15.16571 87.15490 71.34222 1.000 18.13980 146 VAL B N 1
ATOM 4391 C CA A VAL B 1 146 ? 16.20037 88.06436 70.89721 0.510 18.70829 146 VAL B CA 1
ATOM 4392 C CA B VAL B 1 146 ? 16.21830 88.06689 70.91645 0.490 18.70239 146 VAL B CA 1
ATOM 4393 C C . VAL B 1 146 ? 17.56790 87.44819 71.14314 1.000 17.79001 146 VAL B C 1
ATOM 4394 O O . VAL B 1 146 ? 18.45745 87.57663 70.31922 1.000 18.02150 146 VAL B O 1
ATOM 4401 N N . LYS B 1 147 ? 17.74481 86.70315 72.27414 1.000 19.61766 147 LYS B N 1
ATOM 4402 C CA . LYS B 1 147 ? 19.00089 86.01730 72.51373 1.000 17.64440 147 LYS B CA 1
ATOM 4403 C C . LYS B 1 147 ? 19.35640 85.03796 71.39001 1.000 17.65266 147 LYS B C 1
ATOM 4404 O O . LYS B 1 147 ? 20.51191 84.97446 70.95915 1.000 20.20618 147 LYS B O 1
ATOM 4410 N N . ALA B 1 148 ? 18.36084 84.30044 70.88582 1.000 20.56246 148 ALA B N 1
ATOM 4411 C CA . ALA B 1 148 ? 18.64185 83.35837 69.80833 1.000 21.61854 148 ALA B CA 1
ATOM 4412 C C . ALA B 1 148 ? 18.91763 84.09748 68.50224 1.000 15.65324 148 ALA B C 1
ATOM 4413 O O . ALA B 1 148 ? 19.75262 83.64505 67.70644 1.000 19.91703 148 ALA B O 1
ATOM 4415 N N . LEU B 1 149 ? 18.23196 85.22447 68.27457 1.000 18.07666 149 LEU B N 1
ATOM 4416 C CA . LEU B 1 149 ? 18.55111 85.98904 67.04474 1.000 15.45033 149 LEU B CA 1
ATOM 4417 C C . LEU B 1 149 ? 19.97085 86.56047 67.09630 1.000 17.61095 149 LEU B C 1
ATOM 4418 O O . LEU B 1 149 ? 20.71944 86.48797 66.10984 1.000 17.81043 149 LEU B O 1
ATOM 4423 N N . SER B 1 150 ? 20.39609 87.07947 68.25417 1.000 15.23367 150 SER B N 1
ATOM 4424 C CA . SER B 1 150 ? 21.74270 87.58927 68.38350 1.000 14.62493 150 SER B CA 1
ATOM 4425 C C . SER B 1 150 ? 22.75624 86.49547 68.11948 1.000 18.39765 150 SER B C 1
ATOM 4426 O O . SER B 1 150 ? 23.76636 86.71097 67.44229 1.000 17.11689 150 SER B O 1
ATOM 4429 N N . ALA B 1 151 ? 22.50632 85.26684 68.67009 1.000 18.77980 151 ALA B N 1
ATOM 4430 C CA . ALA B 1 151 ? 23.47309 84.20689 68.44086 1.000 18.86138 151 ALA B CA 1
ATOM 4431 C C . ALA B 1 151 ? 23.52246 83.79890 66.96624 1.000 17.82679 151 ALA B C 1
ATOM 4432 O O . ALA B 1 151 ? 24.59521 83.48692 66.46084 1.000 18.59046 151 ALA B O 1
ATOM 4434 N N . ASP B 1 152 ? 22.37571 83.84403 66.29249 1.000 18.87136 152 ASP B N 1
ATOM 4435 C CA . ASP B 1 152 ? 22.32325 83.53116 64.84145 1.000 17.22561 152 ASP B CA 1
ATOM 4436 C C . ASP B 1 152 ? 23.07813 84.58761 64.03718 1.000 20.10270 152 ASP B C 1
ATOM 4437 O O . ASP B 1 152 ? 23.94787 84.24974 63.21313 1.000 21.15654 152 ASP B O 1
ATOM 4442 N N . LEU B 1 153 ? 22.89567 85.87213 64.38365 1.000 16.92138 153 LEU B N 1
ATOM 4443 C CA . LEU B 1 153 ? 23.66359 86.91627 63.69510 1.000 18.11082 153 LEU B CA 1
ATOM 4444 C C . LEU B 1 153 ? 25.15019 86.74330 63.91279 1.000 18.30418 153 LEU B C 1
ATOM 4445 O O . LEU B 1 153 ? 25.97205 86.92187 63.00409 1.000 20.71684 153 LEU B O 1
ATOM 4450 N N . ALA B 1 154 ? 25.56139 86.43721 65.16483 1.000 17.55821 154 ALA B N 1
ATOM 4451 C CA . ALA B 1 154 ? 26.97506 86.28119 65.38741 1.000 18.67430 154 ALA B CA 1
ATOM 4452 C C . ALA B 1 154 ? 27.52102 85.06389 64.65211 1.000 21.84995 154 ALA B C 1
ATOM 4453 O O . ALA B 1 154 ? 28.65282 85.09918 64.18765 1.000 22.77156 154 ALA B O 1
ATOM 4455 N N . ALA B 1 155 ? 26.72189 84.00946 64.52963 1.000 17.83965 155 ALA B N 1
ATOM 4456 C CA . ALA B 1 155 ? 27.19890 82.80571 63.82276 1.000 21.26169 155 ALA B CA 1
ATOM 4457 C C . ALA B 1 155 ? 27.34432 83.03639 62.32080 1.000 21.71943 155 ALA B C 1
ATOM 4458 O O . ALA B 1 155 ? 28.09096 82.29015 61.65846 1.000 24.20737 155 ALA B O 1
ATOM 4460 N N . ARG B 1 156 ? 26.67269 84.05108 61.78402 1.000 21.76433 156 ARG B N 1
ATOM 4461 C CA . ARG B 1 156 ? 26.72713 84.36067 60.35544 1.000 21.11807 156 ARG B CA 1
ATOM 4462 C C . ARG B 1 156 ? 27.73211 85.47029 60.04058 1.000 23.13282 156 ARG B C 1
ATOM 4463 O O . ARG B 1 156 ? 27.77766 85.97936 58.89874 1.000 23.38101 156 ARG B O 1
ATOM 4471 N N . SER B 1 157 ? 28.63584 85.77313 60.94372 1.000 19.54090 157 SER B N 1
ATOM 4472 C CA . SER B 1 157 ? 29.42013 86.98768 60.77410 1.000 22.92089 157 SER B CA 1
ATOM 4473 C C . SER B 1 157 ? 30.76422 86.81631 60.07920 1.000 22.45680 157 SER B C 1
ATOM 4474 O O . SER B 1 157 ? 31.42725 87.82086 59.82764 1.000 24.64092 157 SER B O 1
ATOM 4477 N N . GLU B 1 158 ? 31.16135 85.61499 59.70313 1.000 25.46510 158 GLU B N 1
ATOM 4478 C CA . GLU B 1 158 ? 32.49000 85.44919 59.12077 1.000 30.61082 158 GLU B CA 1
ATOM 4479 C C . GLU B 1 158 ? 32.49995 85.97438 57.68570 1.000 25.24013 158 GLU B C 1
ATOM 4480 O O . GLU B 1 158 ? 31.54951 85.76471 56.92576 1.000 29.08191 158 GLU B O 1
ATOM 4486 N N . ILE B 1 159 ? 33.55249 86.69742 57.32276 1.000 22.75553 159 ILE B N 1
ATOM 4487 C CA . ILE B 1 159 ? 33.59259 87.18088 55.95684 1.000 23.27007 159 ILE B CA 1
ATOM 4488 C C . ILE B 1 159 ? 34.57951 86.34235 55.14324 1.000 23.87569 159 ILE B C 1
ATOM 4489 O O . ILE B 1 159 ? 35.55861 85.85382 55.70105 1.000 24.14376 159 ILE B O 1
ATOM 4494 N N . PRO B 1 160 ? 34.34468 86.14876 53.84776 1.000 27.13073 160 PRO B N 1
ATOM 4495 C CA . PRO B 1 160 ? 35.23941 85.30827 53.04583 1.000 27.48724 160 PRO B CA 1
ATOM 4496 C C . PRO B 1 160 ? 36.62593 85.91358 52.87404 1.000 32.85689 160 PRO B C 1
ATOM 4497 O O . PRO B 1 160 ? 36.82496 87.12606 52.94699 1.000 27.46229 160 PRO B O 1
ATOM 4501 N N . GLU B 1 161 ? 37.57498 85.04948 52.48592 1.000 31.99016 161 GLU B N 1
ATOM 4502 C CA . GLU B 1 161 ? 38.96970 85.46543 52.32034 1.000 25.27464 161 GLU B CA 1
ATOM 4503 C C . GLU B 1 161 ? 39.14218 86.51506 51.25209 1.000 22.84414 161 GLU B C 1
ATOM 4504 O O . GLU B 1 161 ? 39.95910 87.43290 51.41834 1.000 28.70484 161 GLU B O 1
ATOM 4510 N N . HIS B 1 162 ? 38.40236 86.40918 50.11947 1.000 25.43036 162 HIS B N 1
ATOM 4511 C CA . HIS B 1 162 ? 38.58680 87.39936 49.05547 1.000 24.74769 162 HIS B CA 1
ATOM 4512 C C . HIS B 1 162 ? 38.14632 88.78267 49.50328 1.000 22.03637 162 HIS B C 1
ATOM 4513 O O . HIS B 1 162 ? 38.66092 89.78979 48.98026 1.000 22.37899 162 HIS B O 1
ATOM 4520 N N . VAL B 1 163 ? 37.23017 88.85304 50.47777 1.000 24.10541 163 VAL B N 1
ATOM 4521 C CA . VAL B 1 163 ? 36.77200 90.15525 50.96522 1.000 21.97227 163 VAL B CA 1
ATOM 4522 C C . VAL B 1 163 ? 37.73959 90.71969 52.02201 1.000 16.77076 163 VAL B C 1
ATOM 4523 O O . VAL B 1 163 ? 38.05549 91.92583 51.97746 1.000 21.75953 163 VAL B O 1
ATOM 4527 N N . ILE B 1 164 ? 38.26804 89.87300 52.88699 1.000 20.28310 164 ILE B N 1
ATOM 4528 C CA . ILE B 1 164 ? 39.33672 90.28900 53.80222 1.000 21.74373 164 ILE B CA 1
ATOM 4529 C C . ILE B 1 164 ? 40.51829 90.81445 53.02288 1.000 26.72076 164 ILE B C 1
ATOM 4530 O O . ILE B 1 164 ? 41.04370 91.90577 53.31630 1.000 25.37682 164 ILE B O 1
ATOM 4535 N N . GLN B 1 165 ? 40.89042 90.08131 51.94958 1.000 24.29072 165 GLN B N 1
ATOM 4536 C CA . GLN B 1 165 ? 42.01226 90.47850 51.11202 1.000 24.74090 165 GLN B CA 1
ATOM 4537 C C . GLN B 1 165 ? 41.74966 91.77355 50.43534 1.000 21.57092 165 GLN B C 1
ATOM 4538 O O . GLN B 1 165 ? 42.63138 92.65160 50.41337 1.000 28.01983 165 GLN B O 1
ATOM 4544 N N . LEU B 1 166 ? 40.55592 91.90072 49.81236 1.000 20.15764 166 LEU B N 1
ATOM 4545 C CA . LEU B 1 166 ? 40.21082 93.10411 49.10713 1.000 20.76809 166 LEU B CA 1
ATOM 4546 C C . LEU B 1 166 ? 40.28785 94.27835 50.08303 1.000 19.29507 166 LEU B C 1
ATOM 4547 O O . LEU B 1 166 ? 40.84533 95.33587 49.75752 1.000 21.57660 166 LEU B O 1
ATOM 4552 N N . LEU B 1 167 ? 39.64572 94.14093 51.23712 1.000 21.68366 167 LEU B N 1
ATOM 4553 C CA . LEU B 1 167 ? 39.64639 95.26082 52.18103 1.000 19.82951 167 LEU B CA 1
ATOM 4554 C C . LEU B 1 167 ? 41.05323 95.65357 52.59603 1.000 22.92051 167 LEU B C 1
ATOM 4555 O O . LEU B 1 167 ? 41.39511 96.84528 52.60758 1.000 22.11284 167 LEU B O 1
ATOM 4560 N N . ASP B 1 168 ? 41.86944 94.65479 52.92665 1.000 20.96280 168 ASP B N 1
ATOM 4561 C CA . ASP B 1 168 ? 43.22065 94.93908 53.39867 1.000 21.30494 168 ASP B CA 1
ATOM 4562 C C . ASP B 1 168 ? 44.05546 95.67135 52.35074 1.000 25.56660 168 ASP B C 1
ATOM 4563 O O . ASP B 1 168 ? 44.98930 96.38877 52.73121 1.000 27.92931 168 ASP B O 1
ATOM 4568 N N . SER B 1 169 ? 43.74833 95.53609 51.04361 1.000 22.06389 169 SER B N 1
ATOM 4569 C CA . SER B 1 169 ? 44.47064 96.18958 49.96360 1.000 23.59143 169 SER B CA 1
ATOM 4570 C C . SER B 1 169 ? 43.91421 97.51231 49.49551 1.000 23.33042 169 SER B C 1
ATOM 4571 O O . SER B 1 169 ? 44.55885 98.19118 48.69427 1.000 23.82167 169 SER B O 1
ATOM 4574 N N . LEU B 1 170 ? 42.72765 97.94418 49.98271 1.000 17.53372 170 LEU B N 1
ATOM 4575 C CA . LEU B 1 170 ? 42.22932 99.18076 49.45616 1.000 17.92313 170 LEU B CA 1
ATOM 4576 C C . LEU B 1 170 ? 43.08572 100.32718 49.99883 1.000 16.38383 170 LEU B C 1
ATOM 4577 O O . LEU B 1 170 ? 43.53094 100.28592 51.16083 1.000 19.14620 170 LEU B O 1
ATOM 4582 N N . PRO B 1 171 ? 43.27879 101.37801 49.22661 1.000 16.03985 171 PRO B N 1
ATOM 4583 C CA . PRO B 1 171 ? 44.10714 102.49542 49.72167 1.000 18.74509 171 PRO B CA 1
ATOM 4584 C C . PRO B 1 171 ? 43.47222 103.24391 50.88215 1.000 20.95036 171 PRO B C 1
ATOM 4585 O O . PRO B 1 171 ? 42.24193 103.40219 50.98577 1.000 18.18872 171 PRO B O 1
ATOM 4589 N N . LYS B 1 172 ? 44.33213 103.82169 51.72038 1.000 19.32831 172 LYS B N 1
ATOM 4590 C CA . LYS B 1 172 ? 43.79342 104.54355 52.85287 1.000 19.36621 172 LYS B CA 1
ATOM 4591 C C . LYS B 1 172 ? 43.12884 105.84422 52.48932 1.000 14.84762 172 LYS B C 1
ATOM 4592 O O . LYS B 1 172 ? 42.40282 106.38056 53.36186 1.000 22.38508 172 LYS B O 1
ATOM 4598 N N . ASP B 1 173 ? 43.33247 106.40153 51.36931 1.000 19.89196 173 ASP B N 1
ATOM 4599 C CA . ASP B 1 173 ? 42.61709 107.59586 51.00376 1.000 27.06614 173 ASP B CA 1
ATOM 4600 C C . ASP B 1 173 ? 41.31763 107.26743 50.30776 1.000 24.34746 173 ASP B C 1
ATOM 4601 O O . ASP B 1 173 ? 40.68660 108.18764 49.77855 1.000 28.01071 173 ASP B O 1
ATOM 4606 N N . LEU B 1 174 ? 40.98262 105.97472 50.16315 1.000 17.76754 174 LEU B N 1
ATOM 4607 C CA . LEU B 1 174 ? 39.66293 105.66362 49.57791 1.000 15.44482 174 LEU B CA 1
ATOM 4608 C C . LEU B 1 174 ? 38.64590 105.71811 50.71345 1.000 12.70858 174 LEU B C 1
ATOM 4609 O O . LEU B 1 174 ? 38.79339 105.01156 51.72476 1.000 15.87614 174 LEU B O 1
ATOM 4614 N N . HIS B 1 175 ? 37.66796 106.61581 50.49413 1.000 13.80462 175 HIS B N 1
ATOM 4615 C CA . HIS B 1 175 ? 36.76747 106.97698 51.58500 1.000 12.83191 175 HIS B CA 1
ATOM 4616 C C . HIS B 1 175 ? 36.17184 105.73164 52.24896 1.000 13.22885 175 HIS B C 1
ATOM 4617 O O . HIS B 1 175 ? 35.79710 104.76220 51.53673 1.000 13.02252 175 HIS B O 1
ATOM 4624 N N . PRO B 1 176 ? 35.95510 105.73275 53.57561 1.000 11.81229 176 PRO B N 1
ATOM 4625 C CA . PRO B 1 176 ? 35.43685 104.52727 54.22412 1.000 10.56771 176 PRO B CA 1
ATOM 4626 C C . PRO B 1 176 ? 34.06427 104.08006 53.62284 1.000 12.20348 176 PRO B C 1
ATOM 4627 O O . PRO B 1 176 ? 33.81360 102.88869 53.62358 1.000 12.20323 176 PRO B O 1
ATOM 4631 N N . MET B 1 177 ? 33.20656 105.00215 53.17235 1.000 11.85654 177 MET B N 1
ATOM 4632 C CA . MET B 1 177 ? 31.93675 104.57526 52.57730 1.000 11.61619 177 MET B CA 1
ATOM 4633 C C . MET B 1 177 ? 32.14632 103.84604 51.27290 1.000 11.67370 177 MET B C 1
ATOM 4634 O O . MET B 1 177 ? 31.37217 102.92825 50.97435 1.000 13.01200 177 MET B O 1
ATOM 4639 N N . ALA B 1 178 ? 33.13513 104.25292 50.46359 1.000 11.70303 178 ALA B N 1
ATOM 4640 C CA . ALA B 1 178 ? 33.40059 103.52139 49.22537 1.000 11.11154 178 ALA B CA 1
ATOM 4641 C C . ALA B 1 178 ? 33.94340 102.15144 49.57697 1.000 12.89395 178 ALA B C 1
ATOM 4642 O O . ALA B 1 178 ? 33.58764 101.14415 48.95469 1.000 13.12556 178 ALA B O 1
ATOM 4644 N N . GLN B 1 179 ? 34.83527 102.05132 50.60048 1.000 11.48974 179 GLN B N 1
ATOM 4645 C CA . GLN B 1 179 ? 35.31729 100.73124 51.01574 1.000 11.69261 179 GLN B CA 1
ATOM 4646 C C . GLN B 1 179 ? 34.15341 99.85813 51.47746 1.000 11.61033 179 GLN B C 1
ATOM 4647 O O . GLN B 1 179 ? 34.12389 98.64970 51.21166 1.000 12.58839 179 GLN B O 1
ATOM 4653 N N . PHE B 1 180 ? 33.20235 100.44884 52.20002 1.000 11.84224 180 PHE B N 1
ATOM 4654 C CA . PHE B 1 180 ? 32.08363 99.66957 52.74218 1.000 11.71062 180 PHE B CA 1
ATOM 4655 C C . PHE B 1 180 ? 31.20074 99.11933 51.61799 1.000 10.85150 180 PHE B C 1
ATOM 4656 O O . PHE B 1 180 ? 30.90425 97.91341 51.64224 1.000 11.52133 180 PHE B O 1
ATOM 4664 N N . SER B 1 181 ? 30.83908 99.95088 50.63887 1.000 10.97382 181 SER B N 1
ATOM 4665 C CA A SER B 1 181 ? 29.99921 99.42356 49.58297 0.547 12.10290 181 SER B CA 1
ATOM 4666 C CA B SER B 1 181 ? 30.01717 99.47153 49.54008 0.453 12.06033 181 SER B CA 1
ATOM 4667 C C . SER B 1 181 ? 30.74008 98.42513 48.70812 1.000 13.84739 181 SER B C 1
ATOM 4668 O O . SER B 1 181 ? 30.13396 97.44177 48.26555 1.000 13.01546 181 SER B O 1
ATOM 4673 N N . ILE B 1 182 ? 32.05815 98.60025 48.50372 1.000 10.81284 182 ILE B N 1
ATOM 4674 C CA . ILE B 1 182 ? 32.81024 97.60483 47.76080 1.000 12.05817 182 ILE B CA 1
ATOM 4675 C C . ILE B 1 182 ? 32.75449 96.26524 48.46245 1.000 12.94865 182 ILE B C 1
ATOM 4676 O O . ILE B 1 182 ? 32.57690 95.21725 47.82675 1.000 13.21832 182 ILE B O 1
ATOM 4681 N N . ALA B 1 183 ? 32.98752 96.25492 49.78634 1.000 12.07098 183 ALA B N 1
ATOM 4682 C CA . ALA B 1 183 ? 33.00972 94.98935 50.47116 1.000 11.82874 183 ALA B CA 1
ATOM 4683 C C . ALA B 1 183 ? 31.65496 94.29385 50.44948 1.000 12.74395 183 ALA B C 1
ATOM 4684 O O . ALA B 1 183 ? 31.58119 93.07153 50.32981 1.000 13.84155 183 ALA B O 1
ATOM 4686 N N . VAL B 1 184 ? 30.57779 95.05250 50.59794 1.000 12.74702 184 VAL B N 1
ATOM 4687 C CA . VAL B 1 184 ? 29.25651 94.43517 50.53728 1.000 12.60022 184 VAL B CA 1
ATOM 4688 C C . VAL B 1 184 ? 28.98584 93.87428 49.14799 1.000 13.74997 184 VAL B C 1
ATOM 4689 O O . VAL B 1 184 ? 28.46905 92.75273 49.03912 1.000 15.12892 184 VAL B O 1
ATOM 4693 N N . THR B 1 185 ? 29.36991 94.59471 48.07716 1.000 11.85463 185 THR B N 1
ATOM 4694 C CA . THR B 1 185 ? 29.16919 94.05730 46.71760 1.000 13.06531 185 THR B CA 1
ATOM 4695 C C . THR B 1 185 ? 30.01604 92.81075 46.50837 1.000 15.29458 185 THR B C 1
ATOM 4696 O O . THR B 1 185 ? 29.58273 91.84838 45.81535 1.000 15.32830 185 THR B O 1
ATOM 4700 N N . ALA B 1 186 ? 31.22637 92.77989 47.06717 1.000 13.90731 186 ALA B N 1
ATOM 4701 C CA . ALA B 1 186 ? 32.07047 91.59918 46.92914 1.000 12.67124 186 ALA B CA 1
ATOM 4702 C C . ALA B 1 186 ? 31.45006 90.34889 47.53325 1.000 14.33664 186 ALA B C 1
ATOM 4703 O O . ALA B 1 186 ? 31.91036 89.23936 47.23797 1.000 18.38127 186 ALA B O 1
ATOM 4705 N N . LEU B 1 187 ? 30.50358 90.50000 48.46448 1.000 14.76514 187 LEU B N 1
ATOM 4706 C CA . LEU B 1 187 ? 29.81898 89.33297 49.01676 1.000 15.68565 187 LEU B CA 1
ATOM 4707 C C . LEU B 1 187 ? 28.75025 88.77395 48.08990 1.000 16.71592 187 LEU B C 1
ATOM 4708 O O . LEU B 1 187 ? 28.15446 87.76022 48.42410 1.000 17.03902 187 LEU B O 1
ATOM 4713 N N . GLU B 1 188 ? 28.53960 89.36397 46.91093 1.000 15.41602 188 GLU B N 1
ATOM 4714 C CA . GLU B 1 188 ? 27.47829 88.86235 46.02916 1.000 15.71063 188 GLU B CA 1
ATOM 4715 C C . GLU B 1 188 ? 27.70997 87.40054 45.65107 1.000 17.40184 188 GLU B C 1
ATOM 4716 O O . GLU B 1 188 ? 26.72934 86.70302 45.31868 1.000 19.20692 188 GLU B O 1
ATOM 4722 N N . SER B 1 189 ? 28.95401 86.92474 45.67589 1.000 18.57688 189 SER B N 1
ATOM 4723 C CA . SER B 1 189 ? 29.19491 85.53196 45.32327 1.000 21.42635 189 SER B CA 1
ATOM 4724 C C . SER B 1 189 ? 28.58034 84.57413 46.34141 1.000 24.33884 189 SER B C 1
ATOM 4725 O O . SER B 1 189 ? 28.41575 83.39966 46.03726 1.000 26.76306 189 SER B O 1
ATOM 4728 N N . GLU B 1 190 ? 28.23055 85.05744 47.54358 1.000 18.86326 190 GLU B N 1
ATOM 4729 C CA . GLU B 1 190 ? 27.54714 84.25843 48.53194 1.000 21.33204 190 GLU B CA 1
ATOM 4730 C C . GLU B 1 190 ? 26.03854 84.29713 48.39847 1.000 19.37911 190 GLU B C 1
ATOM 4731 O O . GLU B 1 190 ? 25.33479 83.60180 49.15325 1.000 20.12815 190 GLU B O 1
ATOM 4737 N N . SER B 1 191 ? 25.48867 85.10951 47.49402 1.000 16.63329 191 SER B N 1
ATOM 4738 C CA . SER B 1 191 ? 24.04190 85.32350 47.52520 1.000 17.20887 191 SER B CA 1
ATOM 4739 C C . SER B 1 191 ? 23.25353 84.08017 47.24066 1.000 19.81063 191 SER B C 1
ATOM 4740 O O . SER B 1 191 ? 23.35149 83.49341 46.13470 1.000 19.55112 191 SER B O 1
ATOM 4743 N N . LYS B 1 192 ? 22.44486 83.69846 48.23647 1.000 17.62175 192 LYS B N 1
ATOM 4744 C CA . LYS B 1 192 ? 21.51593 82.57452 48.09218 1.000 18.08305 192 LYS B CA 1
ATOM 4745 C C . LYS B 1 192 ? 20.32245 82.96096 47.22942 1.000 21.23381 192 LYS B C 1
ATOM 4746 O O . LYS B 1 192 ? 19.79418 82.10988 46.49737 1.000 19.84899 192 LYS B O 1
ATOM 4752 N N . PHE B 1 193 ? 19.88579 84.22541 47.27179 1.000 17.52492 193 PHE B N 1
ATOM 4753 C CA . PHE B 1 193 ? 18.82450 84.64458 46.37911 1.000 18.56508 193 PHE B CA 1
ATOM 4754 C C . PHE B 1 193 ? 19.28940 84.60752 44.92533 1.000 17.61000 193 PHE B C 1
ATOM 4755 O O . PHE B 1 193 ? 18.54415 84.09678 44.05836 1.000 18.87900 193 PHE B O 1
ATOM 4763 N N . ALA B 1 194 ? 20.50443 85.09081 44.62898 1.000 15.94626 194 ALA B N 1
ATOM 4764 C CA . ALA B 1 194 ? 20.94417 85.06876 43.22876 1.000 18.14102 194 ALA B CA 1
ATOM 4765 C C . ALA B 1 194 ? 20.96890 83.63914 42.70458 1.000 21.22688 194 ALA B C 1
ATOM 4766 O O . ALA B 1 194 ? 20.52385 83.36694 41.56495 1.000 20.25180 194 ALA B O 1
ATOM 4768 N N . LYS B 1 195 ? 21.48961 82.71438 43.50783 1.000 19.08673 195 LYS B N 1
ATOM 4769 C CA . LYS B 1 195 ? 21.55406 81.30432 43.09908 1.000 20.12981 195 LYS B CA 1
ATOM 4770 C C . LYS B 1 195 ? 20.14321 80.72664 42.92223 1.000 24.74778 195 LYS B C 1
ATOM 4771 O O . LYS B 1 195 ? 19.88268 80.00471 41.94815 1.000 25.49597 195 LYS B O 1
ATOM 4777 N N . ALA B 1 196 ? 19.21333 81.03699 43.82187 1.000 21.36166 196 ALA B N 1
ATOM 4778 C CA . ALA B 1 196 ? 17.85819 80.46969 43.71589 1.000 22.53623 196 ALA B CA 1
ATOM 4779 C C . ALA B 1 196 ? 17.13872 81.00385 42.47799 1.000 26.61449 196 ALA B C 1
ATOM 4780 O O . ALA B 1 196 ? 16.42717 80.25217 41.77094 1.000 24.49474 196 ALA B O 1
ATOM 4782 N N . TYR B 1 197 ? 17.32471 82.29258 42.17489 1.000 21.78579 197 TYR B N 1
ATOM 4783 C CA . TYR B 1 197 ? 16.75459 82.86473 40.96331 1.000 22.87221 197 TYR B CA 1
ATOM 4784 C C . TYR B 1 197 ? 17.32401 82.16883 39.72255 1.000 23.23160 197 TYR B C 1
ATOM 4785 O O . TYR B 1 197 ? 16.56394 81.78921 38.79159 1.000 26.63172 197 TYR B O 1
ATOM 4794 N N . ALA B 1 198 ? 18.63707 81.95308 39.69808 1.000 23.34336 198 ALA B N 1
ATOM 4795 C CA . ALA B 1 198 ? 19.25587 81.28243 38.55367 1.000 28.96702 198 ALA B CA 1
ATOM 4796 C C . ALA B 1 198 ? 18.72987 79.85985 38.39271 1.000 34.51392 198 ALA B C 1
ATOM 4797 O O . ALA B 1 198 ? 18.66181 79.36290 37.26729 1.000 32.59465 198 ALA B O 1
ATOM 4799 N N . GLN B 1 199 ? 18.36292 79.18596 39.49337 1.000 29.86609 199 GLN B N 1
ATOM 4800 C CA . GLN B 1 199 ? 17.82585 77.82737 39.42574 1.000 31.43421 199 GLN B CA 1
ATOM 4801 C C . GLN B 1 199 ? 16.34764 77.80155 39.11246 1.000 39.98293 199 GLN B C 1
ATOM 4802 O O . GLN B 1 199 ? 15.76495 76.70863 39.06161 1.000 36.43282 199 GLN B O 1
ATOM 4808 N N . GLY B 1 200 ? 15.73073 78.96865 38.95604 1.000 29.19536 200 GLY B N 1
ATOM 4809 C CA . GLY B 1 200 ? 14.33242 79.08497 38.59761 1.000 27.61627 200 GLY B CA 1
ATOM 4810 C C . GLY B 1 200 ? 13.31480 78.81331 39.68552 1.000 33.24840 200 GLY B C 1
ATOM 4811 O O . GLY B 1 200 ? 12.22392 78.32585 39.37751 1.000 31.39452 200 GLY B O 1
ATOM 4812 N N . VAL B 1 201 ? 13.59567 79.16068 40.95220 1.000 27.21793 201 VAL B N 1
ATOM 4813 C CA . VAL B 1 201 ? 12.60981 78.93744 41.99847 1.000 24.05049 201 VAL B CA 1
ATOM 4814 C C . VAL B 1 201 ? 11.39193 79.78600 41.75693 1.000 23.69537 201 VAL B C 1
ATOM 4815 O O . VAL B 1 201 ? 11.42666 80.82664 41.10111 1.000 26.13288 201 VAL B O 1
ATOM 4819 N N . SER B 1 202 ? 10.29158 79.37529 42.36566 1.000 27.93012 202 SER B N 1
ATOM 4820 C CA A SER B 1 202 ? 9.09207 80.15256 42.14294 0.562 29.53741 202 SER B CA 1
ATOM 4821 C CA B SER B 1 202 ? 9.03621 80.08473 42.23718 0.438 29.43838 202 SER B CA 1
ATOM 4822 C C . SER B 1 202 ? 9.09520 81.39624 43.02185 1.000 21.99591 202 SER B C 1
ATOM 4823 O O . SER B 1 202 ? 9.81963 81.49595 44.03630 1.000 25.23007 202 SER B O 1
ATOM 4828 N N . LYS B 1 203 ? 8.28817 82.36604 42.59132 1.000 24.91177 203 LYS B N 1
ATOM 4829 C CA . LYS B 1 203 ? 8.22989 83.66052 43.26854 1.000 26.33062 203 LYS B CA 1
ATOM 4830 C C . LYS B 1 203 ? 7.80942 83.50566 44.71685 1.000 31.40347 203 LYS B C 1
ATOM 4831 O O . LYS B 1 203 ? 8.21216 84.31305 45.55638 1.000 25.33510 203 LYS B O 1
ATOM 4837 N N . LYS B 1 204 ? 6.98294 82.50076 45.04050 1.000 30.34297 204 LYS B N 1
ATOM 4838 C CA . LYS B 1 204 ? 6.61295 82.24615 46.43243 1.000 25.75713 204 LYS B CA 1
ATOM 4839 C C . LYS B 1 204 ? 7.81670 81.98723 47.32174 1.000 22.89088 204 LYS B C 1
ATOM 4840 O O . LYS B 1 204 ? 7.70782 82.15672 48.54067 1.000 28.04425 204 LYS B O 1
ATOM 4846 N N . GLU B 1 205 ? 8.91910 81.48917 46.78361 1.000 24.45060 205 GLU B N 1
ATOM 4847 C CA . GLU B 1 205 ? 10.10742 81.21350 47.58899 1.000 29.52338 205 GLU B CA 1
ATOM 4848 C C . GLU B 1 205 ? 11.06109 82.40200 47.69244 1.000 23.36536 205 GLU B C 1
ATOM 4849 O O . GLU B 1 205 ? 12.06442 82.29590 48.41185 1.000 24.95804 205 GLU B O 1
ATOM 4855 N N . TYR B 1 206 ? 10.74073 83.53376 47.04954 1.000 20.00336 206 TYR B N 1
ATOM 4856 C CA . TYR B 1 206 ? 11.75134 84.61009 46.97177 1.000 20.99572 206 TYR B CA 1
ATOM 4857 C C . TYR B 1 206 ? 12.05169 85.14633 48.35486 1.000 20.83344 206 TYR B C 1
ATOM 4858 O O . TYR B 1 206 ? 13.22040 85.43009 48.65508 1.000 19.24503 206 TYR B O 1
ATOM 4867 N N . TRP B 1 207 ? 11.02085 85.36158 49.18302 1.000 16.90895 207 TRP B N 1
ATOM 4868 C CA . TRP B 1 207 ? 11.31073 86.05524 50.43667 1.000 16.45610 207 TRP B CA 1
ATOM 4869 C C . TRP B 1 207 ? 12.19649 85.22065 51.32283 1.000 19.91916 207 TRP B C 1
ATOM 4870 O O . TRP B 1 207 ? 12.98941 85.77671 52.08895 1.000 16.98876 207 TRP B O 1
ATOM 4881 N N . SER B 1 208 ? 12.08181 83.87731 51.27711 1.000 18.15668 208 SER B N 1
ATOM 4882 C CA . SER B 1 208 ? 12.88746 83.01918 52.13757 1.000 18.19240 208 SER B CA 1
ATOM 4883 C C . SER B 1 208 ? 14.35666 83.15636 51.81602 1.000 18.21299 208 SER B C 1
ATOM 4884 O O . SER B 1 208 ? 15.17724 83.23452 52.72903 1.000 19.41738 208 SER B O 1
ATOM 4887 N N . TYR B 1 209 ? 14.70230 83.22722 50.53639 1.000 17.96737 209 TYR B N 1
ATOM 4888 C CA . TYR B 1 209 ? 16.10545 83.39847 50.19768 1.000 17.28237 209 TYR B CA 1
ATOM 4889 C C . TYR B 1 209 ? 16.55641 84.82749 50.48518 1.000 18.22156 209 TYR B C 1
ATOM 4890 O O . TYR B 1 209 ? 17.71522 85.03704 50.84868 1.000 16.05083 209 TYR B O 1
ATOM 4899 N N . THR B 1 210 ? 15.67493 85.81277 50.26168 1.000 16.64518 210 THR B N 1
ATOM 4900 C CA . THR B 1 210 ? 16.02093 87.19377 50.58602 1.000 15.63867 210 THR B CA 1
ATOM 4901 C C . THR B 1 210 ? 16.27006 87.30427 52.08009 1.000 16.70293 210 THR B C 1
ATOM 4902 O O . THR B 1 210 ? 17.17262 88.01813 52.51400 1.000 15.42883 210 THR B O 1
ATOM 4906 N N . PHE B 1 211 ? 15.48416 86.60260 52.88719 1.000 14.81646 211 PHE B N 1
ATOM 4907 C CA . PHE B 1 211 ? 15.67221 86.60491 54.34289 1.000 16.16223 211 PHE B CA 1
ATOM 4908 C C . PHE B 1 211 ? 17.02723 86.01438 54.71123 1.000 16.57314 211 PHE B C 1
ATOM 4909 O O . PHE B 1 211 ? 17.77841 86.61144 55.52034 1.000 16.97003 211 PHE B O 1
ATOM 4917 N N . GLU B 1 212 ? 17.43116 84.90842 54.08710 1.000 16.93563 212 GLU B N 1
ATOM 4918 C CA . GLU B 1 212 ? 18.72694 84.31866 54.43605 1.000 17.21362 212 GLU B CA 1
ATOM 4919 C C . GLU B 1 212 ? 19.87561 85.24240 54.05029 1.000 16.34846 212 GLU B C 1
ATOM 4920 O O . GLU B 1 212 ? 20.81666 85.42302 54.84393 1.000 17.71552 212 GLU B O 1
ATOM 4926 N N . ASP B 1 213 ? 19.81735 85.83409 52.85484 1.000 15.54706 213 ASP B N 1
ATOM 4927 C CA . ASP B 1 213 ? 20.85713 86.79784 52.48452 1.000 16.77588 213 ASP B CA 1
ATOM 4928 C C . ASP B 1 213 ? 20.85836 87.97851 53.44232 1.000 14.86155 213 ASP B C 1
ATOM 4929 O O . ASP B 1 213 ? 21.92104 88.54188 53.72281 1.000 15.15063 213 ASP B O 1
ATOM 4934 N N . SER B 1 214 ? 19.67268 88.44153 53.83523 1.000 15.34863 214 SER B N 1
ATOM 4935 C CA . SER B 1 214 ? 19.58285 89.61155 54.71681 1.000 15.54843 214 SER B CA 1
ATOM 4936 C C . SER B 1 214 ? 20.21902 89.32558 56.06406 1.000 16.26122 214 SER B C 1
ATOM 4937 O O . SER B 1 214 ? 20.97105 90.17350 56.58848 1.000 16.29819 214 SER B O 1
ATOM 4940 N N . LEU B 1 215 ? 19.94849 88.15409 56.66407 1.000 15.65134 215 LEU B N 1
ATOM 4941 C CA . LEU B 1 215 ? 20.56415 87.86313 57.96633 1.000 17.77176 215 LEU B CA 1
ATOM 4942 C C . LEU B 1 215 ? 22.06452 87.63272 57.81320 1.000 16.04257 215 LEU B C 1
ATOM 4943 O O . LEU B 1 215 ? 22.85663 88.05428 58.67930 1.000 17.64868 215 LEU B O 1
ATOM 4948 N N . ASP B 1 216 ? 22.50046 86.96136 56.74303 1.000 15.48521 216 ASP B N 1
ATOM 4949 C CA . ASP B 1 216 ? 23.92539 86.79300 56.46683 1.000 17.58802 216 ASP B CA 1
ATOM 4950 C C . ASP B 1 216 ? 24.60970 88.14433 56.31628 1.000 19.41582 216 ASP B C 1
ATOM 4951 O O . ASP B 1 216 ? 25.67693 88.37229 56.90212 1.000 19.40457 216 ASP B O 1
ATOM 4956 N N . LEU B 1 217 ? 23.99034 89.06613 55.56529 1.000 15.39406 217 LEU B N 1
ATOM 4957 C CA . LEU B 1 217 ? 24.58241 90.38466 55.34085 1.000 14.71360 217 LEU B CA 1
ATOM 4958 C C . LEU B 1 217 ? 24.61443 91.17886 56.64681 1.000 14.14056 217 LEU B C 1
ATOM 4959 O O . LEU B 1 217 ? 25.67269 91.70860 57.00931 1.000 13.93343 217 LEU B O 1
ATOM 4964 N N . LEU B 1 218 ? 23.48533 91.24839 57.33853 1.000 14.34749 218 LEU B N 1
ATOM 4965 C CA . LEU B 1 218 ? 23.44736 91.97761 58.61537 1.000 12.92556 218 LEU B CA 1
ATOM 4966 C C . LEU B 1 218 ? 24.50153 91.45206 59.56178 1.000 15.73383 218 LEU B C 1
ATOM 4967 O O . LEU B 1 218 ? 25.25804 92.22690 60.17477 1.000 15.69722 218 LEU B O 1
ATOM 4972 N N . GLY B 1 219 ? 24.67782 90.12621 59.61329 1.000 14.43552 219 GLY B N 1
ATOM 4973 C CA . GLY B 1 219 ? 25.64558 89.53690 60.52638 1.000 14.92471 219 GLY B CA 1
ATOM 4974 C C . GLY B 1 219 ? 27.04635 89.98738 60.22548 1.000 16.84307 219 GLY B C 1
ATOM 4975 O O . GLY B 1 219 ? 27.87049 90.13735 61.15080 1.000 16.55371 219 GLY B O 1
ATOM 4976 N N . LYS B 1 220 ? 27.35447 90.16824 58.93195 1.000 16.88966 220 LYS B N 1
ATOM 4977 C CA . LYS B 1 220 ? 28.70256 90.49509 58.51658 1.000 14.31296 220 LYS B CA 1
ATOM 4978 C C . LYS B 1 220 ? 29.02746 91.98048 58.65197 1.000 14.79831 220 LYS B C 1
ATOM 4979 O O . LYS B 1 220 ? 30.21249 92.33311 58.61720 1.000 15.23793 220 LYS B O 1
ATOM 4985 N N . LEU B 1 221 ? 28.03315 92.86752 58.73581 1.000 14.82900 221 LEU B N 1
ATOM 4986 C CA . LEU B 1 221 ? 28.36608 94.29401 58.68452 1.000 14.64740 221 LEU B CA 1
ATOM 4987 C C . LEU B 1 221 ? 29.29525 94.72667 59.80500 1.000 14.99132 221 LEU B C 1
ATOM 4988 O O . LEU B 1 221 ? 30.18522 95.53949 59.52748 1.000 15.77164 221 LEU B O 1
ATOM 4993 N N . PRO B 1 222 ? 29.14922 94.28592 61.06807 1.000 15.42967 222 PRO B N 1
ATOM 4994 C CA . PRO B 1 222 ? 30.09347 94.75646 62.09498 1.000 17.03459 222 PRO B CA 1
ATOM 4995 C C . PRO B 1 222 ? 31.52859 94.38784 61.76030 1.000 15.37789 222 PRO B C 1
ATOM 4996 O O . PRO B 1 222 ? 32.46985 95.15817 62.04234 1.000 16.78123 222 PRO B O 1
ATOM 5000 N N . VAL B 1 223 ? 31.73790 93.20001 61.18327 1.000 16.25764 223 VAL B N 1
ATOM 5001 C CA . VAL B 1 223 ? 33.08206 92.78924 60.83795 1.000 19.65403 223 VAL B CA 1
ATOM 5002 C C . VAL B 1 223 ? 33.63187 93.63542 59.69158 1.000 15.64385 223 VAL B C 1
ATOM 5003 O O . VAL B 1 223 ? 34.77616 94.09401 59.74174 1.000 17.72963 223 VAL B O 1
ATOM 5007 N N . ILE B 1 224 ? 32.82275 93.90555 58.64707 1.000 15.31350 224 ILE B N 1
ATOM 5008 C CA . ILE B 1 224 ? 33.30394 94.73315 57.53743 1.000 15.08471 224 ILE B CA 1
ATOM 5009 C C . ILE B 1 224 ? 33.62779 96.14322 58.03060 1.000 14.51382 224 ILE B C 1
ATOM 5010 O O . ILE B 1 224 ? 34.66623 96.72203 57.71107 1.000 14.13358 224 ILE B O 1
ATOM 5015 N N . ALA B 1 225 ? 32.67604 96.73908 58.75822 1.000 14.91022 225 ALA B N 1
ATOM 5016 C CA . ALA B 1 225 ? 32.85271 98.11449 59.19434 1.000 14.07450 225 ALA B CA 1
ATOM 5017 C C . ALA B 1 225 ? 34.09436 98.22195 60.08166 1.000 13.36524 225 ALA B C 1
ATOM 5018 O O . ALA B 1 225 ? 34.86814 99.17640 59.93912 1.000 13.39649 225 ALA B O 1
ATOM 5020 N N . SER B 1 226 ? 34.29133 97.23996 60.95760 1.000 15.02998 226 SER B N 1
ATOM 5021 C CA . SER B 1 226 ? 35.39629 97.31086 61.90672 1.000 14.96004 226 SER B CA 1
ATOM 5022 C C . SER B 1 226 ? 36.70400 97.07653 61.20576 1.000 16.55646 226 SER B C 1
ATOM 5023 O O . SER B 1 226 ? 37.71203 97.68114 61.58060 1.000 16.72806 226 SER B O 1
ATOM 5026 N N . LYS B 1 227 ? 36.71938 96.22051 60.15930 1.000 14.19620 227 LYS B N 1
ATOM 5027 C CA . LYS B 1 227 ? 37.95782 96.02475 59.40563 1.000 14.95469 227 LYS B CA 1
ATOM 5028 C C . LYS B 1 227 ? 38.38175 97.31972 58.73323 1.000 17.25028 227 LYS B C 1
ATOM 5029 O O . LYS B 1 227 ? 39.56104 97.71862 58.75866 1.000 15.34609 227 LYS B O 1
ATOM 5035 N N . ILE B 1 228 ? 37.42237 98.05313 58.17574 1.000 14.84555 228 ILE B N 1
ATOM 5036 C CA . ILE B 1 228 ? 37.71396 99.36640 57.57633 1.000 14.17588 228 ILE B CA 1
ATOM 5037 C C . ILE B 1 228 ? 38.27682 100.29627 58.64086 1.000 14.14615 228 ILE B C 1
ATOM 5038 O O . ILE B 1 228 ? 39.28220 100.99099 58.41778 1.000 14.97354 228 ILE B O 1
ATOM 5043 N N . TYR B 1 229 ? 37.59228 100.38167 59.77144 1.000 13.15760 229 TYR B N 1
ATOM 5044 C CA . TYR B 1 229 ? 38.06039 101.25703 60.85654 1.000 14.13957 229 TYR B CA 1
ATOM 5045 C C . TYR B 1 229 ? 39.49159 100.91802 61.28590 1.000 15.68011 229 TYR B C 1
ATOM 5046 O O . TYR B 1 229 ? 40.35353 101.81802 61.36767 1.000 15.33352 229 TYR B O 1
ATOM 5055 N N . ARG B 1 230 ? 39.73254 99.66082 61.55799 1.000 14.27620 230 ARG B N 1
ATOM 5056 C CA . ARG B 1 230 ? 41.05947 99.27088 62.07686 1.000 15.27496 230 ARG B CA 1
ATOM 5057 C C . ARG B 1 230 ? 42.11088 99.50039 61.01431 1.000 19.39520 230 ARG B C 1
ATOM 5058 O O . ARG B 1 230 ? 43.23223 99.94245 61.32566 1.000 17.99925 230 ARG B O 1
ATOM 5066 N N . ASN B 1 231 ? 41.81286 99.20320 59.73428 1.000 16.03671 231 ASN B N 1
ATOM 5067 C CA . ASN B 1 231 ? 42.81897 99.35885 58.70690 1.000 14.41615 231 ASN B CA 1
ATOM 5068 C C . ASN B 1 231 ? 43.12608 100.81360 58.46024 1.000 16.91791 231 ASN B C 1
ATOM 5069 O O . ASN B 1 231 ? 44.30111 101.19662 58.27617 1.000 19.19351 231 ASN B O 1
ATOM 5074 N N . VAL B 1 232 ? 42.11881 101.65337 58.30040 1.000 15.82271 232 VAL B N 1
ATOM 5075 C CA . VAL B 1 232 ? 42.33024 103.02991 57.89875 1.000 14.38403 232 VAL B CA 1
ATOM 5076 C C . VAL B 1 232 ? 42.87409 103.85651 59.07153 1.000 17.71831 232 VAL B C 1
ATOM 5077 O O . VAL B 1 232 ? 43.73683 104.72062 58.87050 1.000 19.59103 232 VAL B O 1
ATOM 5081 N N . PHE B 1 233 ? 42.32667 103.65732 60.27825 1.000 15.48726 233 PHE B N 1
ATOM 5082 C CA . PHE B 1 233 ? 42.56937 104.58367 61.37852 1.000 15.83820 233 PHE B CA 1
ATOM 5083 C C . PHE B 1 233 ? 43.42511 104.01359 62.48601 1.000 19.49279 233 PHE B C 1
ATOM 5084 O O . PHE B 1 233 ? 43.83304 104.78675 63.38153 1.000 22.20539 233 PHE B O 1
ATOM 5092 N N . LYS B 1 234 ? 43.65686 102.69625 62.51865 1.000 16.36286 234 LYS B N 1
ATOM 5093 C CA . LYS B 1 234 ? 44.34059 102.05672 63.67051 1.000 18.16920 234 LYS B CA 1
ATOM 5094 C C . LYS B 1 234 ? 45.47141 101.17563 63.15950 1.000 18.48456 234 LYS B C 1
ATOM 5095 O O . LYS B 1 234 ? 46.13976 101.57563 62.21162 1.000 20.91925 234 LYS B O 1
ATOM 5101 N N . ASP B 1 235 ? 45.63023 99.97341 63.68533 1.000 19.16062 235 ASP B N 1
ATOM 5102 C CA . ASP B 1 235 ? 46.80869 99.16846 63.37167 1.000 23.86429 235 ASP B CA 1
ATOM 5103 C C . ASP B 1 235 ? 46.49022 97.99942 62.47771 1.000 26.16442 235 ASP B C 1
ATOM 5104 O O . ASP B 1 235 ? 47.32452 97.10036 62.30232 1.000 26.91698 235 ASP B O 1
ATOM 5109 N N . GLY B 1 236 ? 45.31254 98.01547 61.85638 1.000 22.61323 236 GLY B N 1
ATOM 5110 C CA . GLY B 1 236 ? 44.91305 96.90556 61.02686 1.000 25.16704 236 GLY B CA 1
ATOM 5111 C C . GLY B 1 236 ? 44.59831 95.62529 61.75458 1.000 25.90735 236 GLY B C 1
ATOM 5112 O O . GLY B 1 236 ? 44.27971 94.64313 61.08855 1.000 31.47494 236 GLY B O 1
ATOM 5113 N N . LYS B 1 237 ? 44.69856 95.57051 63.08534 1.000 24.03269 237 LYS B N 1
ATOM 5114 C CA . LYS B 1 237 ? 44.44295 94.33680 63.81813 1.000 26.35187 237 LYS B CA 1
ATOM 5115 C C . LYS B 1 237 ? 43.02237 94.28525 64.36902 1.000 25.92954 237 LYS B C 1
ATOM 5116 O O . LYS B 1 237 ? 42.54011 95.25210 64.96261 1.000 26.59455 237 LYS B O 1
ATOM 5122 N N . ILE B 1 238 ? 42.36610 93.15515 64.20878 1.000 23.83479 238 ILE B N 1
ATOM 5123 C CA . ILE B 1 238 ? 40.95959 93.06313 64.59531 1.000 24.48337 238 ILE B CA 1
ATOM 5124 C C . ILE B 1 238 ? 40.75623 91.84438 65.48372 1.000 27.41716 238 ILE B C 1
ATOM 5125 O O . ILE B 1 238 ? 41.35443 90.78500 65.23934 1.000 28.67800 238 ILE B O 1
ATOM 5130 N N . THR B 1 239 ? 39.92338 92.00360 66.53099 1.000 26.05422 239 THR B N 1
ATOM 5131 C CA . THR B 1 239 ? 39.54235 90.90583 67.40657 1.000 24.95616 239 THR B CA 1
ATOM 5132 C C . THR B 1 239 ? 38.52414 90.02200 66.69492 1.000 30.17583 239 THR B C 1
ATOM 5133 O O . THR B 1 239 ? 38.21729 90.19914 65.50146 1.000 28.95686 239 THR B O 1
ATOM 5137 N N . SER B 1 240 ? 37.98974 89.03253 67.39861 1.000 30.37817 240 SER B N 1
ATOM 5138 C CA . SER B 1 240 ? 37.05492 88.09981 66.78492 1.000 36.46126 240 SER B CA 1
ATOM 5139 C C . SER B 1 240 ? 35.66144 88.29131 67.38585 1.000 24.34145 240 SER B C 1
ATOM 5140 O O . SER B 1 240 ? 35.52718 88.83288 68.47258 1.000 29.41273 240 SER B O 1
ATOM 5143 N N . THR B 1 241 ? 34.62923 87.94594 66.61392 1.000 28.53729 241 THR B N 1
ATOM 5144 C CA . THR B 1 241 ? 33.26088 88.03485 67.09141 1.000 26.42150 241 THR B CA 1
ATOM 5145 C C . THR B 1 241 ? 33.10986 87.16609 68.33312 1.000 27.68942 241 THR B C 1
ATOM 5146 O O . THR B 1 241 ? 33.63110 86.05359 68.38794 1.000 27.97000 241 THR B O 1
ATOM 5150 N N . ASP B 1 242 ? 32.40618 87.68588 69.34757 1.000 21.79640 242 ASP B N 1
ATOM 5151 C CA . ASP B 1 242 ? 31.98619 86.88871 70.50420 1.000 22.02606 242 ASP B CA 1
ATOM 5152 C C . ASP B 1 242 ? 30.66184 86.20289 70.15763 1.000 25.62804 242 ASP B C 1
ATOM 5153 O O . ASP B 1 242 ? 29.65846 86.89573 69.89732 1.000 20.83993 242 ASP B O 1
ATOM 5158 N N . PRO B 1 243 ? 30.60704 84.86637 70.09100 1.000 23.19597 243 PRO B N 1
ATOM 5159 C CA . PRO B 1 243 ? 29.35501 84.18839 69.69384 1.000 22.66882 243 PRO B CA 1
ATOM 5160 C C . PRO B 1 243 ? 28.20557 84.46636 70.60132 1.000 21.81980 243 PRO B C 1
ATOM 5161 O O . PRO B 1 243 ? 27.05856 84.22410 70.21775 1.000 22.13357 243 PRO B O 1
ATOM 5165 N N . ASN B 1 244 ? 28.46192 84.91993 71.83836 1.000 20.24371 244 ASN B N 1
ATOM 5166 C CA . ASN B 1 244 ? 27.39137 85.13827 72.79295 1.000 20.07981 244 ASN B CA 1
ATOM 5167 C C . ASN B 1 244 ? 27.03219 86.60046 73.00441 1.000 23.04432 244 ASN B C 1
ATOM 5168 O O . ASN B 1 244 ? 26.12463 86.88436 73.80125 1.000 22.71547 244 ASN B O 1
ATOM 5173 N N . ALA B 1 245 ? 27.64661 87.51096 72.24714 1.000 20.13453 245 ALA B N 1
ATOM 5174 C CA . ALA B 1 245 ? 27.39803 88.94166 72.37615 1.000 21.04310 245 ALA B CA 1
ATOM 5175 C C . ALA B 1 245 ? 26.23640 89.36550 71.48872 1.000 20.68673 245 ALA B C 1
ATOM 5176 O O . ALA B 1 245 ? 25.99466 88.77979 70.43079 1.000 19.61714 245 ALA B O 1
ATOM 5178 N N . ASP B 1 246 ? 25.55613 90.42529 71.91129 1.000 17.98377 246 ASP B N 1
ATOM 5179 C CA . ASP B 1 246 ? 24.56556 91.07275 71.05649 1.000 17.04680 246 ASP B CA 1
ATOM 5180 C C . ASP B 1 246 ? 25.27516 91.92260 70.00761 1.000 18.05275 246 ASP B C 1
ATOM 5181 O O . ASP B 1 246 ? 26.47993 92.15883 70.03733 1.000 15.69488 246 ASP B O 1
ATOM 5186 N N . TYR B 1 247 ? 24.47680 92.37973 69.04350 1.000 16.18984 247 TYR B N 1
ATOM 5187 C CA . TYR B 1 247 ? 24.98611 92.96553 67.80452 1.000 15.48316 247 TYR B CA 1
ATOM 5188 C C . TYR B 1 247 ? 25.78837 94.24031 68.04989 1.000 14.93656 247 TYR B C 1
ATOM 5189 O O . TYR B 1 247 ? 26.90406 94.36279 67.53791 1.000 15.20962 247 TYR B O 1
ATOM 5198 N N . GLY B 1 248 ? 25.21528 95.20296 68.79777 1.000 15.16474 248 GLY B N 1
ATOM 5199 C CA . GLY B 1 248 ? 25.95217 96.43388 69.13693 1.000 14.47738 248 GLY B CA 1
ATOM 5200 C C . GLY B 1 248 ? 27.21257 96.17150 69.93269 1.000 14.45908 248 GLY B C 1
ATOM 5201 O O . GLY B 1 248 ? 28.22191 96.85451 69.73765 1.000 15.44547 248 GLY B O 1
ATOM 5202 N N . LYS B 1 249 ? 27.15762 95.21743 70.88027 1.000 16.48413 249 LYS B N 1
ATOM 5203 C CA . LYS B 1 249 ? 28.35633 94.87177 71.60756 1.000 14.78035 249 LYS B CA 1
ATOM 5204 C C . LYS B 1 249 ? 29.45449 94.30114 70.70394 1.000 15.34826 249 LYS B C 1
ATOM 5205 O O . LYS B 1 249 ? 30.61427 94.66988 70.83708 1.000 16.52598 249 LYS B O 1
ATOM 5211 N N . ASN B 1 250 ? 29.11031 93.40664 69.75947 1.000 15.14830 250 ASN B N 1
ATOM 5212 C CA . ASN B 1 250 ? 30.15140 92.94387 68.83884 1.000 14.74269 250 ASN B CA 1
ATOM 5213 C C . ASN B 1 250 ? 30.69530 94.08449 67.97432 1.000 16.13139 250 ASN B C 1
ATOM 5214 O O . ASN B 1 250 ? 31.90347 94.17018 67.75744 1.000 15.83475 250 ASN B O 1
ATOM 5219 N N . LEU B 1 251 ? 29.82580 94.98926 67.48180 1.000 13.96686 251 LEU B N 1
ATOM 5220 C CA . LEU B 1 251 ? 30.32407 96.16200 66.75199 1.000 16.85426 251 LEU B CA 1
ATOM 5221 C C . LEU B 1 251 ? 31.33762 96.94855 67.59573 1.000 14.34239 251 LEU B C 1
ATOM 5222 O O . LEU B 1 251 ? 32.43414 97.23649 67.12627 1.000 13.44580 251 LEU B O 1
ATOM 5227 N N . ALA B 1 252 ? 30.95229 97.30599 68.82390 1.000 14.36653 252 ALA B N 1
ATOM 5228 C CA . ALA B 1 252 ? 31.84999 98.10498 69.65756 1.000 14.43009 252 ALA B CA 1
ATOM 5229 C C . ALA B 1 252 ? 33.19674 97.39242 69.86172 1.000 15.15309 252 ALA B C 1
ATOM 5230 O O . ALA B 1 252 ? 34.26470 97.99108 69.68530 1.000 16.45541 252 ALA B O 1
ATOM 5232 N N . GLN B 1 253 ? 33.14324 96.11345 70.23817 1.000 16.38653 253 GLN B N 1
ATOM 5233 C CA . GLN B 1 253 ? 34.38813 95.40602 70.55641 1.000 15.82290 253 GLN B CA 1
ATOM 5234 C C . GLN B 1 253 ? 35.22666 95.15476 69.33316 1.000 16.93619 253 GLN B C 1
ATOM 5235 O O . GLN B 1 253 ? 36.46301 95.27885 69.38838 1.000 18.46742 253 GLN B O 1
ATOM 5241 N N . LEU B 1 254 ? 34.59180 94.85970 68.18924 1.000 16.01929 254 LEU B N 1
ATOM 5242 C CA . LEU B 1 254 ? 35.39598 94.72663 66.97446 1.000 16.43641 254 LEU B CA 1
ATOM 5243 C C . LEU B 1 254 ? 36.04113 96.05219 66.53253 1.000 16.31482 254 LEU B C 1
ATOM 5244 O O . LEU B 1 254 ? 37.10972 96.03858 65.94526 1.000 18.23344 254 LEU B O 1
ATOM 5249 N N . LEU B 1 255 ? 35.42743 97.20872 66.80436 1.000 13.64609 255 LEU B N 1
ATOM 5250 C CA . LEU B 1 255 ? 36.07746 98.46066 66.49378 1.000 15.09857 255 LEU B CA 1
ATOM 5251 C C . LEU B 1 255 ? 37.26870 98.67747 67.41448 1.000 16.59481 255 LEU B C 1
ATOM 5252 O O . LEU B 1 255 ? 38.09712 99.54566 67.12223 1.000 17.15618 255 LEU B O 1
ATOM 5257 N N . GLY B 1 256 ? 37.27715 97.98722 68.56360 1.000 17.02589 256 GLY B N 1
ATOM 5258 C CA . GLY B 1 256 ? 38.36956 98.11980 69.52859 1.000 16.83799 256 GLY B CA 1
ATOM 5259 C C . GLY B 1 256 ? 37.95318 98.78497 70.81183 1.000 20.62774 256 GLY B C 1
ATOM 5260 O O . GLY B 1 256 ? 38.84046 99.17816 71.59544 1.000 23.25358 256 GLY B O 1
ATOM 5261 N N . TYR B 1 257 ? 36.65794 98.94499 71.07678 1.000 17.28578 257 TYR B N 1
ATOM 5262 C CA . TYR B 1 257 ? 36.15050 99.68625 72.22834 1.000 16.40180 257 TYR B CA 1
ATOM 5263 C C . TYR B 1 257 ? 35.48680 98.70132 73.18923 1.000 20.82360 257 TYR B C 1
ATOM 5264 O O . TYR B 1 257 ? 34.41085 98.14808 72.92293 1.000 24.25255 257 TYR B O 1
ATOM 5273 N N . GLU B 1 258 ? 36.04604 98.54858 74.36155 1.000 21.56683 258 GLU B N 1
ATOM 5274 C CA . GLU B 1 258 ? 35.44952 97.64675 75.34027 1.000 23.18477 258 GLU B CA 1
ATOM 5275 C C . GLU B 1 258 ? 34.68802 98.37662 76.43732 1.000 21.88327 258 GLU B C 1
ATOM 5276 O O . GLU B 1 258 ? 34.07609 97.71682 77.28986 1.000 26.15868 258 GLU B O 1
ATOM 5282 N N . ASN B 1 259 ? 34.75053 99.70102 76.48092 1.000 19.55443 259 ASN B N 1
ATOM 5283 C CA . ASN B 1 259 ? 34.03827 100.43050 77.53735 1.000 17.74131 259 ASN B CA 1
ATOM 5284 C C . ASN B 1 259 ? 32.54287 100.07840 77.50791 1.000 19.40754 259 ASN B C 1
ATOM 5285 O O . ASN B 1 259 ? 31.89100 100.14264 76.44132 1.000 17.69272 259 ASN B O 1
ATOM 5290 N N . LYS B 1 260 ? 31.97098 99.69244 78.66649 1.000 17.71858 260 LYS B N 1
ATOM 5291 C CA . LYS B 1 260 ? 30.61370 99.20860 78.72222 1.000 17.98664 260 LYS B CA 1
ATOM 5292 C C . LYS B 1 260 ? 29.63929 100.30292 78.30638 1.000 16.46147 260 LYS B C 1
ATOM 5293 O O . LYS B 1 260 ? 28.54149 99.99594 77.80878 1.000 16.76505 260 LYS B O 1
ATOM 5299 N N . ASP B 1 261 ? 29.95778 101.58376 78.60933 1.000 15.06213 261 ASP B N 1
ATOM 5300 C CA . ASP B 1 261 ? 29.05443 102.66593 78.24028 1.000 15.09686 261 ASP B CA 1
ATOM 5301 C C . ASP B 1 261 ? 29.10784 102.90791 76.72884 1.000 12.87926 261 ASP B C 1
ATOM 5302 O O . ASP B 1 261 ? 28.07769 103.26990 76.13706 1.000 14.66423 261 ASP B O 1
ATOM 5307 N N . PHE B 1 262 ? 30.25657 102.71986 76.10555 1.000 14.56602 262 PHE B N 1
ATOM 5308 C CA . PHE B 1 262 ? 30.30142 102.82662 74.63801 1.000 12.61286 262 PHE B CA 1
ATOM 5309 C C . PHE B 1 262 ? 29.51360 101.69441 73.98282 1.000 15.18142 262 PHE B C 1
ATOM 5310 O O . PHE B 1 262 ? 28.83836 101.90719 72.95436 1.000 13.32945 262 PHE B O 1
ATOM 5318 N N . ILE B 1 263 ? 29.55057 100.49889 74.55786 1.000 15.07584 263 ILE B N 1
ATOM 5319 C CA . ILE B 1 263 ? 28.71091 99.41495 74.08590 1.000 13.73969 263 ILE B CA 1
ATOM 5320 C C . ILE B 1 263 ? 27.23838 99.82897 74.12996 1.000 15.10771 263 ILE B C 1
ATOM 5321 O O . ILE B 1 263 ? 26.46269 99.60235 73.17071 1.000 14.20906 263 ILE B O 1
ATOM 5326 N N . ASP B 1 264 ? 26.81003 100.45774 75.24984 1.000 13.87028 264 ASP B N 1
ATOM 5327 C CA . ASP B 1 264 ? 25.44667 100.95265 75.32355 1.000 12.03942 264 ASP B CA 1
ATOM 5328 C C . ASP B 1 264 ? 25.19463 102.04048 74.29568 1.000 12.63625 264 ASP B C 1
ATOM 5329 O O . ASP B 1 264 ? 24.11466 102.09937 73.70219 1.000 12.99331 264 ASP B O 1
ATOM 5334 N N . LEU B 1 265 ? 26.17834 102.91517 74.05816 1.000 12.84705 265 LEU B N 1
ATOM 5335 C CA . LEU B 1 265 ? 25.97431 103.89392 72.98642 1.000 14.18766 265 LEU B CA 1
ATOM 5336 C C . LEU B 1 265 ? 25.76035 103.20332 71.64702 1.000 12.19917 265 LEU B C 1
ATOM 5337 O O . LEU B 1 265 ? 24.92653 103.67490 70.88959 1.000 13.78718 265 LEU B O 1
ATOM 5342 N N . MET B 1 266 ? 26.52509 102.16479 71.32673 1.000 12.44556 266 MET B N 1
ATOM 5343 C CA . MET B 1 266 ? 26.28746 101.52121 70.01072 1.000 12.67436 266 MET B CA 1
ATOM 5344 C C . MET B 1 266 ? 24.88798 100.91364 69.93395 1.000 12.34508 266 MET B C 1
ATOM 5345 O O . MET B 1 266 ? 24.23805 101.00868 68.87772 1.000 12.82183 266 MET B O 1
ATOM 5350 N N . ARG B 1 267 ? 24.40588 100.28278 71.02359 1.000 12.80100 267 ARG B N 1
ATOM 5351 C CA . ARG B 1 267 ? 23.06337 99.74958 71.00212 1.000 12.29932 267 ARG B CA 1
ATOM 5352 C C . ARG B 1 267 ? 22.07298 100.85628 70.70978 1.000 12.62985 267 ARG B C 1
ATOM 5353 O O . ARG B 1 267 ? 21.15959 100.70681 69.85490 1.000 13.27529 267 ARG B O 1
ATOM 5361 N N . LEU B 1 268 ? 22.19200 101.98924 71.38131 1.000 11.31205 268 LEU B N 1
ATOM 5362 C CA . LEU B 1 268 ? 21.23748 103.07805 71.18253 1.000 12.92063 268 LEU B CA 1
ATOM 5363 C C . LEU B 1 268 ? 21.40824 103.68584 69.79659 1.000 12.18114 268 LEU B C 1
ATOM 5364 O O . LEU B 1 268 ? 20.41690 103.95042 69.11124 1.000 12.10732 268 LEU B O 1
ATOM 5369 N N . TYR B 1 269 ? 22.65644 103.91844 69.36681 1.000 11.24740 269 TYR B N 1
ATOM 5370 C CA . TYR B 1 269 ? 22.91491 104.57945 68.06528 1.000 11.06118 269 TYR B CA 1
ATOM 5371 C C . TYR B 1 269 ? 22.32084 103.75395 66.91938 1.000 11.35842 269 TYR B C 1
ATOM 5372 O O . TYR B 1 269 ? 21.65547 104.28433 66.02383 1.000 11.30254 269 TYR B O 1
ATOM 5381 N N . LEU B 1 270 ? 22.52625 102.44217 66.97232 1.000 11.07776 270 LEU B N 1
ATOM 5382 C CA . LEU B 1 270 ? 22.02009 101.60357 65.89650 1.000 10.89175 270 LEU B CA 1
ATOM 5383 C C . LEU B 1 270 ? 20.50845 101.59307 65.90015 1.000 11.75561 270 LEU B C 1
ATOM 5384 O O . LEU B 1 270 ? 19.87945 101.64182 64.82500 1.000 12.21564 270 LEU B O 1
ATOM 5389 N N . THR B 1 271 ? 19.89776 101.50143 67.09697 1.000 12.39059 271 THR B N 1
ATOM 5390 C CA . THR B 1 271 ? 18.43707 101.49297 67.15405 1.000 11.71833 271 THR B CA 1
ATOM 5391 C C . THR B 1 271 ? 17.87329 102.78897 66.56701 1.000 11.83102 271 THR B C 1
ATOM 5392 O O . THR B 1 271 ? 16.92117 102.76779 65.76816 1.000 12.93661 271 THR B O 1
ATOM 5396 N N . ILE B 1 272 ? 18.40615 103.94695 66.96923 1.000 12.26565 272 ILE B N 1
ATOM 5397 C CA . ILE B 1 272 ? 17.71272 105.15893 66.56844 1.000 12.85714 272 ILE B CA 1
ATOM 5398 C C . ILE B 1 272 ? 17.99579 105.56620 65.13129 1.000 13.21410 272 ILE B C 1
ATOM 5399 O O . ILE B 1 272 ? 17.19887 106.32843 64.59162 1.000 13.61291 272 ILE B O 1
ATOM 5404 N N . HIS B 1 273 ? 19.11280 105.12232 64.53621 1.000 12.38208 273 HIS B N 1
ATOM 5405 C CA . HIS B 1 273 ? 19.42641 105.47812 63.14558 1.000 12.22478 273 HIS B CA 1
ATOM 5406 C C . HIS B 1 273 ? 18.86857 104.44992 62.16237 1.000 13.45251 273 HIS B C 1
ATOM 5407 O O . HIS B 1 273 ? 19.00575 104.62185 60.92829 1.000 13.24359 273 HIS B O 1
ATOM 5414 N N . SER B 1 274 ? 18.26246 103.38021 62.68675 1.000 13.24324 274 SER B N 1
ATOM 5415 C CA . SER B 1 274 ? 17.86993 102.23888 61.86468 1.000 12.04476 274 SER B CA 1
ATOM 5416 C C . SER B 1 274 ? 16.99588 102.60177 60.66336 1.000 12.98573 274 SER B C 1
ATOM 5417 O O . SER B 1 274 ? 17.20020 102.07558 59.56003 1.000 13.28050 274 SER B O 1
ATOM 5420 N N . ASP B 1 275 ? 15.94097 103.37941 60.85912 1.000 12.46707 275 ASP B N 1
ATOM 5421 C CA . ASP B 1 275 ? 14.93477 103.54469 59.81967 1.000 11.62519 275 ASP B CA 1
ATOM 5422 C C . ASP B 1 275 ? 14.32131 104.92379 59.91623 1.000 12.10952 275 ASP B C 1
ATOM 5423 O O . ASP B 1 275 ? 14.14700 105.48509 61.02441 1.000 12.90721 275 ASP B O 1
ATOM 5428 N N . HIS B 1 276 ? 13.93028 105.45577 58.75953 1.000 11.83870 276 HIS B N 1
ATOM 5429 C CA . HIS B 1 276 ? 13.21834 106.72055 58.74646 1.000 13.41971 276 HIS B CA 1
ATOM 5430 C C . HIS B 1 276 ? 12.42323 106.82838 57.44438 1.000 13.22618 276 HIS B C 1
ATOM 5431 O O . HIS B 1 276 ? 12.73756 107.62794 56.53000 1.000 12.95992 276 HIS B O 1
ATOM 5438 N N . GLU B 1 277 ? 11.35625 106.02578 57.38177 1.000 12.14852 277 GLU B N 1
ATOM 5439 C CA . GLU B 1 277 ? 10.49994 105.91988 56.17671 1.000 11.21301 277 GLU B CA 1
ATOM 5440 C C . GLU B 1 277 ? 11.23488 105.40650 54.93743 1.000 13.05979 277 GLU B C 1
ATOM 5441 O O . GLU B 1 277 ? 12.40042 104.99627 54.97351 1.000 12.63372 277 GLU B O 1
ATOM 5447 N N . GLY B 1 278 ? 10.51333 105.36998 53.81714 1.000 11.92608 278 GLY B N 1
ATOM 5448 C CA . GLY B 1 278 ? 11.10581 104.79515 52.62530 1.000 11.96368 278 GLY B CA 1
ATOM 5449 C C . GLY B 1 278 ? 11.50696 105.82089 51.60683 1.000 12.06341 278 GLY B C 1
ATOM 5450 O O . GLY B 1 278 ? 12.15750 105.41635 50.62558 1.000 12.73098 278 GLY B O 1
ATOM 5451 N N . GLY B 1 279 ? 11.25340 107.13628 51.78204 1.000 11.87110 279 GLY B N 1
ATOM 5452 C CA . GLY B 1 279 ? 11.58256 108.13789 50.79511 1.000 12.50104 279 GLY B CA 1
ATOM 5453 C C . GLY B 1 279 ? 12.97022 108.73563 50.93662 1.000 12.86809 279 GLY B C 1
ATOM 5454 O O . GLY B 1 279 ? 13.35886 109.44455 50.02182 1.000 14.15385 279 GLY B O 1
ATOM 5455 N N . ASN B 1 280 ? 13.69671 108.42706 52.01407 1.000 12.19223 280 ASN B N 1
ATOM 5456 C CA . ASN B 1 280 ? 15.03819 108.95380 52.08686 1.000 10.62251 280 ASN B CA 1
ATOM 5457 C C . ASN B 1 280 ? 15.89663 108.18318 51.08044 1.000 11.51632 280 ASN B C 1
ATOM 5458 O O . ASN B 1 280 ? 15.56123 107.06687 50.62035 1.000 12.18009 280 ASN B O 1
ATOM 5463 N N . VAL B 1 281 ? 17.02068 108.79830 50.69245 1.000 11.50456 281 VAL B N 1
ATOM 5464 C CA . VAL B 1 281 ? 17.72497 108.27355 49.52435 1.000 12.10224 281 VAL B CA 1
ATOM 5465 C C . VAL B 1 281 ? 18.25758 106.86519 49.75806 1.000 10.73433 281 VAL B C 1
ATOM 5466 O O . VAL B 1 281 ? 18.20022 106.03413 48.82734 1.000 11.99569 281 VAL B O 1
ATOM 5470 N N . SER B 1 282 ? 18.78387 106.55931 50.93725 1.000 11.51682 282 SER B N 1
ATOM 5471 C CA . SER B 1 282 ? 19.32890 105.22441 51.17740 1.000 10.87362 282 SER B CA 1
ATOM 5472 C C . SER B 1 282 ? 18.24197 104.15329 51.13707 1.000 12.10681 282 SER B C 1
ATOM 5473 O O . SER B 1 282 ? 18.45044 103.10000 50.50339 1.000 12.18608 282 SER B O 1
ATOM 5476 N N . ALA B 1 283 ? 17.11061 104.37515 51.86030 1.000 11.13395 283 ALA B N 1
ATOM 5477 C CA . ALA B 1 283 ? 16.04248 103.37023 51.83780 1.000 9.15406 283 ALA B CA 1
ATOM 5478 C C . ALA B 1 283 ? 15.46151 103.25617 50.44813 1.000 11.82945 283 ALA B C 1
ATOM 5479 O O . ALA B 1 283 ? 15.21089 102.13132 50.00279 1.000 12.71863 283 ALA B O 1
ATOM 5481 N N . HIS B 1 284 ? 15.24128 104.38452 49.78114 1.000 9.80461 284 HIS B N 1
ATOM 5482 C CA . HIS B 1 284 ? 14.61819 104.32530 48.47051 1.000 10.01098 284 HIS B CA 1
ATOM 5483 C C . HIS B 1 284 ? 15.53706 103.62076 47.48725 1.000 11.75088 284 HIS B C 1
ATOM 5484 O O . HIS B 1 284 ? 15.04728 102.81747 46.66427 1.000 11.57628 284 HIS B O 1
ATOM 5491 N N . THR B 1 285 ? 16.85089 103.93137 47.51064 1.000 10.35146 285 THR B N 1
ATOM 5492 C CA . THR B 1 285 ? 17.74774 103.28806 46.54386 1.000 9.85143 285 THR B CA 1
ATOM 5493 C C . THR B 1 285 ? 17.80339 101.78896 46.80699 1.000 11.05979 285 THR B C 1
ATOM 5494 O O . THR B 1 285 ? 17.77283 100.98591 45.85466 1.000 10.69028 285 THR B O 1
ATOM 5498 N N . THR B 1 286 ? 17.86462 101.36949 48.07305 1.000 10.66761 286 THR B N 1
ATOM 5499 C CA . THR B 1 286 ? 17.87023 99.94608 48.38101 1.000 11.30442 286 THR B CA 1
ATOM 5500 C C . THR B 1 286 ? 16.60998 99.28311 47.81596 1.000 13.85860 286 THR B C 1
ATOM 5501 O O . THR B 1 286 ? 16.67505 98.22627 47.18702 1.000 12.30034 286 THR B O 1
ATOM 5505 N N . HIS B 1 287 ? 15.46046 99.90179 48.04425 1.000 11.19125 287 HIS B N 1
ATOM 5506 C CA . HIS B 1 287 ? 14.21350 99.34160 47.54646 1.000 11.11206 287 HIS B CA 1
ATOM 5507 C C . HIS B 1 287 ? 14.17013 99.31731 46.01341 1.000 11.14396 287 HIS B C 1
ATOM 5508 O O . HIS B 1 287 ? 13.65939 98.33887 45.42271 1.000 12.61747 287 HIS B O 1
ATOM 5515 N N . LEU B 1 288 ? 14.59340 100.40518 45.35431 1.000 9.61775 288 LEU B N 1
ATOM 5516 C CA . LEU B 1 288 ? 14.57706 100.49765 43.89405 1.000 10.84381 288 LEU B CA 1
ATOM 5517 C C . LEU B 1 288 ? 15.41879 99.41627 43.26597 1.000 12.34410 288 LEU B C 1
ATOM 5518 O O . LEU B 1 288 ? 14.98588 98.72633 42.34340 1.000 12.79412 288 LEU B O 1
ATOM 5523 N N . VAL B 1 289 ? 16.68079 99.31656 43.69420 1.000 10.95446 289 VAL B N 1
ATOM 5524 C CA . VAL B 1 289 ? 17.56023 98.25758 43.16552 1.000 10.96788 289 VAL B CA 1
ATOM 5525 C C . VAL B 1 289 ? 16.99996 96.88303 43.49938 1.000 12.89398 289 VAL B C 1
ATOM 5526 O O . VAL B 1 289 ? 16.96114 95.98127 42.60401 1.000 12.22444 289 VAL B O 1
ATOM 5530 N N . GLY B 1 290 ? 16.48836 96.68334 44.72570 1.000 11.37342 290 GLY B N 1
ATOM 5531 C CA . GLY B 1 290 ? 15.90399 95.37663 45.04182 1.000 11.50976 290 GLY B CA 1
ATOM 5532 C C . GLY B 1 290 ? 14.66808 95.03955 44.19907 1.000 12.23207 290 GLY B C 1
ATOM 5533 O O . GLY B 1 290 ? 14.38939 93.86516 44.01894 1.000 12.99802 290 GLY B O 1
ATOM 5534 N N . SER B 1 291 ? 13.95731 96.04822 43.70791 1.000 11.98994 291 SER B N 1
ATOM 5535 C CA . SER B 1 291 ? 12.72745 95.80754 42.92824 1.000 10.70756 291 SER B CA 1
ATOM 5536 C C . SER B 1 291 ? 13.06831 95.18608 41.59415 1.000 14.23123 291 SER B C 1
ATOM 5537 O O . SER B 1 291 ? 12.16688 94.63842 40.93580 1.000 13.89259 291 SER B O 1
ATOM 5540 N N . ALA B 1 292 ? 14.31383 95.35782 41.10004 1.000 11.81389 292 ALA B N 1
ATOM 5541 C CA . ALA B 1 292 ? 14.74098 94.65936 39.89020 1.000 12.48271 292 ALA B CA 1
ATOM 5542 C C . ALA B 1 292 ? 15.25117 93.25316 40.20039 1.000 11.18451 292 ALA B C 1
ATOM 5543 O O . ALA B 1 292 ? 15.73968 92.53650 39.29488 1.000 12.61243 292 ALA B O 1
ATOM 5545 N N . LEU B 1 293 ? 15.12284 92.81929 41.45142 1.000 12.09667 293 LEU B N 1
ATOM 5546 C CA . LEU B 1 293 ? 15.52066 91.50163 41.95621 1.000 12.45007 293 LEU B CA 1
ATOM 5547 C C . LEU B 1 293 ? 17.01668 91.34278 42.11764 1.000 15.12917 293 LEU B C 1
ATOM 5548 O O . LEU B 1 293 ? 17.54065 90.21301 42.21080 1.000 15.50334 293 LEU B O 1
ATOM 5553 N N . SER B 1 294 ? 17.73515 92.47170 42.19631 1.000 12.94508 294 SER B N 1
ATOM 5554 C CA . SER B 1 294 ? 19.09760 92.37301 42.72882 1.000 13.21027 294 SER B CA 1
ATOM 5555 C C . SER B 1 294 ? 19.04580 91.88867 44.15588 1.000 13.82849 294 SER B C 1
ATOM 5556 O O . SER B 1 294 ? 18.12728 92.21706 44.89659 1.000 13.90035 294 SER B O 1
ATOM 5559 N N . SER B 1 295 ? 20.07937 91.15551 44.56511 1.000 13.80483 295 SER B N 1
ATOM 5560 C CA . SER B 1 295 ? 20.09028 90.56704 45.91258 1.000 13.80766 295 SER B CA 1
ATOM 5561 C C . SER B 1 295 ? 20.24549 91.63921 46.97392 1.000 13.63686 295 SER B C 1
ATOM 5562 O O . SER B 1 295 ? 20.56783 92.78944 46.68012 1.000 13.22002 295 SER B O 1
ATOM 5565 N N . PRO B 1 296 ? 20.07698 91.26063 48.22091 1.000 13.14968 296 PRO B N 1
ATOM 5566 C CA . PRO B 1 296 ? 20.30011 92.23581 49.30044 1.000 12.28577 296 PRO B CA 1
ATOM 5567 C C . PRO B 1 296 ? 21.70955 92.79186 49.29979 1.000 12.98718 296 PRO B C 1
ATOM 5568 O O . PRO B 1 296 ? 21.90055 93.94365 49.70132 1.000 12.54994 296 PRO B O 1
ATOM 5572 N N . TYR B 1 297 ? 22.70028 92.02425 48.85486 1.000 11.95497 297 TYR B N 1
ATOM 5573 C CA . TYR B 1 297 ? 24.06308 92.55280 48.76661 1.000 11.70412 297 TYR B CA 1
ATOM 5574 C C . TYR B 1 297 ? 24.16129 93.70765 47.77633 1.000 13.42708 297 TYR B C 1
ATOM 5575 O O . TYR B 1 297 ? 24.66018 94.79503 48.10092 1.000 12.91972 297 TYR B O 1
ATOM 5584 N N . LEU B 1 298 ? 23.68215 93.52444 46.51975 1.000 11.33027 298 LEU B N 1
ATOM 5585 C CA . LEU B 1 298 ? 23.81722 94.61560 45.57789 1.000 10.81499 298 LEU B CA 1
ATOM 5586 C C . LEU B 1 298 ? 22.87269 95.75367 45.91644 1.000 10.46750 298 LEU B C 1
ATOM 5587 O O . LEU B 1 298 ? 23.20090 96.92840 45.63001 1.000 11.74764 298 LEU B O 1
ATOM 5592 N N . SER B 1 299 ? 21.70742 95.43773 46.51739 1.000 10.02579 299 SER B N 1
ATOM 5593 C CA . SER B 1 299 ? 20.75307 96.46863 46.86700 1.000 10.29557 299 SER B CA 1
ATOM 5594 C C . SER B 1 299 ? 21.29376 97.34791 48.01303 1.000 10.12240 299 SER B C 1
ATOM 5595 O O . SER B 1 299 ? 21.24068 98.59196 47.92031 1.000 11.18117 299 SER B O 1
ATOM 5598 N N . LEU B 1 300 ? 21.82460 96.72638 49.06610 1.000 10.64754 300 LEU B N 1
ATOM 5599 C CA . LEU B 1 300 ? 22.36651 97.53447 50.15217 1.000 11.48138 300 LEU B CA 1
ATOM 5600 C C . LEU B 1 300 ? 23.59841 98.29785 49.68725 1.000 11.17904 300 LEU B C 1
ATOM 5601 O O . LEU B 1 300 ? 23.76285 99.46023 50.08266 1.000 11.22239 300 LEU B O 1
ATOM 5606 N N . ALA B 1 301 ? 24.45973 97.69103 48.83507 1.000 10.82756 301 ALA B N 1
ATOM 5607 C CA . ALA B 1 301 ? 25.60783 98.45372 48.37139 1.000 12.11666 301 ALA B CA 1
ATOM 5608 C C . ALA B 1 301 ? 25.16748 99.70472 47.64106 1.000 11.34287 301 ALA B C 1
ATOM 5609 O O . ALA B 1 301 ? 25.77503 100.78846 47.82129 1.000 12.12590 301 ALA B O 1
ATOM 5611 N N . ALA B 1 302 ? 24.13265 99.60207 46.78343 1.000 10.21838 302 ALA B N 1
ATOM 5612 C CA . ALA B 1 302 ? 23.64194 100.80124 46.12242 1.000 9.83905 302 ALA B CA 1
ATOM 5613 C C . ALA B 1 302 ? 23.08624 101.79928 47.13878 1.000 10.81021 302 ALA B C 1
ATOM 5614 O O . ALA B 1 302 ? 23.35665 103.01071 47.04475 1.000 12.06986 302 ALA B O 1
ATOM 5616 N N . GLY B 1 303 ? 22.30320 101.30999 48.10625 1.000 10.98289 303 GLY B N 1
ATOM 5617 C CA . GLY B 1 303 ? 21.79681 102.18783 49.17426 1.000 11.60288 303 GLY B CA 1
ATOM 5618 C C . GLY B 1 303 ? 22.88955 102.90878 49.94246 1.000 12.24241 303 GLY B C 1
ATOM 5619 O O . GLY B 1 303 ? 22.75200 104.09459 50.26940 1.000 11.78685 303 GLY B O 1
ATOM 5620 N N . LEU B 1 304 ? 23.98620 102.20808 50.18883 1.000 10.35343 304 LEU B N 1
ATOM 5621 C CA . LEU B 1 304 ? 25.13607 102.82692 50.87637 1.000 10.77701 304 LEU B CA 1
ATOM 5622 C C . LEU B 1 304 ? 25.74567 103.91022 50.01425 1.000 13.26411 304 LEU B C 1
ATOM 5623 O O . LEU B 1 304 ? 26.17315 104.95502 50.53379 1.000 12.72035 304 LEU B O 1
ATOM 5628 N N . ASN B 1 305 ? 25.81204 103.72750 48.68202 1.000 10.56000 305 ASN B N 1
ATOM 5629 C CA . ASN B 1 305 ? 26.30728 104.80845 47.84912 1.000 12.09821 305 ASN B CA 1
ATOM 5630 C C . ASN B 1 305 ? 25.39307 106.01919 47.89233 1.000 13.31268 305 ASN B C 1
ATOM 5631 O O . ASN B 1 305 ? 25.86030 107.15370 47.75956 1.000 13.22905 305 ASN B O 1
ATOM 5636 N N . GLY B 1 306 ? 24.07778 105.81484 48.10372 1.000 12.60781 306 GLY B N 1
ATOM 5637 C CA . GLY B 1 306 ? 23.18680 106.94317 48.34383 1.000 13.00085 306 GLY B CA 1
ATOM 5638 C C . GLY B 1 306 ? 23.44303 107.60827 49.68478 1.000 11.96676 306 GLY B C 1
ATOM 5639 O O . GLY B 1 306 ? 23.45428 108.83698 49.77270 1.000 12.88001 306 GLY B O 1
ATOM 5640 N N . LEU B 1 307 ? 23.55326 106.79345 50.74437 1.000 11.65126 307 LEU B N 1
ATOM 5641 C CA . LEU B 1 307 ? 23.89517 107.32277 52.08219 1.000 10.93136 307 LEU B CA 1
ATOM 5642 C C . LEU B 1 307 ? 25.20742 108.10043 52.05381 1.000 12.80240 307 LEU B C 1
ATOM 5643 O O . LEU B 1 307 ? 25.34702 109.08662 52.79766 1.000 14.45749 307 LEU B O 1
ATOM 5648 N N . ALA B 1 308 ? 26.15102 107.70458 51.19623 1.000 11.82311 308 ALA B N 1
ATOM 5649 C CA . ALA B 1 308 ? 27.42417 108.41624 51.07300 1.000 11.71666 308 ALA B CA 1
ATOM 5650 C C . ALA B 1 308 ? 27.26529 109.82179 50.47730 1.000 13.47963 308 ALA B C 1
ATOM 5651 O O . ALA B 1 308 ? 28.22328 110.64132 50.56989 1.000 15.71892 308 ALA B O 1
ATOM 5653 N N . GLY B 1 309 ? 26.11787 110.17034 49.90328 1.000 12.67857 309 GLY B N 1
ATOM 5654 C CA . GLY B 1 309 ? 25.97547 111.47007 49.29591 1.000 14.46244 309 GLY B CA 1
ATOM 5655 C C . GLY B 1 309 ? 25.92682 112.52086 50.38949 1.000 13.77907 309 GLY B C 1
ATOM 5656 O O . GLY B 1 309 ? 25.26849 112.32827 51.41552 1.000 14.65320 309 GLY B O 1
ATOM 5657 N N . PRO B 1 310 ? 26.60913 113.62853 50.22032 1.000 12.37341 310 PRO B N 1
ATOM 5658 C CA . PRO B 1 310 ? 26.68076 114.59546 51.35051 1.000 15.33945 310 PRO B CA 1
ATOM 5659 C C . PRO B 1 310 ? 25.39461 115.27938 51.67700 1.000 17.69785 310 PRO B C 1
ATOM 5660 O O . PRO B 1 310 ? 25.29235 115.85660 52.77651 1.000 20.26709 310 PRO B O 1
ATOM 5664 N N . LEU B 1 311 ? 24.36287 115.23383 50.84532 1.000 13.85330 311 LEU B N 1
ATOM 5665 C CA . LEU B 1 311 ? 23.05683 115.76904 51.25196 1.000 13.36937 311 LEU B CA 1
ATOM 5666 C C . LEU B 1 311 ? 22.23096 114.75175 52.01985 1.000 15.21875 311 LEU B C 1
ATOM 5667 O O . LEU B 1 311 ? 21.09884 115.07809 52.39146 1.000 17.74313 311 LEU B O 1
ATOM 5672 N N . HIS B 1 312 ? 22.72789 113.52648 52.22193 1.000 12.24669 312 HIS B N 1
ATOM 5673 C CA . HIS B 1 312 ? 22.00427 112.50119 52.96169 1.000 14.46666 312 HIS B CA 1
ATOM 5674 C C . HIS B 1 312 ? 22.75656 112.02089 54.17819 1.000 15.58132 312 HIS B C 1
ATOM 5675 O O . HIS B 1 312 ? 22.18580 112.03535 55.26240 1.000 17.05300 312 HIS B O 1
ATOM 5682 N N . GLY B 1 313 ? 24.01965 111.62884 54.05743 1.000 14.35342 313 GLY B N 1
ATOM 5683 C CA . GLY B 1 313 ? 24.61800 110.90419 55.17032 1.000 17.05496 313 GLY B CA 1
ATOM 5684 C C . GLY B 1 313 ? 25.65567 111.61943 56.00067 1.000 14.84619 313 GLY B C 1
ATOM 5685 O O . GLY B 1 313 ? 26.28422 110.95410 56.83673 1.000 14.62819 313 GLY B O 1
ATOM 5686 N N . ARG B 1 314 ? 25.89019 112.92885 55.78174 1.000 16.16940 314 ARG B N 1
ATOM 5687 C CA . ARG B 1 314 ? 27.04960 113.59037 56.39381 1.000 15.08311 314 ARG B CA 1
ATOM 5688 C C . ARG B 1 314 ? 26.64050 114.64179 57.41245 1.000 15.21470 314 ARG B C 1
ATOM 5689 O O . ARG B 1 314 ? 27.49702 115.44683 57.80484 1.000 16.27498 314 ARG B O 1
ATOM 5697 N N . ALA B 1 315 ? 25.37024 114.73121 57.78841 1.000 14.39426 315 ALA B N 1
ATOM 5698 C CA . ALA B 1 315 ? 24.95334 115.83464 58.67251 1.000 15.35177 315 ALA B CA 1
ATOM 5699 C C . ALA B 1 315 ? 25.63643 115.74721 60.03440 1.000 15.97605 315 ALA B C 1
ATOM 5700 O O . ALA B 1 315 ? 25.86789 116.79904 60.65752 1.000 15.75014 315 ALA B O 1
ATOM 5702 N N . ASN B 1 316 ? 25.89776 114.53494 60.57055 1.000 13.44958 316 ASN B N 1
ATOM 5703 C CA . ASN B 1 316 ? 26.61018 114.43283 61.85821 1.000 13.29014 316 ASN B CA 1
ATOM 5704 C C . ASN B 1 316 ? 27.94500 115.15854 61.73358 1.000 15.51704 316 ASN B C 1
ATOM 5705 O O . ASN B 1 316 ? 28.27284 116.02676 62.56443 1.000 15.67749 316 ASN B O 1
ATOM 5710 N N . GLN B 1 317 ? 28.70858 114.85059 60.67279 1.000 15.12924 317 GLN B N 1
ATOM 5711 C CA . GLN B 1 317 ? 30.03348 115.46761 60.47786 1.000 14.80313 317 GLN B CA 1
ATOM 5712 C C . GLN B 1 317 ? 29.89121 116.94926 60.19886 1.000 15.41263 317 GLN B C 1
ATOM 5713 O O . GLN B 1 317 ? 30.77433 117.71896 60.65488 1.000 16.10634 317 GLN B O 1
ATOM 5719 N N . GLU B 1 318 ? 28.85463 117.38357 59.49755 1.000 14.45099 318 GLU B N 1
ATOM 5720 C CA . GLU B 1 318 ? 28.62930 118.80356 59.25042 1.000 16.33445 318 GLU B CA 1
ATOM 5721 C C . GLU B 1 318 ? 28.43084 119.54394 60.57475 1.000 17.41508 318 GLU B C 1
ATOM 5722 O O . GLU B 1 318 ? 29.04227 120.59834 60.82362 1.000 17.20558 318 GLU B O 1
ATOM 5728 N N . VAL B 1 319 ? 27.57503 118.99499 61.46123 1.000 14.66823 319 VAL B N 1
ATOM 5729 C CA . VAL B 1 319 ? 27.39565 119.58696 62.79017 1.000 15.66445 319 VAL B CA 1
ATOM 5730 C C . VAL B 1 319 ? 28.71964 119.58540 63.54709 1.000 15.54894 319 VAL B C 1
ATOM 5731 O O . VAL B 1 319 ? 29.09622 120.59399 64.16090 1.000 16.43333 319 VAL B O 1
ATOM 5735 N N . LEU B 1 320 ? 29.41915 118.47887 63.56932 1.000 13.37518 320 LEU B N 1
ATOM 5736 C CA . LEU B 1 320 ? 30.66963 118.43696 64.32922 1.000 15.38795 320 LEU B CA 1
ATOM 5737 C C . LEU B 1 320 ? 31.65562 119.48868 63.84551 1.000 15.92401 320 LEU B C 1
ATOM 5738 O O . LEU B 1 320 ? 32.34759 120.11442 64.67799 1.000 16.85175 320 LEU B O 1
ATOM 5743 N N . GLU B 1 321 ? 31.79675 119.65977 62.53471 1.000 16.60927 321 GLU B N 1
ATOM 5744 C CA . GLU B 1 321 ? 32.74496 120.66659 62.03253 1.000 17.49281 321 GLU B CA 1
ATOM 5745 C C . GLU B 1 321 ? 32.33581 122.04585 62.48790 1.000 17.12225 321 GLU B C 1
ATOM 5746 O O . GLU B 1 321 ? 33.19398 122.84936 62.88177 1.000 17.76773 321 GLU B O 1
ATOM 5752 N N . TRP B 1 322 ? 31.05336 122.35253 62.43920 1.000 14.99967 322 TRP B N 1
ATOM 5753 C CA . TRP B 1 322 ? 30.50502 123.62991 62.89396 1.000 16.00885 322 TRP B CA 1
ATOM 5754 C C . TRP B 1 322 ? 30.75294 123.81729 64.39511 1.000 21.59548 322 TRP B C 1
ATOM 5755 O O . TRP B 1 322 ? 31.25850 124.87140 64.83844 1.000 18.41007 322 TRP B O 1
ATOM 5766 N N . LEU B 1 323 ? 30.50888 122.77045 65.18993 1.000 15.79941 323 LEU B N 1
ATOM 5767 C CA . LEU B 1 323 ? 30.76604 122.91218 66.63689 1.000 15.91460 323 LEU B CA 1
ATOM 5768 C C . LEU B 1 323 ? 32.23587 123.15128 66.93051 1.000 17.66149 323 LEU B C 1
ATOM 5769 O O . LEU B 1 323 ? 32.58368 123.92145 67.85751 1.000 15.78426 323 LEU B O 1
ATOM 5774 N N . PHE B 1 324 ? 33.12968 122.44345 66.22991 1.000 16.38433 324 PHE B N 1
ATOM 5775 C CA . PHE B 1 324 ? 34.56659 122.61294 66.45501 1.000 17.40259 324 PHE B CA 1
ATOM 5776 C C . PHE B 1 324 ? 34.98699 124.02272 66.07010 1.000 18.94018 324 PHE B C 1
ATOM 5777 O O . PHE B 1 324 ? 35.76389 124.67256 66.80624 1.000 17.35855 324 PHE B O 1
ATOM 5785 N N . LYS B 1 325 ? 34.46498 124.52951 64.95741 1.000 17.68488 325 LYS B N 1
ATOM 5786 C CA . LYS B 1 325 ? 34.84744 125.88071 64.56177 1.000 17.74968 325 LYS B CA 1
ATOM 5787 C C . LYS B 1 325 ? 34.35151 126.87302 65.61977 1.000 21.90366 325 LYS B C 1
ATOM 5788 O O . LYS B 1 325 ? 35.11503 127.73806 66.05934 1.000 18.29675 325 LYS B O 1
ATOM 5794 N N . LEU B 1 326 ? 33.11597 126.68618 66.11457 1.000 17.39239 326 LEU B N 1
ATOM 5795 C CA . LEU B 1 326 ? 32.54089 127.55494 67.14165 1.000 18.29482 326 LEU B CA 1
ATOM 5796 C C . LEU B 1 326 ? 33.38437 127.47965 68.39765 1.000 21.70759 326 LEU B C 1
ATOM 5797 O O . LEU B 1 326 ? 33.80294 128.52114 68.96327 1.000 20.62015 326 LEU B O 1
ATOM 5802 N N . ARG B 1 327 ? 33.73199 126.26285 68.81607 1.000 17.52080 327 ARG B N 1
ATOM 5803 C CA . ARG B 1 327 ? 34.45110 126.13910 70.08057 1.000 19.09127 327 ARG B CA 1
ATOM 5804 C C . ARG B 1 327 ? 35.76979 126.92148 70.00341 1.000 22.26026 327 ARG B C 1
ATOM 5805 O O . ARG B 1 327 ? 36.17335 127.60482 70.95291 1.000 20.82559 327 ARG B O 1
ATOM 5813 N N . GLU B 1 328 ? 36.45390 126.84106 68.85471 1.000 21.10032 328 GLU B N 1
ATOM 5814 C CA . GLU B 1 328 ? 37.71317 127.57346 68.67576 1.000 23.27968 328 GLU B CA 1
ATOM 5815 C C . GLU B 1 328 ? 37.48764 129.08519 68.62694 1.000 19.72499 328 GLU B C 1
ATOM 5816 O O . GLU B 1 328 ? 38.26442 129.86033 69.23739 1.000 24.21703 328 GLU B O 1
ATOM 5822 N N . GLU B 1 329 ? 36.44734 129.52001 67.99485 1.000 19.50499 329 GLU B N 1
ATOM 5823 C CA . GLU B 1 329 ? 36.22016 130.92053 67.72438 1.000 24.04500 329 GLU B CA 1
ATOM 5824 C C . GLU B 1 329 ? 35.73996 131.66954 68.96692 1.000 31.44580 329 GLU B C 1
ATOM 5825 O O . GLU B 1 329 ? 35.94684 132.88367 69.08333 1.000 29.41960 329 GLU B O 1
ATOM 5831 N N . VAL B 1 330 ? 35.09294 130.96942 69.90089 1.000 21.10756 330 VAL B N 1
ATOM 5832 C CA . VAL B 1 330 ? 34.70816 131.57675 71.19571 1.000 23.28573 330 VAL B CA 1
ATOM 5833 C C . VAL B 1 330 ? 35.65251 131.19805 72.31548 1.000 23.51059 330 VAL B C 1
ATOM 5834 O O . VAL B 1 330 ? 35.38731 131.56692 73.48501 1.000 23.41282 330 VAL B O 1
ATOM 5838 N N . LYS B 1 331 ? 36.73065 130.45150 72.03668 1.000 22.00015 331 LYS B N 1
ATOM 5839 C CA . LYS B 1 331 ? 37.70188 130.06536 73.05667 1.000 22.24294 331 LYS B CA 1
ATOM 5840 C C . LYS B 1 331 ? 37.01125 129.39361 74.24436 1.000 31.53475 331 LYS B C 1
ATOM 5841 O O . LYS B 1 331 ? 37.33542 129.63626 75.41120 1.000 27.41055 331 LYS B O 1
ATOM 5847 N N . GLY B 1 332 ? 36.01048 128.55572 73.93473 1.000 25.10718 332 GLY B N 1
ATOM 5848 C CA . GLY B 1 332 ? 35.32437 127.80111 74.97226 1.000 24.18552 332 GLY B CA 1
ATOM 5849 C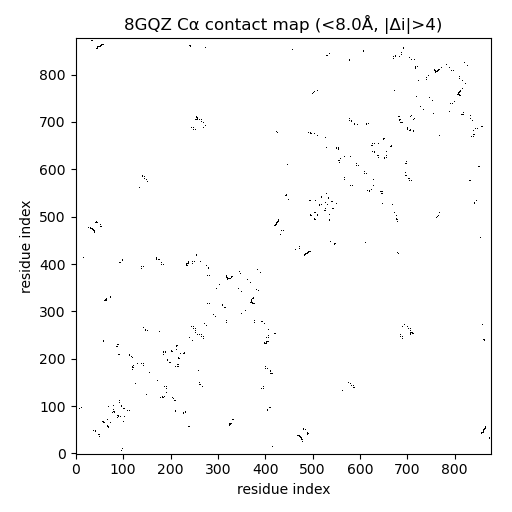 C . GLY B 1 332 ? 34.33247 128.58547 75.81602 1.000 25.97713 332 GLY B C 1
ATOM 5850 O O . GLY B 1 332 ? 33.75282 128.00283 76.76016 1.000 28.25746 332 GLY B O 1
ATOM 5851 N N . ASP B 1 333 ? 34.07641 129.85258 75.50728 1.000 21.75748 333 ASP B N 1
ATOM 5852 C CA . ASP B 1 333 ? 33.07267 130.64222 76.23465 1.000 21.68196 333 ASP B CA 1
ATOM 5853 C C . ASP B 1 333 ? 31.67462 130.27017 75.75804 1.000 26.48895 333 ASP B C 1
ATOM 5854 O O . ASP B 1 333 ? 31.19893 130.70649 74.68659 1.000 24.13363 333 ASP B O 1
ATOM 5859 N N . TYR B 1 334 ? 30.95809 129.48071 76.57011 1.000 21.73345 334 TYR B N 1
ATOM 5860 C CA . TYR B 1 334 ? 29.62424 129.02268 76.20664 1.000 22.57460 334 TYR B CA 1
ATOM 5861 C C . TYR B 1 334 ? 28.52279 129.77154 76.93147 1.000 21.28584 334 TYR B C 1
ATOM 5862 O O . TYR B 1 334 ? 27.40267 129.26495 77.07998 1.000 23.31744 334 TYR B O 1
ATOM 5871 N N . SER B 1 335 ? 28.80054 131.01469 77.31873 1.000 22.34234 335 SER B N 1
ATOM 5872 C CA . SER B 1 335 ? 27.73410 131.81263 77.90600 1.000 23.30835 335 SER B CA 1
ATOM 5873 C C . SER B 1 335 ? 26.63475 132.02882 76.89604 1.000 29.44684 335 SER B C 1
ATOM 5874 O O . SER B 1 335 ? 26.85715 132.01318 75.65739 1.000 25.95188 335 SER B O 1
ATOM 5877 N N . LYS B 1 336 ? 25.41932 132.19534 77.40834 1.000 24.22952 336 LYS B N 1
ATOM 5878 C CA . LYS B 1 336 ? 24.29703 132.39274 76.50224 1.000 27.89661 336 LYS B CA 1
ATOM 5879 C C . LYS B 1 336 ? 24.53668 133.59775 75.60463 1.000 27.16478 336 LYS B C 1
ATOM 5880 O O . LYS B 1 336 ? 24.15439 133.58278 74.42832 1.000 28.54787 336 LYS B O 1
ATOM 5886 N N . GLU B 1 337 ? 25.10683 134.67501 76.17010 1.000 24.34109 337 GLU B N 1
ATOM 5887 C CA . GLU B 1 337 ? 25.38375 135.87956 75.38916 1.000 29.50139 337 GLU B CA 1
ATOM 5888 C C . GLU B 1 337 ? 26.29626 135.55465 74.21106 1.000 21.50105 337 GLU B C 1
ATOM 5889 O O . GLU B 1 337 ? 26.05881 136.02271 73.09530 1.000 26.34997 337 GLU B O 1
ATOM 5895 N N . THR B 1 338 ? 27.39969 134.85349 74.47786 1.000 21.92660 338 THR B N 1
ATOM 5896 C CA . THR B 1 338 ? 28.37485 134.52349 73.42297 1.000 19.77535 338 THR B CA 1
ATOM 5897 C C . THR B 1 338 ? 27.76505 133.58976 72.37894 1.000 22.79286 338 THR B C 1
ATOM 5898 O O . THR B 1 338 ? 27.89628 133.83969 71.16819 1.000 21.11781 338 THR B O 1
ATOM 5902 N N . ILE B 1 339 ? 27.02264 132.57371 72.80777 1.000 24.07063 339 ILE B N 1
ATOM 5903 C CA . ILE B 1 339 ? 26.42137 131.63343 71.86306 1.000 19.50517 339 ILE B CA 1
ATOM 5904 C C . ILE B 1 339 ? 25.34567 132.32071 71.01595 1.000 24.67025 339 ILE B C 1
ATOM 5905 O O . ILE B 1 339 ? 25.25980 132.14582 69.77663 1.000 20.37792 339 ILE B O 1
ATOM 5910 N N A GLU B 1 340 ? 24.48224 133.11467 71.64817 0.468 20.25533 340 GLU B N 1
ATOM 5911 N N B GLU B 1 340 ? 24.48263 133.10106 71.66216 0.532 20.27195 340 GLU B N 1
ATOM 5912 C CA A GLU B 1 340 ? 23.45505 133.81571 70.88909 0.468 18.50152 340 GLU B CA 1
ATOM 5913 C CA B GLU B 1 340 ? 23.46563 133.84729 70.93913 0.532 18.50773 340 GLU B CA 1
ATOM 5914 C C A GLU B 1 340 ? 24.07255 134.76292 69.85244 0.468 23.09580 340 GLU B C 1
ATOM 5915 C C B GLU B 1 340 ? 24.09760 134.73101 69.85821 0.532 23.11655 340 GLU B C 1
ATOM 5916 O O A GLU B 1 340 ? 23.56418 134.86977 68.72602 0.468 24.37297 340 GLU B O 1
ATOM 5917 O O B GLU B 1 340 ? 23.62218 134.76984 68.71353 0.532 24.28935 340 GLU B O 1
ATOM 5928 N N . LYS B 1 341 ? 25.14819 135.47004 70.23101 1.000 21.62031 341 LYS B N 1
ATOM 5929 C CA . LYS B 1 341 ? 25.83646 136.33221 69.26382 1.000 21.03808 341 LYS B CA 1
ATOM 5930 C C . LYS B 1 341 ? 26.38640 135.48030 68.14313 1.000 19.65619 341 LYS B C 1
ATOM 5931 O O . LYS B 1 341 ? 26.32387 135.87723 66.96800 1.000 23.22601 341 LYS B O 1
ATOM 5937 N N . TYR B 1 342 ? 27.00479 134.34030 68.47523 1.000 20.08865 342 TYR B N 1
ATOM 5938 C CA . TYR B 1 342 ? 27.59951 133.51805 67.42340 1.000 18.37646 342 TYR B CA 1
ATOM 5939 C C . TYR B 1 342 ? 26.55172 133.07006 66.41128 1.000 20.20274 342 TYR B C 1
ATOM 5940 O O . TYR B 1 342 ? 26.81329 133.01408 65.18459 1.000 20.55573 342 TYR B O 1
ATOM 5949 N N . LEU B 1 343 ? 25.38650 132.67669 66.88572 1.000 21.33716 343 LEU B N 1
ATOM 5950 C CA . LEU B 1 343 ? 24.27915 132.27127 66.02410 1.000 20.78438 343 LEU B CA 1
ATOM 5951 C C . LEU B 1 343 ? 23.79599 133.42274 65.16325 1.000 21.17057 343 LEU B C 1
ATOM 5952 O O . LEU B 1 343 ? 23.58518 133.24548 63.96300 1.000 19.74332 343 LEU B O 1
ATOM 5957 N N . TRP B 1 344 ? 23.69016 134.63211 65.74290 1.000 21.31841 344 TRP B N 1
ATOM 5958 C CA . TRP B 1 344 ? 23.28211 135.76873 64.92849 1.000 24.37585 344 TRP B CA 1
ATOM 5959 C C . TRP B 1 344 ? 24.33582 136.09341 63.88284 1.000 19.08009 344 TRP B C 1
ATOM 5960 O O . TRP B 1 344 ? 23.97470 136.38469 62.73930 1.000 20.50241 344 TRP B O 1
ATOM 5971 N N . ASP B 1 345 ? 25.60980 136.03844 64.24699 1.000 19.56412 345 ASP B N 1
ATOM 5972 C CA . ASP B 1 345 ? 26.66964 136.34346 63.27576 1.000 20.48758 345 ASP B CA 1
ATOM 5973 C C . ASP B 1 345 ? 26.64682 135.30963 62.14351 1.000 23.80897 345 ASP B C 1
ATOM 5974 O O . ASP B 1 345 ? 26.77550 135.66023 60.95437 1.000 24.46751 345 ASP B O 1
ATOM 5979 N N . THR B 1 346 ? 26.41322 134.02626 62.47776 1.000 22.17158 346 THR B N 1
ATOM 5980 C CA . THR B 1 346 ? 26.25630 132.97978 61.45662 1.000 19.06607 346 THR B CA 1
ATOM 5981 C C . THR B 1 346 ? 25.09913 133.30400 60.52200 1.000 18.46121 346 THR B C 1
ATOM 5982 O O . THR B 1 346 ? 25.23608 133.31797 59.28209 1.000 20.27600 346 THR B O 1
ATOM 5986 N N . LEU B 1 347 ? 23.94396 133.56649 61.07402 1.000 20.02429 347 LEU B N 1
ATOM 5987 C CA . LEU B 1 347 ? 22.75853 133.75140 60.26789 1.000 19.61131 347 LEU B CA 1
ATOM 5988 C C . LEU B 1 347 ? 22.83918 135.03411 59.42884 1.000 18.96132 347 LEU B C 1
ATOM 5989 O O . LEU B 1 347 ? 22.43699 135.03068 58.25510 1.000 22.50520 347 LEU B O 1
ATOM 5994 N N . ASN B 1 348 ? 23.36715 136.11076 60.01365 1.000 21.47104 348 ASN B N 1
ATOM 5995 C CA . ASN B 1 348 ? 23.51654 137.35682 59.25912 1.000 22.71080 348 ASN B CA 1
ATOM 5996 C C . ASN B 1 348 ? 24.45584 137.18355 58.06222 1.000 22.93998 348 ASN B C 1
ATOM 5997 O O . ASN B 1 348 ? 24.29149 137.89379 57.03975 1.000 27.45770 348 ASN B O 1
ATOM 6002 N N . ALA B 1 349 ? 25.42408 136.26005 58.14485 1.000 19.72615 349 ALA B N 1
ATOM 6003 C CA . ALA B 1 349 ? 26.35990 135.97629 57.05655 1.000 14.91985 349 ALA B CA 1
ATOM 6004 C C . ALA B 1 349 ? 25.76834 135.06885 55.99246 1.000 25.66549 349 ALA B C 1
ATOM 6005 O O . ALA B 1 349 ? 26.50952 134.65935 55.05221 1.000 21.60142 349 ALA B O 1
ATOM 6007 N N . GLY B 1 350 ? 24.47094 134.73201 56.12141 1.000 18.91395 350 GLY B N 1
ATOM 6008 C CA . GLY B 1 350 ? 23.84947 133.78091 55.22210 1.000 21.80232 350 GLY B CA 1
ATOM 6009 C C . GLY B 1 350 ? 24.34801 132.35155 55.36018 1.000 25.19467 350 GLY B C 1
ATOM 6010 O O . GLY B 1 350 ? 24.19616 131.56494 54.42657 1.000 25.50016 350 GLY B O 1
ATOM 6011 N N . ARG B 1 351 ? 24.91252 131.97956 56.51497 1.000 20.35353 351 ARG B N 1
ATOM 6012 C CA . ARG B 1 351 ? 25.33205 130.61289 56.78419 1.000 20.06725 351 ARG B CA 1
ATOM 6013 C C . ARG B 1 351 ? 24.25192 129.90146 57.60837 1.000 22.29308 351 ARG B C 1
ATOM 6014 O O . ARG B 1 351 ? 23.39284 130.54325 58.23249 1.000 23.00230 351 ARG B O 1
ATOM 6022 N N . VAL B 1 352 ? 24.29052 128.55420 57.58090 1.000 28.29355 352 VAL B N 1
ATOM 6023 C CA . VAL B 1 352 ? 23.23540 127.78957 58.25502 1.000 24.29171 352 VAL B CA 1
ATOM 6024 C C . VAL B 1 352 ? 23.69983 127.45221 59.66391 1.000 18.19919 352 VAL B C 1
ATOM 6025 O O . VAL B 1 352 ? 24.90292 127.29204 59.95092 1.000 21.98934 352 VAL B O 1
ATOM 6029 N N . VAL B 1 353 ? 22.71512 127.22987 60.51573 1.000 21.49002 353 VAL B N 1
ATOM 6030 C CA . VAL B 1 353 ? 22.94320 126.51216 61.76008 1.000 21.08326 353 VAL B CA 1
ATOM 6031 C C . VAL B 1 353 ? 22.60638 125.05108 61.46397 1.000 17.68717 353 VAL B C 1
ATOM 6032 O O . VAL B 1 353 ? 21.42994 124.72332 61.34129 1.000 21.71216 353 VAL B O 1
ATOM 6036 N N . PRO B 1 354 ? 23.59889 124.17389 61.32775 1.000 17.88628 354 PRO B N 1
ATOM 6037 C CA . PRO B 1 354 ? 23.30956 122.82414 60.84578 1.000 18.42164 354 PRO B CA 1
ATOM 6038 C C . PRO B 1 354 ? 22.53820 122.02313 61.88676 1.000 18.03040 354 PRO B C 1
ATOM 6039 O O . PRO B 1 354 ? 22.66883 122.25728 63.09265 1.000 18.86865 354 PRO B O 1
ATOM 6043 N N . GLY B 1 355 ? 21.68066 121.13340 61.40364 1.000 18.86516 355 GLY B N 1
ATOM 6044 C CA . GLY B 1 355 ? 21.00017 120.19066 62.28718 1.000 20.37428 355 GLY B CA 1
ATOM 6045 C C . GLY B 1 355 ? 19.78444 120.70297 62.98540 1.000 22.63649 355 GLY B C 1
ATOM 6046 O O . GLY B 1 355 ? 19.33917 120.03652 63.93681 1.000 21.69938 355 GLY B O 1
ATOM 6047 N N . TYR B 1 356 ? 19.28637 121.89339 62.64526 1.000 17.37815 356 TYR B N 1
ATOM 6048 C CA . TYR B 1 356 ? 18.11508 122.51613 63.22169 1.000 19.43178 356 TYR B CA 1
ATOM 6049 C C . TYR B 1 356 ? 17.14963 122.88224 62.10619 1.000 21.84440 356 TYR B C 1
ATOM 6050 O O . TYR B 1 356 ? 17.59264 123.35103 61.04669 1.000 24.31088 356 TYR B O 1
ATOM 6059 N N . GLY B 1 357 ? 15.85879 122.66024 62.34863 1.000 21.04001 357 GLY B N 1
ATOM 6060 C CA . GLY B 1 357 ? 14.77081 123.03512 61.43875 1.000 21.82240 357 GLY B CA 1
ATOM 6061 C C . GLY B 1 357 ? 14.21994 121.82561 60.70556 1.000 24.17331 357 GLY B C 1
ATOM 6062 O O . GLY B 1 357 ? 14.96702 120.95142 60.26258 1.000 24.12320 357 GLY B O 1
ATOM 6063 N N A HIS B 1 358 ? 12.90545 121.79149 60.54755 0.661 24.34384 358 HIS B N 1
ATOM 6064 N N B HIS B 1 358 ? 12.89055 121.75827 60.60334 0.339 24.43554 358 HIS B N 1
ATOM 6065 C CA A HIS B 1 358 ? 12.30377 120.70256 59.81058 0.661 25.59334 358 HIS B CA 1
ATOM 6066 C CA B HIS B 1 358 ? 12.17631 120.63118 60.01555 0.339 25.99633 358 HIS B CA 1
ATOM 6067 C C A HIS B 1 358 ? 11.10154 121.23839 59.06555 0.661 26.20417 358 HIS B C 1
ATOM 6068 C C B HIS B 1 358 ? 11.07586 121.21513 59.11881 0.339 26.30694 358 HIS B C 1
ATOM 6069 O O A HIS B 1 358 ? 10.36504 122.08537 59.56410 0.661 29.25458 358 HIS B O 1
ATOM 6070 O O B HIS B 1 358 ? 10.40271 122.16005 59.53055 0.339 29.22950 358 HIS B O 1
ATOM 6083 N N . ALA B 1 359 ? 10.86090 120.66585 57.90409 1.000 32.72886 359 ALA B N 1
ATOM 6084 C CA . ALA B 1 359 ? 9.72257 121.15222 57.12002 1.000 32.44851 359 ALA B CA 1
ATOM 6085 C C . ALA B 1 359 ? 8.39402 120.81258 57.76314 1.000 34.73910 359 ALA B C 1
ATOM 6086 O O . ALA B 1 359 ? 7.41540 121.54801 57.58436 1.000 44.18367 359 ALA B O 1
ATOM 6088 N N . VAL B 1 360 ? 8.33939 119.72527 58.53587 1.000 31.03022 360 VAL B N 1
ATOM 6089 C CA . VAL B 1 360 ? 7.08724 119.08042 58.93562 1.000 30.41615 360 VAL B CA 1
ATOM 6090 C C . VAL B 1 360 ? 7.01911 118.86413 60.44967 1.000 27.64734 360 VAL B C 1
ATOM 6091 O O . VAL B 1 360 ? 6.06046 119.29874 61.10715 1.000 32.76200 360 VAL B O 1
ATOM 6095 N N . LEU B 1 361 ? 8.06026 118.21710 61.01436 1.000 27.45792 361 LEU B N 1
ATOM 6096 C CA . LEU B 1 361 ? 8.07259 117.88467 62.43304 1.000 24.61307 361 LEU B CA 1
ATOM 6097 C C . LEU B 1 361 ? 8.09098 119.13933 63.28256 1.000 25.04240 361 LEU B C 1
ATOM 6098 O O . LEU B 1 361 ? 9.01775 119.95307 63.20579 1.000 29.77469 361 LEU B O 1
ATOM 6103 N N . ARG B 1 362 ? 7.12839 119.26086 64.16443 1.000 25.34686 362 ARG B N 1
ATOM 6104 C CA . ARG B 1 362 ? 6.95220 120.52575 64.84653 1.000 26.52477 362 ARG B CA 1
ATOM 6105 C C . ARG B 1 362 ? 7.71182 120.63160 66.16091 1.000 35.42025 362 ARG B C 1
ATOM 6106 O O . ARG B 1 362 ? 7.68203 121.69922 66.78579 1.000 33.55114 362 ARG B O 1
ATOM 6114 N N . LYS B 1 363 ? 8.36993 119.56241 66.60744 1.000 25.51353 363 LYS B N 1
ATOM 6115 C CA . LYS B 1 363 ? 9.06627 119.55234 67.89488 1.000 25.32987 363 LYS B CA 1
ATOM 6116 C C . LYS B 1 363 ? 10.43061 118.90217 67.71451 1.000 19.63880 363 LYS B C 1
ATOM 6117 O O . LYS B 1 363 ? 10.76245 118.37831 66.64371 1.000 19.88752 363 LYS B O 1
ATOM 6123 N N . THR B 1 364 ? 11.23632 118.97458 68.77333 1.000 20.52149 364 THR B N 1
ATOM 6124 C CA . THR B 1 364 ? 12.54127 118.30739 68.73115 1.000 17.46692 364 THR B CA 1
ATOM 6125 C C . THR B 1 364 ? 12.38755 116.85700 68.27450 1.000 19.50673 364 THR B C 1
ATOM 6126 O O . THR B 1 364 ? 11.49792 116.13805 68.73089 1.000 18.64679 364 THR B O 1
ATOM 6130 N N . ASP B 1 365 ? 13.31038 116.40826 67.42182 1.000 14.50015 365 ASP B N 1
ATOM 6131 C CA . ASP B 1 365 ? 13.32577 115.01715 66.99175 1.000 14.55751 365 ASP B CA 1
ATOM 6132 C C . ASP B 1 365 ? 13.54682 114.12299 68.20650 1.000 15.33619 365 ASP B C 1
ATOM 6133 O O . ASP B 1 365 ? 14.53474 114.30807 68.95890 1.000 14.80696 365 ASP B O 1
ATOM 6138 N N . PRO B 1 366 ? 12.68015 113.13696 68.45937 1.000 13.86125 366 PRO B N 1
ATOM 6139 C CA . PRO B 1 366 ? 12.90586 112.26264 69.61923 1.000 14.21200 366 PRO B CA 1
ATOM 6140 C C . PRO B 1 366 ? 14.22096 111.48854 69.54391 1.000 13.77492 366 PRO B C 1
ATOM 6141 O O . PRO B 1 366 ? 14.71538 111.07133 70.59432 1.000 12.95999 366 PRO B O 1
ATOM 6145 N N . ARG B 1 367 ? 14.81289 111.33112 68.34557 1.000 12.37475 367 ARG B N 1
ATOM 6146 C CA . ARG B 1 367 ? 16.12416 110.71462 68.29761 1.000 13.00612 367 ARG B CA 1
ATOM 6147 C C . ARG B 1 367 ? 17.21222 111.66635 68.83389 1.000 13.90215 367 ARG B C 1
ATOM 6148 O O . ARG B 1 367 ? 18.21998 111.19316 69.37107 1.000 14.41391 367 ARG B O 1
ATOM 6156 N N . TYR B 1 368 ? 17.00396 112.98678 68.72574 1.000 11.27099 368 TYR B N 1
ATOM 6157 C CA . TYR B 1 368 ? 17.90640 113.91413 69.42578 1.000 12.42343 368 TYR B CA 1
ATOM 6158 C C . TYR B 1 368 ? 17.72689 113.75229 70.91539 1.000 12.64534 368 TYR B C 1
ATOM 6159 O O . TYR B 1 368 ? 18.69750 113.64652 71.66042 1.000 12.71301 368 TYR B O 1
ATOM 6168 N N . THR B 1 369 ? 16.47411 113.73677 71.39736 1.000 11.91156 369 THR B N 1
ATOM 6169 C CA . THR B 1 369 ? 16.24334 113.65442 72.84337 1.000 13.44327 369 THR B CA 1
ATOM 6170 C C . THR B 1 369 ? 16.85363 112.40095 73.45141 1.000 12.84958 369 THR B C 1
ATOM 6171 O O . THR B 1 369 ? 17.43338 112.45703 74.53892 1.000 13.43189 369 THR B O 1
ATOM 6175 N N . ALA B 1 370 ? 16.75319 111.25621 72.76436 1.000 12.61783 370 ALA B N 1
ATOM 6176 C CA . ALA B 1 370 ? 17.30868 110.05162 73.33909 1.000 12.02641 370 ALA B CA 1
ATOM 6177 C C . ALA B 1 370 ? 18.81032 110.20544 73.53426 1.000 13.21030 370 ALA B C 1
ATOM 6178 O O . ALA B 1 370 ? 19.37658 109.69061 74.51349 1.000 13.20618 370 ALA B O 1
ATOM 6180 N N . GLN B 1 371 ? 19.49452 110.88790 72.59325 1.000 12.35262 371 GLN B N 1
ATOM 6181 C CA . GLN B 1 371 ? 20.94877 111.04991 72.73931 1.000 12.22428 371 GLN B CA 1
ATOM 6182 C C . GLN B 1 371 ? 21.29078 112.09154 73.81718 1.000 11.14717 371 GLN B C 1
ATOM 6183 O O . GLN B 1 371 ? 22.26272 111.90029 74.56787 1.000 13.26912 371 GLN B O 1
ATOM 6189 N N . ARG B 1 372 ? 20.48851 113.15342 73.92114 1.000 12.14826 372 ARG B N 1
ATOM 6190 C CA . ARG B 1 372 ? 20.64531 114.09524 75.04453 1.000 12.74529 372 ARG B CA 1
ATOM 6191 C C . ARG B 1 372 ? 20.51458 113.37029 76.36344 1.000 14.66804 372 ARG B C 1
ATOM 6192 O O . ARG B 1 372 ? 21.28570 113.61649 77.29949 1.000 13.93798 372 ARG B O 1
ATOM 6200 N N . GLU B 1 373 ? 19.53478 112.48042 76.48738 1.000 12.35556 373 GLU B N 1
ATOM 6201 C CA . GLU B 1 373 ? 19.35168 111.77383 77.75474 1.000 12.39172 373 GLU B CA 1
ATOM 6202 C C . GLU B 1 373 ? 20.51767 110.85289 78.05489 1.000 14.16661 373 GLU B C 1
ATOM 6203 O O . GLU B 1 373 ? 20.92172 110.70690 79.23258 1.000 14.02126 373 GLU B O 1
ATOM 6209 N N . PHE B 1 374 ? 21.12939 110.24738 77.02539 1.000 13.19903 374 PHE B N 1
ATOM 6210 C CA . PHE B 1 374 ? 22.31952 109.44614 77.23816 1.000 12.15872 374 PHE B CA 1
ATOM 6211 C C . PHE B 1 374 ? 23.45855 110.32183 77.77365 1.000 12.04550 374 PHE B C 1
ATOM 6212 O O . PHE B 1 374 ? 24.10914 109.97804 78.76812 1.000 12.55477 374 PHE B O 1
ATOM 6220 N N . ALA B 1 375 ? 23.66134 111.50563 77.16388 1.000 12.36820 375 ALA B N 1
ATOM 6221 C CA . ALA B 1 375 ? 24.76554 112.36186 77.66746 1.000 12.77892 375 ALA B CA 1
ATOM 6222 C C . ALA B 1 375 ? 24.48996 112.86581 79.09844 1.000 14.26238 375 ALA B C 1
ATOM 6223 O O . ALA B 1 375 ? 25.40014 112.92565 79.93016 1.000 14.25428 375 ALA B O 1
ATOM 6225 N N . LEU B 1 376 ? 23.24514 113.22006 79.38620 1.000 13.28454 376 LEU B N 1
ATOM 6226 C CA . LEU B 1 376 ? 22.95985 113.71563 80.74932 1.000 13.09466 376 LEU B CA 1
ATOM 6227 C C . LEU B 1 376 ? 23.20658 112.65629 81.79405 1.000 17.59390 376 LEU B C 1
ATOM 6228 O O . LEU B 1 376 ? 23.60780 112.99669 82.92849 1.000 16.30063 376 LEU B O 1
ATOM 6233 N N . LYS B 1 377 ? 22.97571 111.37056 81.48225 1.000 16.13668 377 LYS B N 1
ATOM 6234 C CA . LYS B 1 377 ? 23.17103 110.32012 82.46389 1.000 16.39180 377 LYS B CA 1
ATOM 6235 C C . LYS B 1 377 ? 24.62371 109.96342 82.58001 1.000 18.12808 377 LYS B C 1
ATOM 6236 O O . LYS B 1 377 ? 25.06702 109.59325 83.66759 1.000 23.21472 377 LYS B O 1
ATOM 6242 N N . HIS B 1 378 ? 25.44486 110.08975 81.53108 1.000 14.44233 378 HIS B N 1
ATOM 6243 C CA . HIS B 1 378 ? 26.79517 109.54671 81.53601 1.000 14.34388 378 HIS B CA 1
ATOM 6244 C C . HIS B 1 378 ? 27.89807 110.59895 81.63173 1.000 14.80789 378 HIS B C 1
ATOM 6245 O O . HIS B 1 378 ? 28.96774 110.29556 82.20860 1.000 18.89284 378 HIS B O 1
ATOM 6252 N N . PHE B 1 379 ? 27.70805 111.81223 81.07780 1.000 15.29808 379 PHE B N 1
ATOM 6253 C CA . PHE B 1 379 ? 28.78184 112.80303 81.08266 1.000 15.14040 379 PHE B CA 1
ATOM 6254 C C . PHE B 1 379 ? 28.23443 114.21995 80.91443 1.000 16.21729 379 PHE B C 1
ATOM 6255 O O . PHE B 1 379 ? 28.55222 114.91072 79.92966 1.000 17.14436 379 PHE B O 1
ATOM 6263 N N . PRO B 1 380 ? 27.40363 114.70858 81.85232 1.000 16.42744 380 PRO B N 1
ATOM 6264 C CA . PRO B 1 380 ? 26.70018 115.95921 81.63067 1.000 16.86648 380 PRO B CA 1
ATOM 6265 C C . PRO B 1 380 ? 27.61570 117.16226 81.65323 1.000 16.83044 380 PRO B C 1
ATOM 6266 O O . PRO B 1 380 ? 27.18163 118.23907 81.19782 1.000 19.24653 380 PRO B O 1
ATOM 6270 N N . ASP B 1 381 ? 28.83770 116.97850 82.12916 1.000 17.66602 381 ASP B N 1
ATOM 6271 C CA . ASP B 1 381 ? 29.82510 118.06522 82.17250 1.000 16.91679 381 ASP B CA 1
ATOM 6272 C C . ASP B 1 381 ? 30.90943 117.94692 81.09205 1.000 19.54132 381 ASP B C 1
ATOM 6273 O O . ASP B 1 381 ? 31.89753 118.69275 81.11480 1.000 20.15478 381 ASP B O 1
ATOM 6278 N N . TYR B 1 382 ? 30.78878 117.01222 80.15521 1.000 17.64858 382 TYR B N 1
ATOM 6279 C CA . TYR B 1 382 ? 31.73766 117.01527 79.04156 1.000 15.20210 382 TYR B CA 1
ATOM 6280 C C . TYR B 1 382 ? 31.62043 118.35599 78.29437 1.000 14.66385 382 TYR B C 1
ATOM 6281 O O . TYR B 1 382 ? 30.53549 118.80149 77.93208 1.000 15.64972 382 TYR B O 1
ATOM 6290 N N . GLU B 1 383 ? 32.77227 119.03690 78.08804 1.000 15.10346 383 GLU B N 1
ATOM 6291 C CA . GLU B 1 383 ? 32.66673 120.39658 77.55116 1.000 16.40794 383 GLU B CA 1
ATOM 6292 C C . GLU B 1 383 ? 31.94811 120.46725 76.19425 1.000 14.75474 383 GLU B C 1
ATOM 6293 O O . GLU B 1 383 ? 31.17700 121.40211 75.94539 1.000 15.76848 383 GLU B O 1
ATOM 6299 N N . LEU B 1 384 ? 32.16899 119.48342 75.32567 1.000 16.52546 384 LEU B N 1
ATOM 6300 C CA . LEU B 1 384 ? 31.52197 119.55809 74.02253 1.000 16.30147 384 LEU B CA 1
ATOM 6301 C C . LEU B 1 384 ? 30.01926 119.36576 74.15390 1.000 15.51509 384 LEU B C 1
ATOM 6302 O O . LEU B 1 384 ? 29.24040 119.95197 73.38085 1.000 15.19643 384 LEU B O 1
ATOM 6307 N N . PHE B 1 385 ? 29.61701 118.55446 75.16768 1.000 13.38795 385 PHE B N 1
ATOM 6308 C CA . PHE B 1 385 ? 28.20105 118.43511 75.47951 1.000 14.51134 385 PHE B CA 1
ATOM 6309 C C . PHE B 1 385 ? 27.61823 119.74128 76.05350 1.000 13.11087 385 PHE B C 1
ATOM 6310 O O . PHE B 1 385 ? 26.50630 120.14816 75.71549 1.000 14.90213 385 PHE B O 1
ATOM 6318 N N . LYS B 1 386 ? 28.39374 120.43459 76.91039 1.000 14.15980 386 LYS B N 1
ATOM 6319 C CA . LYS B 1 386 ? 27.90169 121.71276 77.39876 1.000 14.43588 386 LYS B CA 1
ATOM 6320 C C . LYS B 1 386 ? 27.59693 122.63196 76.24005 1.000 15.53299 386 LYS B C 1
ATOM 6321 O O . LYS B 1 386 ? 26.61446 123.35204 76.26710 1.000 15.35390 386 LYS B O 1
ATOM 6327 N N . LEU B 1 387 ? 28.46443 122.62430 75.21022 1.000 14.46448 387 LEU B N 1
ATOM 6328 C CA . LEU B 1 387 ? 28.16470 123.42741 74.01462 1.000 14.86544 387 LEU B CA 1
ATOM 6329 C C . LEU B 1 387 ? 26.88453 122.97985 73.29499 1.000 12.87065 387 LEU B C 1
ATOM 6330 O O . LEU B 1 387 ? 26.00632 123.77497 73.02266 1.000 15.50811 387 LEU B O 1
ATOM 6335 N N . VAL B 1 388 ? 26.78135 121.68342 72.98488 1.000 13.84357 388 VAL B N 1
ATOM 6336 C CA . VAL B 1 388 ? 25.55520 121.16790 72.32918 1.000 14.25201 388 VAL B CA 1
ATOM 6337 C C . VAL B 1 388 ? 24.26834 121.51967 73.11574 1.000 14.66350 388 VAL B C 1
ATOM 6338 O O . VAL B 1 388 ? 23.24092 121.93775 72.56270 1.000 14.39565 388 VAL B O 1
ATOM 6342 N N . SER B 1 389 ? 24.34078 121.34951 74.45694 1.000 13.49118 389 SER B N 1
ATOM 6343 C CA . SER B 1 389 ? 23.19880 121.61555 75.30355 1.000 14.00197 389 SER B CA 1
ATOM 6344 C C . SER B 1 389 ? 22.87726 123.10770 75.35162 1.000 13.66530 389 SER B C 1
ATOM 6345 O O . SER B 1 389 ? 21.70492 123.48653 75.30963 1.000 17.57069 389 SER B O 1
ATOM 6348 N N . THR B 1 390 ? 23.91715 123.96844 75.36760 1.000 15.35814 390 THR B N 1
ATOM 6349 C CA . THR B 1 390 ? 23.61464 125.40063 75.34263 1.000 17.59564 390 THR B CA 1
ATOM 6350 C C . THR B 1 390 ? 23.02827 125.83386 73.99656 1.000 18.34632 390 THR B C 1
ATOM 6351 O O . THR B 1 390 ? 22.09896 126.65228 73.95361 1.000 18.32336 390 THR B O 1
ATOM 6355 N N . ILE B 1 391 ? 23.50266 125.23951 72.88387 1.000 16.35189 391 ILE B N 1
ATOM 6356 C CA . ILE B 1 391 ? 22.86485 125.55224 71.61060 1.000 18.87131 391 ILE B CA 1
ATOM 6357 C C . ILE B 1 391 ? 21.40149 125.14719 71.63757 1.000 18.92988 391 ILE B C 1
ATOM 6358 O O . ILE B 1 391 ? 20.52485 125.83974 71.12252 1.000 17.74342 391 ILE B O 1
ATOM 6363 N N . TYR B 1 392 ? 21.07692 124.01239 72.27816 1.000 16.47556 392 TYR B N 1
ATOM 6364 C CA . TYR B 1 392 ? 19.66189 123.63124 72.32910 1.000 16.94484 392 TYR B CA 1
ATOM 6365 C C . TYR B 1 392 ? 18.81133 124.61551 73.12304 1.000 16.01231 392 TYR B C 1
ATOM 6366 O O . TYR B 1 392 ? 17.68476 124.90173 72.75148 1.000 20.66783 392 TYR B O 1
ATOM 6375 N N . GLU B 1 393 ? 19.39977 125.18772 74.14819 1.000 17.74262 393 GLU B N 1
ATOM 6376 C CA . GLU B 1 393 ? 18.70318 126.17701 74.95263 1.000 21.51285 393 GLU B CA 1
ATOM 6377 C C . GLU B 1 393 ? 18.48869 127.47172 74.17976 1.000 23.67055 393 GLU B C 1
ATOM 6378 O O . GLU B 1 393 ? 17.42299 128.07639 74.29666 1.000 23.36993 393 GLU B O 1
ATOM 6384 N N A VAL B 1 394 ? 19.45498 127.91677 73.36861 0.521 21.62314 394 VAL B N 1
ATOM 6385 N N B VAL B 1 394 ? 19.47491 127.87676 73.36622 0.479 21.54488 394 VAL B N 1
ATOM 6386 C CA A VAL B 1 394 ? 19.32968 129.25283 72.78557 0.521 23.25793 394 VAL B CA 1
ATOM 6387 C CA B VAL B 1 394 ? 19.52312 129.22163 72.76137 0.479 22.91170 394 VAL B CA 1
ATOM 6388 C C A VAL B 1 394 ? 19.01680 129.28019 71.28341 0.521 23.16453 394 VAL B C 1
ATOM 6389 C C B VAL B 1 394 ? 19.02437 129.24803 71.31300 0.479 23.15314 394 VAL B C 1
ATOM 6390 O O A VAL B 1 394 ? 18.39827 130.24942 70.81453 0.521 23.41321 394 VAL B O 1
ATOM 6391 O O B VAL B 1 394 ? 18.32319 130.18269 70.90318 0.479 23.45160 394 VAL B O 1
ATOM 6398 N N . ALA B 1 395 ? 19.38228 128.24202 70.51660 1.000 19.06501 395 ALA B N 1
ATOM 6399 C CA . ALA B 1 395 ? 19.18744 128.34198 69.06341 1.000 22.14310 395 ALA B CA 1
ATOM 6400 C C . ALA B 1 395 ? 17.72758 128.39967 68.64342 1.000 21.14297 395 ALA B C 1
ATOM 6401 O O . ALA B 1 395 ? 17.38768 129.15907 67.71665 1.000 22.92931 395 ALA B O 1
ATOM 6403 N N . PRO B 1 396 ? 16.80270 127.58847 69.20912 1.000 20.33688 396 PRO B N 1
ATOM 6404 C CA . PRO B 1 396 ? 15.42155 127.72394 68.75290 1.000 18.93210 396 PRO B CA 1
ATOM 6405 C C . PRO B 1 396 ? 14.87570 129.15209 68.81690 1.000 22.67697 396 PRO B C 1
ATOM 6406 O O . PRO B 1 396 ? 14.17160 129.58577 67.88964 1.000 24.01119 396 PRO B O 1
ATOM 6410 N N . GLY B 1 397 ? 15.19897 129.88786 69.88398 1.000 23.91457 397 GLY B N 1
ATOM 6411 C CA . GLY B 1 397 ? 14.67643 131.22877 70.01061 1.000 25.93759 397 GLY B CA 1
ATOM 6412 C C . GLY B 1 397 ? 15.30143 132.17841 69.01098 1.000 28.84241 397 GLY B C 1
ATOM 6413 O O . GLY B 1 397 ? 14.60093 133.01717 68.42511 1.000 27.60378 397 GLY B O 1
ATOM 6414 N N . VAL B 1 398 ? 16.62391 132.08766 68.83502 1.000 23.63018 398 VAL B N 1
ATOM 6415 C CA . VAL B 1 398 ? 17.29839 132.91082 67.81234 1.000 21.74414 398 VAL B CA 1
ATOM 6416 C C . VAL B 1 398 ? 16.76650 132.59233 66.42615 1.000 31.01157 398 VAL B C 1
ATOM 6417 O O . VAL B 1 398 ? 16.44620 133.49535 65.63412 1.000 27.45772 398 VAL B O 1
ATOM 6421 N N . LEU B 1 399 ? 16.68839 131.30753 66.08404 1.000 24.73405 399 LEU B N 1
ATOM 6422 C CA . LEU B 1 399 ? 16.20870 130.94155 64.74849 1.000 27.03164 399 LEU B CA 1
ATOM 6423 C C . LEU B 1 399 ? 14.77762 131.40497 64.51570 1.000 26.97664 399 LEU B C 1
ATOM 6424 O O . LEU B 1 399 ? 14.40560 131.76673 63.39210 1.000 29.03028 399 LEU B O 1
ATOM 6429 N N . THR B 1 400 ? 13.93067 131.35564 65.55345 1.000 27.27992 400 THR B N 1
ATOM 6430 C CA . THR B 1 400 ? 12.56503 131.87182 65.45894 1.000 29.51517 400 THR B CA 1
ATOM 6431 C C . THR B 1 400 ? 12.56953 133.37795 65.18539 1.000 30.51005 400 THR B C 1
ATOM 6432 O O . THR B 1 400 ? 11.87959 133.84897 64.26934 1.000 32.69777 400 THR B O 1
ATOM 6436 N N . LYS B 1 401 ? 13.36365 134.13995 65.95368 1.000 32.44870 401 LYS B N 1
ATOM 6437 C CA . LYS B 1 401 ? 13.37740 135.58817 65.77438 1.000 30.31772 401 LYS B CA 1
ATOM 6438 C C . LYS B 1 401 ? 13.87899 135.94610 64.38921 1.000 39.79530 401 LYS B C 1
ATOM 6439 O O . LYS B 1 401 ? 13.32790 136.84581 63.73937 1.000 36.38685 401 LYS B O 1
ATOM 6445 N N . HIS B 1 402 ? 14.92832 135.25344 63.92558 1.000 29.20867 402 HIS B N 1
ATOM 6446 C CA . HIS B 1 402 ? 15.43958 135.45907 62.56475 1.000 27.68687 402 HIS B CA 1
ATOM 6447 C C . HIS B 1 402 ? 14.37116 135.20754 61.49411 1.000 35.62699 402 HIS B C 1
ATOM 6448 O O . HIS B 1 402 ? 14.40805 135.82336 60.42191 1.000 38.10970 402 HIS B O 1
ATOM 6455 N N . GLY B 1 403 ? 13.41682 134.31759 61.74284 1.000 35.09606 403 GLY B N 1
ATOM 6456 C CA . GLY B 1 403 ? 12.20705 134.21025 60.94111 1.000 32.00400 403 GLY B CA 1
ATOM 6457 C C . GLY B 1 403 ? 12.27952 133.42071 59.64417 1.000 49.12406 403 GLY B C 1
ATOM 6458 O O . GLY B 1 403 ? 11.28425 133.40968 58.88633 1.000 42.40899 403 GLY B O 1
ATOM 6459 N N . LYS B 1 404 ? 13.39767 132.75526 59.35342 1.000 33.84894 404 LYS B N 1
ATOM 6460 C CA . LYS B 1 404 ? 13.55888 132.04651 58.08859 1.000 36.25752 404 LYS B CA 1
ATOM 6461 C C . LYS B 1 404 ? 13.61208 130.53166 58.25977 1.000 41.69299 404 LYS B C 1
ATOM 6462 O O . LYS B 1 404 ? 13.88768 129.81534 57.29926 1.000 36.93839 404 LYS B O 1
ATOM 6468 N N . THR B 1 405 ? 13.37452 130.01128 59.45408 1.000 32.47202 405 THR B N 1
ATOM 6469 C CA . THR B 1 405 ? 13.54694 128.58071 59.66618 1.000 34.99479 405 THR B CA 1
ATOM 6470 C C . THR B 1 405 ? 12.24341 128.03999 60.20171 1.000 29.91118 405 THR B C 1
ATOM 6471 O O . THR B 1 405 ? 11.82889 128.41082 61.31281 1.000 40.72906 405 THR B O 1
ATOM 6475 N N . LYS B 1 406 ? 11.62202 127.13112 59.46957 1.000 32.03784 406 LYS B N 1
ATOM 6476 C CA . LYS B 1 406 ? 10.40222 126.54216 59.98762 1.000 31.04688 406 LYS B CA 1
ATOM 6477 C C . LYS B 1 406 ? 10.77066 125.44880 60.98838 1.000 30.69066 406 LYS B C 1
ATOM 6478 O O . LYS B 1 406 ? 11.69274 124.65565 60.74262 1.000 32.89959 406 LYS B O 1
ATOM 6484 N N . ASN B 1 407 ? 10.06959 125.43584 62.12388 1.000 30.29799 407 ASN B N 1
ATOM 6485 C CA . ASN B 1 407 ? 10.19602 124.37614 63.14741 1.000 29.02697 407 ASN B CA 1
ATOM 6486 C C . ASN B 1 407 ? 11.65962 124.28877 63.56389 1.000 27.78359 407 ASN B C 1
ATOM 6487 O O . ASN B 1 407 ? 12.35222 123.30499 63.26797 1.000 24.48802 407 ASN B O 1
ATOM 6492 N N . PRO B 1 408 ? 12.15148 125.28278 64.22532 1.000 23.97906 408 PRO B N 1
ATOM 6493 C CA . PRO B 1 408 ? 13.60775 125.41310 64.46233 1.000 24.42008 408 PRO B CA 1
ATOM 6494 C C . PRO B 1 408 ? 14.13052 124.56879 65.63671 1.000 20.69151 408 PRO B C 1
ATOM 6495 O O . PRO B 1 408 ? 14.70491 125.09049 66.60168 1.000 22.30120 408 PRO B O 1
ATOM 6499 N N . TRP B 1 409 ? 13.97120 123.24636 65.50858 1.000 22.49362 409 TRP B N 1
ATOM 6500 C CA . TRP B 1 409 ? 14.32360 122.29496 66.56170 1.000 19.84431 409 TRP B CA 1
ATOM 6501 C C . TRP B 1 409 ? 15.33867 121.31379 65.99166 1.000 20.48074 409 TRP B C 1
ATOM 6502 O O . TRP B 1 409 ? 15.42433 121.12409 64.76479 1.000 19.35445 409 TRP B O 1
ATOM 6513 N N . PRO B 1 410 ? 16.10325 120.64138 66.84539 1.000 17.22072 410 PRO B N 1
ATOM 6514 C CA . PRO B 1 410 ? 17.21742 119.84019 66.32551 1.000 17.37947 410 PRO B CA 1
ATOM 6515 C C . PRO B 1 410 ? 16.80981 118.42551 65.93343 1.000 17.37964 410 PRO B C 1
ATOM 6516 O O . PRO B 1 410 ? 15.87580 117.84798 66.48118 1.000 17.89949 410 PRO B O 1
ATOM 6520 N N . ASN B 1 411 ? 17.56872 117.87168 65.01033 1.000 18.39330 411 ASN B N 1
ATOM 6521 C CA . ASN B 1 411 ? 17.41495 116.50713 64.57227 1.000 17.10529 411 ASN B CA 1
ATOM 6522 C C . ASN B 1 411 ? 18.55032 115.63684 65.12595 1.000 14.94159 411 ASN B C 1
ATOM 6523 O O . ASN B 1 411 ? 19.45005 116.11622 65.84383 1.000 15.57691 411 ASN B O 1
ATOM 6528 N N . VAL B 1 412 ? 18.45073 114.32067 64.84336 1.000 14.38898 412 VAL B N 1
ATOM 6529 C CA . VAL B 1 412 ? 19.37387 113.29673 65.33487 1.000 14.03386 412 VAL B CA 1
ATOM 6530 C C . VAL B 1 412 ? 20.83130 113.71245 65.11985 1.000 14.73528 412 VAL B C 1
ATOM 6531 O O . VAL B 1 412 ? 21.69801 113.42410 65.95970 1.000 15.34946 412 VAL B O 1
ATOM 6535 N N . ASP B 1 413 ? 21.13603 114.31899 63.96087 1.000 13.96021 413 ASP B N 1
ATOM 6536 C CA . ASP B 1 413 ? 22.53595 114.56926 63.60862 1.000 13.91992 413 ASP B CA 1
ATOM 6537 C C . ASP B 1 413 ? 23.17204 115.70195 64.40729 1.000 14.59995 413 ASP B C 1
ATOM 6538 O O . ASP B 1 413 ? 24.41114 115.83766 64.40330 1.000 15.34039 413 ASP B O 1
ATOM 6543 N N . SER B 1 414 ? 22.38221 116.45231 65.15124 1.000 14.47700 414 SER B N 1
ATOM 6544 C CA . SER B 1 414 ? 22.89630 117.49061 66.03129 1.000 15.41363 414 SER B CA 1
ATOM 6545 C C . SER B 1 414 ? 23.45365 116.90190 67.30277 1.000 15.54769 414 SER B C 1
ATOM 6546 O O . SER B 1 414 ? 24.22304 117.60874 67.98902 1.000 15.16112 414 SER B O 1
ATOM 6549 N N . HIS B 1 415 ? 23.17944 115.60333 67.60527 1.000 14.31383 415 HIS B N 1
ATOM 6550 C CA . HIS B 1 415 ? 23.65361 115.05050 68.87669 1.000 13.75975 415 HIS B CA 1
ATOM 6551 C C . HIS B 1 415 ? 24.52801 113.82239 68.75518 1.000 15.11743 415 HIS B C 1
ATOM 6552 O O . HIS B 1 415 ? 25.03829 113.34856 69.78886 1.000 15.04890 415 HIS B O 1
ATOM 6559 N N . SER B 1 416 ? 24.71300 113.23712 67.55301 1.000 13.21174 416 SER B N 1
ATOM 6560 C CA . SER B 1 416 ? 25.41583 111.96992 67.48250 1.000 12.24161 416 SER B CA 1
ATOM 6561 C C . SER B 1 416 ? 26.92252 112.15727 67.62985 1.000 12.74537 416 SER B C 1
ATOM 6562 O O . SER B 1 416 ? 27.58465 111.37708 68.31972 1.000 13.66289 416 SER B O 1
ATOM 6565 N N . GLY B 1 417 ? 27.47809 113.19761 66.97450 1.000 12.85279 417 GLY B N 1
ATOM 6566 C CA . GLY B 1 417 ? 28.93695 113.33869 66.98298 1.000 13.11858 417 GLY B CA 1
ATOM 6567 C C . GLY B 1 417 ? 29.51534 113.56086 68.37587 1.000 11.89538 417 GLY B C 1
ATOM 6568 O O . GLY B 1 417 ? 30.54174 112.96565 68.71839 1.000 14.15936 417 GLY B O 1
ATOM 6569 N N . VAL B 1 418 ? 28.83128 114.34182 69.19556 1.000 12.36519 418 VAL B N 1
ATOM 6570 C CA . VAL B 1 418 ? 29.37091 114.60724 70.52066 1.000 12.31120 418 VAL B CA 1
ATOM 6571 C C . VAL B 1 418 ? 29.49082 113.31855 71.31625 1.000 13.95473 418 VAL B C 1
ATOM 6572 O O . VAL B 1 418 ? 30.41802 113.16288 72.11712 1.000 13.39077 418 VAL B O 1
ATOM 6576 N N . LEU B 1 419 ? 28.52902 112.38662 71.17752 1.000 13.14347 419 LEU B N 1
ATOM 6577 C CA . LEU B 1 419 ? 28.61412 111.12983 71.91828 1.000 12.68623 419 LEU B CA 1
ATOM 6578 C C . LEU B 1 419 ? 29.78942 110.25365 71.48039 1.000 13.41730 419 LEU B C 1
ATOM 6579 O O . LEU B 1 419 ? 30.50259 109.65959 72.30579 1.000 13.77074 419 LEU B O 1
ATOM 6584 N N . LEU B 1 420 ? 30.00850 110.14531 70.16769 1.000 13.31721 420 LEU B N 1
ATOM 6585 C CA . LEU B 1 420 ? 31.13844 109.40066 69.63116 1.000 12.38984 420 LEU B CA 1
ATOM 6586 C C . LEU B 1 420 ? 32.47990 109.99433 70.06279 1.000 11.57164 420 LEU B C 1
ATOM 6587 O O . LEU B 1 420 ? 33.37390 109.25716 70.45776 1.000 14.02936 420 LEU B O 1
ATOM 6592 N N . GLN B 1 421 ? 32.57365 111.33192 70.02976 1.000 14.86721 421 GLN B N 1
ATOM 6593 C CA . GLN B 1 421 ? 33.80146 112.03494 70.46444 1.000 13.21972 421 GLN B CA 1
ATOM 6594 C C . GLN B 1 421 ? 34.14833 111.69309 71.90047 1.000 15.26933 421 GLN B C 1
ATOM 6595 O O . GLN B 1 421 ? 35.33885 111.45846 72.20666 1.000 15.51466 421 GLN B O 1
ATOM 6601 N N . TYR B 1 422 ? 33.12066 111.65739 72.78829 1.000 14.15334 422 TYR B N 1
ATOM 6602 C CA . TYR B 1 422 ? 33.44801 111.45295 74.20557 1.000 13.96639 422 TYR B CA 1
ATOM 6603 C C . TYR B 1 422 ? 34.25487 110.17278 74.39898 1.000 15.18902 422 TYR B C 1
ATOM 6604 O O . TYR B 1 422 ? 35.17694 110.11864 75.21691 1.000 16.43178 422 TYR B O 1
ATOM 6613 N N . TYR B 1 423 ? 33.92908 109.10421 73.66132 1.000 13.76850 423 TYR B N 1
ATOM 6614 C CA . TYR B 1 423 ? 34.54985 107.78723 73.85726 1.000 14.26907 423 TYR B CA 1
ATOM 6615 C C . TYR B 1 423 ? 35.80961 107.61536 73.01582 1.000 13.57651 423 TYR B C 1
ATOM 6616 O O . TYR B 1 423 ? 36.44886 106.55679 73.10863 1.000 16.85124 423 TYR B O 1
ATOM 6625 N N . GLY B 1 424 ? 36.19551 108.62700 72.26205 1.000 14.63394 424 GLY B N 1
ATOM 6626 C CA . GLY B 1 424 ? 37.41662 108.56239 71.47363 1.000 15.86485 424 GLY B CA 1
ATOM 6627 C C . GLY B 1 424 ? 37.23602 108.13654 70.03355 1.000 16.16040 424 GLY B C 1
ATOM 6628 O O . GLY B 1 424 ? 38.23635 108.02361 69.31714 1.000 16.61335 424 GLY B O 1
ATOM 6629 N N . LEU B 1 425 ? 35.98274 107.97531 69.57870 1.000 14.05552 425 LEU B N 1
ATOM 6630 C CA . LEU B 1 425 ? 35.76843 107.61767 68.16695 1.000 15.18312 425 LEU B CA 1
ATOM 6631 C C . LEU B 1 425 ? 35.63892 108.94719 67.44966 1.000 13.56333 425 LEU B C 1
ATOM 6632 O O . LEU B 1 425 ? 34.56600 109.51386 67.24001 1.000 14.61966 425 LEU B O 1
ATOM 6637 N N . THR B 1 426 ? 36.82136 109.52776 67.12877 1.000 14.59501 426 THR B N 1
ATOM 6638 C CA . THR B 1 426 ? 36.93671 110.88584 66.65256 1.000 14.77634 426 THR B CA 1
ATOM 6639 C C . THR B 1 426 ? 37.15294 110.99044 65.15935 1.000 15.21506 426 THR B C 1
ATOM 6640 O O . THR B 1 426 ? 37.20588 112.09178 64.62490 1.000 16.17880 426 THR B O 1
ATOM 6644 N N . GLU B 1 427 ? 37.14304 109.86371 64.46260 1.000 13.44447 427 GLU B N 1
ATOM 6645 C CA . GLU B 1 427 ? 37.46811 109.89187 63.01978 1.000 14.38643 427 GLU B CA 1
ATOM 6646 C C . GLU B 1 427 ? 36.18058 110.14036 62.22605 1.000 13.93780 427 GLU B C 1
ATOM 6647 O O . GLU B 1 427 ? 35.44887 109.19765 61.86063 1.000 14.68634 427 GLU B O 1
ATOM 6653 N N . ALA B 1 428 ? 35.85731 111.39435 61.96689 1.000 14.74841 428 ALA B N 1
ATOM 6654 C CA . ALA B 1 428 ? 34.52109 111.75279 61.47097 1.000 15.94017 428 ALA B CA 1
ATOM 6655 C C . ALA B 1 428 ? 34.25720 111.18281 60.07514 1.000 15.25985 428 ALA B C 1
ATOM 6656 O O . ALA B 1 428 ? 33.08001 110.98843 59.67165 1.000 14.58453 428 ALA B O 1
ATOM 6658 N N . SER B 1 429 ? 35.29346 110.96420 59.27984 1.000 14.22596 429 SER B N 1
ATOM 6659 C CA . SER B 1 429 ? 35.08074 110.35209 57.95932 1.000 13.53425 429 SER B CA 1
ATOM 6660 C C . SER B 1 429 ? 34.63337 108.91687 58.06799 1.000 14.51430 429 SER B C 1
ATOM 6661 O O . SER B 1 429 ? 34.28088 108.31574 57.03408 1.000 15.74518 429 SER B O 1
ATOM 6664 N N . PHE B 1 430 ? 34.62743 108.32098 59.23126 1.000 13.09182 430 PHE B N 1
ATOM 6665 C CA . PHE B 1 430 ? 34.07152 107.00510 59.43166 1.000 12.41556 430 PHE B CA 1
ATOM 6666 C C . PHE B 1 430 ? 32.58817 107.06967 59.85211 1.000 13.02394 430 PHE B C 1
ATOM 6667 O O . PHE B 1 430 ? 31.90714 106.02450 59.88877 1.000 13.27006 430 PHE B O 1
ATOM 6675 N N . TYR B 1 431 ? 32.06978 108.21917 60.23925 1.000 10.75362 431 TYR B N 1
ATOM 6676 C CA . TYR B 1 431 ? 30.78220 108.15415 60.94647 1.000 12.29340 431 TYR B CA 1
ATOM 6677 C C . TYR B 1 431 ? 29.63682 107.63282 60.05416 1.000 11.81147 431 TYR B C 1
ATOM 6678 O O . TYR B 1 431 ? 28.68981 107.02759 60.60840 1.000 12.36066 431 TYR B O 1
ATOM 6687 N N . THR B 1 432 ? 29.64158 107.91736 58.75756 1.000 11.19823 432 THR B N 1
ATOM 6688 C CA . THR B 1 432 ? 28.53721 107.42957 57.92652 1.000 11.27034 432 THR B CA 1
ATOM 6689 C C . THR B 1 432 ? 28.60193 105.91964 57.79444 1.000 12.23911 432 THR B C 1
ATOM 6690 O O . THR B 1 432 ? 27.56176 105.30772 57.50128 1.000 11.62513 432 THR B O 1
ATOM 6694 N N . VAL B 1 433 ? 29.75302 105.27681 57.99095 1.000 10.31358 433 VAL B N 1
ATOM 6695 C CA . VAL B 1 433 ? 29.78983 103.82777 58.03085 1.000 9.49272 433 VAL B CA 1
ATOM 6696 C C . VAL B 1 433 ? 28.93774 103.30961 59.16599 1.000 12.35357 433 VAL B C 1
ATOM 6697 O O . VAL B 1 433 ? 28.17733 102.35257 59.01570 1.000 12.07206 433 VAL B O 1
ATOM 6701 N N . LEU B 1 434 ? 29.09166 103.91235 60.37247 1.000 10.93205 434 LEU B N 1
ATOM 6702 C CA . LEU B 1 434 ? 28.22561 103.52567 61.48333 1.000 11.24865 434 LEU B CA 1
ATOM 6703 C C . LEU B 1 434 ? 26.75675 103.73961 61.11468 1.000 11.21760 434 LEU B C 1
ATOM 6704 O O . LEU B 1 434 ? 25.89465 102.87393 61.40230 1.000 10.95901 434 LEU B O 1
ATOM 6709 N N . PHE B 1 435 ? 26.43330 104.85795 60.47140 1.000 11.23479 435 PHE B N 1
ATOM 6710 C CA . PHE B 1 435 ? 25.05344 105.08372 60.04648 1.000 10.25212 435 PHE B CA 1
ATOM 6711 C C . PHE B 1 435 ? 24.61805 104.00080 59.07801 1.000 11.39140 435 PHE B C 1
ATOM 6712 O O . PHE B 1 435 ? 23.47523 103.51598 59.16441 1.000 11.16097 435 PHE B O 1
ATOM 6720 N N . GLY B 1 436 ? 25.50139 103.57544 58.19202 1.000 10.09281 436 GLY B N 1
ATOM 6721 C CA . GLY B 1 436 ? 25.11554 102.54055 57.22539 1.000 11.32658 436 GLY B CA 1
ATOM 6722 C C . GLY B 1 436 ? 24.85081 101.18006 57.88043 1.000 12.54275 436 GLY B C 1
ATOM 6723 O O . GLY B 1 436 ? 23.95261 100.45259 57.45251 1.000 13.57924 436 GLY B O 1
ATOM 6724 N N . VAL B 1 437 ? 25.63675 100.79544 58.91226 1.000 11.34238 437 VAL B N 1
ATOM 6725 C CA . VAL B 1 437 ? 25.31907 99.58572 59.64880 1.000 10.51304 437 VAL B CA 1
ATOM 6726 C C . VAL B 1 437 ? 23.91927 99.70601 60.27158 1.000 12.48026 437 VAL B C 1
ATOM 6727 O O . VAL B 1 437 ? 23.08461 98.78597 60.15235 1.000 14.36271 437 VAL B O 1
ATOM 6731 N N . ALA B 1 438 ? 23.60404 100.85815 60.87032 1.000 11.91887 438 ALA B N 1
ATOM 6732 C CA . ALA B 1 438 ? 22.28098 101.03301 61.46044 1.000 12.86928 438 ALA B CA 1
ATOM 6733 C C . ALA B 1 438 ? 21.19538 100.97866 60.39179 1.000 11.92446 438 ALA B C 1
ATOM 6734 O O . ALA B 1 438 ? 20.18240 100.29016 60.58674 1.000 12.74337 438 ALA B O 1
ATOM 6736 N N . ARG B 1 439 ? 21.42377 101.61426 59.24303 1.000 11.15389 439 ARG B N 1
ATOM 6737 C CA . ARG B 1 439 ? 20.34502 101.71234 58.26330 1.000 12.59134 439 ARG B CA 1
ATOM 6738 C C . ARG B 1 439 ? 20.07059 100.36829 57.63247 1.000 12.57099 439 ARG B C 1
ATOM 6739 O O . ARG B 1 439 ? 18.93727 100.14708 57.16132 1.000 12.35316 439 ARG B O 1
ATOM 6747 N N . ALA B 1 440 ? 21.02724 99.44892 57.62527 1.000 11.52857 440 ALA B N 1
ATOM 6748 C CA . ALA B 1 440 ? 20.71554 98.09465 57.16901 1.000 12.32232 440 ALA B CA 1
ATOM 6749 C C . ALA B 1 440 ? 19.63611 97.43318 58.01932 1.000 14.14704 440 ALA B C 1
ATOM 6750 O O . ALA B 1 440 ? 18.82570 96.63708 57.48161 1.000 14.24987 440 ALA B O 1
ATOM 6752 N N . ILE B 1 441 ? 19.53883 97.76256 59.31927 1.000 13.18887 441 ILE B N 1
ATOM 6753 C CA . ILE B 1 441 ? 18.49046 97.20179 60.16940 1.000 12.98595 441 ILE B CA 1
ATOM 6754 C C . ILE B 1 441 ? 17.14048 97.64029 59.66012 1.000 14.67887 441 ILE B C 1
ATOM 6755 O O . ILE B 1 441 ? 16.16898 96.88615 59.77527 1.000 15.51992 441 ILE B O 1
ATOM 6760 N N . GLY B 1 442 ? 17.02768 98.86641 59.11131 1.000 12.67264 442 GLY B N 1
ATOM 6761 C CA . GLY B 1 442 ? 15.74350 99.34769 58.62235 1.000 13.74532 442 GLY B CA 1
ATOM 6762 C C . GLY B 1 442 ? 15.42849 98.84617 57.22832 1.000 13.48659 442 GLY B C 1
ATOM 6763 O O . GLY B 1 442 ? 14.25482 98.53016 56.90640 1.000 14.63914 442 GLY B O 1
ATOM 6764 N N . VAL B 1 443 ? 16.41778 98.83558 56.30681 1.000 12.05680 443 VAL B N 1
ATOM 6765 C CA . VAL B 1 443 ? 16.06558 98.59726 54.91954 1.000 11.85349 443 VAL B CA 1
ATOM 6766 C C . VAL B 1 443 ? 15.96272 97.11213 54.59524 1.000 11.70207 443 VAL B C 1
ATOM 6767 O O . VAL B 1 443 ? 15.17275 96.74928 53.68326 1.000 13.50515 443 VAL B O 1
ATOM 6771 N N . LEU B 1 444 ? 16.69781 96.23907 55.27595 1.000 12.97905 444 LEU B N 1
ATOM 6772 C CA . LEU B 1 444 ? 16.61947 94.81291 54.96526 1.000 14.19142 444 LEU B CA 1
ATOM 6773 C C . LEU B 1 444 ? 15.23293 94.23982 55.25205 1.000 14.28985 444 LEU B C 1
ATOM 6774 O O . LEU B 1 444 ? 14.72277 93.47610 54.40888 1.000 14.77009 444 LEU B O 1
ATOM 6779 N N . PRO B 1 445 ? 14.54425 94.60863 56.31930 1.000 14.78101 445 PRO B N 1
ATOM 6780 C CA . PRO B 1 445 ? 13.18308 94.08038 56.50359 1.000 13.80716 445 PRO B CA 1
ATOM 6781 C C . PRO B 1 445 ? 12.29832 94.45517 55.35582 1.000 14.91210 445 PRO B C 1
ATOM 6782 O O . PRO B 1 445 ? 11.41180 93.65974 54.98887 1.000 15.37951 445 PRO B O 1
ATOM 6786 N N . GLN B 1 446 ? 12.40175 95.66357 54.80894 1.000 13.72342 446 GLN B N 1
ATOM 6787 C CA . GLN B 1 446 ? 11.51559 96.02619 53.73192 1.000 13.29189 446 GLN B CA 1
ATOM 6788 C C . GLN B 1 446 ? 11.82517 95.22625 52.46619 1.000 15.05251 446 GLN B C 1
ATOM 6789 O O . GLN B 1 446 ? 10.91240 94.98349 51.65364 1.000 15.96963 446 GLN B O 1
ATOM 6795 N N . LEU B 1 447 ? 13.07804 94.87018 52.19596 1.000 13.52744 447 LEU B N 1
ATOM 6796 C CA . LEU B 1 447 ? 13.33035 94.00322 51.04004 1.000 14.51780 447 LEU B CA 1
ATOM 6797 C C . LEU B 1 447 ? 12.65180 92.65203 51.22903 1.000 13.99448 447 LEU B C 1
ATOM 6798 O O . LEU B 1 447 ? 12.08395 92.09611 50.28128 1.000 15.24886 447 LEU B O 1
ATOM 6803 N N . ILE B 1 448 ? 12.70289 92.10184 52.41612 1.000 12.93569 448 ILE B N 1
ATOM 6804 C CA . ILE B 1 448 ? 12.08873 90.80786 52.67050 1.000 13.25057 448 ILE B CA 1
ATOM 6805 C C . ILE B 1 448 ? 10.58222 90.93067 52.50573 1.000 15.99738 448 ILE B C 1
ATOM 6806 O O . ILE B 1 448 ? 9.93915 90.12803 51.79842 1.000 15.97305 448 ILE B O 1
ATOM 6811 N N . ILE B 1 449 ? 9.98730 91.97315 53.05145 1.000 14.24461 449 ILE B N 1
ATOM 6812 C CA . ILE B 1 449 ? 8.52947 92.16429 52.90095 1.000 14.40788 449 ILE B CA 1
ATOM 6813 C C . ILE B 1 449 ? 8.15819 92.42472 51.45169 1.000 17.57204 449 ILE B C 1
ATOM 6814 O O . ILE B 1 449 ? 7.17554 91.87227 50.95172 1.000 16.98467 449 ILE B O 1
ATOM 6819 N N . ASP B 1 450 ? 8.94627 93.23014 50.72261 1.000 14.62345 450 ASP B N 1
ATOM 6820 C CA . ASP B 1 450 ? 8.66345 93.49019 49.30157 1.000 13.86801 450 ASP B CA 1
ATOM 6821 C C . ASP B 1 450 ? 8.61377 92.17604 48.52307 1.000 15.68448 450 ASP B C 1
ATOM 6822 O O . ASP B 1 450 ? 7.72096 91.98169 47.69030 1.000 16.77890 450 ASP B O 1
ATOM 6827 N N . ARG B 1 451 ? 9.53900 91.26767 48.77281 1.000 15.81729 451 ARG B N 1
ATOM 6828 C CA . ARG B 1 451 ? 9.52456 89.97192 48.07325 1.000 15.18764 451 ARG B CA 1
ATOM 6829 C C . ARG B 1 451 ? 8.40901 89.07525 48.56119 1.000 17.53626 451 ARG B C 1
ATOM 6830 O O . ARG B 1 451 ? 7.80568 88.36557 47.75168 1.000 20.11840 451 ARG B O 1
ATOM 6838 N N . ALA B 1 452 ? 8.05362 89.11459 49.84229 1.000 16.48616 452 ALA B N 1
ATOM 6839 C CA . ALA B 1 452 ? 6.94452 88.29052 50.32194 1.000 18.04472 452 ALA B CA 1
ATOM 6840 C C . ALA B 1 452 ? 5.62885 88.73604 49.72043 1.000 21.82517 452 ALA B C 1
ATOM 6841 O O . ALA B 1 452 ? 4.75073 87.88888 49.46439 1.000 23.68492 452 ALA B O 1
ATOM 6843 N N . VAL B 1 453 ? 5.43671 90.03939 49.50708 1.000 17.93944 453 VAL B N 1
ATOM 6844 C CA . VAL B 1 453 ? 4.16317 90.56905 48.99442 1.000 20.98053 453 VAL B CA 1
ATOM 6845 C C . VAL B 1 453 ? 4.16180 90.75304 47.47955 1.000 23.52053 453 VAL B C 1
ATOM 6846 O O . VAL B 1 453 ? 3.11201 91.10234 46.90627 1.000 27.60871 453 VAL B O 1
ATOM 6850 N N . GLY B 1 454 ? 5.27916 90.52496 46.81376 1.000 18.82754 454 GLY B N 1
ATOM 6851 C CA . GLY B 1 454 ? 5.40811 90.65562 45.36416 1.000 21.56099 454 GLY B CA 1
ATOM 6852 C C . GLY B 1 454 ? 5.43724 92.06009 44.81808 1.000 20.64251 454 GLY B C 1
ATOM 6853 O O . GLY B 1 454 ? 4.86467 92.30936 43.74276 1.000 23.67702 454 GLY B O 1
ATOM 6854 N N . ALA B 1 455 ? 6.08869 93.01100 45.52277 1.000 18.40470 455 ALA B N 1
ATOM 6855 C CA . ALA B 1 455 ? 6.15528 94.38114 45.02132 1.000 18.07731 455 ALA B CA 1
ATOM 6856 C C . ALA B 1 455 ? 6.81485 94.36082 43.65422 1.000 16.35582 455 ALA B C 1
ATOM 6857 O O . ALA B 1 455 ? 7.83627 93.65208 43.48565 1.000 19.17613 455 ALA B O 1
ATOM 6859 N N . PRO B 1 456 ? 6.32314 95.13802 42.70289 1.000 16.03943 456 PRO B N 1
ATOM 6860 C CA . PRO B 1 456 ? 6.86713 95.04115 41.33693 1.000 15.67869 456 PRO B CA 1
ATOM 6861 C C . PRO B 1 456 ? 8.09481 95.93931 41.13967 1.000 15.07687 456 PRO B C 1
ATOM 6862 O O . PRO B 1 456 ? 8.48047 96.69987 42.07075 1.000 15.39492 456 PRO B O 1
ATOM 6866 N N . ILE B 1 457 ? 8.69108 95.85401 39.96295 1.000 14.00199 457 ILE B N 1
ATOM 6867 C CA . ILE B 1 457 ? 9.81749 96.72169 39.65955 1.000 13.55249 457 ILE B CA 1
ATOM 6868 C C . ILE B 1 457 ? 9.35093 98.18122 39.75526 1.000 14.60554 457 ILE B C 1
ATOM 6869 O O . ILE B 1 457 ? 8.23514 98.55117 39.34248 1.000 17.16923 457 ILE B O 1
ATOM 6874 N N . GLU B 1 458 ? 10.19669 99.05992 40.31515 1.000 12.48607 458 GLU B N 1
ATOM 6875 C CA . GLU B 1 458 ? 9.82336 100.46127 40.38712 1.000 12.62435 458 GLU B CA 1
ATOM 6876 C C . GLU B 1 458 ? 10.12154 101.13065 39.06914 1.000 14.91145 458 GLU B C 1
ATOM 6877 O O . GLU B 1 458 ? 11.23716 101.00343 38.55970 1.000 15.65561 458 GLU B O 1
ATOM 6883 N N . ARG B 1 459 ? 9.15539 101.84524 38.50349 1.000 13.98160 459 ARG B N 1
ATOM 6884 C CA . ARG B 1 459 ? 9.29170 102.39492 37.16453 1.000 15.76370 459 ARG B CA 1
ATOM 6885 C C . ARG B 1 459 ? 8.37113 103.60501 37.00048 1.000 16.34646 459 ARG B C 1
ATOM 6886 O O . ARG B 1 459 ? 7.29905 103.50949 36.37306 1.000 16.89154 459 ARG B O 1
ATOM 6894 N N . PRO B 1 460 ? 8.70732 104.75777 37.63162 1.000 13.86204 460 PRO B N 1
ATOM 6895 C CA . PRO B 1 460 ? 7.97543 105.99873 37.32910 1.000 15.01705 460 PRO B CA 1
ATOM 6896 C C . PRO B 1 460 ? 8.27266 106.40770 35.90931 1.000 14.32965 460 PRO B C 1
ATOM 6897 O O . PRO B 1 460 ? 9.11540 105.80465 35.21631 1.000 15.66769 460 PRO B O 1
ATOM 6901 N N . LYS B 1 461 ? 7.52979 107.40163 35.42082 1.000 13.59656 461 LYS B N 1
ATOM 6902 C CA . LYS B 1 461 ? 7.69719 107.87084 34.05708 1.000 12.39560 461 LYS B CA 1
ATOM 6903 C C . LYS B 1 461 ? 8.44475 109.17986 34.00934 1.000 11.97199 461 LYS B C 1
ATOM 6904 O O . LYS B 1 461 ? 8.24905 110.08861 34.85074 1.000 15.66900 461 LYS B O 1
ATOM 6910 N N . SER B 1 462 ? 9.37856 109.28836 33.07433 1.000 13.19648 462 SER B N 1
ATOM 6911 C CA . SER B 1 462 ? 10.02447 110.56889 32.79939 1.000 13.26764 462 SER B CA 1
ATOM 6912 C C . SER B 1 462 ? 9.51417 111.20076 31.50775 1.000 14.71146 462 SER B C 1
ATOM 6913 O O . SER B 1 462 ? 9.05487 110.51890 30.57977 1.000 15.60193 462 SER B O 1
ATOM 6916 N N . PHE B 1 463 ? 9.73466 112.50104 31.40427 1.000 13.25956 463 PHE B N 1
ATOM 6917 C CA . PHE B 1 463 ? 9.66594 113.25728 30.15506 1.000 16.10940 463 PHE B CA 1
ATOM 6918 C C . PHE B 1 463 ? 10.78334 114.25835 30.10177 1.000 14.03183 463 PHE B C 1
ATOM 6919 O O . PHE B 1 463 ? 11.40402 114.58326 31.13792 1.000 14.19952 463 PHE B O 1
ATOM 6927 N N . SER B 1 464 ? 11.12616 114.75051 28.90491 1.000 14.81111 464 SER B N 1
ATOM 6928 C CA . SER B 1 464 ? 12.01182 115.88479 28.74492 1.000 13.20589 464 SER B CA 1
ATOM 6929 C C . SER B 1 464 ? 11.26564 117.18396 29.02307 1.000 16.64501 464 SER B C 1
ATOM 6930 O O . SER B 1 464 ? 10.03400 117.19873 29.11609 1.000 16.90758 464 SER B O 1
ATOM 6933 N N . THR B 1 465 ? 12.03026 118.23564 29.22341 1.000 16.72450 465 THR B N 1
ATOM 6934 C CA . THR B 1 465 ? 11.40595 119.55022 29.41980 1.000 18.07056 465 THR B CA 1
ATOM 6935 C C . THR B 1 465 ? 10.55865 119.93273 28.21456 1.000 19.74893 465 THR B C 1
ATOM 6936 O O . THR B 1 465 ? 9.43920 120.40794 28.36950 1.000 18.32681 465 THR B O 1
ATOM 6940 N N . GLU B 1 466 ? 11.05710 119.64943 27.00531 1.000 17.48230 466 GLU B N 1
ATOM 6941 C CA . GLU B 1 466 ? 10.22000 119.94081 25.83697 1.000 17.16022 466 GLU B CA 1
ATOM 6942 C C . GLU B 1 466 ? 8.88506 119.23493 25.88962 1.000 17.78353 466 GLU B C 1
ATOM 6943 O O . GLU B 1 466 ? 7.81021 119.82444 25.58952 1.000 19.60420 466 GLU B O 1
ATOM 6949 N N . LYS B 1 467 ? 8.86119 117.99447 26.30564 1.000 16.36414 467 LYS B N 1
ATOM 6950 C CA . LYS B 1 467 ? 7.60911 117.29098 26.35298 1.000 17.42210 467 LYS B CA 1
ATOM 6951 C C . LYS B 1 467 ? 6.72953 117.73238 27.52772 1.000 18.10191 467 LYS B C 1
ATOM 6952 O O . LYS B 1 467 ? 5.48898 117.70489 27.42100 1.000 19.48960 467 LYS B O 1
ATOM 6958 N N . TYR B 1 468 ? 7.33188 118.01325 28.70738 1.000 17.74013 468 TYR B N 1
ATOM 6959 C CA . TYR B 1 468 ? 6.54095 118.56551 29.80861 1.000 16.68855 468 TYR B CA 1
ATOM 6960 C C . TYR B 1 468 ? 5.90038 119.88287 29.40323 1.000 20.32110 468 TYR B C 1
ATOM 6961 O O . TYR B 1 468 ? 4.71780 120.11433 29.72787 1.000 19.69825 468 TYR B O 1
ATOM 6970 N N . LYS B 1 469 ? 6.65179 120.75188 28.72086 1.000 18.48471 469 LYS B N 1
ATOM 6971 C CA . LYS B 1 469 ? 6.02270 121.99872 28.21179 1.000 21.28644 469 LYS B CA 1
ATOM 6972 C C . LYS B 1 469 ? 4.84954 121.72610 27.28528 1.000 26.39970 469 LYS B C 1
ATOM 6973 O O . LYS B 1 469 ? 3.80821 122.39393 27.36085 1.000 21.97158 469 LYS B O 1
ATOM 6979 N N . GLU B 1 470 ? 4.96879 120.74613 26.39926 1.000 20.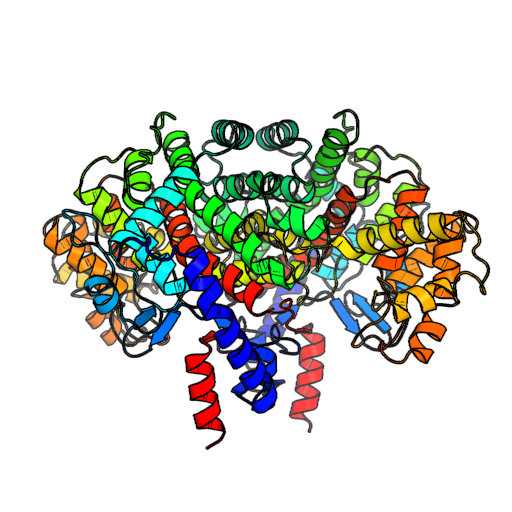99112 470 GLU B N 1
ATOM 6980 C CA . GLU B 1 470 ? 3.82959 120.45939 25.52468 1.000 23.41289 470 GLU B CA 1
ATOM 6981 C C . GLU B 1 470 ? 2.62901 119.95955 26.30944 1.000 25.66620 470 GLU B C 1
ATOM 6982 O O . GLU B 1 470 ? 1.47321 120.31582 26.01212 1.000 25.12352 470 GLU B O 1
ATOM 6988 N N . LEU B 1 471 ? 2.86096 119.07672 27.27393 1.000 19.99286 471 LEU B N 1
ATOM 6989 C CA . LEU B 1 471 ? 1.79532 118.53098 28.08303 1.000 24.73309 471 LEU B CA 1
ATOM 6990 C C . LEU B 1 471 ? 1.12617 119.63703 28.88919 1.000 25.19249 471 LEU B C 1
ATOM 6991 O O . LEU B 1 471 ? -0.10574 119.68200 28.97786 1.000 24.36283 471 LEU B O 1
ATOM 6996 N N . VAL B 1 472 ? 1.92460 120.51443 29.49099 1.000 22.11511 472 VAL B N 1
ATOM 6997 C CA . VAL B 1 472 ? 1.35960 121.58905 30.31328 1.000 22.38735 472 VAL B CA 1
ATOM 6998 C C . VAL B 1 472 ? 0.51384 122.52355 29.44696 1.000 27.13189 472 VAL B C 1
ATOM 6999 O O . VAL B 1 472 ? -0.59357 122.91860 29.84668 1.000 26.31647 472 VAL B O 1
ATOM 7003 N N . LYS B 1 473 ? 1.00086 122.83594 28.23394 1.000 23.29501 473 LYS B N 1
ATOM 7004 C CA . LYS B 1 473 ? 0.25386 123.71621 27.31894 1.000 24.79391 473 LYS B CA 1
ATOM 7005 C C . LYS B 1 473 ? -1.08725 123.10573 26.96507 1.000 35.66699 473 LYS B C 1
ATOM 7006 O O . LYS B 1 473 ? -2.11716 123.79324 26.97449 1.000 29.62438 473 LYS B O 1
ATOM 7012 N N . LYS B 1 474 ? -1.11377 121.79986 26.69745 1.000 29.05624 474 LYS B N 1
ATOM 7013 C CA . LYS B 1 474 ? -2.37109 121.12505 26.43161 1.000 29.69641 474 LYS B CA 1
ATOM 7014 C C . LYS B 1 474 ? -3.29817 121.18675 27.63580 1.000 40.96018 474 LYS B C 1
ATOM 7015 O O . LYS B 1 474 ? -4.49945 121.47064 27.49073 1.000 32.38096 474 LYS B O 1
ATOM 7021 N N . ILE B 1 475 ? -2.76197 120.93960 28.83775 1.000 28.89079 475 ILE B N 1
ATOM 7022 C CA . ILE B 1 475 ? -3.60002 120.91215 30.03366 1.000 28.05676 475 ILE B CA 1
ATOM 7023 C C . ILE B 1 475 ? -4.22764 122.27446 30.26078 1.000 29.88530 475 ILE B C 1
ATOM 7024 O O . ILE B 1 475 ? -5.41871 122.38619 30.58632 1.000 32.83344 475 ILE B O 1
ATOM 7029 N N . GLU B 1 476 ? -3.44633 123.31484 30.11077 1.000 25.48915 476 GLU B N 1
ATOM 7030 C CA . GLU B 1 476 ? -3.89445 124.66498 30.40772 1.000 30.47257 476 GLU B CA 1
ATOM 7031 C C . GLU B 1 476 ? -4.81184 125.22420 29.32019 1.000 47.80293 476 GLU B C 1
ATOM 7032 O O . GLU B 1 476 ? -5.23317 126.38754 29.41428 1.000 42.83538 476 GLU B O 1
ATOM 7038 N N . SER B 1 477 ? -5.11971 124.42747 28.30141 1.000 37.35087 477 SER B N 1
ATOM 7039 C CA . SER B 1 477 ? -6.00402 124.84986 27.19355 1.000 45.37381 477 SER B CA 1
ATOM 7040 C C . SER B 1 477 ? -7.45281 124.40388 27.36222 1.000 40.05396 477 SER B C 1
ATOM 7041 O O . SER B 1 477 ? -7.73186 123.23907 27.65227 1.000 50.79636 477 SER B O 1
#

Secondary structure (DSSP, 8-state):
--SPPPPHH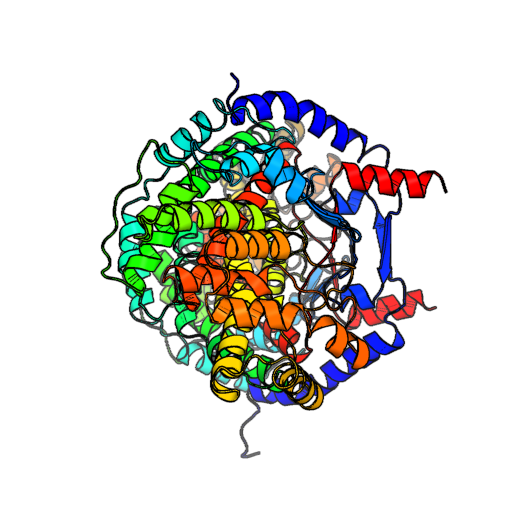HHHHHHHHHHHHHHHHHHHHHTTSEEEEEEHHHHTTTTTT-EEEE--SEEEETTTEEEETTB-HHHHHHHS-B-TT--SBPHHHHHHHHHHSSPPPHHHHHHHHHHHHHT-PPPHHHHHHHHHS-TTS-HHHHHHHHHHHGGGG-HHHHHHHTT--GGGHHHHHHHHHHHHHHHHHHHHHHHHHHHHS-S------TTS-HHHHHHHHHT--SHHHHHHHHHHHHHHS---S-SHHHHHHHHHHHTT--HHHHHHHHHHHHTSTTTS-HHHHHHHHHHHHHHHHTT---HHHHHHHHHHHHHTT---TTB--SS--S--HHHHHHHHHHHHH-TT-HHHHHHHHHHHHHHHHHHHHT--SS--B-GGGTHHHHHHHTT---GGGHHHHHHHHHHHHHHHHHHHHHHHTPPPP--EEE-HHHHHHHHHHHHH-/---HHHHHHHHHHHHHHHHHHHHHHHTTSEEEEEEHHHHTTTTTT-EEEE-SSEEEETTTEEEETTB-HHHHHHHS-B-TT--SBPHHHHHHHHHHSSPPPHHHHHHHHHHHHHT----HHHHHHHHHS-TTS-HHHHHHHHHHHGGGG-HHHHHHHTT--GGGHHHHHHHHHHHHHHHHHHHHHHHHHHHHS-S------TTS-HHHHHHHHHT---HHHHHHHHHHHHHHS---S-SHHHHHHHHHHHTT--HHHHHHHHHHHHTSTTTS-HHHHHHHHHHHHHHHTTT---HHHHHHHHHHHHHTT---TTB--SS--S--HHHHHHHHHHHHH-TT-HHHHHHHHHHHHHHHHHHHHT--SS--B-THHHHHHHHHHTT---GGGHHHHHHHHHHHHHHHHHHHHHHHT------EEE-HHHHHHHHHHHT-

Nearest PDB structures (foldseek):
  8gqz-assembly1_B  TM=1.001E+00  e=1.511E-60  Saccharomyces cerevisiae
  8gr8-assembly1_A  TM=9.948E-01  e=1.795E-52  Saccharomyces cerevisiae
  5uqs-assembly1_C  TM=9.933E-01  e=1.789E-44  Sus scrofa
  5uzp-assembly1_B  TM=9.899E-01  e=2.165E-43  Homo sapiens
  6k5v-assembly2_D  TM=9.905E-01  e=1.575E-41  Arabidopsis thaliana

InterPro domains:
  IPR002020 Citrate synthase [PF00285] (83-461)
  IPR002020 Citrate synthase [PR00143] (217-230)
  IPR002020 Citrate synthase [PR00143] (265-280)
  IPR002020 Citrate synthase [PR00143] (288-316)
  IPR002020 Citrate synthase [PR00143] (348-368)
  IPR002020 Citrate synthase [PR00143] (409-425)
  IPR002020 Citrate synthase [PR00143] (430-444)
  IPR002020 Citrate synthase [PTHR11739] (36-474)
  IPR010109 Citrate synthase, eukaryotic-type [TIGR01793] (43-468)
  IPR016142 Citrate synthase-like, large alpha subdomain [G3DSA:1.10.580.10] (50-461)
  IPR016143 Citrate synthase-like, small alpha subdomain [G3DSA:1.10.230.10] (315-429)
  IPR019810 Citrate synthase active site [PS00480] (355-367)
  IPR036969 Citrate synthase superfamily [SSF48256] (43-473)

Radius of gyration: 27.36 Å; Cα contacts (8 Å, |Δi|>4): 1632; chains: 2; bounding box: 63×68×77 Å

Organism: Saccharomyces cerevisiae (strain ATCC 204508 / S288c) (NCBI:txid559292)

B-factor: mean 21.83, std 10.34, range [9.15, 99.1]

GO terms:
  GO:0005739 mitochondrion (C, IDA)
  GO:0036440 citrate synthase activity (F, IDA)
  GO:0046356 acetyl-CoA catabolic process (P, IDA)
  GO:0006101 citrate metabolic process (P, IGI)
  GO:0005739 mitochondrion (C, HDA)
  GO:0036440 citrate synthase activity (F, IMP)
  GO:0046356 acetyl-CoA catabolic process (P, IMP)
  GO:0005739 mitochondrion (C, IPI)
  GO:0006099 tricarboxylic acid cycle (P, IMP)
  GO:0005758 mitochondrial intermembrane space (C, TAS)
  GO:0005829 cytosol (C, TAS)

Sequence (877 aa):
SSASEQTLKERFAEIIPAKAEEIKKFKKEHGKTVIGEVLLEQAYGGMMRGIKGLVWEGSVLDPEEEGIRFRGRTIPEIQRELPKAEGSTEPLPEALFWLLLTGEIPTDAQVKALSADLAARSEIPEHVIQLLDSLPKDLHPMAQFSSIAVTALESESKFAKAYAQGVSKKEYWSYTFEDSLDLLGKLPVIASKIYRNVFKDGKITSTDPNADYGKNLAQLLGGYYEENNKDFIDLMRLYLTIHSDHEGGNVSAHTTHLVGSALSSPYLSLAAGLNGLAGPLHGRANQEVLLEWLFKLREEVKGDYSKETIEKYLWDTLNAGRVVPGYGHHAVLRKTDPRYTAQREFALKHFPDYELFKLVSSTIYYEVAPGVLTKHGKTKNPWPNVDSHSGVLLQYYGLTEASFYTVLFGVARAIGVLPQLIIDRAVGAPIERPKSFSTEKYKELVKKIESKEQTLKERFAEIIPAKAEEIKKFKKKEHGKTVIGEVLLEQAYGGMMRGIKGLVWEGSVLDPEEGIRFRGRTIPEIQRELPKAEGSTEPLPEALFWLLLTGEIPTDAQVVKALSADLAARSEIPEHVIQLLDSLPKDLHPMAQFSSIAVTALESESKFAKAYAQGVSSKKEYWSYTFEDSLDLLGKLPVIASKIYRNVFKDGKITSTDPNADYGKNLAQLLGYENKDFIDLMRLYLTIHSDHEGGNVSAHTTHLVGSALSSPYLSLAAGLNGLAGPLHGRANQEVLEWLFKLREEVKGDYSKETIEEKYLWDTLNAGRVVPGYGHHAVLRKTDPRYTAQREFALKHFPDYELFKLVSTIYEVVAPGVLTKHGKTKNPWPNVDSHSGVLLQYYGLTEASFYTVLFGVARAIGVLPQLIIDRAVGAPIERPKSFSTEKYKELVKKIES